Protein AF-A0A812RW21-F1 (afdb_monomer)

Secondary structure (DSSP, 8-state):
-TTPPSS---TT----SSSS----GGG-------EEE--TT--HHHHSEEEEE-HHHHHHTT--TTT--SS-HHHHHHHHHHHHHHHHHHHTEEEEEPP-HHHHTT-PPTT--EEEETT-TTS-GGGGS-EES--HHHHHHHTT-SSHHHHHHHHHHHHHHHHHHHHHTTT--HHHHHHHHHH-SS-EEEEEEE-SSSEE-SSPEEEEEPPTTS---GGG-TTHHHHEEEEEEEETTEEEEEEEEPHHHHT-TT-EEEE-TTEETTEEEEEETTT--EEE---TTSPP---EEEEEEEEEEEEEPTTHHHHHH-SS--HHHHHHHHHHHTTSS------HHHIIIIIIHHHHHHHHHHHHHHHHHHHHTS-SSHHHHHHHHHHHHHHHHHHHHHTTTTTHHHHHHTTT--HHHHHHHHHHHHHHHHHHHHHHHHHHHH-TTGGGSTHHHHHHHHHHHHHHHHHHHHHHHTT-TT-HHHHHHHHHHHHHHHHHHHHHHHHHHHHHHTS-HHHHHHHHHHHHHHHHHHHHHHHHHHHHHHHHHHHSTT-TT--SHHHHHHHHHHHHHHHHHHHSSPPPP-TTPPP--------HHHHHHHHHHHHHHHHHHHHHHHHHHHHHHHHHHTS---HHHHHHHHHHHHHTHHHHHHHHHHHTTSS-HHHHHHHHHHHHHHHHHHTTS--HHHHHHHHHHHHHHHHHHHHHHHHHHHHSPPPTTSTTSHHHHHHHHHHHIIIIIITTHHHHHHHHHHHHHHHHHHHHHHHHHHHHHHHHHHHHHHHHHHHHHHHHHHHHHHHTTSSS-S-------

Radius of gyration: 35.88 Å; Cα contacts (8 Å, |Δi|>4): 1369; chains: 1; bounding box: 107×51×122 Å

Foldseek 3Di:
DLPDAFEADPPVPPDDPFDDFDDDVVQDDDDDFDADADDQVDDCQQWQKHKDFLPVLLVVLVHDLVPQDQPDQSNQLSVLRSVQVVVCVVPLFHKFFFDDLCLVLPHDDGSGWNKDFLLDPSHHCVLFFWWFQAAQVSQCVNVVHPDSLNSLLVQLVLRCVRRVVVCVVVPHDSVQLSVLCVVPVVHKKKKKFFSHAWWDAWFWKKKFTQAPVSPDQCSPDPCVVSFWHKYWGDRPSGIGIMITTDVVQSVDPRTHMYTHGGHHGRIIMMGHRHGITIHGDGDPPDDRDTTIMTMTMIGGHPGRDPCVVVVVVPPDDDDPVVVVVVVVVVVPDDPPCLPVVCLCVQAQVVLQVVLVVVLVVVVCCLVPPQDLPQLSSLLVLLLQLLLLLLLLLQLCQLCLQVLQVQQVHALLLSLLLSLLLLLLLLLLLVVVVVCCVVPVCVLLVLLVLLLVLLVQLLVLLLVLLVLSVVSPGNDPVSSVSSSVSSSSNSSSSNSSNNSSLLSLLQDDPPCSLVSLVSSLVSNLNSNLVSLLQQLVLQVSLVVDPSRPPPNSVNNSSSNSNSNSVSSSSVSPDDRDGSPPPDGDFDDFDDDPLLVLLLVLLLVLLQLLLLLQLLLLNLQSCCCCPVVVHRSSVSSNLSSLLSCLLVVVVVVVVVVVPDPPLPVLLLVLLVQLLVLLVQLQDSDPVSVSVSSSRNNNSSSVSNSSSLVSSQVSAGGPPDCRHNSNSSSSSSSSSSNNRNSCSSSCSSVLCVVPNSNSSSVSSSVSSVVSSVSSVVSVVSVVVVVVVVVVVVVVVVVVVPPPPPDDDDDDD

pLDDT: mean 87.7, std 13.39, range [33.0, 98.62]

Nearest PDB structures (foldseek):
  6euq-assembly1_A  TM=7.641E-01  e=1.491E-08  Escherichia coli K-12
  4zow-assembly1_A  TM=7.795E-01  e=3.043E-08  Escherichia coli K-12
  6oop-assembly1_A  TM=7.723E-01  e=2.798E-08  Escherichia coli
  6vrz-assembly1_A  TM=7.425E-01  e=1.691E-08  Escherichia coli
  8jtc-assembly1_A  TM=7.243E-01  e=2.381E-07  Homo sapiens

Mean predicted aligned error: 13.46 Å

Sequence (809 aa):
KPDVPFGDLDESIRQGQRQGFAVNPDSLTQVELNLHPINSSFTLRSDGVELVNLAEFLKENDVYPETASVASHETRMAVGKAMLSFLEQRFAREIIHLADTSRVSGGAIYAEATVRHTGSSTLRNAHHVFHMDKLWDGVARLTETSTKEGGVRATVHAHWPFSQQDFEDRGYSFDDYVRMVDAQDPGVLNLWVSLTPGMLNQHPIAFLLNGANGQNAISSAPDLNDMVSTMHVQIKNYNDTITVLRSSVASAETALWGMAPNMTFGQALLFYNDRTPHSAVWLTQEPDTERISAEIRVLVTDRPLQDAKILAETADSDCAVRAVSLLQKTAAAPRTQMRPECLMVDVVIPAVVVTLLGTIVLHLIFRCVVDSAPVTYMLALGVYANFQDNLLFTVVLVRSHVLALQFQASPLASGCLVGAHKMGTAVGMVLVFLALKFYPECWRRPRRGLVAGALLQIVFSCAFALLAFFEVEGRLWVLWVLVTSRLLLGMGGGLQVSLAWNLAARLPSEHRALHNLRLFVAGCLGLGAGPLVSSLATATAKIVPCSSDLDGSEGMLALLALIPWMQLCLLLPPLPSLEQMPDCRTAGGKSGARAAVVCLCLAMLVLRNLSLASLEVGTAELFQSKYDIQPGLAGLLCAIIVFTALPVQLLYERLQVGKQSRVSLQSMLWASLAAGCFLIFENFATFYIASMLFFPMMALSSGIVMARMQDYVMPDGSLLDRNTTTLLGLVMADFLGRGFGPISARYGIALGEQQGFAMTQITYAAVSVVLFMVSEAASYRAIQGKTESETDTSESSGDDSSSVASKGG

Solvent-accessible surface area (backbone atoms only — not comparable to full-atom values): 41290 Å² total; per-residue (Å²): 57,88,79,56,70,71,39,76,74,64,88,83,72,67,86,59,98,51,58,75,65,85,65,65,70,90,47,56,71,93,78,88,78,75,76,38,75,59,49,85,85,43,34,48,87,62,29,36,36,23,72,46,77,40,46,64,44,24,46,77,43,76,45,44,60,92,60,61,41,67,86,39,64,69,46,25,33,27,48,20,44,22,53,50,52,51,51,25,65,74,67,52,19,42,66,43,71,46,71,49,75,55,37,60,73,71,76,45,57,90,49,42,26,56,44,39,64,79,47,46,87,66,53,38,75,45,58,56,43,45,25,18,59,36,37,43,69,40,42,4,56,71,69,74,33,97,39,51,65,48,12,39,43,53,52,46,61,57,47,34,88,72,32,45,65,69,35,48,79,68,74,43,53,75,65,51,50,36,50,43,52,67,65,53,75,78,8,44,32,36,43,39,32,33,43,27,71,55,62,42,73,42,51,44,56,36,29,55,37,32,40,99,80,60,76,47,41,62,78,70,40,95,58,36,75,82,34,43,29,34,30,65,36,83,48,81,97,40,70,46,57,38,25,36,56,23,56,67,48,76,70,35,93,78,58,42,32,28,27,59,75,54,42,35,53,27,29,26,45,35,32,36,33,54,54,27,36,34,24,39,42,84,48,94,88,49,69,94,46,87,32,37,31,35,38,46,41,33,36,44,51,93,50,63,35,76,59,61,63,52,64,70,66,60,83,65,92,67,76,74,69,42,59,62,49,46,61,57,47,71,73,63,58,88,61,82,71,73,51,68,64,48,50,44,64,59,26,42,47,53,36,49,51,53,41,49,52,50,34,51,55,50,52,47,42,56,70,74,69,43,54,86,51,45,66,58,39,50,48,53,52,21,26,49,42,30,16,49,42,28,20,67,45,28,34,51,51,57,51,29,54,61,61,22,47,61,40,78,42,54,64,47,54,20,12,45,42,48,7,24,17,30,34,12,19,19,52,16,29,51,51,48,48,53,46,40,72,79,36,74,64,49,76,42,55,46,62,62,46,39,51,53,12,30,53,38,23,33,56,22,26,40,51,32,28,52,58,67,66,64,63,67,69,74,40,60,69,55,56,54,52,40,27,49,22,28,20,48,22,15,21,13,36,10,30,31,31,41,53,27,53,55,50,51,69,53,47,65,76,94,52,32,67,61,50,52,44,50,37,49,50,26,29,45,52,10,43,15,45,7,18,34,50,28,13,48,25,25,53,53,27,66,71,39,93,81,25,95,81,53,82,13,61,64,26,33,32,41,35,55,30,44,55,40,51,42,56,43,62,69,61,67,57,87,74,68,72,43,79,82,62,75,84,72,81,63,93,47,73,86,53,73,40,26,54,51,27,31,53,36,31,41,52,41,43,20,44,37,31,20,40,51,36,13,47,56,41,36,50,34,45,43,30,39,77,75,63,70,32,55,60,43,57,24,12,41,54,49,16,54,27,42,50,41,31,55,64,54,46,56,51,47,62,65,64,54,79,50,99,56,67,67,62,52,48,53,50,29,39,53,50,20,28,54,23,20,60,41,31,52,48,95,41,71,69,50,32,51,54,18,45,35,52,21,45,27,30,50,50,59,44,45,56,52,40,52,51,55,27,64,74,37,36,34,25,71,90,42,86,49,6,58,68,51,40,53,49,50,40,50,31,41,20,24,32,62,0,32,15,41,7,19,30,51,19,36,49,21,31,74,73,42,41,61,46,28,33,18,53,52,43,28,50,39,28,48,53,40,45,51,41,48,57,53,28,52,58,30,47,52,54,41,52,52,59,50,55,53,55,55,52,60,59,55,66,74,69,69,78,83,88,79,84,89,82,88,82,90,135

Structure (mmCIF, N/CA/C/O backbone):
data_AF-A0A812RW21-F1
#
_entry.id   AF-A0A812RW21-F1
#
loop_
_atom_site.group_PDB
_atom_site.id
_atom_site.type_symbol
_atom_site.label_atom_id
_atom_site.label_alt_id
_atom_site.label_comp_id
_atom_site.label_asym_id
_atom_site.label_entity_id
_atom_site.label_seq_id
_atom_site.pdbx_PDB_ins_code
_atom_site.Cartn_x
_atom_site.Cartn_y
_atom_site.Cartn_z
_atom_site.occupancy
_atom_site.B_iso_or_equiv
_atom_site.auth_seq_id
_atom_site.auth_comp_id
_atom_site.auth_asym_id
_atom_site.auth_atom_id
_atom_site.pdbx_PDB_model_num
ATOM 1 N N . LYS A 1 1 ? -10.581 4.439 51.714 1.00 79.38 1 LYS A N 1
ATOM 2 C CA . LYS A 1 1 ? -10.890 5.112 53.000 1.00 79.38 1 LYS A CA 1
ATOM 3 C C . LYS A 1 1 ? -12.172 5.945 52.856 1.00 79.38 1 LYS A C 1
ATOM 5 O O . LYS A 1 1 ? -12.542 6.219 51.716 1.00 79.38 1 LYS A O 1
ATOM 10 N N . PRO A 1 2 ? -12.886 6.299 53.941 1.00 71.25 2 PRO A N 1
ATOM 11 C CA . PRO A 1 2 ? -14.135 7.076 53.861 1.00 71.25 2 PRO A CA 1
ATOM 12 C C . PRO A 1 2 ? -13.949 8.518 53.355 1.00 71.25 2 PRO A C 1
ATOM 14 O O . PRO A 1 2 ? -14.885 9.107 52.831 1.00 71.25 2 PRO A O 1
ATOM 17 N N . ASP A 1 3 ? -12.743 9.066 53.473 1.00 73.69 3 ASP A N 1
ATOM 18 C CA . ASP A 1 3 ? -12.359 10.437 53.125 1.00 73.69 3 ASP A CA 1
ATOM 19 C C . ASP A 1 3 ? -11.741 10.577 51.724 1.00 73.69 3 ASP A C 1
ATOM 21 O O . ASP A 1 3 ? -11.253 11.650 51.375 1.00 73.69 3 ASP A O 1
ATOM 25 N N . VAL A 1 4 ? -11.753 9.518 50.902 1.00 73.25 4 VAL A N 1
ATOM 26 C CA . VAL A 1 4 ? -11.235 9.606 49.528 1.00 73.25 4 VAL A CA 1
ATOM 27 C C . VAL A 1 4 ? -12.119 10.572 48.734 1.00 73.25 4 VAL A C 1
ATOM 29 O O . VAL A 1 4 ? -13.327 10.316 48.614 1.00 73.25 4 VAL A O 1
ATOM 32 N N . PRO A 1 5 ? -11.549 11.677 48.214 1.00 71.25 5 PRO A N 1
ATOM 33 C CA . PRO A 1 5 ? -12.325 12.701 47.540 1.00 71.25 5 PRO A CA 1
ATOM 34 C C . PRO A 1 5 ? -12.911 12.168 46.236 1.00 71.25 5 PRO A C 1
ATOM 36 O O . PRO A 1 5 ? -12.437 11.188 45.656 1.00 71.25 5 PRO A O 1
ATOM 39 N N . PHE A 1 6 ? -13.972 12.836 45.806 1.00 74.31 6 PHE A N 1
ATOM 40 C CA . PHE A 1 6 ? -14.525 12.733 44.467 1.00 74.31 6 PHE A CA 1
ATOM 41 C C . PHE A 1 6 ? -13.745 13.676 43.542 1.00 74.31 6 PHE A C 1
ATOM 43 O O . PHE A 1 6 ? -13.435 14.789 43.967 1.00 74.31 6 PHE A O 1
ATOM 50 N N . GLY A 1 7 ? -13.445 13.261 42.309 1.00 78.19 7 GLY A N 1
ATOM 51 C CA . GLY A 1 7 ? -12.684 14.082 41.358 1.00 78.19 7 GLY A CA 1
ATOM 52 C C . GLY A 1 7 ? -11.293 13.549 41.017 1.00 78.19 7 GLY A C 1
ATOM 53 O O . GLY A 1 7 ? -10.967 12.392 41.293 1.00 78.19 7 GLY A O 1
ATOM 54 N N . ASP A 1 8 ? -10.491 14.401 40.376 1.00 70.50 8 ASP A N 1
ATOM 55 C CA . ASP A 1 8 ? -9.112 14.091 40.001 1.00 70.50 8 ASP A CA 1
ATOM 56 C C . ASP A 1 8 ? -8.260 13.814 41.242 1.00 70.50 8 ASP A C 1
ATOM 58 O O . ASP A 1 8 ? -8.170 14.627 42.166 1.00 70.50 8 ASP A O 1
ATOM 62 N N . LEU A 1 9 ? -7.603 12.654 41.255 1.00 64.06 9 LEU A N 1
ATOM 63 C CA . LEU A 1 9 ? -6.481 12.450 42.157 1.00 64.06 9 LEU A CA 1
ATOM 64 C C . LEU A 1 9 ? -5.344 13.352 41.667 1.00 64.06 9 LEU A C 1
ATOM 66 O O . LEU A 1 9 ? -5.002 13.315 40.488 1.00 64.06 9 LEU A O 1
ATOM 70 N N . ASP A 1 10 ? -4.806 14.157 42.582 1.00 61.09 10 ASP A N 1
ATOM 71 C CA . ASP A 1 10 ? -3.747 15.149 42.370 1.00 61.09 10 ASP A CA 1
ATOM 72 C C . ASP A 1 10 ? -2.716 14.712 41.303 1.00 61.09 10 ASP A C 1
ATOM 74 O O . ASP A 1 10 ? -2.275 13.556 41.312 1.00 61.09 10 ASP A O 1
ATOM 78 N N . GLU A 1 11 ? -2.278 15.630 40.423 1.00 57.22 11 GLU A N 1
ATOM 79 C CA . GLU A 1 11 ? -1.395 15.369 39.254 1.00 57.22 11 GLU A CA 1
ATOM 80 C C . GLU A 1 11 ? -0.092 14.608 39.598 1.00 57.22 11 GLU A C 1
ATOM 82 O O . GLU A 1 11 ? 0.626 14.101 38.730 1.00 57.22 11 GLU A O 1
ATOM 87 N N . SER A 1 12 ? 0.230 14.512 40.888 1.00 47.62 12 SER A N 1
ATOM 88 C CA . SER A 1 12 ? 1.346 13.753 41.443 1.00 47.62 12 SER A CA 1
ATOM 89 C C . SER A 1 12 ? 1.302 12.238 41.181 1.00 47.62 12 SER A C 1
ATOM 91 O O . SER A 1 12 ? 2.352 11.591 41.280 1.00 47.62 12 SER A O 1
ATOM 93 N N . ILE A 1 13 ? 0.166 11.651 40.776 1.00 56.94 13 ILE A N 1
ATOM 94 C CA . ILE A 1 13 ? 0.097 10.232 40.381 1.00 56.94 13 ILE A CA 1
ATOM 95 C C . ILE A 1 13 ? 0.628 10.055 38.949 1.00 56.94 13 ILE A C 1
ATOM 97 O O . ILE A 1 13 ? -0.093 9.748 37.999 1.00 56.94 13 ILE A O 1
ATOM 101 N N . ARG A 1 14 ? 1.944 10.222 38.782 1.00 56.84 14 ARG A N 1
ATOM 102 C CA . ARG A 1 14 ? 2.634 9.896 37.527 1.00 56.84 14 ARG A CA 1
ATOM 103 C C . ARG A 1 14 ? 2.396 8.424 37.189 1.00 56.84 14 ARG A C 1
ATOM 105 O O . ARG A 1 14 ? 2.703 7.540 37.991 1.00 56.84 14 ARG A O 1
ATOM 112 N N . GLN A 1 15 ? 1.891 8.152 35.986 1.00 57.00 15 GLN A N 1
ATOM 113 C CA . GLN A 1 15 ? 1.764 6.793 35.462 1.00 57.00 15 GLN A CA 1
ATOM 114 C C . GLN A 1 15 ? 3.145 6.115 35.419 1.00 57.00 15 GLN A C 1
ATOM 116 O O . GLN A 1 15 ? 3.946 6.350 34.518 1.00 57.00 15 GLN A O 1
ATOM 121 N N . GLY A 1 16 ? 3.444 5.269 36.407 1.00 60.47 16 GLY A N 1
ATOM 122 C CA . GLY A 1 16 ? 4.603 4.379 36.354 1.00 60.47 16 GLY A CA 1
ATOM 123 C C . GLY A 1 16 ? 4.442 3.298 35.275 1.00 60.47 16 GLY A C 1
ATOM 124 O O . GLY A 1 16 ? 3.357 3.098 34.737 1.00 60.47 16 GLY A O 1
ATOM 125 N N . GLN A 1 17 ? 5.502 2.529 35.007 1.00 57.56 17 GLN A N 1
ATOM 126 C CA . GLN A 1 17 ? 5.494 1.452 33.996 1.00 57.56 17 GLN A CA 1
ATOM 127 C C . GLN A 1 17 ? 4.544 0.273 34.294 1.00 57.56 17 GLN A C 1
ATOM 129 O O . GLN A 1 17 ? 4.382 -0.612 33.459 1.00 57.56 17 GLN A O 1
ATOM 134 N N . ARG A 1 18 ? 3.919 0.220 35.477 1.00 59.03 18 ARG A N 1
ATOM 135 C CA . ARG A 1 18 ? 2.959 -0.842 35.819 1.00 59.03 18 ARG A CA 1
ATOM 136 C C . ARG A 1 18 ? 1.630 -0.623 35.090 1.00 59.03 18 ARG A C 1
ATOM 138 O O . ARG A 1 18 ? 1.224 0.520 34.922 1.00 59.03 18 ARG A O 1
ATOM 145 N N . GLN A 1 19 ? 0.924 -1.689 34.731 1.00 55.53 19 GLN A N 1
ATOM 146 C CA . GLN A 1 19 ? -0.376 -1.628 34.043 1.00 55.53 19 GLN A CA 1
ATOM 147 C C . GLN A 1 19 ? -1.542 -1.365 35.025 1.00 55.53 19 GLN A C 1
ATOM 149 O O . GLN A 1 19 ? -1.457 -1.760 36.189 1.00 55.53 19 GLN A O 1
ATOM 154 N N . GLY A 1 20 ? -2.618 -0.709 34.566 1.00 62.34 20 GLY A N 1
ATOM 155 C CA . GLY A 1 20 ? -3.833 -0.381 35.341 1.00 62.34 20 GLY A CA 1
ATOM 156 C C . GLY A 1 20 ? -3.922 1.082 35.808 1.00 62.34 20 GLY A C 1
ATOM 157 O O . GLY A 1 20 ? -2.953 1.834 35.702 1.00 62.34 20 GLY A O 1
ATOM 158 N N . PHE A 1 21 ? -5.072 1.498 36.352 1.00 69.38 21 PHE A N 1
ATOM 159 C CA . PHE A 1 21 ? -5.203 2.807 37.009 1.00 69.38 21 PHE A CA 1
ATOM 160 C C . PHE A 1 21 ? -4.369 2.837 38.300 1.00 69.38 21 PHE A C 1
ATOM 162 O O . PHE A 1 21 ? -4.020 1.794 38.853 1.00 69.38 21 PHE A O 1
ATOM 169 N N . ALA A 1 22 ? -3.929 4.012 38.746 1.00 67.38 22 ALA A N 1
ATOM 170 C CA . ALA A 1 22 ? -3.227 4.146 40.021 1.00 67.38 22 ALA A CA 1
ATOM 171 C C . ALA A 1 22 ? -4.140 4.834 41.029 1.00 67.38 22 ALA A C 1
ATOM 173 O O . ALA A 1 22 ? -4.667 5.906 40.761 1.00 67.38 22 ALA A O 1
ATOM 174 N N . VAL A 1 23 ? -4.277 4.212 42.195 1.00 72.25 23 VAL A N 1
ATOM 175 C CA . VAL A 1 23 ? -4.852 4.839 43.384 1.00 72.25 23 VAL A CA 1
ATOM 176 C C . VAL A 1 23 ? -3.705 5.082 44.349 1.00 72.25 23 VAL A C 1
ATOM 178 O O . VAL A 1 23 ? -2.816 4.232 44.464 1.00 72.25 23 VAL A O 1
ATOM 181 N N . ASN A 1 24 ? -3.713 6.222 45.038 1.00 75.44 24 ASN A N 1
ATOM 182 C CA . ASN A 1 24 ? -2.763 6.474 46.113 1.00 75.44 24 ASN A CA 1
ATOM 183 C C . ASN A 1 24 ? -2.876 5.337 47.158 1.00 75.44 24 ASN A C 1
ATOM 185 O O . ASN A 1 24 ? -3.966 5.142 47.703 1.00 75.44 24 ASN A O 1
ATOM 189 N N . PRO A 1 25 ? -1.802 4.575 47.449 1.00 77.12 25 PRO A N 1
ATOM 190 C CA . PRO A 1 25 ? -1.835 3.510 48.451 1.00 77.12 25 PRO A CA 1
ATOM 191 C C . PRO A 1 25 ? -2.328 3.986 49.821 1.00 77.12 25 PRO A C 1
ATOM 193 O O . PRO A 1 25 ? -3.032 3.245 50.504 1.00 77.12 25 PRO A O 1
ATOM 196 N N . ASP A 1 26 ? -2.051 5.241 50.184 1.00 81.56 26 ASP A N 1
ATOM 197 C CA . ASP A 1 26 ? -2.508 5.838 51.440 1.00 81.56 26 ASP A CA 1
ATOM 198 C C . ASP A 1 26 ? -4.025 6.058 51.471 1.00 81.56 26 ASP A C 1
ATOM 200 O O . ASP A 1 26 ? -4.600 6.223 52.542 1.00 81.56 26 ASP A O 1
ATOM 204 N N . SER A 1 27 ? -4.701 6.033 50.324 1.00 80.38 27 SER A N 1
ATOM 205 C CA . SER A 1 27 ? -6.162 6.099 50.212 1.00 80.38 27 SER A CA 1
ATOM 206 C C . SER A 1 27 ? -6.827 4.721 50.319 1.00 80.38 27 SER A C 1
ATOM 208 O O . SER A 1 27 ? -8.053 4.631 50.469 1.00 80.38 27 SER A O 1
ATOM 210 N N . LEU A 1 28 ? -6.043 3.641 50.273 1.00 84.69 28 LEU A N 1
ATOM 211 C CA . LEU A 1 28 ? -6.534 2.269 50.331 1.00 84.69 28 LEU A CA 1
ATOM 212 C C . LEU A 1 28 ? -6.640 1.767 51.775 1.00 84.69 28 LEU A C 1
ATOM 214 O O . LEU A 1 28 ? -6.028 2.280 52.714 1.00 84.69 28 LEU A O 1
ATOM 218 N N . THR A 1 29 ? -7.491 0.770 51.973 1.00 89.38 29 THR A N 1
ATOM 219 C CA . THR A 1 29 ? -7.638 0.060 53.245 1.00 89.38 29 THR A CA 1
ATOM 220 C C . THR A 1 29 ? -7.862 -1.397 52.911 1.00 89.38 29 THR A C 1
ATOM 222 O O . THR A 1 29 ? -8.744 -1.710 52.115 1.00 89.38 29 THR A O 1
ATOM 225 N N . GLN A 1 30 ? -7.039 -2.270 53.480 1.00 90.00 30 GLN A N 1
ATOM 226 C CA . GLN A 1 30 ? -7.224 -3.703 53.337 1.00 90.00 30 GLN A CA 1
ATOM 227 C C . GLN A 1 30 ? -8.431 -4.132 54.172 1.00 90.00 30 GLN A C 1
ATOM 229 O O . GLN A 1 30 ? -8.576 -3.700 55.315 1.00 90.00 30 GLN A O 1
ATOM 234 N N . VAL A 1 31 ? -9.291 -4.962 53.589 1.00 90.88 31 VAL A N 1
ATOM 235 C CA . VAL A 1 31 ? -10.484 -5.492 54.250 1.00 90.88 31 VAL A CA 1
ATOM 236 C C . VAL A 1 31 ? -10.531 -6.997 54.028 1.00 90.88 31 VAL A C 1
ATOM 238 O O . VAL A 1 31 ? -10.210 -7.474 52.939 1.00 90.88 31 VAL A O 1
ATOM 241 N N . GLU A 1 32 ? -10.902 -7.736 55.067 1.00 92.50 32 GLU A N 1
ATOM 242 C CA . GLU A 1 32 ? -11.182 -9.166 54.985 1.00 92.50 32 GLU A CA 1
ATOM 243 C C . GLU A 1 32 ? -12.662 -9.368 54.652 1.00 92.50 32 GLU A C 1
ATOM 245 O O . GLU A 1 32 ? -13.528 -8.720 55.241 1.00 92.50 32 GLU A O 1
ATOM 250 N N . LEU A 1 33 ? -12.947 -10.229 53.675 1.00 91.75 33 LEU A N 1
ATOM 251 C CA . LEU A 1 33 ? -14.293 -10.439 53.151 1.00 91.75 33 LEU A CA 1
ATOM 252 C C . LEU A 1 33 ? -14.743 -11.877 53.379 1.00 91.75 33 LEU A C 1
ATOM 254 O O . LEU A 1 33 ? -13.988 -12.817 53.137 1.00 91.75 33 LEU A O 1
ATOM 258 N N . ASN A 1 34 ? -16.012 -12.038 53.747 1.00 91.50 34 ASN A N 1
ATOM 259 C CA . ASN A 1 34 ? -16.677 -13.335 53.724 1.00 91.50 34 ASN A CA 1
ATOM 260 C C . ASN A 1 34 ? -17.204 -13.592 52.310 1.00 91.50 34 ASN A C 1
ATOM 262 O O . ASN A 1 34 ? -18.146 -12.935 51.869 1.00 91.50 34 ASN A O 1
ATOM 266 N N . LEU A 1 35 ? -16.565 -14.519 51.595 1.00 92.56 35 LEU A N 1
ATOM 267 C CA . LEU A 1 35 ? -16.900 -14.837 50.208 1.00 92.56 35 LEU A CA 1
ATOM 268 C C . LEU A 1 35 ? -17.893 -16.002 50.136 1.00 92.56 35 LEU A C 1
ATOM 270 O O . LEU A 1 35 ? -17.717 -17.040 50.774 1.00 92.56 35 LEU A O 1
ATOM 274 N N . HIS A 1 36 ? -18.918 -15.838 49.308 1.00 93.69 36 HIS A N 1
ATOM 275 C CA . HIS A 1 36 ? -19.963 -16.814 49.040 1.00 93.69 36 HIS A CA 1
ATOM 276 C C . HIS A 1 36 ? -19.806 -17.372 47.619 1.00 93.69 36 HIS A C 1
ATOM 278 O O . HIS A 1 36 ? -19.606 -16.599 46.681 1.00 93.69 36 HIS A O 1
ATOM 284 N N . PRO A 1 37 ? -19.911 -18.693 47.406 1.00 94.31 37 PRO A N 1
ATOM 285 C CA . PRO A 1 37 ? -19.854 -19.256 46.063 1.00 94.31 37 PRO A CA 1
ATOM 286 C C . PRO A 1 37 ? -20.999 -18.754 45.170 1.00 94.31 37 PRO A C 1
ATOM 288 O O . PRO A 1 37 ? -22.171 -18.900 45.518 1.00 94.31 37 PRO A O 1
ATOM 291 N N . ILE A 1 38 ? -20.661 -18.223 43.994 1.00 94.44 38 ILE A N 1
ATOM 292 C CA . ILE A 1 38 ? -21.595 -17.976 42.893 1.00 94.44 38 ILE A CA 1
ATOM 293 C C . ILE A 1 38 ? -21.999 -19.342 42.349 1.00 94.44 38 ILE A C 1
ATOM 295 O O . ILE A 1 38 ? -21.163 -20.102 41.858 1.00 94.44 38 ILE A O 1
ATOM 299 N N . ASN A 1 39 ? -23.280 -19.671 42.478 1.00 89.56 39 ASN A N 1
ATOM 300 C CA . ASN A 1 39 ? -23.820 -20.934 41.995 1.00 89.56 39 ASN A CA 1
ATOM 301 C C . ASN A 1 39 ? -24.447 -20.760 40.600 1.00 89.56 39 ASN A C 1
ATOM 303 O O . ASN A 1 39 ? -24.678 -19.647 40.135 1.00 89.56 39 ASN A O 1
ATOM 307 N N . SER A 1 40 ? -24.757 -21.870 39.932 1.00 90.50 40 SER A N 1
ATOM 308 C CA . SER A 1 40 ? -25.341 -21.866 38.583 1.00 90.50 40 SER A CA 1
ATOM 309 C C . SER A 1 40 ? -26.774 -21.325 38.501 1.00 90.50 40 SER A C 1
ATOM 311 O O . SER A 1 40 ? -27.296 -21.186 37.400 1.00 90.50 40 SER A O 1
ATOM 313 N N . SER A 1 41 ? -27.430 -21.051 39.635 1.00 92.31 41 SER A N 1
ATOM 314 C CA . SER A 1 41 ? -28.751 -20.412 39.653 1.00 92.31 41 SER A CA 1
ATOM 315 C C . SER A 1 41 ? -28.679 -18.887 39.615 1.00 92.31 41 SER A C 1
ATOM 317 O O . SER A 1 41 ? -29.706 -18.252 39.388 1.00 92.31 41 SER A O 1
ATOM 319 N N . PHE A 1 42 ? -27.491 -18.306 39.814 1.00 93.56 42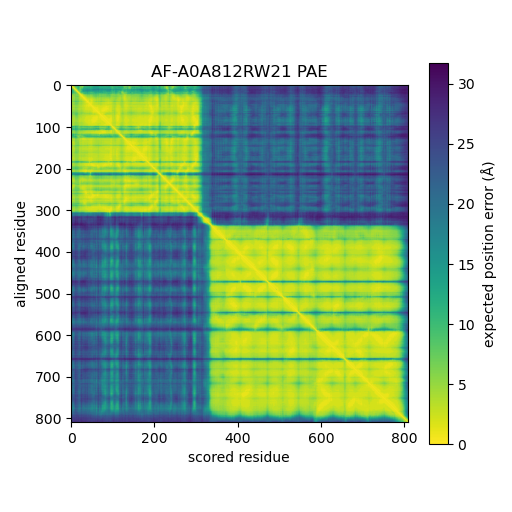 PHE A N 1
ATOM 320 C CA . PHE A 1 42 ? -27.312 -16.862 39.743 1.00 93.56 42 PHE A CA 1
ATOM 321 C C . PHE A 1 42 ? -27.401 -16.413 38.293 1.00 93.56 42 PHE A C 1
ATOM 323 O O . PHE A 1 42 ? -26.798 -17.017 37.403 1.00 93.56 42 PHE A O 1
ATOM 330 N N . THR A 1 43 ? -28.156 -15.348 38.059 1.00 93.88 43 THR A N 1
ATOM 331 C CA . THR A 1 43 ? -28.331 -14.791 36.720 1.00 93.88 43 THR A CA 1
ATOM 332 C C . THR A 1 43 ? -27.859 -13.357 36.683 1.00 93.88 43 THR A C 1
ATOM 334 O O . THR A 1 43 ? -27.949 -12.630 37.676 1.00 93.88 43 THR A O 1
ATOM 337 N N . LEU A 1 44 ? -27.451 -12.914 35.492 1.00 92.94 44 LEU A N 1
ATOM 338 C CA . LEU A 1 44 ? -27.060 -11.531 35.267 1.00 92.94 44 LEU A CA 1
ATOM 339 C C . LEU A 1 44 ? -28.144 -10.568 35.782 1.00 92.94 44 LEU A C 1
ATOM 341 O O . LEU A 1 44 ? -27.837 -9.604 36.474 1.00 92.94 44 LEU A O 1
ATOM 345 N N . ARG A 1 45 ? -29.424 -10.878 35.533 1.00 89.62 45 ARG A N 1
ATOM 346 C CA . ARG A 1 45 ? -30.562 -10.020 35.888 1.00 89.62 45 ARG A CA 1
ATOM 347 C C . ARG A 1 45 ? -30.851 -9.955 37.391 1.00 89.62 45 ARG A C 1
ATOM 349 O O . ARG A 1 45 ? -31.174 -8.877 37.880 1.00 89.62 45 ARG A O 1
ATOM 356 N N . SER A 1 46 ? -30.819 -11.083 38.100 1.00 88.38 46 SER A N 1
ATOM 357 C CA . SER A 1 46 ? -31.157 -11.129 39.533 1.00 88.38 46 SER A CA 1
ATOM 358 C C . SER A 1 46 ? -29.982 -10.726 40.416 1.00 88.38 46 SER A C 1
ATOM 360 O O . SER A 1 46 ? -30.151 -9.936 41.343 1.00 88.38 46 SER A O 1
ATOM 362 N N . ASP A 1 47 ? -28.787 -11.213 40.096 1.00 91.19 47 ASP A N 1
ATOM 363 C CA . ASP A 1 47 ? -27.636 -11.184 41.002 1.00 91.19 47 ASP A CA 1
ATOM 364 C C . ASP A 1 47 ? -26.551 -10.201 40.544 1.00 91.19 47 ASP A C 1
ATOM 366 O O . ASP A 1 47 ? -25.632 -9.898 41.301 1.00 91.19 47 ASP A O 1
ATOM 370 N N . GLY A 1 48 ? -26.661 -9.682 39.315 1.00 90.38 48 GLY A N 1
ATOM 371 C CA . GLY A 1 48 ? -25.675 -8.789 38.701 1.00 90.38 48 GLY A CA 1
ATOM 372 C C . GLY A 1 48 ? -24.468 -9.514 38.099 1.00 90.38 48 GLY A C 1
ATOM 373 O O . GLY A 1 48 ? -23.607 -8.860 37.505 1.00 90.38 48 GLY A O 1
ATOM 374 N N . VAL A 1 49 ? -24.406 -10.843 38.232 1.00 95.00 49 VAL A N 1
ATOM 375 C CA . VAL A 1 49 ? -23.340 -11.707 37.716 1.00 95.00 49 VAL A CA 1
ATOM 376 C C . VAL A 1 49 ? -23.888 -13.094 37.363 1.00 95.00 49 VAL A C 1
ATOM 378 O O . VAL A 1 49 ? -24.760 -13.624 38.047 1.00 95.00 49 VAL A O 1
ATOM 381 N N . GLU A 1 50 ? -23.366 -13.693 36.296 1.00 96.06 50 GLU A N 1
ATOM 382 C CA . GLU A 1 50 ? -23.706 -15.037 35.817 1.00 96.06 50 GLU A CA 1
ATOM 383 C C . GLU A 1 50 ? -22.417 -15.823 35.551 1.00 96.06 50 GLU A C 1
ATOM 385 O O . GLU A 1 50 ? -21.489 -15.311 34.918 1.00 96.06 50 GLU A O 1
ATOM 390 N N . LEU A 1 51 ? -22.353 -17.071 36.024 1.00 97.25 51 LEU A N 1
ATOM 391 C CA . LEU A 1 51 ? -21.273 -17.995 35.679 1.00 97.25 51 LEU A CA 1
ATOM 392 C C . LEU A 1 51 ? -21.655 -18.757 34.406 1.00 97.25 51 LEU A C 1
ATOM 394 O O . LEU A 1 51 ? -22.609 -19.534 34.401 1.00 97.25 51 LEU A O 1
ATOM 398 N N . VAL A 1 52 ? -20.886 -18.560 33.341 1.00 97.88 52 VAL A N 1
ATOM 399 C CA . VAL A 1 52 ? -21.107 -19.160 32.019 1.00 97.88 52 VAL A CA 1
ATOM 400 C C . VAL A 1 52 ? -19.899 -19.997 31.583 1.00 97.88 52 VAL A C 1
ATOM 402 O O . VAL A 1 52 ? -18.849 -19.982 32.228 1.00 97.88 52 VAL A O 1
ATOM 405 N N . ASN A 1 53 ? -20.038 -20.760 30.496 1.00 97.69 53 ASN A N 1
ATOM 406 C CA . ASN A 1 53 ? -18.970 -21.607 29.964 1.00 97.69 53 ASN A CA 1
ATOM 407 C C . ASN A 1 53 ? -18.810 -21.406 28.450 1.00 97.69 53 ASN A C 1
ATOM 409 O O . ASN A 1 53 ? -19.753 -21.619 27.695 1.00 97.69 53 ASN A O 1
ATOM 413 N N . LEU A 1 54 ? -17.606 -21.011 28.032 1.00 98.06 54 LEU A N 1
ATOM 414 C CA . LEU A 1 54 ? -17.214 -20.736 26.650 1.00 98.06 54 LEU A CA 1
ATOM 415 C C . LEU A 1 54 ? -16.234 -21.775 26.089 1.00 98.06 54 LEU A C 1
ATOM 417 O O . LEU A 1 54 ? -15.667 -21.558 25.022 1.00 98.06 54 LEU A O 1
ATOM 421 N N . ALA A 1 55 ? -15.999 -22.892 26.782 1.00 97.94 55 ALA A N 1
ATOM 422 C CA . ALA A 1 55 ? -15.001 -23.877 26.367 1.00 97.94 55 ALA A CA 1
ATOM 423 C C . ALA A 1 55 ? -15.213 -24.385 24.927 1.00 97.94 55 ALA A C 1
ATOM 425 O O . ALA A 1 55 ? -14.239 -24.582 24.204 1.00 97.94 55 ALA A O 1
ATOM 426 N N . GLU A 1 56 ? -16.466 -24.554 24.490 1.00 97.81 56 GLU A N 1
ATOM 427 C CA . GLU A 1 56 ? -16.780 -24.962 23.114 1.00 97.81 56 GLU A CA 1
ATOM 428 C C . GLU A 1 56 ? -16.438 -23.865 22.096 1.00 97.81 56 GLU A C 1
ATOM 430 O O . GLU A 1 56 ? -15.708 -24.139 21.150 1.00 97.81 56 GLU A O 1
ATOM 435 N N . PHE A 1 57 ? -16.833 -22.612 22.340 1.00 97.88 57 PHE A N 1
ATOM 436 C CA . PHE A 1 57 ? -16.500 -21.475 21.468 1.00 97.88 57 PHE A CA 1
ATOM 437 C C . PHE A 1 57 ? -14.992 -21.230 21.374 1.00 97.88 57 PHE A C 1
ATOM 439 O O . PHE A 1 57 ? -14.472 -20.913 20.306 1.00 97.88 57 PHE A O 1
ATOM 446 N N . LEU A 1 58 ? -14.272 -21.376 22.491 1.00 97.94 58 LEU A N 1
ATOM 447 C CA . LEU A 1 58 ? -12.813 -21.276 22.517 1.00 97.94 58 LEU A CA 1
ATOM 448 C C . LEU A 1 58 ? -12.183 -22.369 21.653 1.00 97.94 58 LEU A C 1
ATOM 450 O O . LEU A 1 58 ? -11.324 -22.074 20.826 1.00 97.94 58 LEU A O 1
ATOM 454 N N . LYS A 1 59 ? -12.664 -23.608 21.786 1.00 97.62 59 LYS A N 1
ATOM 455 C CA . LYS A 1 59 ? -12.206 -24.744 20.985 1.00 97.62 59 LYS A CA 1
ATOM 456 C C . LYS A 1 59 ? -12.498 -24.563 19.493 1.00 97.62 59 LYS A C 1
ATOM 458 O O . LYS A 1 59 ? -11.646 -24.890 18.676 1.00 97.62 59 LYS A O 1
ATOM 463 N N . GLU A 1 60 ? -13.666 -24.036 19.133 1.00 96.88 60 GLU A N 1
ATOM 464 C CA . GLU A 1 60 ? -14.036 -23.718 17.742 1.00 96.88 60 GLU A CA 1
ATOM 465 C C . GLU A 1 60 ? -13.145 -22.637 17.114 1.00 96.88 60 GLU A C 1
ATOM 467 O O . GLU A 1 60 ? -13.034 -22.569 15.893 1.00 96.88 60 GLU A O 1
ATOM 472 N N . ASN A 1 61 ? -12.487 -21.823 17.942 1.00 96.19 61 ASN A N 1
ATOM 473 C CA . ASN A 1 61 ? -11.517 -20.810 17.530 1.00 96.19 61 ASN A CA 1
ATOM 474 C C . ASN A 1 61 ? -10.062 -21.245 17.809 1.00 96.19 61 ASN A C 1
ATOM 476 O O . ASN A 1 61 ? -9.183 -20.399 17.939 1.00 96.19 61 ASN A O 1
ATOM 480 N N . ASP A 1 62 ? -9.800 -22.552 17.927 1.00 97.31 62 ASP A N 1
ATOM 481 C CA . ASP A 1 62 ? -8.465 -23.136 18.136 1.00 97.31 62 ASP A CA 1
ATOM 482 C C . ASP A 1 62 ? -7.731 -22.664 19.411 1.00 97.31 62 ASP A C 1
ATOM 484 O O . ASP A 1 62 ? -6.497 -22.690 19.506 1.00 97.31 62 ASP A O 1
ATOM 488 N N . VAL A 1 63 ? -8.485 -22.273 20.442 1.00 97.00 63 VAL A N 1
ATOM 489 C CA . VAL A 1 63 ? -7.944 -21.901 21.753 1.00 97.00 63 VAL A CA 1
ATOM 490 C C . VAL A 1 63 ? -8.109 -23.057 22.740 1.00 97.00 63 VAL A C 1
ATOM 492 O O . VAL A 1 63 ? -9.217 -23.422 23.133 1.00 97.00 63 VAL A O 1
ATOM 495 N N . TYR A 1 64 ? -6.978 -23.595 23.190 1.00 97.25 64 TYR A N 1
ATOM 496 C CA . TYR A 1 64 ? -6.868 -24.705 24.135 1.00 97.25 64 TYR A CA 1
ATOM 497 C C . TYR A 1 64 ? -6.084 -24.260 25.382 1.00 97.25 64 TYR A C 1
ATOM 499 O O . TYR A 1 64 ? -5.329 -23.283 25.301 1.00 97.25 64 TYR A O 1
ATOM 507 N N . PRO A 1 65 ? -6.202 -24.962 26.527 1.00 96.38 65 PRO A N 1
ATOM 508 C CA . PRO A 1 65 ? -5.431 -24.645 27.734 1.00 96.38 65 PRO A CA 1
ATOM 509 C C . PRO A 1 65 ? -3.927 -24.507 27.470 1.00 96.38 65 PRO A C 1
ATOM 511 O O . PRO A 1 65 ? -3.284 -23.582 27.953 1.00 96.38 65 PRO A O 1
ATOM 514 N N . GLU A 1 66 ? -3.371 -25.400 26.658 1.00 95.38 66 GLU A N 1
ATOM 515 C CA . GLU A 1 66 ? -1.958 -25.443 26.292 1.00 95.38 66 GLU A CA 1
ATOM 516 C C . GLU A 1 66 ? -1.535 -24.404 25.241 1.00 95.38 66 GLU A C 1
ATOM 518 O O . GLU A 1 66 ? -0.340 -24.135 25.109 1.00 95.38 66 GLU A O 1
ATOM 523 N N . THR A 1 67 ? -2.476 -23.812 24.496 1.00 93.31 67 THR A N 1
ATOM 524 C CA . THR A 1 67 ? -2.177 -22.818 23.445 1.00 93.31 67 THR A CA 1
ATOM 525 C C . THR A 1 67 ? -2.474 -21.380 23.868 1.00 93.31 67 THR A C 1
ATOM 527 O O . THR A 1 67 ? -2.052 -20.441 23.188 1.00 93.31 67 THR A O 1
ATOM 530 N N . ALA A 1 68 ? -3.164 -21.176 24.994 1.00 93.75 68 ALA A N 1
ATOM 531 C CA . ALA A 1 68 ? -3.510 -19.855 25.498 1.00 93.75 68 ALA A CA 1
ATOM 532 C C . ALA A 1 68 ? -2.258 -19.056 25.918 1.00 93.75 68 ALA A C 1
ATOM 534 O O . ALA A 1 68 ? -1.647 -19.309 26.955 1.00 93.75 68 ALA A O 1
ATOM 535 N N . SER A 1 69 ? -1.883 -18.054 25.118 1.00 93.00 69 SER A N 1
ATOM 536 C CA . SER A 1 69 ? -0.726 -17.188 25.351 1.00 93.00 69 SER A CA 1
ATOM 537 C C . SER A 1 69 ? -1.110 -15.711 25.370 1.00 93.00 69 SER A C 1
ATOM 539 O O . SER A 1 69 ? -1.712 -15.197 24.429 1.00 93.00 69 SER A O 1
ATOM 541 N N . VAL A 1 70 ? -0.677 -15.006 26.418 1.00 89.31 70 VAL A N 1
ATOM 542 C CA . VAL A 1 70 ? -0.836 -13.548 26.574 1.00 89.31 70 VAL A CA 1
ATOM 543 C C . VAL A 1 70 ? -0.106 -12.779 25.463 1.00 89.31 70 VAL A C 1
ATOM 545 O O . VAL A 1 70 ? -0.591 -11.757 24.974 1.00 89.31 70 VAL A O 1
ATOM 548 N N . ALA A 1 71 ? 1.058 -13.274 25.034 1.00 90.81 71 ALA A N 1
ATOM 549 C CA . ALA A 1 71 ? 1.905 -12.599 24.052 1.00 90.81 71 ALA A CA 1
ATOM 550 C C . ALA A 1 71 ? 1.393 -12.748 22.608 1.00 90.81 71 ALA A C 1
ATOM 552 O O . ALA A 1 71 ? 1.653 -11.884 21.768 1.00 90.81 71 ALA A O 1
ATOM 553 N N . SER A 1 72 ? 0.644 -13.813 22.318 1.00 93.94 72 SER A N 1
ATOM 554 C CA . SER A 1 72 ? 0.190 -14.151 20.967 1.00 93.94 72 SER A CA 1
ATOM 555 C C . SER A 1 72 ? -1.011 -13.307 20.540 1.00 93.94 72 SER A C 1
ATOM 557 O O . SER A 1 72 ? -2.116 -13.504 21.037 1.00 93.94 72 SER A O 1
ATOM 559 N N . HIS A 1 73 ? -0.815 -12.395 19.584 1.00 91.94 73 HIS A N 1
ATOM 560 C CA . HIS A 1 73 ? -1.910 -11.604 19.005 1.00 91.94 73 HIS A CA 1
ATOM 561 C C . HIS A 1 73 ? -3.006 -12.485 18.387 1.00 91.94 73 HIS A C 1
ATOM 563 O O . HIS A 1 73 ? -4.187 -12.245 18.616 1.00 91.94 73 HIS A O 1
ATOM 569 N N . GLU A 1 74 ? -2.623 -13.554 17.685 1.00 92.62 74 GLU A N 1
ATOM 570 C CA . GLU A 1 74 ? -3.566 -14.514 17.101 1.00 92.62 74 GLU A CA 1
ATOM 571 C C . GLU A 1 74 ? -4.451 -15.160 18.173 1.00 92.62 74 GLU A C 1
ATOM 573 O O . GLU A 1 74 ? -5.669 -15.219 18.018 1.00 92.62 74 GLU A O 1
ATOM 578 N N . THR A 1 75 ? -3.865 -15.545 19.310 1.00 94.50 75 THR A N 1
ATOM 579 C CA . THR A 1 75 ? -4.627 -16.088 20.438 1.00 94.50 75 THR A CA 1
ATOM 580 C C . THR A 1 75 ? -5.574 -15.045 21.029 1.00 94.50 75 THR A C 1
ATOM 582 O O . THR A 1 75 ? -6.724 -15.367 21.311 1.00 94.50 75 THR A O 1
ATOM 585 N N . ARG A 1 76 ? -5.138 -13.788 21.196 1.00 94.69 76 ARG A N 1
ATOM 586 C CA . ARG A 1 76 ? -6.004 -12.712 21.718 1.00 94.69 76 ARG A CA 1
ATOM 587 C C . ARG A 1 76 ? -7.199 -12.435 20.803 1.00 94.69 76 ARG A C 1
ATOM 589 O O . ARG A 1 76 ? -8.311 -12.242 21.294 1.00 94.69 76 ARG A O 1
ATOM 596 N N . MET A 1 77 ? -6.982 -12.482 19.489 1.00 95.19 77 MET A N 1
ATOM 597 C CA . MET A 1 77 ? -8.034 -12.369 18.476 1.00 95.19 77 MET A CA 1
ATOM 598 C C . MET A 1 77 ? -8.994 -13.558 18.499 1.00 95.19 77 MET A C 1
ATOM 600 O O . MET A 1 77 ? -10.207 -13.372 18.457 1.00 95.19 77 MET A O 1
ATOM 604 N N . ALA A 1 78 ? -8.471 -14.780 18.577 1.00 95.75 78 ALA A N 1
ATOM 605 C CA . ALA A 1 78 ? -9.279 -15.993 18.640 1.00 95.75 78 ALA A CA 1
ATOM 606 C C . ALA A 1 78 ? -10.163 -16.030 19.898 1.00 95.75 78 ALA A C 1
ATOM 608 O O . ALA A 1 78 ? -11.358 -16.311 19.815 1.00 95.75 78 ALA A O 1
ATOM 609 N N . VAL A 1 79 ? -9.602 -15.656 21.053 1.00 96.75 79 VAL A N 1
ATOM 610 C CA . VAL A 1 79 ? -10.347 -15.531 22.313 1.00 96.75 79 VAL A CA 1
ATOM 611 C C . VAL A 1 79 ? -11.446 -14.477 22.195 1.00 96.75 79 VAL A C 1
ATOM 613 O O . VAL A 1 79 ? -12.591 -14.758 22.538 1.00 96.75 79 VAL A O 1
ATOM 616 N N . GLY A 1 80 ? -11.136 -13.281 21.686 1.00 96.50 80 GLY A N 1
ATOM 617 C CA . GLY A 1 80 ? -12.140 -12.224 21.559 1.00 96.50 80 GLY A CA 1
ATOM 618 C C . GLY A 1 80 ? -13.260 -12.576 20.575 1.00 96.50 80 GLY A C 1
ATOM 619 O O . GLY A 1 80 ? -14.428 -12.343 20.884 1.00 96.50 80 GLY A O 1
ATOM 620 N N . LYS A 1 81 ? -12.955 -13.250 19.459 1.00 96.12 81 LYS A N 1
ATOM 621 C CA . LYS A 1 81 ? -13.973 -13.807 18.547 1.00 96.12 81 LYS A CA 1
ATOM 622 C C . LYS A 1 81 ? -14.869 -14.843 19.222 1.00 96.12 81 LYS A C 1
ATOM 624 O O . LYS A 1 81 ? -16.089 -14.768 19.073 1.00 96.12 81 LYS A O 1
ATOM 629 N N . ALA A 1 82 ? -14.292 -15.772 19.986 1.00 97.62 82 ALA A N 1
ATOM 630 C CA . ALA A 1 82 ? -15.055 -16.765 20.742 1.00 97.62 82 ALA A CA 1
ATOM 631 C C . ALA A 1 82 ? -15.999 -16.101 21.759 1.00 97.62 82 ALA A C 1
ATOM 633 O O . ALA A 1 82 ? -17.164 -16.478 21.873 1.00 97.62 82 ALA A O 1
ATOM 634 N N . MET A 1 83 ? -15.514 -15.072 22.460 1.00 98.06 83 MET A N 1
ATOM 635 C CA . MET A 1 83 ? -16.298 -14.299 23.424 1.00 98.06 83 MET A CA 1
ATOM 636 C C . MET A 1 83 ? -17.455 -13.541 22.764 1.00 98.06 83 MET A C 1
ATOM 638 O O . MET A 1 83 ? -18.577 -13.606 23.261 1.00 98.06 83 MET A O 1
ATOM 642 N N . LEU A 1 84 ? -17.209 -12.860 21.639 1.00 96.94 84 LEU A N 1
ATOM 643 C CA . LEU A 1 84 ? -18.256 -12.159 20.890 1.00 96.94 84 LEU A CA 1
ATOM 644 C C . LEU A 1 84 ? -19.311 -13.130 20.349 1.00 96.94 84 LEU A C 1
ATOM 646 O O . LEU A 1 84 ? -20.497 -12.900 20.564 1.00 96.94 84 LEU A O 1
ATOM 650 N N . SER A 1 85 ? -18.886 -14.249 19.755 1.00 96.56 85 SER A N 1
ATOM 651 C CA . SER A 1 85 ? -19.792 -15.273 19.209 1.00 96.56 85 SER A CA 1
ATOM 652 C C . SER A 1 85 ? -20.704 -15.860 20.292 1.00 96.56 85 SER A C 1
ATOM 654 O O . SER A 1 85 ? -21.913 -15.993 20.100 1.00 96.56 85 SER A O 1
ATOM 656 N N . PHE A 1 86 ? -20.141 -16.154 21.471 1.00 97.75 86 PHE A N 1
ATOM 657 C CA . PHE A 1 86 ? -20.917 -16.601 22.628 1.00 97.75 86 PHE A CA 1
ATOM 658 C C . PHE A 1 86 ? -21.976 -15.570 23.037 1.00 97.75 86 PHE A C 1
ATOM 660 O O . PHE A 1 86 ? -23.130 -15.929 23.274 1.00 97.75 86 PHE A O 1
ATOM 667 N N . LEU A 1 87 ? -21.603 -14.289 23.116 1.00 97.56 87 LEU A N 1
ATOM 668 C CA . LEU A 1 87 ? -22.511 -13.216 23.523 1.00 97.56 87 LEU A CA 1
ATOM 669 C C . LEU A 1 87 ? -23.625 -12.993 22.490 1.00 97.56 87 LEU A C 1
ATOM 671 O O . LEU A 1 87 ? -24.789 -12.860 22.871 1.00 97.56 87 LEU A O 1
ATOM 675 N N . GLU A 1 88 ? -23.301 -13.020 21.197 1.00 96.25 88 GLU A N 1
ATOM 676 C CA . GLU A 1 88 ? -24.276 -12.910 20.106 1.00 96.25 88 GLU A CA 1
ATOM 677 C C . GLU A 1 88 ? -25.307 -14.037 20.177 1.00 96.25 88 GLU A C 1
ATOM 679 O O . GLU A 1 88 ? -26.513 -13.782 20.134 1.00 96.25 88 GLU A O 1
ATOM 684 N N . GLN A 1 89 ? -24.854 -15.278 20.385 1.00 96.06 89 GLN A N 1
ATOM 685 C CA . GLN A 1 89 ? -25.746 -16.421 20.564 1.00 96.06 89 GLN A CA 1
ATOM 686 C C . GLN A 1 89 ? -26.580 -16.309 21.847 1.00 96.06 89 GLN A C 1
ATOM 688 O O . GLN A 1 89 ? -27.780 -16.584 21.833 1.00 96.06 89 GLN A O 1
ATOM 693 N N . ARG A 1 90 ? -25.969 -15.892 22.963 1.00 95.81 90 ARG A N 1
ATOM 694 C CA . ARG A 1 90 ? -26.625 -15.795 24.277 1.00 95.81 90 ARG A CA 1
ATOM 695 C C . ARG A 1 90 ? -27.741 -14.754 24.310 1.00 95.81 90 ARG A C 1
ATOM 697 O O . ARG A 1 90 ? -28.733 -14.960 25.017 1.00 95.81 90 ARG A O 1
ATOM 704 N N . PHE A 1 91 ? -27.563 -13.639 23.603 1.00 96.12 91 PHE A N 1
ATOM 705 C CA . PHE A 1 91 ? -28.519 -12.531 23.581 1.00 96.12 91 PHE A CA 1
ATOM 706 C C . PHE A 1 91 ? -29.393 -12.497 22.326 1.00 96.12 91 PHE A C 1
ATOM 708 O O . PHE A 1 91 ? -30.398 -11.789 22.333 1.00 96.12 91 PHE A O 1
ATOM 715 N N . ALA A 1 92 ? -29.052 -13.264 21.284 1.00 95.88 92 ALA A N 1
ATOM 716 C CA . ALA A 1 92 ? -29.699 -13.230 19.970 1.00 95.88 92 ALA A CA 1
ATOM 717 C C . ALA A 1 92 ? -29.748 -11.810 19.366 1.00 95.88 92 ALA A C 1
ATOM 719 O O . ALA A 1 92 ? -30.722 -11.410 18.720 1.00 95.88 92 ALA A O 1
ATOM 720 N N . ARG A 1 93 ? -28.695 -11.029 19.610 1.00 95.88 93 ARG A N 1
ATOM 721 C CA . ARG A 1 93 ? -28.554 -9.624 19.216 1.00 95.88 93 ARG A CA 1
ATOM 722 C C . ARG A 1 93 ? -27.143 -9.367 18.717 1.00 95.88 93 ARG A C 1
ATOM 724 O O . ARG A 1 93 ? -26.232 -10.116 19.059 1.00 95.88 93 ARG A O 1
ATOM 731 N N . GLU A 1 94 ? -26.971 -8.307 17.936 1.00 95.88 94 GLU A N 1
ATOM 732 C CA . GLU A 1 94 ? -25.631 -7.866 17.545 1.00 95.88 94 GLU A CA 1
ATOM 733 C C . GLU A 1 94 ? -24.865 -7.372 18.784 1.00 95.88 94 GLU A C 1
ATOM 735 O O . GLU A 1 94 ? -25.433 -6.698 19.657 1.00 95.88 94 GLU A O 1
ATOM 740 N N . ILE A 1 95 ? -23.573 -7.695 18.847 1.00 97.00 95 ILE A N 1
ATOM 741 C CA . ILE A 1 95 ? -22.672 -7.306 19.932 1.00 97.00 95 ILE A CA 1
ATOM 742 C C . ILE A 1 95 ? -21.589 -6.385 19.372 1.00 97.00 95 ILE A C 1
ATOM 744 O O . ILE A 1 95 ? -20.960 -6.676 18.355 1.00 97.00 95 ILE A O 1
ATOM 748 N N . ILE A 1 96 ? -21.337 -5.267 20.050 1.00 96.06 96 ILE A N 1
ATOM 749 C CA . ILE A 1 96 ? -20.256 -4.349 19.684 1.00 96.06 96 ILE A CA 1
ATOM 750 C C . ILE A 1 96 ? -19.164 -4.420 20.749 1.00 96.06 96 ILE A C 1
ATOM 752 O O . ILE A 1 96 ? -19.414 -4.118 21.914 1.00 96.06 96 ILE A O 1
ATOM 756 N N . HIS A 1 97 ? -17.946 -4.801 20.349 1.00 95.38 97 HIS A N 1
ATOM 757 C CA . HIS A 1 97 ? -16.756 -4.681 21.191 1.00 95.38 97 HIS A CA 1
ATOM 758 C C . HIS A 1 97 ? -16.466 -3.197 21.447 1.00 95.38 97 HIS A C 1
ATOM 760 O O . HIS A 1 97 ? -16.205 -2.442 20.512 1.00 95.38 97 HIS A O 1
ATOM 766 N N . LEU A 1 98 ? -16.516 -2.783 22.711 1.00 93.38 98 LEU A N 1
ATOM 767 C CA . LEU A 1 98 ? -16.158 -1.432 23.121 1.00 93.38 98 LEU A CA 1
ATOM 768 C C . LEU A 1 98 ? -14.649 -1.337 23.313 1.00 93.38 98 LEU A C 1
ATOM 770 O O . LEU A 1 98 ? -14.043 -2.242 23.879 1.00 93.38 98 LEU A O 1
ATOM 774 N N . ALA A 1 99 ? -14.050 -0.227 22.878 1.00 80.81 99 ALA A N 1
ATOM 775 C CA . ALA A 1 99 ? -12.628 0.011 23.083 1.00 80.81 99 ALA A CA 1
ATOM 776 C C . ALA A 1 99 ? -12.253 -0.123 24.568 1.00 80.81 99 ALA A C 1
ATOM 778 O O . ALA A 1 99 ? -12.797 0.567 25.431 1.00 80.81 99 ALA A O 1
ATOM 779 N N . ASP A 1 100 ? -11.308 -1.011 24.858 1.00 77.62 100 ASP A N 1
ATOM 780 C CA . ASP A 1 100 ? -10.717 -1.144 26.179 1.00 77.62 100 ASP A CA 1
ATOM 781 C C . ASP A 1 100 ? -9.387 -0.374 26.268 1.00 77.62 100 ASP A C 1
ATOM 783 O O . ASP A 1 100 ? -8.903 0.252 25.317 1.00 77.62 100 ASP A O 1
ATOM 787 N N . THR A 1 101 ? -8.758 -0.428 27.441 1.00 70.94 101 THR A N 1
ATOM 788 C CA . THR A 1 101 ? -7.456 0.217 27.666 1.00 70.94 101 THR A CA 1
ATOM 789 C C . THR A 1 101 ? -6.351 -0.284 26.723 1.00 70.94 101 THR A C 1
ATOM 791 O O . THR A 1 101 ? -5.392 0.449 26.462 1.00 70.94 101 THR A O 1
ATOM 794 N N . SER A 1 102 ? -6.469 -1.503 26.183 1.00 70.88 102 SER A N 1
ATOM 795 C CA . SER A 1 102 ? -5.483 -2.098 25.274 1.00 70.88 102 SER A CA 1
ATOM 796 C C . SER A 1 102 ? -5.589 -1.529 23.855 1.00 70.88 102 SER A C 1
ATOM 798 O O . SER A 1 102 ? -4.567 -1.268 23.212 1.00 70.88 102 SER A O 1
ATOM 800 N N . ARG A 1 103 ? -6.809 -1.215 23.401 1.00 79.00 103 ARG A N 1
ATOM 801 C CA . ARG A 1 103 ? -7.046 -0.525 22.125 1.00 79.00 103 ARG A CA 1
ATOM 802 C C . ARG A 1 103 ? -6.536 0.909 22.164 1.00 79.00 103 ARG A C 1
ATOM 804 O O . ARG A 1 103 ? -5.821 1.350 21.270 1.00 79.00 103 ARG A O 1
ATOM 811 N N . VAL A 1 104 ? -6.817 1.611 23.258 1.00 74.12 104 VAL A N 1
ATOM 812 C CA . VAL A 1 104 ? -6.373 2.995 23.473 1.00 74.12 104 VAL A CA 1
ATOM 813 C C . VAL A 1 104 ? -4.848 3.115 23.572 1.00 74.12 104 VAL A C 1
ATOM 815 O O . VAL A 1 104 ? -4.259 4.072 23.073 1.00 74.12 104 VAL A O 1
ATOM 818 N N . SER A 1 105 ? -4.179 2.145 24.202 1.00 66.88 105 SER A N 1
ATOM 819 C CA . SER A 1 105 ? -2.715 2.149 24.338 1.00 66.88 105 SER A CA 1
ATOM 820 C C . SER A 1 105 ? -1.960 1.747 23.059 1.00 66.88 105 SER A C 1
ATOM 822 O O . SER A 1 105 ? -0.727 1.738 23.069 1.00 66.88 105 SER A O 1
ATOM 824 N N . GLY A 1 106 ? -2.679 1.532 21.948 1.00 56.66 106 GLY A N 1
ATOM 825 C CA . GLY A 1 106 ? -2.138 1.543 20.586 1.00 56.66 106 GLY A CA 1
ATOM 826 C C . GLY A 1 106 ? -1.775 0.179 20.002 1.00 56.66 106 GLY A C 1
ATOM 827 O O . GLY A 1 106 ? -1.007 0.137 19.046 1.00 56.66 106 GLY A O 1
ATOM 828 N N . GLY A 1 107 ? -2.276 -0.921 20.573 1.00 64.88 107 GLY A N 1
ATOM 829 C CA . GLY A 1 107 ? -1.951 -2.272 20.098 1.00 64.88 107 GLY A CA 1
ATOM 830 C C . GLY A 1 107 ? -3.143 -3.123 19.672 1.00 64.88 107 GLY A C 1
ATOM 831 O O . GLY A 1 107 ? -2.976 -3.950 18.780 1.00 64.88 107 GLY A O 1
ATOM 832 N N . ALA A 1 108 ? -4.311 -2.949 20.300 1.00 80.25 108 ALA A N 1
ATOM 833 C CA . ALA A 1 108 ? -5.423 -3.872 20.091 1.00 80.25 108 ALA A CA 1
ATOM 834 C C . ALA A 1 108 ? -6.395 -3.428 18.989 1.00 80.25 108 ALA A C 1
ATOM 836 O O . ALA A 1 108 ? -6.737 -2.248 18.898 1.00 80.25 108 ALA A O 1
ATOM 837 N N . ILE A 1 109 ? -6.867 -4.377 18.178 1.00 88.19 109 ILE A N 1
ATOM 838 C CA . ILE A 1 109 ? -7.874 -4.148 17.123 1.00 88.19 109 ILE A CA 1
ATOM 839 C C . ILE A 1 109 ? -9.281 -4.604 17.558 1.00 88.19 109 ILE A C 1
ATOM 841 O O . ILE A 1 109 ? -9.467 -5.179 18.632 1.00 88.19 109 ILE A O 1
ATOM 845 N N . TYR A 1 110 ? -10.308 -4.336 16.740 1.00 90.81 110 TYR A N 1
ATOM 846 C CA . TYR A 1 110 ? -11.663 -4.844 16.995 1.00 90.81 110 TYR A CA 1
ATOM 847 C C . TYR A 1 110 ? -11.653 -6.374 17.158 1.00 90.81 110 TYR A C 1
ATOM 849 O O . TYR A 1 110 ? -10.911 -7.076 16.477 1.00 90.81 110 TYR A O 1
ATOM 857 N N . ALA A 1 111 ? -12.500 -6.885 18.054 1.00 91.88 111 ALA A N 1
ATOM 858 C CA . ALA A 1 111 ? -12.522 -8.283 18.496 1.00 91.88 111 ALA A CA 1
ATOM 859 C C . ALA A 1 111 ? -11.230 -8.843 19.139 1.00 91.88 111 ALA A C 1
ATOM 861 O O . ALA A 1 111 ? -11.175 -10.044 19.390 1.00 91.88 111 ALA A O 1
ATOM 862 N N . GLU A 1 112 ? -10.214 -8.034 19.452 1.00 93.88 112 GLU A N 1
ATOM 863 C CA . GLU A 1 112 ? -9.072 -8.494 20.252 1.00 93.88 112 GLU A CA 1
ATOM 864 C C . GLU A 1 112 ? -9.400 -8.424 21.747 1.00 93.88 112 GLU A C 1
ATOM 866 O O . GLU A 1 112 ? -9.677 -7.348 22.266 1.00 93.88 112 GLU A O 1
ATOM 871 N N . ALA A 1 113 ? -9.364 -9.552 22.461 1.00 93.75 113 ALA A N 1
ATOM 872 C CA . ALA A 1 113 ? -9.577 -9.542 23.908 1.00 93.75 113 ALA A CA 1
ATOM 873 C C . ALA A 1 113 ? -8.330 -9.047 24.663 1.00 93.75 113 ALA A C 1
ATOM 875 O O . ALA A 1 113 ? -7.195 -9.383 24.302 1.00 93.75 113 ALA A O 1
ATOM 876 N N . THR A 1 114 ? -8.522 -8.350 25.788 1.00 92.38 114 THR A N 1
ATOM 877 C CA . THR A 1 114 ? -7.420 -8.063 26.717 1.00 92.38 114 THR A CA 1
ATOM 878 C C . THR A 1 114 ? -7.051 -9.340 27.463 1.00 92.38 114 THR A C 1
ATOM 880 O O . THR A 1 114 ? -7.678 -9.695 28.460 1.00 92.38 114 THR A O 1
ATOM 883 N N . VAL A 1 115 ? -6.005 -10.024 26.997 1.00 91.75 115 VAL A N 1
ATOM 884 C CA . VAL A 1 115 ? -5.448 -11.220 27.644 1.00 91.75 115 VAL A CA 1
ATOM 885 C C . VAL A 1 115 ? -4.254 -10.826 28.509 1.00 91.75 115 VAL A C 1
ATOM 887 O O . VAL A 1 115 ? -3.376 -10.099 28.047 1.00 91.75 115 VAL A O 1
ATOM 890 N N . ARG A 1 116 ? -4.202 -11.270 29.772 1.00 90.06 116 ARG A N 1
ATOM 891 C CA . ARG A 1 116 ? -3.143 -10.868 30.719 1.00 90.06 116 ARG A CA 1
ATOM 892 C C . ARG A 1 116 ? -2.883 -11.885 31.831 1.00 90.06 116 ARG A C 1
ATOM 894 O O . ARG A 1 116 ? -3.751 -12.681 32.189 1.00 90.06 116 ARG A O 1
ATOM 901 N N . HIS A 1 117 ? -1.692 -11.785 32.428 1.00 89.25 117 HIS A N 1
ATOM 902 C CA . HIS A 1 117 ? -1.330 -12.496 33.656 1.00 89.25 117 HIS A CA 1
ATOM 903 C C . HIS A 1 117 ? -1.920 -11.775 34.876 1.00 89.25 117 HIS A C 1
ATOM 905 O O . HIS A 1 117 ? -1.279 -10.921 35.484 1.00 89.25 117 HIS A O 1
ATOM 911 N N . THR A 1 118 ? -3.161 -12.098 35.230 1.00 78.94 118 THR A N 1
ATOM 912 C CA . THR A 1 118 ? -3.922 -11.466 36.327 1.00 78.94 118 THR A CA 1
ATOM 913 C C . THR A 1 118 ? -3.423 -11.781 37.749 1.00 78.94 118 THR A C 1
ATOM 915 O O . THR A 1 118 ? -3.908 -11.168 38.692 1.00 78.94 118 THR A O 1
ATOM 918 N N . GLY A 1 119 ? -2.480 -12.715 37.915 1.00 74.19 119 GLY A N 1
ATOM 919 C CA . GLY A 1 119 ? -1.844 -13.045 39.205 1.00 74.19 119 GLY A CA 1
ATOM 920 C C . GLY A 1 119 ? -0.402 -12.538 39.350 1.00 74.19 119 GLY A C 1
ATOM 921 O O . GLY A 1 119 ? 0.302 -12.931 40.271 1.00 74.19 119 GLY A O 1
ATOM 922 N N . SER A 1 120 ? 0.086 -11.714 38.416 1.00 73.19 120 SER A N 1
ATOM 923 C CA . SER A 1 120 ? 1.481 -11.259 38.432 1.00 73.19 120 SER A CA 1
ATOM 924 C C . SER A 1 120 ? 1.724 -10.159 39.471 1.00 73.19 120 SER A C 1
ATOM 926 O O . SER A 1 120 ? 0.974 -9.185 39.551 1.00 73.19 120 SER A O 1
ATOM 928 N N . SER A 1 121 ? 2.861 -10.225 40.170 1.00 68.88 121 SER A N 1
ATOM 929 C CA . SER A 1 121 ? 3.357 -9.160 41.060 1.00 68.88 121 SER A CA 1
ATOM 930 C C . SER A 1 121 ? 3.644 -7.830 40.341 1.00 68.88 121 SER A C 1
ATOM 932 O O . SER A 1 121 ? 3.841 -6.792 40.978 1.00 68.88 121 SER A O 1
ATOM 934 N N . THR A 1 122 ? 3.659 -7.834 39.004 1.00 66.44 122 THR A N 1
ATOM 935 C CA . THR A 1 122 ? 3.807 -6.632 38.172 1.00 66.44 122 THR A CA 1
ATOM 936 C C . THR A 1 122 ? 2.532 -5.792 38.083 1.00 66.44 122 THR A C 1
ATOM 938 O O . THR A 1 122 ? 2.597 -4.636 37.652 1.00 66.44 122 THR A O 1
ATOM 941 N N . LEU A 1 123 ? 1.377 -6.338 38.475 1.00 67.69 123 LEU A N 1
ATOM 942 C CA . LEU A 1 123 ? 0.113 -5.608 38.484 1.00 67.69 123 LEU A CA 1
ATOM 943 C C . LEU A 1 123 ? 0.103 -4.538 39.581 1.00 67.69 123 LEU A C 1
ATOM 945 O O . LEU A 1 123 ? 0.721 -4.666 40.639 1.00 67.69 123 LEU A O 1
ATOM 949 N N . ARG A 1 124 ? -0.589 -3.422 39.325 1.00 64.88 124 ARG A N 1
ATOM 950 C CA . ARG A 1 124 ? -0.817 -2.398 40.355 1.00 64.88 124 ARG A CA 1
ATOM 951 C C . ARG A 1 124 ? -1.773 -2.941 41.415 1.00 64.88 124 ARG A C 1
ATOM 953 O O . ARG A 1 124 ? -2.762 -3.575 41.054 1.00 64.88 124 ARG A O 1
ATOM 960 N N . ASN A 1 125 ? -1.562 -2.552 42.676 1.00 70.88 125 ASN A N 1
ATOM 961 C CA . ASN A 1 125 ? -2.493 -2.802 43.790 1.00 70.88 125 ASN A CA 1
ATOM 962 C C . ASN A 1 125 ? -3.935 -2.362 43.474 1.00 70.88 125 ASN A C 1
ATOM 964 O O . ASN A 1 125 ? -4.874 -2.884 44.058 1.00 70.88 125 ASN A O 1
ATOM 968 N N . ALA A 1 126 ? -4.114 -1.440 42.522 1.00 70.00 126 ALA A N 1
ATOM 969 C CA . ALA A 1 126 ? -5.413 -1.017 42.008 1.00 70.00 126 ALA A CA 1
ATOM 970 C C . ALA A 1 126 ? -6.286 -2.162 41.454 1.00 70.00 126 ALA A C 1
ATOM 972 O O . ALA A 1 126 ? -7.503 -2.052 41.499 1.00 70.00 126 ALA A O 1
ATOM 973 N N . HIS A 1 127 ? -5.704 -3.282 41.001 1.00 77.75 127 HIS A N 1
ATOM 974 C CA . HIS A 1 127 ? -6.473 -4.470 40.583 1.00 77.75 127 HIS A CA 1
ATOM 975 C C . HIS A 1 127 ? -7.217 -5.151 41.742 1.00 77.75 127 HIS A C 1
ATOM 977 O O . HIS A 1 127 ? -8.111 -5.964 41.508 1.00 77.75 127 HIS A O 1
ATOM 983 N N . HIS A 1 128 ? -6.834 -4.819 42.975 1.00 84.12 128 HIS A N 1
ATOM 984 C CA . HIS A 1 128 ? -7.421 -5.321 44.212 1.00 84.12 128 HIS A CA 1
ATOM 985 C C . HIS A 1 128 ? -8.283 -4.271 44.923 1.00 84.12 128 HIS A C 1
ATOM 987 O O . HIS A 1 128 ? -8.548 -4.369 46.121 1.00 84.12 128 HIS A O 1
ATOM 993 N N . VAL A 1 129 ? -8.691 -3.233 44.191 1.00 89.94 129 VAL A N 1
ATOM 994 C CA . VAL A 1 129 ? -9.617 -2.211 44.669 1.00 89.94 129 VAL A CA 1
ATOM 995 C C . VAL A 1 129 ? -10.988 -2.521 44.097 1.00 89.94 129 VAL A C 1
ATOM 997 O O . VAL A 1 129 ? -11.146 -2.583 42.882 1.00 89.94 129 VAL A O 1
ATOM 1000 N N . PHE A 1 130 ? -11.989 -2.670 44.963 1.00 92.94 130 PHE A N 1
ATOM 1001 C CA . PHE A 1 130 ? -13.374 -2.812 44.526 1.00 92.94 130 PHE A CA 1
ATOM 1002 C C . PHE A 1 130 ? -13.845 -1.576 43.782 1.00 92.94 130 PHE A C 1
ATOM 1004 O O . PHE A 1 130 ? -13.793 -0.462 44.310 1.00 92.94 130 PHE A O 1
ATOM 1011 N N . HIS A 1 131 ? -14.304 -1.794 42.555 1.00 93.56 131 HIS A N 1
ATOM 1012 C CA . HIS A 1 131 ? -14.757 -0.736 41.673 1.00 93.56 131 HIS A CA 1
ATOM 1013 C C . HIS A 1 131 ? -15.928 -1.179 40.800 1.00 93.56 131 HIS A C 1
ATOM 1015 O O . HIS A 1 131 ? -16.185 -2.366 40.614 1.00 93.56 131 HIS A O 1
ATOM 1021 N N . MET A 1 132 ? -16.633 -0.190 40.267 1.00 93.56 132 MET A N 1
ATOM 1022 C CA . MET A 1 132 ? -17.463 -0.308 39.078 1.00 93.56 132 MET A CA 1
ATOM 1023 C C . MET A 1 132 ? -16.730 0.411 37.951 1.00 93.56 132 MET A C 1
ATOM 1025 O O . MET A 1 132 ? -16.184 1.501 38.155 1.00 93.56 132 MET A O 1
ATOM 1029 N N . ASP A 1 133 ? -16.717 -0.199 36.770 1.00 92.62 133 ASP A N 1
ATOM 1030 C CA . ASP A 1 133 ? -16.086 0.403 35.597 1.00 92.62 133 ASP A CA 1
ATOM 1031 C C . ASP A 1 133 ? -16.767 1.716 35.233 1.00 92.62 133 ASP A C 1
ATOM 1033 O O . ASP A 1 133 ? -16.106 2.649 34.782 1.00 92.62 133 ASP A O 1
ATOM 1037 N N . LYS A 1 134 ? -18.087 1.787 35.418 1.00 92.62 134 LYS A N 1
ATOM 1038 C CA . LYS A 1 134 ? -18.878 2.984 35.175 1.00 92.62 134 LYS A CA 1
ATOM 1039 C C . LYS A 1 134 ? -19.920 3.157 36.275 1.00 92.62 134 LYS A C 1
ATOM 1041 O O . LYS A 1 134 ? -20.453 2.194 36.801 1.00 92.62 134 LYS A O 1
ATOM 1046 N N . LEU A 1 135 ? -20.224 4.397 36.629 1.00 94.00 135 LEU A N 1
ATOM 1047 C CA . LEU A 1 135 ? -21.406 4.730 37.418 1.00 94.00 135 LEU A CA 1
ATOM 1048 C C . LEU A 1 135 ? -21.925 6.058 36.902 1.00 94.00 135 LEU A C 1
ATOM 1050 O O . LEU A 1 135 ? -21.328 7.097 37.172 1.00 94.00 135 LEU A O 1
ATOM 1054 N N . TRP A 1 136 ? -23.022 6.035 36.155 1.00 93.88 136 TRP A N 1
ATOM 1055 C CA . TRP A 1 136 ? -23.467 7.197 35.385 1.00 93.88 136 TRP A CA 1
ATOM 1056 C C . TRP A 1 136 ? -23.748 8.430 36.249 1.00 93.88 136 TRP A C 1
ATOM 1058 O O . TRP A 1 136 ? -23.355 9.522 35.860 1.00 93.88 136 TRP A O 1
ATOM 1068 N N . ASP A 1 137 ? -24.294 8.270 37.457 1.00 92.62 137 ASP A N 1
ATOM 1069 C CA . ASP A 1 137 ? -24.496 9.384 38.402 1.00 92.62 137 ASP A CA 1
ATOM 1070 C C . ASP A 1 137 ? -23.176 9.946 38.951 1.00 92.62 137 ASP A C 1
ATOM 1072 O O . ASP A 1 137 ? -23.067 11.119 39.319 1.00 92.62 137 ASP A O 1
ATOM 1076 N N . GLY A 1 138 ? -22.155 9.095 39.046 1.00 93.06 138 GLY A N 1
ATOM 1077 C CA . GLY A 1 138 ? -20.787 9.501 39.335 1.00 93.06 138 GLY A CA 1
ATOM 1078 C C . GLY A 1 138 ? -20.185 10.264 38.159 1.00 93.06 138 GLY A C 1
ATOM 1079 O O . GLY A 1 138 ? -19.728 11.386 38.320 1.00 93.06 138 GLY A O 1
ATOM 1080 N N . VAL A 1 139 ? -20.248 9.713 36.950 1.00 94.19 139 VAL A N 1
ATOM 1081 C CA . VAL A 1 139 ? -19.733 10.385 35.748 1.00 94.19 139 VAL A CA 1
ATOM 1082 C C . VAL A 1 139 ? -20.427 11.726 35.528 1.00 94.19 139 VAL A C 1
ATOM 1084 O O . VAL A 1 139 ? -19.758 12.712 35.234 1.00 94.19 139 VAL A O 1
ATOM 1087 N N . ALA A 1 140 ? -21.744 11.790 35.727 1.00 94.62 140 ALA A N 1
ATOM 1088 C CA . ALA A 1 140 ? -22.518 13.008 35.551 1.00 94.62 140 ALA A CA 1
ATOM 1089 C C . ALA A 1 140 ? -22.001 14.129 36.460 1.00 94.62 140 ALA A C 1
ATOM 1091 O O . ALA A 1 140 ? -21.631 15.195 35.980 1.00 94.62 140 ALA A O 1
ATOM 1092 N N . ARG A 1 141 ? -21.832 13.845 37.756 1.00 92.81 141 ARG A N 1
ATOM 1093 C CA . ARG A 1 141 ? -21.247 14.798 38.711 1.00 92.81 141 ARG A CA 1
ATOM 1094 C C . ARG A 1 141 ? -19.810 15.182 38.376 1.00 92.81 141 ARG A C 1
ATOM 1096 O O . ARG A 1 141 ? -19.467 16.351 38.500 1.00 92.81 141 ARG A O 1
ATOM 1103 N N . LEU A 1 142 ? -18.986 14.218 37.966 1.00 92.38 142 LEU A N 1
ATOM 1104 C CA . LEU A 1 142 ? -17.582 14.453 37.613 1.00 92.38 142 LEU A CA 1
ATOM 1105 C C . LEU A 1 142 ? -17.441 15.353 36.380 1.00 92.38 142 LEU A C 1
ATOM 1107 O O . LEU A 1 142 ? -16.514 16.145 36.294 1.00 92.38 142 LEU A O 1
ATOM 1111 N N . THR A 1 143 ? -18.387 15.250 35.452 1.00 92.69 143 THR A N 1
ATOM 1112 C CA . THR A 1 143 ? -18.435 16.025 34.203 1.00 92.69 143 THR A CA 1
ATOM 1113 C C . THR A 1 143 ? -19.320 17.265 34.307 1.00 92.69 143 THR A C 1
ATOM 1115 O O . THR A 1 143 ? -19.627 17.883 33.291 1.00 92.69 143 THR A O 1
ATOM 1118 N N . GLU A 1 144 ? -19.751 17.619 35.523 1.00 94.56 144 GLU A N 1
ATOM 1119 C CA . GLU A 1 144 ? -20.637 18.756 35.807 1.00 94.56 144 GLU A CA 1
ATOM 1120 C C . GLU A 1 144 ? -21.969 18.721 35.030 1.00 94.56 144 GLU A C 1
ATOM 1122 O O . GLU A 1 144 ? -22.612 19.746 34.799 1.00 94.56 144 GLU A O 1
ATOM 1127 N N . THR A 1 145 ? -22.430 17.527 34.652 1.00 93.75 145 THR A N 1
ATOM 1128 C CA . THR A 1 145 ? -23.754 17.318 34.066 1.00 93.75 145 THR A CA 1
ATOM 1129 C C . THR A 1 145 ? -24.767 16.959 35.154 1.00 93.75 145 THR A C 1
ATOM 1131 O O . THR A 1 145 ? -24.480 16.249 36.117 1.00 93.75 145 THR A O 1
ATOM 1134 N N . SER A 1 146 ? -25.987 17.483 35.032 1.00 92.44 146 SER A N 1
ATOM 1135 C CA . SER A 1 146 ? -27.046 17.293 36.034 1.00 92.44 146 SER A CA 1
ATOM 1136 C C . SER A 1 146 ? -27.894 16.039 35.808 1.00 92.44 146 SER A C 1
ATOM 1138 O O . SER A 1 146 ? -28.806 15.773 36.591 1.00 92.44 146 SER A O 1
ATOM 1140 N N . THR A 1 147 ? -27.633 15.278 34.741 1.00 95.56 147 THR A N 1
ATOM 1141 C CA . THR A 1 147 ? -28.459 14.140 34.327 1.00 95.56 147 THR A CA 1
ATOM 1142 C C . THR A 1 147 ? -27.619 12.895 34.070 1.00 95.56 147 THR A C 1
ATOM 1144 O O . THR A 1 147 ? -26.486 12.970 33.596 1.00 95.56 147 THR A O 1
ATOM 1147 N N . LYS A 1 148 ? -28.218 11.727 34.325 1.00 93.94 148 LYS A N 1
ATOM 1148 C CA . LYS A 1 148 ? -27.644 10.417 33.992 1.00 93.94 148 LYS A CA 1
ATOM 1149 C C . LYS A 1 148 ? -27.267 10.316 32.508 1.00 93.94 148 LYS A C 1
ATOM 1151 O O . LYS A 1 148 ? -26.157 9.898 32.194 1.00 93.94 148 LYS A O 1
ATOM 1156 N N . GLU A 1 149 ? -28.155 10.759 31.613 1.00 95.62 149 GLU A N 1
ATOM 1157 C CA . GLU A 1 149 ? -27.893 10.806 30.166 1.00 95.62 149 GLU A CA 1
ATOM 1158 C C . GLU A 1 149 ? -26.670 11.680 29.843 1.00 95.62 149 GLU A C 1
ATOM 1160 O O . GLU A 1 149 ? -25.866 11.320 28.989 1.00 95.62 149 GLU A O 1
ATOM 1165 N N . GLY A 1 150 ? -26.482 12.799 30.555 1.00 96.62 150 GLY A N 1
ATOM 1166 C CA . GLY A 1 150 ? -25.292 13.643 30.433 1.00 96.62 150 GLY A CA 1
ATOM 1167 C C . GLY A 1 150 ? -24.007 12.883 30.767 1.00 96.62 150 GLY A C 1
ATOM 1168 O O . GLY A 1 150 ? -23.048 12.938 29.996 1.00 96.62 150 GLY A O 1
ATOM 1169 N N . GLY A 1 151 ? -24.023 12.095 31.846 1.00 95.44 151 GLY A N 1
ATOM 1170 C CA . GLY A 1 151 ? -22.928 11.190 32.202 1.00 95.44 151 GLY A CA 1
ATOM 1171 C C . GLY A 1 151 ? -22.664 10.126 31.131 1.00 95.44 151 GLY A C 1
ATOM 1172 O O . GLY A 1 151 ? -21.517 9.932 30.727 1.00 95.44 151 GLY A O 1
ATOM 1173 N N . VAL A 1 152 ? -23.717 9.486 30.607 1.00 96.38 152 VAL A N 1
ATOM 1174 C CA . VAL A 1 152 ? -23.613 8.508 29.507 1.00 96.38 152 VAL A CA 1
ATOM 1175 C C . VAL A 1 152 ? -23.007 9.149 28.260 1.00 96.38 152 VAL A C 1
ATOM 1177 O O . VAL A 1 152 ? -22.049 8.622 27.695 1.00 96.38 152 VAL A O 1
ATOM 1180 N N . ARG A 1 153 ? -23.520 10.308 27.840 1.00 97.19 153 ARG A N 1
ATOM 1181 C CA . ARG A 1 153 ? -23.045 11.033 26.658 1.00 97.19 153 ARG A CA 1
ATOM 1182 C C . ARG A 1 153 ? -21.585 11.452 26.806 1.00 97.19 153 ARG A C 1
ATOM 1184 O O . ARG A 1 153 ? -20.842 11.351 25.835 1.00 97.19 153 ARG A O 1
ATOM 1191 N N . ALA A 1 154 ? -21.158 11.861 28.001 1.00 95.31 154 ALA A N 1
ATOM 1192 C CA . ALA A 1 154 ? -19.759 12.176 28.275 1.00 95.31 154 ALA A CA 1
ATOM 1193 C C . ALA A 1 154 ? -18.848 10.944 28.124 1.00 95.31 154 ALA A C 1
ATOM 1195 O O . ALA A 1 154 ? -17.803 11.032 27.478 1.00 95.31 154 ALA A O 1
ATOM 1196 N N . THR A 1 155 ? -19.258 9.780 28.641 1.00 94.25 155 THR A N 1
ATOM 1197 C CA . THR A 1 155 ? -18.525 8.519 28.431 1.00 94.25 155 THR A CA 1
ATOM 1198 C C . THR A 1 155 ? -18.481 8.128 26.956 1.00 94.25 155 THR A C 1
ATOM 1200 O O . THR A 1 155 ? -17.410 7.835 26.427 1.00 94.25 155 THR A O 1
ATOM 1203 N N . VAL A 1 156 ? -19.620 8.168 26.262 1.00 95.38 156 VAL A N 1
ATOM 1204 C CA . VAL A 1 156 ? -19.692 7.832 24.834 1.00 95.38 156 VAL A CA 1
ATOM 1205 C C . VAL A 1 156 ? -18.821 8.775 24.009 1.00 95.38 156 VAL A C 1
ATOM 1207 O O . VAL A 1 156 ? -18.084 8.309 23.149 1.00 95.38 156 VAL A O 1
ATOM 1210 N N . HIS A 1 157 ? -18.808 10.073 24.314 1.00 94.94 157 HIS A N 1
ATOM 1211 C CA . HIS A 1 157 ? -17.922 11.045 23.673 1.00 94.94 157 HIS A CA 1
ATOM 1212 C C . HIS A 1 157 ? -16.437 10.705 23.858 1.00 94.94 157 HIS A C 1
ATOM 1214 O O . HIS A 1 157 ? -15.663 10.819 22.911 1.00 94.94 157 HIS A O 1
ATOM 1220 N N . ALA A 1 158 ? -16.032 10.248 25.045 1.00 91.88 158 ALA A N 1
ATOM 1221 C CA . ALA A 1 158 ? -14.660 9.804 25.283 1.00 91.88 158 ALA A CA 1
ATOM 1222 C C . ALA A 1 158 ? -14.311 8.520 24.505 1.00 91.88 158 ALA A C 1
ATOM 1224 O O . ALA A 1 158 ? -13.192 8.385 24.013 1.00 91.88 158 ALA A O 1
ATOM 1225 N N . HIS A 1 159 ? -15.260 7.588 24.367 1.00 92.56 159 HIS A N 1
ATOM 1226 C CA . HIS A 1 159 ? -15.063 6.312 23.668 1.00 92.56 159 HIS A CA 1
ATOM 1227 C C . HIS A 1 159 ? -15.172 6.430 22.138 1.00 92.56 159 HIS A C 1
ATOM 1229 O O . HIS A 1 159 ? -14.596 5.610 21.417 1.00 92.56 159 HIS A O 1
ATOM 1235 N N . TRP A 1 160 ? -15.934 7.409 21.638 1.00 94.31 160 TRP A N 1
ATOM 1236 C CA . TRP A 1 160 ? -16.328 7.508 20.232 1.00 94.31 160 TRP A CA 1
ATOM 1237 C C . TRP A 1 160 ? -15.142 7.495 19.267 1.00 94.31 160 TRP A C 1
ATOM 1239 O O . TRP A 1 160 ? -15.161 6.653 18.378 1.00 94.31 160 TRP A O 1
ATOM 1249 N N . PRO A 1 161 ? -14.061 8.277 19.458 1.00 92.88 161 PRO A N 1
ATOM 1250 C CA . PRO A 1 161 ? -12.930 8.272 18.526 1.00 92.88 161 PRO A CA 1
ATOM 1251 C C . PRO A 1 161 ? -12.283 6.893 18.322 1.00 92.88 161 PRO A C 1
ATOM 1253 O O . PRO A 1 161 ? -11.657 6.652 17.296 1.00 92.88 161 PRO A O 1
ATOM 1256 N N . PHE A 1 162 ? -12.433 5.983 19.289 1.00 90.62 162 PHE A N 1
ATOM 1257 C CA . PHE A 1 162 ? -11.859 4.637 19.241 1.00 90.62 162 PHE A CA 1
ATOM 1258 C C . PHE A 1 162 ? -12.834 3.575 18.734 1.00 90.62 162 PHE A C 1
ATOM 1260 O O . PHE A 1 162 ? -12.394 2.489 18.370 1.00 90.62 162 PHE A O 1
ATOM 1267 N N . SER A 1 163 ? -14.137 3.862 18.747 1.00 92.31 163 SER A N 1
ATOM 1268 C CA . SER A 1 163 ? -15.195 2.903 18.391 1.00 92.31 163 SER A CA 1
ATOM 1269 C C . SER A 1 163 ? -16.028 3.353 17.185 1.00 92.31 163 SER A C 1
ATOM 1271 O O . SER A 1 163 ? -16.815 2.564 16.680 1.00 92.31 163 SER A O 1
ATOM 1273 N N . GLN A 1 164 ? -15.860 4.593 16.711 1.00 94.56 164 GLN A N 1
ATOM 1274 C CA . GLN A 1 164 ? -16.669 5.219 15.661 1.00 94.56 164 GLN A CA 1
ATOM 1275 C C . GLN A 1 164 ? -16.779 4.326 14.430 1.00 94.56 164 GLN A C 1
ATOM 1277 O O . GLN A 1 164 ? -17.890 4.007 14.025 1.00 94.56 164 GLN A O 1
ATOM 1282 N N . GLN A 1 165 ? -15.643 3.859 13.906 1.00 91.75 165 GLN A N 1
ATOM 1283 C CA . GLN A 1 165 ? -15.622 2.998 12.727 1.00 91.75 165 GLN A CA 1
ATOM 1284 C C . GLN A 1 165 ? -16.460 1.728 12.933 1.00 91.75 165 GLN A C 1
ATOM 1286 O O . GLN A 1 165 ? -17.260 1.380 12.076 1.00 91.75 165 GLN A O 1
ATOM 1291 N N . ASP A 1 166 ? -16.354 1.069 14.093 1.00 92.88 166 ASP A N 1
ATOM 1292 C CA . ASP A 1 166 ? -17.077 -0.185 14.340 1.00 92.88 166 ASP A CA 1
ATOM 1293 C C . ASP A 1 166 ? -18.594 0.020 14.419 1.00 92.88 166 ASP A C 1
ATOM 1295 O O . ASP A 1 166 ? -19.359 -0.868 14.029 1.00 92.88 166 ASP A O 1
ATOM 1299 N N . PHE A 1 167 ? -19.021 1.173 14.944 1.00 95.56 167 PHE A N 1
ATOM 1300 C CA . PHE A 1 167 ? -20.423 1.581 14.990 1.00 95.56 167 PHE A CA 1
ATOM 1301 C C . PHE A 1 167 ? -20.924 1.969 13.595 1.00 95.56 167 PHE A C 1
ATOM 1303 O O . PHE A 1 167 ? -21.972 1.479 13.174 1.00 95.56 167 PHE A O 1
ATOM 1310 N N . GLU A 1 168 ? -20.169 2.788 12.862 1.00 93.81 168 GLU A N 1
ATOM 1311 C CA . GLU A 1 168 ? -20.516 3.260 11.518 1.00 93.81 168 GLU A CA 1
ATOM 1312 C C . GLU A 1 168 ? -20.581 2.111 10.504 1.00 93.81 168 GLU A C 1
ATOM 1314 O O . GLU A 1 168 ? -21.553 2.031 9.753 1.00 93.81 168 GLU A O 1
ATOM 1319 N N . ASP A 1 169 ? -19.649 1.155 10.560 1.00 89.75 169 ASP A N 1
ATOM 1320 C CA . ASP A 1 169 ? -19.648 -0.064 9.732 1.00 89.75 169 ASP A CA 1
ATOM 1321 C C . ASP A 1 169 ? -20.907 -0.915 9.937 1.00 89.75 169 ASP A C 1
ATOM 1323 O O . ASP A 1 169 ? -21.330 -1.667 9.059 1.00 89.75 169 ASP A O 1
ATOM 1327 N N . ARG A 1 170 ? -21.529 -0.796 11.113 1.00 93.00 170 ARG A N 1
ATOM 1328 C CA . ARG A 1 170 ? -22.782 -1.472 11.471 1.00 93.00 170 ARG A CA 1
ATOM 1329 C C . ARG A 1 170 ? -23.994 -0.554 11.327 1.00 93.00 170 ARG A C 1
ATOM 1331 O O . ARG A 1 170 ? -25.110 -0.940 11.667 1.00 93.00 170 ARG A O 1
ATOM 1338 N N . GLY A 1 171 ? -23.814 0.662 10.819 1.00 95.44 171 GLY A N 1
ATOM 1339 C CA . GLY A 1 171 ? -24.877 1.639 10.614 1.00 95.44 171 GLY A CA 1
ATOM 1340 C C . GLY A 1 171 ? -25.487 2.169 11.911 1.00 95.44 171 GLY A C 1
ATOM 1341 O O . GLY A 1 171 ? -26.689 2.437 11.939 1.00 95.44 171 GLY A O 1
ATOM 1342 N N . TYR A 1 172 ? -24.711 2.262 12.991 1.00 96.44 172 TYR A N 1
ATOM 1343 C CA . TYR A 1 172 ? -25.107 2.939 14.225 1.00 96.44 172 TYR A CA 1
ATOM 1344 C C . TYR A 1 172 ? -24.502 4.338 14.285 1.00 96.44 172 TYR A C 1
ATOM 1346 O O . TYR A 1 172 ? -23.331 4.545 13.977 1.00 96.44 172 TYR A O 1
ATOM 1354 N N . SER A 1 173 ? -25.306 5.300 14.726 1.00 97.31 173 SER A N 1
ATOM 1355 C CA . SER A 1 173 ? -24.855 6.665 14.982 1.00 97.31 173 SER A CA 1
ATOM 1356 C C . SER A 1 173 ? -24.310 6.837 16.405 1.00 97.31 173 SER A C 1
ATOM 1358 O O . SER A 1 173 ? -24.483 5.984 17.280 1.00 97.31 173 SER A O 1
ATOM 1360 N N . PHE A 1 174 ? -23.703 7.996 16.666 1.00 97.06 174 PHE A N 1
ATOM 1361 C CA . PHE A 1 174 ? -23.332 8.415 18.019 1.00 97.06 174 PHE A CA 1
ATOM 1362 C C . PHE A 1 174 ? -24.533 8.395 18.981 1.00 97.06 174 PHE A C 1
ATOM 1364 O O . PHE A 1 174 ? -24.431 7.894 20.100 1.00 97.06 174 PHE A O 1
ATOM 1371 N N . ASP A 1 175 ? -25.689 8.907 18.547 1.00 97.75 175 ASP A N 1
ATOM 1372 C CA . ASP A 1 175 ? -26.890 8.955 19.387 1.00 97.75 175 ASP A CA 1
ATOM 1373 C C . ASP A 1 175 ? -27.491 7.561 19.617 1.00 97.75 175 ASP A C 1
ATOM 1375 O O . ASP A 1 175 ? -28.041 7.308 20.690 1.00 97.75 175 ASP A O 1
ATOM 1379 N N . ASP A 1 176 ? -27.328 6.624 18.675 1.00 96.94 176 ASP A N 1
ATOM 1380 C CA . ASP A 1 176 ? -27.672 5.218 18.914 1.00 96.94 176 ASP A CA 1
ATOM 1381 C C . ASP A 1 176 ? -26.824 4.626 20.037 1.00 96.94 176 ASP A C 1
ATOM 1383 O O . ASP A 1 176 ? -27.358 3.942 20.910 1.00 96.94 176 ASP A O 1
ATOM 1387 N N . TYR A 1 177 ? -25.522 4.922 20.060 1.00 97.00 177 TYR A N 1
ATOM 1388 C CA . TYR A 1 177 ? -24.644 4.475 21.136 1.00 97.00 177 TYR A CA 1
ATOM 1389 C C . TYR A 1 177 ? -25.086 5.051 22.491 1.00 97.00 177 TYR A C 1
ATOM 1391 O O . TYR A 1 177 ? -25.289 4.289 23.439 1.00 97.00 177 TYR A O 1
ATOM 1399 N N . VAL A 1 178 ? -25.332 6.364 22.579 1.00 97.06 178 VAL A N 1
ATOM 1400 C CA . VAL A 1 178 ? -25.846 7.007 23.806 1.00 97.06 178 VAL A CA 1
ATOM 1401 C C . VAL A 1 178 ? -27.141 6.344 24.276 1.00 97.06 178 VAL A C 1
ATOM 1403 O O . VAL A 1 178 ? -27.243 5.941 25.435 1.00 97.06 178 VAL A O 1
ATOM 1406 N N . ARG A 1 179 ? -28.107 6.169 23.369 1.00 96.69 179 ARG A N 1
ATOM 1407 C CA . ARG A 1 179 ? -29.405 5.550 23.658 1.00 96.69 179 ARG A CA 1
ATOM 1408 C C . ARG A 1 179 ? -29.265 4.119 24.177 1.00 96.69 179 ARG A C 1
ATOM 1410 O O . ARG A 1 179 ? -29.920 3.764 25.153 1.00 96.69 179 ARG A O 1
ATOM 1417 N N . MET A 1 180 ? -28.435 3.294 23.538 1.00 96.25 180 MET A N 1
ATOM 1418 C CA . MET A 1 180 ? -28.247 1.890 23.924 1.00 96.25 180 MET A CA 1
ATOM 1419 C C . MET A 1 180 ? -27.562 1.749 25.290 1.00 96.25 180 MET A C 1
ATOM 1421 O O . MET A 1 180 ? -27.933 0.873 26.073 1.00 96.25 180 MET A O 1
ATOM 1425 N N . VAL A 1 181 ? -26.602 2.624 25.608 1.00 95.56 181 VAL A N 1
ATOM 1426 C CA . VAL A 1 181 ? -25.951 2.639 26.928 1.00 95.56 181 VAL A CA 1
ATOM 1427 C C . VAL A 1 181 ? -26.924 3.101 28.015 1.00 95.56 181 VAL A C 1
ATOM 1429 O O . VAL A 1 181 ? -26.985 2.475 29.073 1.00 95.56 181 VAL A O 1
ATOM 1432 N N . ASP A 1 182 ? -27.717 4.145 27.760 1.00 94.75 182 ASP A N 1
ATOM 1433 C CA . ASP A 1 182 ? -28.679 4.670 28.739 1.00 94.75 182 ASP A CA 1
ATOM 1434 C C . ASP A 1 182 ? -29.839 3.697 29.022 1.00 94.75 182 ASP A C 1
ATOM 1436 O O . ASP A 1 182 ? -30.269 3.563 30.173 1.00 94.75 182 ASP A O 1
ATOM 1440 N N . ALA A 1 183 ? -30.288 2.957 27.997 1.00 90.75 183 ALA A N 1
ATOM 1441 C CA . ALA A 1 183 ? -31.362 1.969 28.102 1.00 90.75 183 ALA A CA 1
ATOM 1442 C C . ALA A 1 183 ? -31.047 0.822 29.076 1.00 90.75 183 ALA A C 1
ATOM 1444 O O . ALA A 1 183 ? -31.969 0.265 29.671 1.00 90.75 183 ALA A O 1
ATOM 1445 N N . GLN A 1 184 ? -29.761 0.493 29.274 1.00 81.50 184 GLN A N 1
ATOM 1446 C CA . GLN A 1 184 ? -29.296 -0.393 30.347 1.00 81.50 184 GLN A CA 1
ATOM 1447 C C . GLN A 1 184 ? -29.855 -1.838 30.349 1.00 81.50 184 GLN A C 1
ATOM 1449 O O . GLN A 1 184 ? -29.725 -2.528 31.363 1.00 81.50 184 GLN A O 1
ATOM 1454 N N . ASP A 1 185 ? -30.441 -2.324 29.246 1.00 86.25 185 ASP A N 1
ATOM 1455 C CA . ASP A 1 185 ? -31.007 -3.683 29.165 1.00 86.25 185 ASP A CA 1
ATOM 1456 C C . ASP A 1 185 ? -30.652 -4.437 27.856 1.00 86.25 185 ASP A C 1
ATOM 1458 O O . ASP A 1 185 ? -31.299 -4.248 26.817 1.00 86.25 185 ASP A O 1
ATOM 1462 N N . PRO A 1 186 ? -29.622 -5.309 27.868 1.00 84.31 186 PRO A N 1
ATOM 1463 C CA . PRO A 1 186 ? -28.685 -5.549 28.971 1.00 84.31 186 PRO A CA 1
ATOM 1464 C C . PRO A 1 186 ? -27.548 -4.504 29.020 1.00 84.31 186 PRO A C 1
ATOM 1466 O O . PRO A 1 186 ? -26.726 -4.536 29.927 1.00 84.31 186 PRO A O 1
ATOM 1469 N N . GLY A 1 187 ? -27.505 -3.549 28.084 1.00 91.38 187 GLY A N 1
ATOM 1470 C CA . GLY A 1 187 ? -26.577 -2.417 28.119 1.00 91.38 187 GLY A CA 1
ATOM 1471 C C . GLY A 1 187 ? -25.110 -2.825 27.951 1.00 91.38 187 GLY A C 1
ATOM 1472 O O . GLY A 1 187 ? -24.765 -3.576 27.035 1.00 91.38 187 GLY A O 1
ATOM 1473 N N . VAL A 1 188 ? -24.246 -2.285 28.817 1.00 95.69 188 VAL A N 1
ATOM 1474 C CA . VAL A 1 188 ? -22.793 -2.496 28.774 1.00 95.69 188 VAL A CA 1
ATOM 1475 C C . VAL A 1 188 ? -22.387 -3.620 29.723 1.00 95.69 188 VAL A C 1
ATOM 1477 O O . VAL A 1 188 ? -22.605 -3.535 30.936 1.00 95.69 188 VAL A O 1
ATOM 1480 N N . LEU A 1 189 ? -21.750 -4.646 29.168 1.00 96.81 189 LEU A N 1
ATOM 1481 C CA . LEU A 1 189 ? -21.347 -5.852 29.884 1.00 96.81 189 LEU A CA 1
ATOM 1482 C C . LEU A 1 189 ? -19.834 -6.048 29.822 1.00 96.81 189 LEU A C 1
ATOM 1484 O O . LEU A 1 189 ? -19.189 -5.682 28.837 1.00 96.81 189 LEU A O 1
ATOM 1488 N N . ASN A 1 190 ? -19.303 -6.718 30.837 1.00 96.75 190 ASN A N 1
ATOM 1489 C CA . ASN A 1 190 ? -17.996 -7.351 30.793 1.00 96.75 190 ASN A CA 1
ATOM 1490 C C . ASN A 1 190 ? -18.178 -8.858 30.797 1.00 96.75 190 ASN A C 1
ATOM 1492 O O . ASN A 1 190 ? -18.959 -9.417 31.573 1.00 96.75 190 ASN A O 1
ATOM 1496 N N . LEU A 1 191 ? -17.390 -9.512 29.955 1.00 97.56 191 LEU A N 1
ATOM 1497 C CA . LEU A 1 191 ? -17.187 -10.944 30.020 1.00 97.56 191 LEU A CA 1
ATOM 1498 C C . LEU A 1 191 ? -15.730 -11.190 30.392 1.00 97.56 191 LEU A C 1
ATOM 1500 O O . LEU A 1 191 ? -14.818 -10.763 29.686 1.00 97.56 191 LEU A O 1
ATOM 1504 N N . TRP A 1 192 ? -15.517 -11.872 31.512 1.00 96.94 192 TRP A N 1
ATOM 1505 C CA . TRP A 1 192 ? -14.192 -12.220 32.002 1.00 96.94 192 TRP A CA 1
ATOM 1506 C C . TRP A 1 192 ? -14.034 -13.740 32.012 1.00 96.94 192 TRP A C 1
ATOM 1508 O O . TRP A 1 192 ? -14.771 -14.419 32.721 1.00 96.94 192 TRP A O 1
ATOM 1518 N N . VAL A 1 193 ? -13.091 -14.284 31.242 1.00 97.31 193 VAL A N 1
ATOM 1519 C CA . VAL A 1 193 ? -12.897 -15.732 31.062 1.00 97.31 193 VAL A CA 1
ATOM 1520 C C . VAL A 1 193 ? -11.577 -16.211 31.663 1.00 97.31 193 VAL A C 1
ATOM 1522 O O . VAL A 1 193 ? -10.524 -15.585 31.498 1.00 97.31 193 VAL A O 1
ATOM 1525 N N . SER A 1 194 ? -11.629 -17.352 32.353 1.00 96.94 194 SER A N 1
ATOM 1526 C CA . SER A 1 194 ? -10.444 -18.060 32.831 1.00 96.94 194 SER A CA 1
ATOM 1527 C C . SER A 1 194 ? -9.771 -18.785 31.668 1.00 96.94 194 SER A C 1
ATOM 1529 O O . SER A 1 194 ? -10.372 -19.650 31.031 1.00 96.94 194 SER A O 1
ATOM 1531 N N . LEU A 1 195 ? -8.510 -18.442 31.402 1.00 96.44 195 LEU A N 1
ATOM 1532 C CA . LEU A 1 195 ? -7.649 -19.135 30.437 1.00 96.44 195 LEU A CA 1
ATOM 1533 C C . LEU A 1 195 ? -6.502 -19.880 31.132 1.00 96.44 195 LEU A C 1
ATOM 1535 O O . LEU A 1 195 ? -5.629 -20.434 30.470 1.00 96.44 195 LEU A O 1
ATOM 1539 N N . THR A 1 196 ? -6.485 -19.880 32.465 1.00 93.88 196 THR A N 1
ATOM 1540 C CA . THR A 1 196 ? -5.494 -20.600 33.259 1.00 93.88 196 THR A CA 1
ATOM 1541 C C . THR A 1 196 ? -5.623 -22.104 33.002 1.00 93.88 196 THR A C 1
ATOM 1543 O O . THR A 1 196 ? -6.724 -22.648 33.129 1.00 93.88 196 THR A O 1
ATOM 1546 N N . PRO A 1 197 ? -4.522 -22.807 32.691 1.00 88.94 197 PRO A N 1
ATOM 1547 C CA . PRO A 1 197 ? -4.524 -24.262 32.665 1.00 88.94 197 PRO A CA 1
ATOM 1548 C C . PRO A 1 197 ? -4.866 -24.831 34.051 1.00 88.94 197 PRO A C 1
ATOM 1550 O O . PRO A 1 197 ? -4.159 -24.578 35.024 1.00 88.94 197 PRO A O 1
ATOM 1553 N N . GLY A 1 198 ? -5.940 -25.616 34.148 1.00 89.88 198 GLY A N 1
ATOM 1554 C CA . GLY A 1 198 ? -6.406 -26.199 35.411 1.00 89.88 198 GLY A CA 1
ATOM 1555 C C . GLY A 1 198 ? -7.497 -25.376 36.104 1.00 89.88 198 GLY A C 1
ATOM 1556 O O . GLY A 1 198 ? -8.348 -24.790 35.437 1.00 89.88 198 GLY A O 1
ATOM 1557 N N . MET A 1 199 ? -7.516 -25.406 37.442 1.00 90.31 199 MET A N 1
ATOM 1558 C CA . MET A 1 199 ? -8.490 -24.681 38.269 1.00 90.31 199 MET A CA 1
ATOM 1559 C C . MET A 1 199 ? -7.889 -23.389 38.810 1.00 90.31 199 MET A C 1
ATOM 1561 O O . MET A 1 199 ? -6.741 -23.352 39.254 1.00 90.31 199 MET A O 1
ATOM 1565 N N . LEU A 1 200 ? -8.699 -22.337 38.811 1.00 86.56 200 LEU A N 1
ATOM 1566 C CA . LEU A 1 200 ? -8.369 -21.072 39.434 1.00 86.56 200 LEU A CA 1
ATOM 1567 C C . LEU A 1 200 ? -8.604 -21.117 40.948 1.00 86.56 200 LEU A C 1
ATOM 1569 O O . LEU A 1 200 ? -9.747 -21.007 41.396 1.00 86.56 200 LEU A O 1
ATOM 1573 N N . ASN A 1 201 ? -7.519 -21.195 41.716 1.00 85.62 201 ASN A N 1
ATOM 1574 C CA . ASN A 1 201 ? -7.595 -21.187 43.178 1.00 85.62 201 ASN A CA 1
ATOM 1575 C C . ASN A 1 201 ? -7.234 -19.819 43.773 1.00 85.62 201 ASN A C 1
ATOM 1577 O O . ASN A 1 201 ? -7.903 -19.378 44.695 1.00 85.62 201 ASN A O 1
ATOM 1581 N N . GLN A 1 202 ? -6.237 -19.109 43.233 1.00 88.94 202 GLN A N 1
ATOM 1582 C CA . GLN A 1 202 ? -5.804 -17.811 43.761 1.00 88.94 202 GLN A CA 1
ATOM 1583 C C . GLN A 1 202 ? -6.272 -16.635 42.895 1.00 88.94 202 GLN A C 1
ATOM 1585 O O . GLN A 1 202 ? -6.481 -16.751 41.685 1.00 88.94 202 GLN A O 1
ATOM 1590 N N . HIS A 1 203 ? -6.408 -15.470 43.528 1.00 88.25 203 HIS A N 1
ATOM 1591 C CA . HIS A 1 203 ? -6.848 -14.228 42.895 1.00 88.25 203 HIS A CA 1
ATOM 1592 C C . HIS A 1 203 ? -8.226 -14.312 42.206 1.00 88.25 203 HIS A C 1
ATOM 1594 O O . HIS A 1 203 ? -8.339 -13.802 41.087 1.00 88.25 203 HIS A O 1
ATOM 1600 N N . PRO A 1 204 ? -9.282 -14.932 42.776 1.00 91.19 204 PRO A N 1
ATOM 1601 C CA . PRO A 1 204 ? -10.599 -14.907 42.143 1.00 91.19 204 PRO A CA 1
ATOM 1602 C C . PRO A 1 204 ? -11.142 -13.483 42.024 1.00 91.19 204 PRO A C 1
ATOM 1604 O O . PRO A 1 204 ? -10.728 -12.576 42.750 1.00 91.19 204 PRO A O 1
ATOM 1607 N N . ILE A 1 205 ? -12.071 -13.288 41.087 1.00 93.69 205 ILE A N 1
ATOM 1608 C CA . ILE A 1 205 ? -12.863 -12.060 41.048 1.00 93.69 205 ILE A CA 1
ATOM 1609 C C . ILE A 1 205 ? -14.021 -12.223 42.025 1.00 93.69 205 ILE A C 1
ATOM 1611 O O . ILE A 1 205 ? -14.818 -13.156 41.904 1.00 93.69 205 ILE A O 1
ATOM 1615 N N . ALA A 1 206 ? -14.081 -11.317 42.994 1.00 94.88 206 ALA A N 1
ATOM 1616 C CA . ALA A 1 206 ? -15.202 -11.181 43.899 1.00 94.88 206 ALA A CA 1
ATOM 1617 C C . ALA A 1 206 ? -16.127 -10.058 43.424 1.00 94.88 206 ALA A C 1
ATOM 1619 O O . ALA A 1 206 ? -15.664 -9.054 42.879 1.00 94.88 206 ALA A O 1
ATOM 1620 N N . PHE A 1 207 ? -17.420 -10.223 43.679 1.00 95.62 207 PHE A N 1
ATOM 1621 C CA . PHE A 1 207 ? -18.489 -9.314 43.285 1.00 95.62 207 PHE A CA 1
ATOM 1622 C C . PHE A 1 207 ? -19.323 -8.932 44.497 1.00 95.62 207 PHE A C 1
ATOM 1624 O O . PHE A 1 207 ? -19.585 -9.782 45.346 1.00 95.62 207 PHE A O 1
ATOM 1631 N N . LEU A 1 208 ? -19.788 -7.688 44.566 1.00 94.06 208 LEU A N 1
ATOM 1632 C CA . LEU A 1 208 ? -20.883 -7.352 45.472 1.00 94.06 208 LEU A CA 1
ATOM 1633 C C . LEU A 1 208 ? -22.190 -7.821 44.826 1.00 94.06 208 LEU A C 1
ATOM 1635 O O . LEU A 1 208 ? -22.597 -7.281 43.800 1.00 94.06 208 LEU A O 1
ATOM 1639 N N . LEU A 1 209 ? -22.811 -8.842 45.407 1.00 90.56 209 LEU A N 1
ATOM 1640 C CA . LEU A 1 209 ? -24.050 -9.431 44.912 1.00 90.56 209 LEU A CA 1
ATOM 1641 C C . LEU A 1 209 ? -25.250 -8.582 45.320 1.00 90.56 209 LEU A C 1
ATOM 1643 O O . LEU A 1 209 ? -25.287 -8.008 46.412 1.00 90.56 209 LEU A O 1
ATOM 1647 N N . ASN A 1 210 ? -26.280 -8.581 44.479 1.00 82.50 210 ASN A N 1
ATOM 1648 C CA . ASN A 1 210 ? -27.580 -8.070 44.892 1.00 82.50 210 ASN A CA 1
ATOM 1649 C C . ASN A 1 210 ? -28.153 -8.976 45.997 1.00 82.50 210 ASN A C 1
ATOM 1651 O O . ASN A 1 210 ? -28.100 -10.201 45.902 1.00 82.50 210 ASN A O 1
ATOM 1655 N N . GLY A 1 211 ? -28.712 -8.389 47.060 1.00 67.06 211 GLY A N 1
ATOM 1656 C CA . GLY A 1 211 ? -29.355 -9.173 48.122 1.00 67.06 211 GLY A CA 1
ATOM 1657 C C . GLY A 1 211 ? -30.511 -10.033 47.584 1.00 67.06 211 GLY A C 1
ATOM 1658 O O . GLY A 1 211 ? -31.162 -9.649 46.616 1.00 67.06 211 GLY A O 1
ATOM 1659 N N . ALA A 1 212 ? -30.818 -11.153 48.252 1.00 54.25 212 ALA A N 1
ATOM 1660 C CA . ALA A 1 212 ? -31.783 -12.183 47.815 1.00 54.25 212 ALA A CA 1
ATOM 1661 C C . ALA A 1 212 ? -33.206 -11.686 47.455 1.00 54.25 212 ALA A C 1
ATOM 1663 O O . ALA A 1 212 ? -33.970 -12.405 46.816 1.00 54.25 212 ALA A O 1
ATOM 1664 N N . ASN A 1 213 ? -33.563 -10.456 47.834 1.00 57.31 213 ASN A N 1
ATOM 1665 C CA . ASN A 1 213 ? -34.844 -9.822 47.509 1.00 57.31 213 ASN A CA 1
ATOM 1666 C C . ASN A 1 213 ? -34.769 -8.912 46.262 1.00 57.31 213 ASN A C 1
ATOM 1668 O O . ASN A 1 213 ? -35.714 -8.173 45.994 1.00 57.31 213 ASN A O 1
ATOM 1672 N N . GLY A 1 214 ? -33.634 -8.879 45.553 1.00 53.84 214 GLY A N 1
ATOM 1673 C CA . GLY A 1 214 ? -33.369 -7.984 44.418 1.00 53.84 214 GLY A CA 1
ATOM 1674 C C . GLY A 1 214 ? -33.333 -6.493 44.776 1.00 53.84 214 GLY A C 1
ATOM 1675 O O . GLY A 1 214 ? -33.292 -5.651 43.886 1.00 53.84 214 GLY A O 1
ATOM 1676 N N . GLN A 1 215 ? -33.393 -6.148 46.067 1.00 48.94 215 GLN A N 1
ATOM 1677 C CA . GLN A 1 215 ? -33.789 -4.806 46.494 1.00 48.94 215 GLN A CA 1
ATOM 1678 C C . GLN A 1 215 ? -32.671 -3.792 46.700 1.00 48.94 215 GLN A C 1
ATOM 1680 O O . GLN A 1 215 ? -33.009 -2.644 46.930 1.00 48.94 215 GLN A O 1
ATOM 1685 N N . ASN A 1 216 ? -31.388 -4.129 46.576 1.00 55.00 216 ASN A N 1
ATOM 1686 C CA . ASN A 1 216 ? -30.335 -3.115 46.685 1.00 55.00 216 ASN A CA 1
ATOM 1687 C C . ASN A 1 216 ? -29.142 -3.474 45.798 1.00 55.00 216 ASN A C 1
ATOM 1689 O O . ASN A 1 216 ? -28.125 -3.957 46.293 1.00 55.00 216 ASN A O 1
ATOM 1693 N N . ALA A 1 217 ? -29.248 -3.211 44.493 1.00 65.12 217 ALA A N 1
ATOM 1694 C CA . ALA A 1 217 ? -28.030 -2.925 43.744 1.00 65.12 217 ALA A CA 1
ATOM 1695 C C . ALA A 1 217 ? -27.396 -1.694 44.401 1.00 65.12 217 ALA A C 1
ATOM 1697 O O . ALA A 1 217 ? -28.107 -0.736 44.713 1.00 65.12 217 ALA A O 1
ATOM 1698 N N . ILE A 1 218 ? -26.083 -1.695 44.643 1.00 78.25 218 ILE A N 1
ATOM 1699 C CA . ILE A 1 218 ? -25.417 -0.526 45.244 1.00 78.25 218 ILE A CA 1
ATOM 1700 C C . ILE A 1 218 ? -25.741 0.748 44.451 1.00 78.25 218 ILE A C 1
ATOM 1702 O O . ILE A 1 218 ? -25.965 1.802 45.032 1.00 78.25 218 ILE A O 1
ATOM 1706 N N . SER A 1 219 ? -25.890 0.612 43.129 1.00 72.69 219 SER A N 1
ATOM 1707 C CA . SER A 1 219 ? -26.269 1.668 42.191 1.00 72.69 219 SER A CA 1
ATOM 1708 C C . SER A 1 219 ? -27.643 2.295 42.458 1.00 72.69 219 SER A C 1
ATOM 1710 O O . SER A 1 219 ? -27.930 3.351 41.913 1.00 72.69 219 SER A O 1
ATOM 1712 N N . SER A 1 220 ? -28.505 1.654 43.250 1.00 74.94 220 SER A N 1
ATOM 1713 C CA . SER A 1 220 ? -29.819 2.171 43.654 1.00 74.94 220 SER A CA 1
ATOM 1714 C C . SER A 1 220 ? -29.907 2.515 45.143 1.00 74.94 220 SER A C 1
ATOM 1716 O O . SER A 1 220 ? -30.988 2.862 45.617 1.00 74.94 220 SER A O 1
ATOM 1718 N N . ALA A 1 221 ? -28.807 2.402 45.893 1.00 82.62 221 ALA A N 1
ATOM 1719 C CA . ALA A 1 221 ? -28.795 2.749 47.307 1.00 82.62 221 ALA A CA 1
ATOM 1720 C C . ALA A 1 221 ? -29.028 4.267 47.481 1.00 82.62 221 ALA A C 1
ATOM 1722 O O . ALA A 1 221 ? -28.386 5.066 46.794 1.00 82.62 221 ALA A O 1
ATOM 1723 N N . PRO A 1 222 ? -29.928 4.702 48.384 1.00 82.56 222 PRO A N 1
ATOM 1724 C CA . PRO A 1 222 ? -30.216 6.125 48.592 1.00 82.56 222 PRO A CA 1
ATOM 1725 C C . PRO A 1 222 ? -28.990 6.913 49.089 1.00 82.56 222 PRO A C 1
ATOM 1727 O O . PRO A 1 222 ? -28.888 8.116 48.864 1.00 82.56 222 PRO A O 1
ATOM 1730 N N . ASP A 1 223 ? -28.052 6.222 49.728 1.00 86.19 223 ASP A N 1
ATOM 1731 C CA . ASP A 1 223 ? -26.775 6.698 50.251 1.00 86.19 223 ASP A CA 1
ATOM 1732 C C . ASP A 1 223 ? -25.580 6.291 49.369 1.00 86.19 223 ASP A C 1
ATOM 1734 O O . ASP A 1 223 ? -24.434 6.368 49.805 1.00 86.19 223 ASP A O 1
ATOM 1738 N N . LEU A 1 224 ? -25.806 5.916 48.099 1.00 85.19 224 LEU A N 1
ATOM 1739 C CA . LEU A 1 224 ? -24.752 5.521 47.150 1.00 85.19 224 LEU A CA 1
ATOM 1740 C C . LEU A 1 224 ? -23.571 6.506 47.135 1.00 85.19 224 LEU A C 1
ATOM 1742 O O . LEU A 1 224 ? -22.411 6.107 47.066 1.00 85.19 224 LEU A O 1
ATOM 1746 N N . ASN A 1 225 ? -23.853 7.801 47.253 1.00 83.88 225 ASN A N 1
ATOM 1747 C CA . ASN A 1 225 ? -22.842 8.860 47.253 1.00 83.88 225 ASN A CA 1
ATOM 1748 C C . ASN A 1 225 ? -21.889 8.804 48.450 1.00 83.88 225 ASN A C 1
ATOM 1750 O O . ASN A 1 225 ? -20.742 9.233 48.337 1.00 83.88 225 ASN A O 1
ATOM 1754 N N . ASP A 1 226 ? -22.346 8.253 49.569 1.00 87.94 226 ASP A N 1
ATOM 1755 C CA . ASP A 1 226 ? -21.532 8.044 50.760 1.00 87.94 226 ASP A CA 1
ATOM 1756 C C . ASP A 1 226 ? -20.736 6.735 50.681 1.00 87.94 226 ASP A C 1
ATOM 1758 O O . ASP A 1 226 ? -19.765 6.556 51.424 1.00 87.94 226 ASP A O 1
ATOM 1762 N N . MET A 1 227 ? -21.099 5.856 49.741 1.00 90.94 227 MET A N 1
ATOM 1763 C CA . MET A 1 227 ? -20.535 4.523 49.533 1.00 90.94 227 MET A CA 1
ATOM 1764 C C . MET A 1 227 ? -19.450 4.469 48.453 1.00 90.94 227 MET A C 1
ATOM 1766 O O . MET A 1 227 ? -18.615 3.564 48.485 1.00 90.94 227 MET A O 1
ATOM 1770 N N . VAL A 1 228 ? -19.421 5.410 47.507 1.00 93.00 228 VAL A N 1
ATOM 1771 C CA . VAL A 1 228 ? -18.496 5.363 46.362 1.00 93.00 228 VAL A CA 1
ATOM 1772 C C . VAL A 1 228 ? -17.788 6.689 46.106 1.00 93.00 228 VAL A C 1
ATOM 1774 O O . VAL A 1 228 ? -18.223 7.749 46.546 1.00 93.00 228 VAL A O 1
ATOM 1777 N N . SER A 1 229 ? -16.692 6.638 45.352 1.00 92.25 229 SER A N 1
ATOM 1778 C CA . SER A 1 229 ? -16.060 7.820 44.766 1.00 92.25 229 SER A CA 1
ATOM 1779 C C . SER A 1 229 ? -15.790 7.589 43.283 1.00 92.25 229 SER A C 1
ATOM 1781 O O . SER A 1 229 ? -15.245 6.551 42.918 1.00 92.25 229 SER A O 1
ATOM 1783 N N . THR A 1 230 ? -16.185 8.535 42.427 1.00 92.25 230 THR A N 1
ATOM 1784 C CA . THR A 1 230 ? -15.897 8.483 40.985 1.00 92.25 230 THR A CA 1
ATOM 1785 C C . THR A 1 230 ? -14.772 9.450 40.656 1.00 92.25 230 THR A C 1
ATOM 1787 O O . THR A 1 230 ? -14.756 10.580 41.144 1.00 92.25 230 THR A O 1
ATOM 1790 N N . MET A 1 231 ? -13.825 8.984 39.853 1.00 90.62 231 MET A N 1
ATOM 1791 C CA . MET A 1 231 ? -12.606 9.709 39.505 1.00 90.62 231 MET A CA 1
ATOM 1792 C C . MET A 1 231 ? -12.245 9.484 38.042 1.00 90.62 231 MET A C 1
ATOM 1794 O O . MET A 1 231 ? -12.643 8.478 37.445 1.00 90.62 231 MET A O 1
ATOM 1798 N N . HIS A 1 232 ? -11.467 10.406 37.481 1.00 87.94 232 HIS A N 1
ATOM 1799 C CA . HIS A 1 232 ? -10.888 10.227 36.160 1.00 87.94 232 HIS A CA 1
ATOM 1800 C C . HIS A 1 232 ? -9.776 9.181 36.181 1.00 87.94 232 HIS A C 1
ATOM 1802 O O . HIS A 1 232 ? -8.977 9.086 37.115 1.00 87.94 232 HIS A O 1
ATOM 1808 N N . VAL A 1 233 ? -9.705 8.416 35.099 1.00 84.12 233 VAL A N 1
ATOM 1809 C CA . VAL A 1 233 ? -8.576 7.554 34.786 1.00 84.12 233 VAL A CA 1
ATOM 1810 C C . VAL A 1 233 ? -7.954 8.094 33.518 1.00 84.12 233 VAL A C 1
ATOM 1812 O O . VAL A 1 233 ? -8.431 7.851 32.410 1.00 84.12 233 VAL A O 1
ATOM 1815 N N . GLN A 1 234 ? -6.856 8.820 33.684 1.00 77.81 234 GLN A N 1
ATOM 1816 C CA . GLN A 1 234 ? -6.052 9.212 32.544 1.00 77.81 234 GLN A CA 1
ATOM 1817 C C . GLN A 1 234 ? -5.363 7.970 31.992 1.00 77.81 234 GLN A C 1
ATOM 1819 O O . GLN A 1 234 ? -4.672 7.251 32.715 1.00 77.81 234 GLN A O 1
ATOM 1824 N N . ILE A 1 235 ? -5.549 7.737 30.703 1.00 76.88 235 ILE A N 1
ATOM 1825 C CA . ILE A 1 235 ? -4.807 6.815 29.852 1.00 76.88 235 ILE A CA 1
ATOM 1826 C C . ILE A 1 235 ? -4.229 7.687 28.729 1.00 76.88 235 ILE A C 1
ATOM 1828 O O . ILE A 1 235 ? -4.734 8.772 28.442 1.00 76.88 235 ILE A O 1
ATOM 1832 N N . LYS A 1 236 ? -3.108 7.290 28.123 1.00 73.50 236 LYS A N 1
ATOM 1833 C CA . LYS A 1 236 ? -2.473 8.102 27.075 1.00 73.50 236 LYS A CA 1
ATOM 1834 C C . LYS A 1 236 ? -3.501 8.439 25.978 1.00 73.50 236 LYS A C 1
ATOM 1836 O O . LYS A 1 236 ? -3.988 7.533 25.315 1.00 73.50 236 LYS A O 1
ATOM 1841 N N . ASN A 1 237 ? -3.794 9.731 25.800 1.00 77.06 237 ASN A N 1
ATOM 1842 C CA . ASN A 1 237 ? -4.772 10.275 24.844 1.00 77.06 237 ASN A CA 1
ATOM 1843 C C . ASN A 1 237 ? -6.244 9.880 25.082 1.00 77.06 237 ASN A C 1
ATOM 1845 O O . ASN A 1 237 ? -7.059 9.999 24.172 1.00 77.06 237 ASN A O 1
ATOM 1849 N N . TYR A 1 238 ? -6.599 9.425 26.283 1.00 81.50 238 TYR A N 1
ATOM 1850 C CA . TYR A 1 238 ? -7.950 8.975 26.607 1.00 81.50 238 TYR A CA 1
ATOM 1851 C C . TYR A 1 238 ? -8.254 9.224 28.079 1.00 81.50 238 TYR A C 1
ATOM 1853 O O . TYR A 1 238 ? -7.521 8.780 28.961 1.00 81.50 238 TYR A O 1
ATOM 1861 N N . ASN A 1 239 ? -9.330 9.956 28.342 1.00 84.12 239 ASN A N 1
ATOM 1862 C CA . ASN A 1 239 ? -9.784 10.210 29.698 1.00 84.12 239 ASN A CA 1
ATOM 1863 C C . ASN A 1 239 ? -11.006 9.337 29.972 1.00 84.12 239 ASN A C 1
ATOM 1865 O O . ASN A 1 239 ? -12.070 9.577 29.406 1.00 84.12 239 ASN A O 1
ATOM 1869 N N . ASP A 1 240 ? -10.832 8.323 30.812 1.00 90.00 240 ASP A N 1
ATOM 1870 C CA . ASP A 1 240 ? -11.924 7.472 31.265 1.00 90.00 240 ASP A CA 1
ATOM 1871 C C . ASP A 1 240 ? -12.349 7.852 32.689 1.00 90.00 240 ASP A C 1
ATOM 1873 O O . ASP A 1 240 ? -11.838 8.791 33.301 1.00 90.00 240 ASP A O 1
ATOM 1877 N N . THR A 1 241 ? -13.294 7.106 33.237 1.00 91.88 241 THR A N 1
ATOM 1878 C CA . THR A 1 241 ? -13.757 7.207 34.614 1.00 91.88 241 THR A CA 1
ATOM 1879 C C . THR A 1 241 ? -13.792 5.831 35.254 1.00 91.88 241 THR A C 1
ATOM 1881 O O . THR A 1 241 ? -13.978 4.820 34.572 1.00 91.88 241 THR A O 1
ATOM 1884 N N . ILE A 1 242 ? -13.619 5.807 36.570 1.00 92.06 242 ILE A N 1
ATOM 1885 C CA . ILE A 1 242 ? -13.795 4.620 37.400 1.00 92.06 242 ILE A CA 1
ATOM 1886 C C . ILE A 1 242 ? -14.455 5.013 38.714 1.00 92.06 242 ILE A C 1
ATOM 1888 O O . ILE A 1 242 ? -14.212 6.103 39.242 1.00 92.06 242 ILE A O 1
ATOM 1892 N N . THR A 1 243 ? -15.269 4.119 39.262 1.00 93.06 243 THR A N 1
ATOM 1893 C CA . THR A 1 243 ? -15.951 4.345 40.533 1.00 93.06 243 THR A CA 1
ATOM 1894 C C . THR A 1 243 ? -15.461 3.350 41.567 1.00 93.06 243 THR A C 1
ATOM 1896 O O . THR A 1 243 ? -15.770 2.169 41.484 1.00 93.06 243 THR A O 1
ATOM 1899 N N . VAL A 1 244 ? -14.710 3.814 42.561 1.00 92.56 244 VAL A N 1
ATOM 1900 C CA . VAL A 1 244 ? -14.176 2.974 43.641 1.00 92.56 244 VAL A CA 1
ATOM 1901 C C . VAL A 1 244 ? -15.137 2.914 44.823 1.00 92.56 244 VAL A C 1
ATOM 1903 O O . VAL A 1 244 ? -15.795 3.901 45.162 1.00 92.56 244 VAL A O 1
ATOM 1906 N N . LEU A 1 245 ? -15.192 1.761 45.482 1.00 92.56 245 LEU A N 1
ATOM 1907 C CA . LEU A 1 245 ? -16.000 1.561 46.680 1.00 92.56 245 LEU A CA 1
ATOM 1908 C C . LEU A 1 245 ? -15.243 2.034 47.924 1.00 92.56 245 LEU A C 1
ATOM 1910 O O . LEU A 1 245 ? -14.044 1.798 48.093 1.00 92.56 245 LEU A O 1
ATOM 1914 N N . ARG A 1 246 ? -15.963 2.685 48.837 1.00 91.50 246 ARG A N 1
ATOM 1915 C CA . ARG A 1 246 ? -15.452 3.038 50.162 1.00 91.50 246 ARG A CA 1
ATOM 1916 C C . ARG A 1 246 ? -15.488 1.813 51.070 1.00 91.50 246 ARG A C 1
ATOM 1918 O O . ARG A 1 246 ? -16.341 0.940 50.954 1.00 91.50 246 ARG A O 1
ATOM 1925 N N . SER A 1 247 ? -14.564 1.767 52.025 1.00 89.75 247 SER A N 1
ATOM 1926 C CA . SER A 1 247 ? -14.411 0.627 52.940 1.00 89.75 247 SER A CA 1
ATOM 1927 C C . SER A 1 247 ? -15.640 0.379 53.823 1.00 89.75 247 SER A C 1
ATOM 1929 O O . SER A 1 247 ? -15.834 -0.746 54.266 1.00 89.75 247 SER A O 1
ATOM 1931 N N . SER A 1 248 ? -16.481 1.396 54.045 1.00 87.88 248 SER A N 1
ATOM 1932 C CA . SER A 1 248 ? -17.757 1.269 54.764 1.00 87.88 248 SER A CA 1
ATOM 1933 C C . SER A 1 248 ? -18.711 0.266 54.111 1.00 87.88 248 SER A C 1
ATOM 1935 O O . SER A 1 248 ? -19.456 -0.405 54.821 1.00 87.88 248 SER A O 1
ATOM 1937 N N . VAL A 1 249 ? -18.649 0.118 52.782 1.00 89.19 249 VAL A N 1
ATOM 1938 C CA . VAL A 1 249 ? -19.468 -0.841 52.027 1.00 89.19 249 VAL A CA 1
ATOM 1939 C C . VAL A 1 249 ? -19.105 -2.274 52.390 1.00 89.19 249 VAL A C 1
ATOM 1941 O O . VAL A 1 249 ? -19.983 -3.103 52.591 1.00 89.19 249 VAL A O 1
ATOM 1944 N N . ALA A 1 250 ? -17.810 -2.565 52.518 1.00 84.81 250 ALA A N 1
ATOM 1945 C CA . ALA A 1 250 ? -17.339 -3.906 52.840 1.00 84.81 250 ALA A CA 1
ATOM 1946 C C . ALA A 1 250 ? -17.751 -4.359 54.250 1.00 84.81 250 ALA A C 1
ATOM 1948 O O . ALA A 1 250 ? -17.940 -5.550 54.471 1.00 84.81 250 ALA A O 1
ATOM 1949 N N . SER A 1 251 ? -17.920 -3.415 55.181 1.00 81.56 251 SER A N 1
ATOM 1950 C CA . SER A 1 251 ? -18.377 -3.673 56.551 1.00 81.56 251 SER A CA 1
ATOM 1951 C C . SER A 1 251 ? -19.898 -3.637 56.734 1.00 81.56 251 SER A C 1
ATOM 1953 O O . SER A 1 251 ? -20.367 -3.835 57.853 1.00 81.56 251 SER A O 1
ATOM 1955 N N . ALA A 1 252 ? -20.674 -3.329 55.692 1.00 84.44 252 ALA A N 1
ATOM 1956 C CA . ALA A 1 252 ? -22.125 -3.272 55.814 1.00 84.44 252 ALA A CA 1
ATOM 1957 C C . ALA A 1 252 ? -22.693 -4.682 56.044 1.00 84.44 252 ALA A C 1
ATOM 1959 O O . ALA A 1 252 ? -22.374 -5.604 55.297 1.00 84.44 252 ALA A O 1
ATOM 1960 N N . GLU A 1 253 ? -23.578 -4.849 57.033 1.00 80.75 253 GLU A N 1
ATOM 1961 C CA . GLU A 1 253 ? -24.228 -6.144 57.324 1.00 80.75 253 GLU A CA 1
ATOM 1962 C C . GLU A 1 253 ? -25.022 -6.697 56.128 1.00 80.75 253 GLU A C 1
ATOM 1964 O O . GLU A 1 253 ? -25.276 -7.895 56.034 1.00 80.75 253 GLU A O 1
ATOM 1969 N N . THR A 1 254 ? -25.411 -5.821 55.202 1.00 81.56 254 THR A N 1
ATOM 1970 C CA . THR A 1 254 ? -26.150 -6.150 53.982 1.00 81.56 254 THR A CA 1
ATOM 1971 C C . THR A 1 254 ? -25.257 -6.537 52.802 1.00 81.56 254 THR A C 1
ATOM 1973 O O . THR A 1 254 ? -25.783 -6.973 51.778 1.00 81.56 254 THR A O 1
ATOM 1976 N N . ALA A 1 255 ? -23.934 -6.374 52.905 1.00 87.31 255 ALA A N 1
ATOM 1977 C CA . ALA A 1 255 ? -23.018 -6.662 51.811 1.00 87.31 255 ALA A CA 1
ATOM 1978 C C . ALA A 1 255 ? -22.778 -8.170 51.683 1.00 87.31 255 ALA A C 1
ATOM 1980 O O . ALA A 1 255 ? -22.187 -8.802 52.559 1.00 87.31 255 ALA A O 1
ATOM 1981 N N . LEU A 1 256 ? -23.208 -8.741 50.558 1.00 91.31 256 LEU A N 1
ATOM 1982 C CA . LEU A 1 256 ? -22.966 -10.136 50.216 1.00 91.31 256 LEU A CA 1
ATOM 1983 C C . LEU A 1 256 ? -21.909 -10.209 49.113 1.00 91.31 256 LEU A C 1
ATOM 1985 O O . LEU A 1 256 ? -22.143 -9.749 47.998 1.00 91.31 256 LEU A O 1
ATOM 1989 N N . TRP A 1 257 ? -20.750 -10.794 49.409 1.00 93.81 257 TRP A N 1
ATOM 1990 C CA . TRP A 1 257 ? -19.649 -10.887 48.450 1.00 93.81 257 TRP A CA 1
ATOM 1991 C C . TRP A 1 257 ? -19.621 -12.261 47.789 1.00 93.81 257 TRP A C 1
ATOM 1993 O O . TRP A 1 257 ? -19.420 -13.268 48.458 1.00 93.81 257 TRP A O 1
ATOM 2003 N N . GLY A 1 258 ? -19.830 -12.311 46.478 1.00 94.56 258 GLY A N 1
ATOM 2004 C CA . GLY A 1 258 ? -19.834 -13.532 45.680 1.00 94.56 258 GLY A CA 1
ATOM 2005 C C . GLY A 1 258 ? -18.501 -13.788 44.991 1.00 94.56 258 GLY A C 1
ATOM 2006 O O . GLY A 1 258 ? -17.869 -12.847 44.528 1.00 94.56 258 GLY A O 1
ATOM 2007 N N . MET A 1 259 ? -18.092 -15.045 44.847 1.00 95.56 259 MET A N 1
ATOM 2008 C CA . MET A 1 259 ? -16.999 -15.447 43.953 1.00 95.56 259 MET A CA 1
ATOM 2009 C C . MET A 1 259 ? -17.297 -16.799 43.304 1.00 95.56 259 MET A C 1
ATOM 2011 O O . MET A 1 259 ? -17.976 -17.625 43.904 1.00 95.56 259 MET A O 1
ATOM 2015 N N . ALA A 1 260 ? -16.753 -17.077 42.123 1.00 94.19 260 ALA A N 1
ATOM 2016 C CA . ALA A 1 260 ? -16.782 -18.425 41.553 1.00 94.19 260 ALA A CA 1
ATOM 2017 C C . ALA A 1 260 ? -15.489 -19.175 41.932 1.00 94.19 260 ALA A C 1
ATOM 2019 O O . ALA A 1 260 ? -14.432 -18.871 41.372 1.00 94.19 260 ALA A O 1
ATOM 2020 N N . PRO A 1 261 ? -15.523 -20.118 42.896 1.00 88.25 261 PRO A N 1
ATOM 2021 C CA . PRO A 1 261 ? -14.340 -20.896 43.247 1.00 88.25 261 PRO A CA 1
ATOM 2022 C C . PRO A 1 261 ? -13.958 -21.861 42.119 1.00 88.25 261 PRO A C 1
ATOM 2024 O O . PRO A 1 261 ? -14.830 -22.390 41.431 1.00 88.25 261 PRO A O 1
ATOM 2027 N N . ASN A 1 262 ? -12.660 -22.153 41.993 1.00 92.25 262 ASN A N 1
ATOM 2028 C CA . ASN A 1 262 ? -12.125 -23.229 41.153 1.00 92.25 262 ASN A CA 1
ATOM 2029 C C . ASN A 1 262 ? -12.511 -23.127 39.669 1.00 92.25 262 ASN A C 1
ATOM 2031 O O . ASN A 1 262 ? -12.761 -24.148 39.026 1.00 92.25 262 ASN A O 1
ATOM 2035 N N . MET A 1 263 ? -12.564 -21.909 39.116 1.00 94.81 263 MET A N 1
ATOM 2036 C CA . MET A 1 263 ? -12.928 -21.728 37.710 1.00 94.81 263 MET A CA 1
ATOM 2037 C C . MET A 1 263 ? -11.966 -22.476 36.787 1.00 94.81 263 MET A C 1
ATOM 2039 O O . MET A 1 263 ? -10.759 -22.228 36.806 1.00 94.81 263 MET A O 1
ATOM 2043 N N . THR A 1 264 ? -12.502 -23.375 35.969 1.00 96.38 264 THR A N 1
ATOM 2044 C CA . THR A 1 264 ? -11.743 -24.112 34.961 1.00 96.38 264 THR A CA 1
ATOM 2045 C C . THR A 1 264 ? -11.570 -23.292 33.685 1.00 96.38 264 THR A C 1
ATOM 2047 O O . THR A 1 264 ? -12.232 -22.270 33.478 1.00 96.38 264 THR A O 1
ATOM 2050 N N . PHE A 1 265 ? -10.672 -23.744 32.809 1.00 97.12 265 PHE A N 1
ATOM 2051 C CA . PHE A 1 265 ? -10.486 -23.164 31.481 1.00 97.12 265 PHE A CA 1
ATOM 2052 C C . PHE A 1 265 ? -11.819 -23.027 30.724 1.00 97.12 265 PHE A C 1
ATOM 2054 O O . PHE A 1 265 ? -12.572 -23.993 30.586 1.00 97.12 265 PHE A O 1
ATOM 2061 N N . GLY A 1 266 ? -12.097 -21.824 30.223 1.00 97.62 266 GLY A N 1
ATOM 2062 C CA . GLY A 1 266 ? -13.308 -21.493 29.474 1.00 97.62 266 GLY A CA 1
ATOM 2063 C C . GLY A 1 266 ? -14.515 -21.108 30.328 1.00 97.62 266 GLY A C 1
ATOM 2064 O O . GLY A 1 266 ? -15.463 -20.542 29.786 1.00 97.62 266 GLY A O 1
ATOM 2065 N N . GLN A 1 267 ? -14.495 -21.320 31.648 1.00 97.69 267 GLN A N 1
ATOM 2066 C CA . GLN A 1 267 ? -15.506 -20.711 32.511 1.00 97.69 267 GLN A CA 1
ATOM 2067 C C . GLN A 1 267 ? -15.313 -19.198 32.551 1.00 97.69 267 GLN A C 1
ATOM 2069 O O . GLN A 1 267 ? -14.185 -18.700 32.627 1.00 97.69 267 GLN A O 1
ATOM 2074 N N . ALA A 1 268 ? -16.420 -18.466 32.515 1.00 97.50 268 ALA A N 1
ATOM 2075 C CA . ALA A 1 268 ? -16.407 -17.016 32.498 1.00 97.50 268 ALA A CA 1
ATOM 2076 C C . ALA A 1 268 ? -17.477 -16.419 33.407 1.00 97.50 268 ALA A C 1
ATOM 2078 O O . ALA A 1 268 ? -18.517 -17.020 33.663 1.00 97.50 268 ALA A O 1
ATOM 2079 N N . LEU A 1 269 ? -17.197 -15.215 33.882 1.00 97.75 269 LEU A N 1
ATOM 2080 C CA . LEU A 1 269 ? -18.097 -14.387 34.664 1.00 97.75 269 LEU A CA 1
ATOM 2081 C C . LEU A 1 269 ? -18.628 -13.287 33.748 1.00 97.75 269 LEU A C 1
ATOM 2083 O O . LEU A 1 269 ? -17.849 -12.501 33.207 1.00 97.75 269 LEU A O 1
ATOM 2087 N N . LEU A 1 270 ? -19.944 -13.259 33.567 1.00 97.69 270 LEU A N 1
ATOM 2088 C CA . LEU A 1 270 ? -20.663 -12.236 32.816 1.00 97.69 270 LEU A CA 1
ATOM 2089 C C . LEU A 1 270 ? -21.341 -11.288 33.805 1.00 97.69 270 LEU A C 1
ATOM 2091 O O . LEU A 1 270 ? -22.113 -11.744 34.644 1.00 97.69 270 LEU A O 1
ATOM 2095 N N . PHE A 1 271 ? -21.061 -9.991 33.726 1.00 96.69 271 PHE A N 1
ATOM 2096 C CA . PHE A 1 271 ? -21.580 -8.999 34.674 1.00 96.69 271 PHE A CA 1
ATOM 2097 C C . PHE A 1 271 ? -21.735 -7.615 34.035 1.00 96.69 271 PHE A C 1
ATOM 2099 O O . PHE A 1 271 ? -21.213 -7.350 32.951 1.00 96.69 271 PHE A O 1
ATOM 2106 N N . TYR A 1 272 ? -22.472 -6.727 34.704 1.00 95.06 272 TYR A N 1
ATOM 2107 C CA . TYR A 1 272 ? -22.688 -5.356 34.245 1.00 95.06 272 TYR A CA 1
ATOM 2108 C C . TYR A 1 272 ? -21.528 -4.432 34.618 1.00 95.06 272 TYR A C 1
ATOM 2110 O O . TYR A 1 272 ? -21.064 -4.428 35.761 1.00 95.06 272 TYR A O 1
ATOM 2118 N N . ASN A 1 273 ? -21.146 -3.550 33.695 1.00 93.06 273 ASN A N 1
ATOM 2119 C CA . ASN A 1 273 ? -20.074 -2.577 33.945 1.00 93.06 273 ASN A CA 1
ATOM 2120 C C . ASN A 1 273 ? -20.503 -1.428 34.847 1.00 93.06 273 ASN A C 1
ATOM 2122 O O . ASN A 1 273 ? -19.659 -0.803 35.492 1.00 93.06 273 ASN A O 1
ATOM 2126 N N . ASP A 1 274 ? -21.803 -1.142 34.874 1.00 91.56 274 ASP A N 1
ATOM 2127 C CA . ASP A 1 274 ? -22.339 0.078 35.464 1.00 91.56 274 ASP A CA 1
ATOM 2128 C C . ASP A 1 274 ? -22.930 -0.083 36.874 1.00 91.56 274 ASP A C 1
ATOM 2130 O O . ASP A 1 274 ? -23.306 0.903 37.509 1.00 91.56 274 ASP A O 1
ATOM 2134 N N . ARG A 1 275 ? -23.058 -1.326 37.356 1.00 89.88 275 ARG A N 1
ATOM 2135 C CA . ARG A 1 275 ? -23.758 -1.623 38.618 1.00 89.88 275 ARG A CA 1
ATOM 2136 C C . ARG A 1 275 ? -23.252 -2.831 39.394 1.00 89.88 275 ARG A C 1
ATOM 2138 O O . ARG A 1 275 ? -23.786 -3.084 40.470 1.00 89.88 275 ARG A O 1
ATOM 2145 N N . THR A 1 276 ? -22.269 -3.574 38.881 1.00 93.06 276 THR A N 1
ATOM 2146 C CA . THR A 1 276 ? -21.717 -4.746 39.575 1.00 93.06 276 THR A CA 1
ATOM 2147 C C . THR A 1 276 ? -20.308 -4.431 40.083 1.00 93.06 276 THR A C 1
ATOM 2149 O O . THR A 1 276 ? -19.338 -4.554 39.326 1.00 93.06 276 THR A O 1
ATOM 2152 N N . PRO A 1 277 ? -20.150 -4.017 41.356 1.00 94.75 277 PRO A N 1
ATOM 2153 C CA . PRO A 1 277 ? -18.834 -3.841 41.946 1.00 94.75 277 PRO A CA 1
ATOM 2154 C C . PRO A 1 277 ? -18.039 -5.131 41.930 1.00 94.75 277 PRO A C 1
ATOM 2156 O O . PRO A 1 277 ? -18.546 -6.174 42.346 1.00 94.75 277 PRO A O 1
ATOM 2159 N N . HIS A 1 278 ? -16.784 -5.047 41.510 1.00 95.19 278 HIS A N 1
ATOM 2160 C CA . HIS A 1 278 ? -15.915 -6.205 41.408 1.00 95.19 278 HIS A CA 1
ATOM 2161 C C . HIS A 1 278 ? -14.452 -5.858 41.691 1.00 95.19 278 HIS A C 1
ATOM 2163 O O . HIS A 1 278 ? -14.039 -4.697 41.649 1.00 95.19 278 HIS A O 1
ATOM 2169 N N . SER A 1 279 ? -13.673 -6.880 42.041 1.00 93.56 279 SER A N 1
ATOM 2170 C CA . SER A 1 279 ? -12.221 -6.797 42.227 1.00 93.56 279 SER A CA 1
ATOM 2171 C C . SER A 1 279 ? -11.598 -8.184 42.223 1.00 93.56 279 SER A C 1
ATOM 2173 O O . SER A 1 279 ? -12.241 -9.152 42.624 1.00 93.56 279 SER A O 1
ATOM 2175 N N . ALA A 1 280 ? -10.314 -8.284 41.870 1.00 91.56 280 ALA A N 1
ATOM 2176 C CA . ALA A 1 280 ? -9.532 -9.455 42.250 1.00 91.56 280 ALA A CA 1
ATOM 2177 C C . ALA A 1 280 ? -9.275 -9.439 43.770 1.00 91.56 280 ALA A C 1
ATOM 2179 O O . ALA A 1 280 ? -8.977 -8.384 44.335 1.00 91.56 280 ALA A O 1
ATOM 2180 N N . VAL A 1 281 ? -9.342 -10.592 44.437 1.00 91.38 281 VAL A N 1
ATOM 2181 C CA . VAL A 1 281 ? -9.099 -10.724 45.889 1.00 91.38 281 VAL A CA 1
ATOM 2182 C C . VAL A 1 281 ? -8.065 -11.800 46.187 1.00 91.38 281 VAL A C 1
ATOM 2184 O O . VAL A 1 281 ? -7.981 -12.782 45.465 1.00 91.38 281 VAL A O 1
ATOM 2187 N N . TRP A 1 282 ? -7.278 -11.644 47.247 1.00 90.31 282 TRP A N 1
ATOM 2188 C CA . TRP A 1 282 ? -6.365 -12.698 47.702 1.00 90.31 282 TRP A CA 1
ATOM 2189 C C . TRP A 1 282 ? -7.106 -13.712 48.572 1.00 90.31 282 TRP A C 1
ATOM 2191 O O . TRP A 1 282 ? -7.809 -13.315 49.501 1.00 90.31 282 TRP A O 1
ATOM 2201 N N . LEU A 1 283 ? -6.908 -15.007 48.316 1.00 90.06 283 LEU A N 1
ATOM 2202 C CA . LEU A 1 283 ? -7.301 -16.052 49.254 1.00 90.06 283 LEU A CA 1
ATOM 2203 C C . LEU A 1 283 ? -6.129 -16.308 50.199 1.00 90.06 283 LEU A C 1
ATOM 2205 O O . LEU A 1 283 ? -5.039 -16.687 49.781 1.00 90.06 283 LEU A O 1
ATOM 2209 N N . THR A 1 284 ? -6.350 -16.082 51.491 1.00 87.88 284 THR A N 1
ATOM 2210 C CA . THR A 1 284 ? -5.301 -16.122 52.525 1.00 87.88 284 THR A CA 1
ATOM 2211 C C . THR A 1 284 ? -4.668 -17.501 52.721 1.00 87.88 284 THR A C 1
ATOM 2213 O O . THR A 1 284 ? -3.576 -17.588 53.276 1.00 87.88 284 THR A O 1
ATOM 2216 N N . GLN A 1 285 ? -5.338 -18.569 52.283 1.00 88.00 285 GLN A N 1
ATOM 2217 C CA . GLN A 1 285 ? -4.900 -19.958 52.463 1.00 88.00 285 GLN A CA 1
ATOM 2218 C C . GLN A 1 285 ? -4.308 -20.588 51.195 1.00 88.00 285 GLN A C 1
ATOM 2220 O O . GLN A 1 285 ? -3.752 -21.681 51.275 1.00 88.00 285 GLN A O 1
ATOM 2225 N N . GLU A 1 286 ? -4.400 -19.916 50.046 1.00 88.38 286 GLU A N 1
ATOM 2226 C CA . GLU A 1 286 ? -3.914 -20.439 48.769 1.00 88.38 286 GLU A CA 1
ATOM 2227 C C . GLU A 1 286 ? -2.568 -19.797 48.403 1.00 88.38 286 GLU A C 1
ATOM 2229 O O . GLU A 1 286 ? -2.374 -18.597 48.625 1.00 88.38 286 GLU A O 1
ATOM 2234 N N . PRO A 1 287 ? -1.613 -20.562 47.845 1.00 86.81 287 PRO A N 1
ATOM 2235 C CA . PRO A 1 287 ? -0.361 -19.996 47.370 1.00 86.81 287 PRO A CA 1
ATOM 2236 C C . PRO A 1 287 ? -0.592 -19.094 46.152 1.00 86.81 287 PRO A C 1
ATOM 2238 O O . PRO A 1 287 ? -1.468 -19.349 45.319 1.00 86.81 287 PRO A O 1
ATOM 2241 N N . ASP A 1 288 ? 0.259 -18.076 46.008 1.00 84.62 288 ASP A N 1
ATOM 2242 C CA . ASP A 1 288 ? 0.292 -17.261 44.796 1.00 84.62 288 ASP A CA 1
ATOM 2243 C C . ASP A 1 288 ? 0.597 -18.135 43.578 1.00 84.62 288 ASP A C 1
ATOM 2245 O O . ASP A 1 288 ? 1.640 -18.786 43.487 1.00 84.62 288 ASP A O 1
ATOM 2249 N N . THR A 1 289 ? -0.358 -18.172 42.652 1.00 85.19 289 THR A N 1
ATOM 2250 C CA . THR A 1 289 ? -0.290 -18.956 41.421 1.00 85.19 289 THR A CA 1
ATOM 2251 C C . THR A 1 289 ? -0.512 -18.051 40.225 1.00 85.19 289 THR A C 1
ATOM 2253 O O . THR A 1 289 ? -1.274 -17.080 40.260 1.00 85.19 289 THR A O 1
ATOM 2256 N N . GLU A 1 290 ? 0.198 -18.358 39.145 1.00 84.12 290 GLU A N 1
ATOM 2257 C CA . GLU A 1 290 ? 0.044 -17.632 37.899 1.00 84.12 290 GLU A CA 1
ATOM 2258 C C . GLU A 1 290 ? -1.346 -17.882 37.305 1.00 84.12 290 GLU A C 1
ATOM 2260 O O . GLU A 1 290 ? -1.848 -19.005 37.281 1.00 84.12 290 GLU A O 1
ATOM 2265 N N . ARG A 1 291 ? -1.968 -16.811 36.813 1.00 89.38 291 ARG A N 1
ATOM 2266 C CA . ARG A 1 291 ? -3.329 -16.825 36.279 1.00 89.38 291 ARG A CA 1
ATOM 2267 C C . ARG A 1 291 ? -3.356 -16.124 34.941 1.00 89.38 291 ARG A C 1
ATOM 2269 O O . ARG A 1 291 ? -3.026 -14.939 34.887 1.00 89.38 291 ARG A O 1
ATOM 2276 N N . ILE A 1 292 ? -3.855 -16.804 33.919 1.00 93.06 292 ILE A N 1
ATOM 2277 C CA . ILE A 1 292 ? -4.114 -16.208 32.614 1.00 93.06 292 ILE A CA 1
ATOM 2278 C C . ILE A 1 292 ? -5.611 -15.978 32.496 1.00 93.06 292 ILE A C 1
ATOM 2280 O O . ILE A 1 292 ? -6.428 -16.848 32.800 1.00 93.06 292 ILE A O 1
ATOM 2284 N N . SER A 1 293 ? -5.987 -14.787 32.061 1.00 94.44 293 SER A N 1
ATOM 2285 C CA . SER A 1 293 ? -7.378 -14.503 31.763 1.00 94.44 293 SER A CA 1
ATOM 2286 C C . SER A 1 293 ? -7.546 -13.517 30.648 1.00 94.44 293 SER A C 1
ATOM 2288 O O . SER A 1 293 ? -6.603 -12.798 30.309 1.00 94.44 293 SER A O 1
ATOM 2290 N N . ALA A 1 294 ? -8.754 -13.505 30.103 1.00 94.88 294 ALA A N 1
ATOM 2291 C CA . ALA A 1 294 ? -9.156 -12.537 29.113 1.00 94.88 294 ALA A CA 1
ATOM 2292 C C . ALA A 1 294 ? -10.404 -11.781 29.557 1.00 94.88 294 ALA A C 1
ATOM 2294 O O . ALA A 1 294 ? -11.273 -12.327 30.236 1.00 94.88 294 ALA A O 1
ATOM 2295 N N . GLU A 1 295 ? -10.473 -10.520 29.165 1.00 94.81 295 GLU A N 1
ATOM 2296 C CA . GLU A 1 295 ? -11.612 -9.636 29.376 1.00 94.81 295 GLU A CA 1
ATOM 2297 C C . GLU A 1 295 ? -11.991 -9.011 28.035 1.00 94.81 295 GLU A C 1
ATOM 2299 O O . GLU A 1 295 ? -11.113 -8.647 27.247 1.00 94.81 295 GLU A O 1
ATOM 2304 N N . ILE A 1 296 ? -13.291 -8.870 27.794 1.00 95.38 296 ILE A N 1
ATOM 2305 C CA . ILE A 1 296 ? -13.821 -8.032 26.723 1.00 95.38 296 ILE A CA 1
ATOM 2306 C C . ILE A 1 296 ? -14.989 -7.215 27.266 1.00 95.38 296 ILE A C 1
ATOM 2308 O O . ILE A 1 296 ? -15.810 -7.723 28.040 1.00 95.38 296 ILE A O 1
ATOM 2312 N N . ARG A 1 297 ? -15.056 -5.951 26.847 1.00 95.69 297 ARG A N 1
ATOM 2313 C CA . ARG A 1 297 ? -16.151 -5.038 27.182 1.00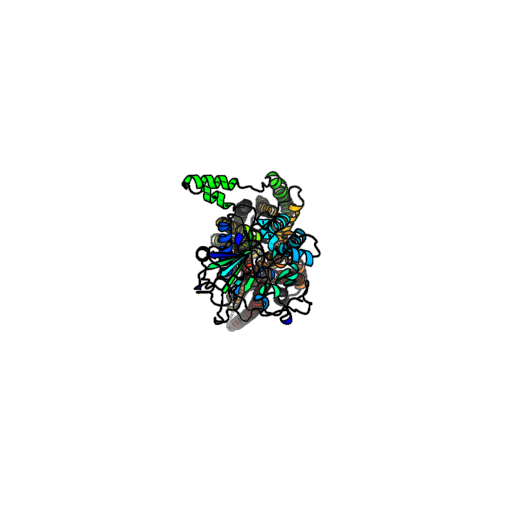 95.69 297 ARG A CA 1
ATOM 2314 C C . ARG A 1 297 ? -17.059 -4.915 25.980 1.00 95.69 297 ARG A C 1
ATOM 2316 O O . ARG A 1 297 ? -16.582 -4.651 24.881 1.00 95.69 297 ARG A O 1
ATOM 2323 N N . VAL A 1 298 ? -18.356 -5.090 26.159 1.00 96.75 298 VAL A N 1
ATOM 2324 C CA . VAL A 1 298 ? -19.286 -5.077 25.031 1.00 96.75 298 VAL A CA 1
ATOM 2325 C C . VAL A 1 298 ? -20.497 -4.208 25.294 1.00 96.75 298 VAL A C 1
ATOM 2327 O O . VAL A 1 298 ? -20.920 -4.021 26.433 1.00 96.75 298 VAL A O 1
ATOM 2330 N N . LEU A 1 299 ? -21.083 -3.724 24.208 1.00 97.25 299 LEU A N 1
ATOM 2331 C CA . LEU A 1 299 ? -22.434 -3.201 24.176 1.00 97.25 299 LEU A CA 1
ATOM 2332 C C . LEU A 1 299 ? -23.327 -4.216 23.471 1.00 97.25 299 LEU A C 1
ATOM 2334 O O . LEU A 1 299 ? -23.068 -4.590 22.325 1.00 97.25 299 LEU A O 1
ATOM 2338 N N . VAL A 1 300 ? -24.389 -4.639 24.149 1.00 97.31 300 VAL A N 1
ATOM 2339 C CA . VAL A 1 300 ? -25.451 -5.416 23.512 1.00 97.31 300 VAL A CA 1
ATOM 2340 C C . VAL A 1 300 ? -26.415 -4.443 22.855 1.00 97.31 300 VAL A C 1
ATOM 2342 O O . VAL A 1 300 ? -26.994 -3.588 23.526 1.00 97.31 300 VAL A O 1
ATOM 2345 N N . THR A 1 301 ? -26.572 -4.563 21.543 1.00 96.31 301 THR A N 1
ATOM 2346 C CA . THR A 1 301 ? -27.402 -3.633 20.773 1.00 96.31 301 THR A CA 1
ATOM 2347 C C . THR A 1 301 ? -28.893 -3.925 20.946 1.00 96.31 301 THR A C 1
ATOM 2349 O O . THR A 1 301 ? -29.293 -4.857 21.649 1.00 96.31 301 THR A O 1
ATOM 2352 N N . ASP A 1 302 ? -29.745 -3.122 20.313 1.00 94.12 302 ASP A N 1
ATOM 2353 C CA . ASP A 1 302 ? -31.174 -3.398 20.175 1.00 94.12 302 ASP A CA 1
ATOM 2354 C C . ASP A 1 302 ? -31.529 -4.144 18.877 1.00 94.12 302 ASP A C 1
ATOM 2356 O O . ASP A 1 302 ? -32.673 -4.585 18.725 1.00 94.12 302 ASP A O 1
ATOM 2360 N N . ARG A 1 303 ? -30.572 -4.333 17.954 1.00 93.69 303 ARG A N 1
ATOM 2361 C CA . ARG A 1 303 ? -30.815 -5.052 16.700 1.00 93.69 303 ARG A CA 1
ATOM 2362 C C . ARG A 1 303 ? -30.681 -6.564 16.890 1.00 93.69 303 ARG A C 1
ATOM 2364 O O . ARG A 1 303 ? -29.740 -7.036 17.533 1.00 93.69 303 ARG A O 1
ATOM 2371 N N . PRO A 1 304 ? -31.609 -7.353 16.320 1.00 93.31 304 PRO A N 1
ATOM 2372 C CA . PRO A 1 304 ? -31.475 -8.802 16.301 1.00 93.31 304 PRO A CA 1
ATOM 2373 C C . PRO A 1 304 ? -30.290 -9.210 15.420 1.00 93.31 304 PRO A C 1
ATOM 2375 O O . PRO A 1 304 ? -30.007 -8.556 14.417 1.00 93.31 304 PRO A O 1
ATOM 2378 N N . LEU A 1 305 ? -29.642 -10.324 15.761 1.00 91.31 305 LEU A N 1
ATOM 2379 C CA . LEU A 1 305 ? -28.562 -10.887 14.949 1.00 91.31 305 LEU A CA 1
ATOM 2380 C C . LEU A 1 305 ? -29.096 -11.231 13.542 1.00 91.31 305 LEU A C 1
ATOM 2382 O O . LEU A 1 305 ? -29.990 -12.072 13.411 1.00 91.31 305 LEU A O 1
ATOM 2386 N N . GLN A 1 306 ? -28.584 -10.574 12.492 1.00 77.88 306 GLN A N 1
ATOM 2387 C CA . GLN A 1 306 ? -29.128 -10.669 11.123 1.00 77.88 306 GLN A CA 1
ATOM 2388 C C . GLN A 1 306 ? -29.140 -12.107 10.571 1.00 77.88 306 GLN A C 1
ATOM 2390 O O . GLN A 1 306 ? -30.076 -12.492 9.862 1.00 77.88 306 GLN A O 1
ATOM 2395 N N . ASP A 1 307 ? -28.183 -12.939 10.984 1.00 56.03 307 ASP A N 1
ATOM 2396 C CA . ASP A 1 307 ? -28.071 -14.337 10.556 1.00 56.03 307 ASP A CA 1
ATOM 2397 C C . ASP A 1 307 ? -29.058 -15.291 11.240 1.00 56.03 307 ASP A C 1
ATOM 2399 O O . ASP A 1 307 ? -29.314 -16.379 10.721 1.00 56.03 307 ASP A O 1
ATOM 2403 N N . ALA A 1 308 ? -29.711 -14.896 12.339 1.00 50.72 308 ALA A N 1
ATOM 2404 C CA . ALA A 1 308 ? -30.728 -15.736 12.979 1.00 50.72 308 ALA A CA 1
ATOM 2405 C C . ALA A 1 308 ? -31.940 -15.977 12.057 1.00 50.72 308 ALA A C 1
ATOM 2407 O O . ALA A 1 308 ? -32.605 -17.010 12.147 1.00 50.72 308 ALA A O 1
ATOM 2408 N N . LYS A 1 309 ? -32.195 -15.061 11.113 1.00 44.72 309 LYS A N 1
ATOM 2409 C CA . LYS A 1 309 ? -33.234 -15.226 10.087 1.00 44.72 309 LYS A CA 1
ATOM 2410 C C . LYS A 1 309 ? -32.815 -16.210 8.989 1.00 44.72 309 LYS A C 1
ATOM 2412 O O . LYS A 1 309 ? -33.651 -16.950 8.486 1.00 44.72 309 LYS A O 1
ATOM 2417 N N . ILE A 1 310 ? -31.522 -16.265 8.664 1.00 46.84 310 ILE A N 1
ATOM 2418 C CA . ILE A 1 310 ? -30.969 -17.171 7.646 1.00 46.84 310 ILE A CA 1
ATOM 2419 C C . ILE A 1 310 ? -30.801 -18.585 8.221 1.00 46.84 310 ILE A C 1
ATOM 2421 O O . ILE A 1 310 ? -31.130 -19.564 7.554 1.00 46.84 310 ILE A O 1
ATOM 2425 N N . LEU A 1 311 ? -30.382 -18.724 9.481 1.00 43.59 311 LEU A N 1
ATOM 2426 C CA . LEU A 1 311 ? -30.262 -20.022 10.156 1.00 43.59 311 LEU A CA 1
ATOM 2427 C C . LEU A 1 311 ? -31.625 -20.670 10.461 1.00 43.59 311 LEU A C 1
ATOM 2429 O O . LEU A 1 311 ? -31.748 -21.890 10.381 1.00 43.59 311 LEU A O 1
ATOM 2433 N N . ALA A 1 312 ? -32.675 -19.880 10.706 1.00 46.19 312 ALA A N 1
ATOM 2434 C CA . ALA A 1 312 ? -34.039 -20.401 10.842 1.00 46.19 312 ALA A CA 1
ATOM 2435 C C . ALA A 1 312 ? -34.663 -20.843 9.499 1.00 46.19 312 ALA A C 1
ATOM 2437 O O . ALA A 1 312 ? -35.500 -21.743 9.478 1.00 46.19 312 ALA A O 1
ATOM 2438 N N . GLU A 1 313 ? -34.245 -20.256 8.371 1.00 46.25 313 GLU A N 1
ATOM 2439 C CA . GLU A 1 313 ? -34.752 -20.589 7.026 1.00 46.25 313 GLU A CA 1
ATOM 2440 C C . GLU A 1 313 ? -33.902 -21.644 6.281 1.00 46.25 313 GLU A C 1
ATOM 2442 O O . GLU A 1 313 ? -34.279 -22.109 5.203 1.00 46.25 313 GLU A O 1
ATOM 2447 N N . THR A 1 314 ? -32.759 -22.065 6.834 1.00 43.09 314 THR A N 1
ATOM 2448 C CA . THR A 1 314 ? -31.816 -23.000 6.181 1.00 43.09 314 THR A CA 1
ATOM 2449 C C . THR A 1 314 ? -32.011 -24.474 6.539 1.00 43.09 314 THR A C 1
ATOM 2451 O O . THR A 1 314 ? -31.292 -25.314 5.998 1.00 43.09 314 THR A O 1
ATOM 2454 N N . ALA A 1 315 ? -33.021 -24.818 7.344 1.00 45.66 315 ALA A N 1
ATOM 2455 C CA . ALA A 1 315 ? -33.326 -26.202 7.717 1.00 45.66 315 ALA A CA 1
ATOM 2456 C C . ALA A 1 315 ? -33.964 -27.059 6.600 1.00 45.66 315 ALA A C 1
ATOM 2458 O O . ALA A 1 315 ? -34.210 -28.239 6.836 1.00 45.66 315 ALA A O 1
ATOM 2459 N N . ASP A 1 316 ? -34.208 -26.516 5.399 1.00 43.28 316 ASP A N 1
ATOM 2460 C CA . ASP A 1 316 ? -34.812 -27.274 4.294 1.00 43.28 316 ASP A CA 1
ATOM 2461 C C . ASP A 1 316 ? -33.905 -27.359 3.053 1.00 43.28 316 ASP A C 1
ATOM 2463 O O . ASP A 1 316 ? -33.274 -26.382 2.616 1.00 43.28 316 ASP A O 1
ATOM 2467 N N . SER A 1 317 ? -33.796 -28.581 2.534 1.00 46.22 317 SER A N 1
ATOM 2468 C CA . SER A 1 317 ? -32.769 -29.055 1.610 1.00 46.22 317 SER A CA 1
ATOM 2469 C C . SER A 1 317 ? -33.137 -28.818 0.146 1.00 46.22 317 SER A C 1
ATOM 2471 O O . SER A 1 317 ? -34.081 -29.426 -0.340 1.00 46.22 317 SER A O 1
ATOM 2473 N N . ASP A 1 318 ? -32.340 -28.031 -0.587 1.00 50.25 318 ASP A N 1
ATOM 2474 C CA . ASP A 1 318 ? -32.044 -28.330 -1.998 1.00 50.25 318 ASP A CA 1
ATOM 2475 C C . ASP A 1 318 ? -30.894 -27.465 -2.548 1.00 50.25 318 ASP A C 1
ATOM 2477 O O . ASP A 1 318 ? -30.975 -26.239 -2.665 1.00 50.25 318 ASP A O 1
ATOM 2481 N N . CYS A 1 319 ? -29.773 -28.117 -2.870 1.00 43.06 319 CYS A N 1
ATOM 2482 C CA . CYS A 1 319 ? -28.481 -27.474 -3.139 1.00 43.06 319 CYS A CA 1
ATOM 2483 C C . CYS A 1 319 ? -28.311 -27.017 -4.606 1.00 43.06 319 CYS A C 1
ATOM 2485 O O . CYS A 1 319 ? -27.542 -26.101 -4.893 1.00 43.06 319 CYS A O 1
ATOM 2487 N N . ALA A 1 320 ? -29.065 -27.587 -5.552 1.00 39.88 320 ALA A N 1
ATOM 2488 C CA . ALA A 1 320 ? -28.838 -27.350 -6.983 1.00 39.88 320 ALA A CA 1
ATOM 2489 C C . ALA A 1 320 ? -29.591 -26.127 -7.544 1.00 39.88 320 ALA A C 1
ATOM 2491 O O . ALA A 1 320 ? -29.033 -25.361 -8.330 1.00 39.88 320 ALA A O 1
ATOM 2492 N N . VAL A 1 321 ? -30.827 -25.875 -7.097 1.00 50.09 321 VAL A N 1
ATOM 2493 C CA . VAL A 1 321 ? -31.595 -24.673 -7.489 1.00 50.09 321 VAL A CA 1
ATOM 2494 C C . VAL A 1 321 ? -31.037 -23.418 -6.797 1.00 50.09 321 VAL A C 1
ATOM 2496 O O . VAL A 1 321 ? -31.089 -22.312 -7.344 1.00 50.09 321 VAL A O 1
ATOM 2499 N N . ARG A 1 322 ? -30.393 -23.596 -5.633 1.00 48.91 322 ARG A N 1
ATOM 2500 C CA . ARG A 1 322 ? -29.741 -22.523 -4.875 1.00 48.91 322 ARG A CA 1
ATOM 2501 C C . ARG A 1 322 ? -28.542 -21.910 -5.582 1.00 48.91 322 ARG A C 1
ATOM 2503 O O . ARG A 1 322 ? -28.375 -20.719 -5.416 1.00 48.91 322 ARG A O 1
ATOM 2510 N N . ALA A 1 323 ? -27.757 -22.613 -6.400 1.00 44.75 323 ALA A N 1
ATOM 2511 C CA . ALA A 1 323 ? -26.613 -21.983 -7.080 1.00 44.75 323 ALA A CA 1
ATOM 2512 C C . ALA A 1 323 ? -27.052 -20.914 -8.105 1.00 44.75 323 ALA A C 1
ATOM 2514 O O . ALA A 1 323 ? -26.455 -1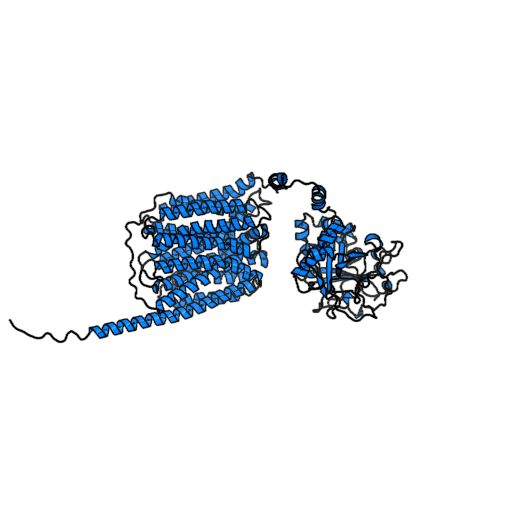9.841 -8.193 1.00 44.75 323 ALA A O 1
ATOM 2515 N N . VAL A 1 324 ? -28.149 -21.169 -8.824 1.00 44.75 324 VAL A N 1
ATOM 2516 C CA . VAL A 1 324 ? -28.723 -20.227 -9.802 1.00 44.75 324 VAL A CA 1
ATOM 2517 C C . VAL A 1 324 ? -29.535 -19.132 -9.101 1.00 44.75 324 VAL A C 1
ATOM 2519 O O . VAL A 1 324 ? -29.432 -17.960 -9.461 1.00 44.75 324 VAL A O 1
ATOM 2522 N N . SER A 1 325 ? -30.261 -19.478 -8.032 1.00 42.75 325 SER A N 1
ATOM 2523 C CA . SER A 1 325 ? -30.960 -18.503 -7.188 1.00 42.75 325 SER A CA 1
ATOM 2524 C C . SER A 1 325 ? -30.008 -17.620 -6.373 1.00 42.75 325 SER A C 1
ATOM 2526 O O . SER A 1 325 ? -30.339 -16.456 -6.171 1.00 42.75 325 SER A O 1
ATOM 2528 N N . LEU A 1 326 ? -28.843 -18.112 -5.929 1.00 44.03 326 LEU A N 1
ATOM 2529 C CA . LEU A 1 326 ? -27.819 -17.307 -5.256 1.00 44.03 326 LEU A CA 1
ATOM 2530 C C . LEU A 1 326 ? -27.219 -16.321 -6.242 1.00 44.03 326 LEU A C 1
ATOM 2532 O O . LEU A 1 326 ? -27.067 -15.166 -5.878 1.00 44.03 326 LEU A O 1
ATOM 2536 N N . LEU A 1 327 ? -26.929 -16.741 -7.479 1.00 43.47 327 LEU A N 1
ATOM 2537 C CA . LEU A 1 327 ? -26.440 -15.847 -8.535 1.00 43.47 327 LEU A CA 1
ATOM 2538 C C . LEU A 1 327 ? -27.466 -14.759 -8.897 1.00 43.47 327 LEU A C 1
ATOM 2540 O O . LEU A 1 327 ? -27.076 -13.635 -9.197 1.00 43.47 327 LEU A O 1
ATOM 2544 N N . GLN A 1 328 ? -28.768 -15.052 -8.812 1.00 44.59 328 GLN A N 1
ATOM 2545 C CA . GLN A 1 328 ? -29.829 -14.054 -9.008 1.00 44.59 328 GLN A CA 1
ATOM 2546 C C . GLN A 1 328 ? -30.114 -13.194 -7.762 1.00 44.59 328 GLN A C 1
ATOM 2548 O O . GLN A 1 328 ? -30.447 -12.023 -7.910 1.00 44.59 328 GLN A O 1
ATOM 2553 N N . LYS A 1 329 ? -29.961 -13.725 -6.539 1.00 41.03 329 LYS A N 1
ATOM 2554 C CA . LYS A 1 329 ? -30.185 -12.984 -5.280 1.00 41.03 329 LYS A CA 1
ATOM 2555 C C . LYS A 1 329 ? -28.979 -12.149 -4.839 1.00 41.03 329 LYS A C 1
ATOM 2557 O O . LYS A 1 329 ? -29.185 -11.078 -4.284 1.00 41.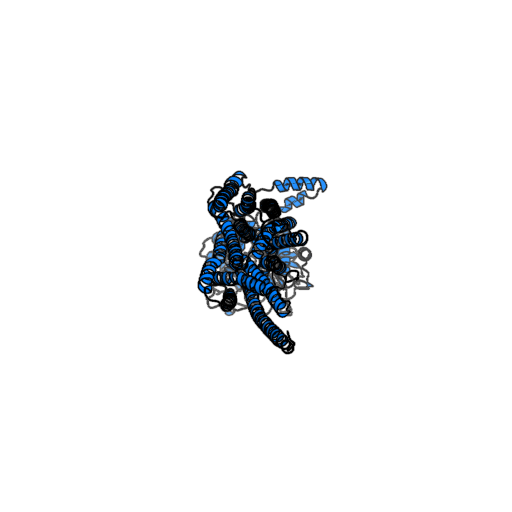03 329 LYS A O 1
ATOM 2562 N N . THR A 1 330 ? -27.742 -12.554 -5.147 1.00 44.06 330 THR A N 1
ATOM 2563 C CA . THR A 1 330 ? -26.555 -11.687 -4.957 1.00 44.06 330 THR A CA 1
ATOM 2564 C C . THR A 1 330 ? -26.546 -10.498 -5.916 1.00 44.06 330 THR A C 1
ATOM 2566 O O . THR A 1 330 ? -25.932 -9.485 -5.614 1.00 44.06 330 THR A O 1
ATOM 2569 N N . ALA A 1 331 ? -27.312 -10.546 -7.010 1.00 41.00 331 ALA A N 1
ATOM 2570 C CA . ALA A 1 331 ? -27.582 -9.366 -7.831 1.00 41.00 331 ALA A CA 1
ATOM 2571 C C . ALA A 1 331 ? -28.618 -8.396 -7.210 1.00 41.00 331 ALA A C 1
ATOM 2573 O O . ALA A 1 331 ? -28.847 -7.328 -7.778 1.00 41.00 331 ALA A O 1
ATOM 2574 N N . ALA A 1 332 ? -29.250 -8.756 -6.082 1.00 33.16 332 ALA A N 1
ATOM 2575 C CA . ALA A 1 332 ? -30.400 -8.055 -5.501 1.00 33.16 332 ALA A CA 1
ATOM 2576 C C . ALA A 1 332 ? -30.231 -7.610 -4.030 1.00 33.16 332 ALA A C 1
ATOM 2578 O O . ALA A 1 332 ? -31.172 -7.046 -3.473 1.00 33.16 332 ALA A O 1
ATOM 2579 N N . ALA A 1 333 ? -29.068 -7.820 -3.399 1.00 33.00 333 ALA A N 1
ATOM 2580 C CA . ALA A 1 333 ? -28.737 -7.140 -2.138 1.00 33.00 333 ALA A CA 1
ATOM 2581 C C . ALA A 1 333 ? -28.716 -5.613 -2.369 1.00 33.00 333 ALA A C 1
ATOM 2583 O O . ALA A 1 333 ? -28.465 -5.202 -3.509 1.00 33.00 333 ALA A O 1
ATOM 2584 N N . PRO A 1 334 ? -29.026 -4.772 -1.360 1.00 40.88 334 PRO A N 1
ATOM 2585 C CA . PRO A 1 334 ? -29.225 -3.343 -1.552 1.00 40.88 334 PRO A CA 1
ATOM 2586 C C . PRO A 1 334 ? -27.893 -2.682 -1.901 1.00 40.88 334 PRO A C 1
ATOM 2588 O O . PRO A 1 334 ? -27.187 -2.155 -1.052 1.00 40.88 334 PRO A O 1
ATOM 2591 N N . ARG A 1 335 ? -27.582 -2.701 -3.201 1.00 47.09 335 ARG A N 1
ATOM 2592 C CA . ARG A 1 335 ? -26.747 -1.715 -3.864 1.00 47.09 335 ARG A CA 1
ATOM 2593 C C . ARG A 1 335 ? -27.170 -0.367 -3.298 1.00 47.09 335 ARG A C 1
ATOM 2595 O O . ARG A 1 335 ? -28.332 0.016 -3.462 1.00 47.09 335 ARG A O 1
ATOM 2602 N N . THR A 1 336 ? -26.236 0.390 -2.744 1.00 46.34 336 THR A N 1
ATOM 2603 C CA . THR A 1 336 ? -26.224 1.821 -3.031 1.00 46.34 336 THR A CA 1
ATOM 2604 C C . THR A 1 336 ? -26.271 1.898 -4.557 1.00 46.34 336 THR A C 1
ATOM 2606 O O . THR A 1 336 ? -25.304 1.600 -5.250 1.00 46.34 336 THR A O 1
ATOM 2609 N N . GLN A 1 337 ? -27.478 2.044 -5.117 1.00 52.94 337 GLN A N 1
ATOM 2610 C CA . GLN A 1 337 ? -27.695 2.038 -6.557 1.00 52.94 337 GLN A CA 1
ATOM 2611 C C . GLN A 1 337 ? -27.020 3.294 -7.089 1.00 52.94 337 GLN A C 1
ATOM 2613 O O . GLN A 1 337 ? -27.666 4.328 -7.252 1.00 52.94 337 GLN A O 1
ATOM 2618 N N . MET A 1 338 ? -25.719 3.201 -7.365 1.00 59.38 338 MET A N 1
ATOM 2619 C CA . MET A 1 338 ? -25.049 4.149 -8.227 1.00 59.38 338 MET A CA 1
ATOM 2620 C C . MET A 1 338 ? -25.866 4.170 -9.504 1.00 59.38 338 MET A C 1
ATOM 2622 O O . MET A 1 338 ? -25.981 3.167 -10.218 1.00 59.38 338 MET A O 1
ATOM 2626 N N . ARG A 1 339 ? -26.537 5.297 -9.739 1.00 76.31 339 ARG A N 1
ATOM 2627 C CA . ARG A 1 339 ? -27.363 5.441 -10.925 1.00 76.31 339 ARG A CA 1
ATOM 2628 C C . ARG A 1 339 ? -26.408 5.335 -12.112 1.00 76.31 339 ARG A C 1
ATOM 2630 O O . ARG A 1 339 ? -25.460 6.119 -12.173 1.00 76.31 339 ARG A O 1
ATOM 2637 N N . PRO A 1 340 ? -26.627 4.404 -13.057 1.00 78.94 340 PRO A N 1
ATOM 2638 C CA . PRO A 1 340 ? -25.744 4.243 -14.214 1.00 78.94 340 PRO A CA 1
ATOM 2639 C C . PRO A 1 340 ? -25.598 5.546 -15.018 1.00 78.94 340 PRO A C 1
ATOM 2641 O O . PRO A 1 340 ? -24.589 5.761 -15.681 1.00 78.94 340 PRO A O 1
ATOM 2644 N N . GLU A 1 341 ? -26.582 6.439 -14.905 1.00 82.75 341 GLU A N 1
ATOM 2645 C CA . GLU A 1 341 ? -26.555 7.805 -15.423 1.00 82.75 341 GLU A CA 1
ATOM 2646 C C . GLU A 1 341 ? -25.407 8.641 -14.833 1.00 82.75 341 GLU A C 1
ATOM 2648 O O . GLU A 1 341 ? -24.637 9.212 -15.601 1.00 82.75 341 GLU A O 1
ATOM 2653 N N . CYS A 1 342 ? -25.235 8.663 -13.505 1.00 81.38 342 CYS A N 1
ATOM 2654 C CA . CYS A 1 342 ? -24.156 9.411 -12.850 1.00 81.38 342 CYS A CA 1
ATOM 2655 C C . CYS A 1 342 ? -22.782 8.828 -13.226 1.00 81.38 342 CYS A C 1
ATOM 2657 O O . CYS A 1 342 ? -21.876 9.563 -13.600 1.00 81.38 342 CYS A O 1
ATOM 2659 N N . LEU A 1 343 ? -22.637 7.496 -13.259 1.00 83.00 343 LEU A N 1
ATOM 2660 C CA . LEU A 1 343 ? -21.390 6.861 -13.706 1.00 83.00 343 LEU A CA 1
ATOM 2661 C C . LEU A 1 343 ? -21.005 7.289 -15.132 1.00 83.00 343 LEU A C 1
ATOM 2663 O O . LEU A 1 343 ? -19.856 7.634 -15.413 1.00 83.00 343 LEU A O 1
ATOM 2667 N N . MET A 1 344 ? -21.963 7.264 -16.057 1.00 85.56 344 MET A N 1
ATOM 2668 C CA . MET A 1 344 ? -21.698 7.643 -17.442 1.00 85.56 344 MET A CA 1
ATOM 2669 C C . MET A 1 344 ? -21.336 9.125 -17.571 1.00 85.56 344 MET A C 1
ATOM 2671 O O . MET A 1 344 ? -20.364 9.450 -18.255 1.00 85.56 344 MET A O 1
ATOM 2675 N N . VAL A 1 345 ? -22.103 10.009 -16.928 1.00 84.31 345 VAL A N 1
ATOM 2676 C CA . VAL A 1 345 ? -21.947 11.468 -17.045 1.00 84.31 345 VAL A CA 1
ATOM 2677 C C . VAL A 1 345 ? -20.703 11.972 -16.322 1.00 84.31 345 VAL A C 1
ATOM 2679 O O . VAL A 1 345 ? -19.991 12.812 -16.869 1.00 84.31 345 VAL A O 1
ATOM 2682 N N . ASP A 1 346 ? -20.399 11.430 -15.148 1.00 80.56 346 ASP A N 1
ATOM 2683 C CA . ASP A 1 346 ? -19.413 12.025 -14.244 1.00 80.56 346 ASP A CA 1
ATOM 2684 C C . ASP A 1 346 ? -18.038 11.377 -14.368 1.00 80.56 346 ASP A C 1
ATOM 2686 O O . ASP A 1 346 ? -17.019 11.992 -14.051 1.00 80.56 346 ASP A O 1
ATOM 2690 N N . VAL A 1 347 ? -18.000 10.129 -14.838 1.00 84.00 347 VAL A N 1
ATOM 2691 C CA . VAL A 1 347 ? -16.783 9.319 -14.854 1.00 84.00 347 VAL A CA 1
ATOM 2692 C C . VAL A 1 347 ? -16.367 9.000 -16.284 1.00 84.00 347 VAL A C 1
ATOM 2694 O O . VAL A 1 347 ? -15.268 9.354 -16.718 1.00 84.00 347 VAL A O 1
ATOM 2697 N N . VAL A 1 348 ? -17.252 8.356 -17.049 1.00 87.62 348 VAL A N 1
ATOM 2698 C CA . VAL A 1 348 ? -16.904 7.844 -18.381 1.00 87.62 348 VAL A CA 1
ATOM 2699 C C . VAL A 1 348 ? -16.770 8.977 -19.396 1.00 87.62 348 VAL A C 1
ATOM 2701 O O . VAL A 1 348 ? -15.768 9.035 -20.108 1.00 87.62 348 VAL A O 1
ATOM 2704 N N . ILE A 1 349 ? -17.737 9.898 -19.464 1.00 86.94 349 ILE A N 1
ATOM 2705 C CA . ILE A 1 349 ? -17.710 11.005 -20.432 1.00 86.94 349 ILE A CA 1
ATOM 2706 C C . ILE A 1 349 ? -16.461 11.888 -20.256 1.00 86.94 349 ILE A C 1
ATOM 2708 O O . ILE A 1 349 ? -15.762 12.092 -21.253 1.00 86.94 349 ILE A O 1
ATOM 2712 N N . PRO A 1 350 ? -16.099 12.372 -19.049 1.00 86.06 350 PRO A N 1
ATOM 2713 C CA . PRO A 1 350 ? -14.887 13.166 -18.864 1.00 86.06 350 PRO A CA 1
ATOM 2714 C C . PRO A 1 350 ? -13.623 12.405 -19.262 1.00 86.06 350 PRO A C 1
ATOM 2716 O O . PRO A 1 350 ? -12.770 12.960 -19.956 1.00 86.06 350 PRO A O 1
ATOM 2719 N N . ALA A 1 351 ? -13.525 11.119 -18.909 1.00 87.88 351 ALA A N 1
ATOM 2720 C CA . ALA A 1 351 ? -12.392 10.287 -19.295 1.00 87.88 351 ALA A CA 1
ATOM 2721 C C . ALA A 1 351 ? -12.288 10.128 -20.825 1.00 87.88 351 ALA A C 1
ATOM 2723 O O . ALA A 1 351 ? -11.195 10.246 -21.388 1.00 87.88 351 ALA A O 1
ATOM 2724 N N . VAL A 1 352 ? -13.415 9.938 -21.522 1.00 90.25 352 VAL A N 1
ATOM 2725 C CA . VAL A 1 352 ? -13.478 9.890 -22.993 1.00 90.25 352 VAL A CA 1
ATOM 2726 C C . VAL A 1 352 ? -13.063 11.227 -23.600 1.00 90.25 352 VAL A C 1
ATOM 2728 O O . VAL A 1 352 ? -12.223 11.245 -24.497 1.00 90.25 352 VAL A O 1
ATOM 2731 N N . VAL A 1 353 ? -13.587 12.350 -23.102 1.00 88.94 353 VAL A N 1
ATOM 2732 C CA . VAL A 1 353 ? -13.249 13.693 -23.600 1.00 88.94 353 VAL A CA 1
ATOM 2733 C C . VAL A 1 353 ? -11.757 13.982 -23.429 1.00 88.94 353 VAL A C 1
ATOM 2735 O O . VAL A 1 353 ? -11.107 14.393 -24.389 1.00 88.94 353 VAL A O 1
ATOM 2738 N N . VAL A 1 354 ? -11.188 13.712 -22.250 1.00 88.50 354 VAL A N 1
ATOM 2739 C CA . VAL A 1 354 ? -9.750 13.888 -21.981 1.00 88.50 354 VAL A CA 1
ATOM 2740 C C . VAL A 1 354 ? -8.909 13.019 -22.916 1.00 88.50 354 VAL A C 1
ATOM 2742 O O . VAL A 1 354 ? -7.944 13.504 -23.506 1.00 88.50 354 VAL A O 1
ATOM 2745 N N . THR A 1 355 ? -9.301 11.760 -23.116 1.00 88.94 355 THR A N 1
ATOM 2746 C CA . THR A 1 355 ? -8.591 10.829 -24.007 1.00 88.94 355 THR A CA 1
ATOM 2747 C C . THR A 1 355 ? -8.670 11.276 -25.469 1.00 88.94 355 THR A C 1
ATOM 2749 O O . THR A 1 355 ? -7.669 11.233 -26.188 1.00 88.94 355 THR A O 1
ATOM 2752 N N . LEU A 1 356 ? -9.830 11.755 -25.925 1.00 91.75 356 LEU A N 1
ATOM 2753 C CA . LEU A 1 356 ? -10.019 12.275 -27.281 1.00 91.75 356 LEU A CA 1
ATOM 2754 C C . LEU A 1 356 ? -9.193 13.541 -27.518 1.00 91.75 356 LEU A C 1
ATOM 2756 O O . LEU A 1 356 ? -8.463 13.613 -28.506 1.00 91.75 356 LEU A O 1
ATOM 2760 N N . LEU A 1 357 ? -9.250 14.513 -26.603 1.00 90.56 357 LEU A N 1
ATOM 2761 C CA . LEU A 1 357 ? -8.442 15.732 -26.681 1.00 90.56 357 LEU A CA 1
ATOM 2762 C C . LEU A 1 357 ? -6.947 15.404 -26.672 1.00 90.56 357 LEU A C 1
ATOM 2764 O O . LEU A 1 357 ? -6.205 15.901 -27.519 1.00 90.56 357 LEU A O 1
ATOM 2768 N N . GLY A 1 358 ? -6.518 14.508 -25.781 1.00 88.88 358 GLY A N 1
ATOM 2769 C CA . GLY A 1 358 ? -5.150 14.004 -25.746 1.00 88.88 358 GLY A CA 1
ATOM 2770 C C . GLY A 1 358 ? -4.742 13.358 -27.071 1.00 88.88 358 GLY A C 1
ATOM 2771 O O . GLY A 1 358 ? -3.661 13.640 -27.580 1.00 88.88 358 GLY A O 1
ATOM 2772 N N . THR A 1 359 ? -5.618 12.546 -27.670 1.00 90.94 359 THR A N 1
ATOM 2773 C CA . THR A 1 359 ? -5.379 11.900 -28.972 1.00 90.94 359 THR A CA 1
ATOM 2774 C C . THR A 1 359 ? -5.219 12.932 -30.086 1.00 90.94 359 THR A C 1
ATOM 2776 O O . THR A 1 359 ? -4.308 12.812 -30.903 1.00 90.94 359 THR A O 1
ATOM 2779 N N . ILE A 1 360 ? -6.066 13.965 -30.112 1.00 91.75 360 ILE A N 1
ATOM 2780 C CA . ILE A 1 360 ? -6.000 15.046 -31.104 1.00 91.75 360 ILE A CA 1
ATOM 2781 C C . ILE A 1 360 ? -4.687 15.818 -30.963 1.00 91.75 360 ILE A C 1
ATOM 2783 O O . ILE A 1 360 ? -3.974 15.995 -31.950 1.00 91.75 360 ILE A O 1
ATOM 2787 N N . VAL A 1 361 ? -4.336 16.241 -29.746 1.00 91.00 361 VAL A N 1
ATOM 2788 C CA . VAL A 1 361 ? -3.083 16.961 -29.473 1.00 91.00 361 VAL A CA 1
ATOM 2789 C C . VAL A 1 361 ? -1.883 16.115 -29.884 1.00 91.00 361 VAL A C 1
ATOM 2791 O O . VAL A 1 361 ? -0.986 16.600 -30.570 1.00 91.00 361 VAL A O 1
ATOM 2794 N N . LEU A 1 362 ? -1.886 14.834 -29.528 1.00 88.44 362 LEU A N 1
ATOM 2795 C CA . LEU A 1 362 ? -0.811 13.919 -29.871 1.00 88.44 362 LEU A CA 1
ATOM 2796 C C . LEU A 1 362 ? -0.697 13.719 -31.388 1.00 88.44 362 LEU A C 1
ATOM 2798 O O . LEU A 1 362 ? 0.402 13.784 -31.933 1.00 88.44 362 LEU A O 1
ATOM 2802 N N . HIS A 1 363 ? -1.820 13.562 -32.090 1.00 89.19 363 HIS A N 1
ATOM 2803 C CA . HIS A 1 363 ? -1.841 13.494 -33.548 1.00 89.19 363 HIS A CA 1
ATOM 2804 C C . HIS A 1 363 ? -1.269 14.770 -34.188 1.00 89.19 363 HIS A C 1
ATOM 2806 O O . HIS A 1 363 ? -0.465 14.683 -35.116 1.00 89.19 363 HIS A O 1
ATOM 2812 N N . LEU A 1 364 ? -1.624 15.951 -33.670 1.00 88.75 364 LEU A N 1
ATOM 2813 C CA . LEU A 1 364 ? -1.080 17.231 -34.134 1.00 88.75 364 LEU A CA 1
ATOM 2814 C C . LEU A 1 364 ? 0.428 17.342 -33.877 1.00 88.75 364 LEU A C 1
ATOM 2816 O O . LEU A 1 364 ? 1.154 17.787 -34.761 1.00 88.75 364 LEU A O 1
ATOM 2820 N N . ILE A 1 365 ? 0.925 16.889 -32.724 1.00 88.81 365 ILE A N 1
ATOM 2821 C CA . ILE A 1 365 ? 2.366 16.855 -32.426 1.00 88.81 365 ILE A CA 1
ATOM 2822 C C . ILE A 1 365 ? 3.096 15.949 -33.424 1.00 88.81 365 ILE A C 1
ATOM 2824 O O . ILE A 1 365 ? 4.075 16.375 -34.036 1.00 88.81 365 ILE A O 1
ATOM 2828 N N . PHE A 1 366 ? 2.608 14.727 -33.643 1.00 89.44 366 PHE A N 1
ATOM 2829 C CA . PHE A 1 366 ? 3.229 13.789 -34.584 1.00 89.44 366 PHE A CA 1
ATOM 2830 C C . PHE A 1 366 ? 3.170 14.264 -36.039 1.00 89.44 366 PHE A C 1
ATOM 2832 O O . PHE A 1 366 ? 4.038 13.906 -36.828 1.00 89.44 366 PHE A O 1
ATOM 2839 N N . ARG A 1 367 ? 2.164 15.065 -36.401 1.00 88.31 367 ARG A N 1
ATOM 2840 C CA . ARG A 1 367 ? 2.007 15.601 -37.756 1.00 88.31 367 ARG A CA 1
ATOM 2841 C C . ARG A 1 367 ? 2.807 16.882 -37.999 1.00 88.31 367 ARG A C 1
ATOM 2843 O O . ARG A 1 367 ? 3.300 17.070 -39.106 1.00 88.31 367 ARG A O 1
ATOM 2850 N N . CYS A 1 368 ? 2.880 17.771 -37.011 1.00 90.06 368 CYS A N 1
ATOM 2851 C CA . CYS A 1 368 ? 3.401 19.130 -37.187 1.00 90.06 368 CYS A CA 1
ATOM 2852 C C . CYS A 1 368 ? 4.786 19.349 -36.568 1.00 90.06 368 CYS A C 1
ATOM 2854 O O . CYS A 1 368 ? 5.495 20.253 -36.999 1.00 90.06 368 CYS A O 1
ATOM 2856 N N . VAL A 1 369 ? 5.155 18.578 -35.541 1.00 88.62 369 VAL A N 1
ATOM 2857 C CA . VAL A 1 369 ? 6.382 18.798 -34.752 1.00 88.62 369 VAL A CA 1
ATOM 2858 C C . VAL A 1 369 ? 7.397 17.683 -34.969 1.00 88.62 369 VAL A C 1
ATOM 2860 O O . VAL A 1 369 ? 8.595 17.945 -35.055 1.00 88.62 369 VAL A O 1
ATOM 2863 N N . VAL A 1 370 ? 6.937 16.434 -35.039 1.00 87.88 370 VAL A N 1
ATOM 2864 C CA . VAL A 1 370 ? 7.827 15.289 -35.241 1.00 87.88 370 VAL A CA 1
ATOM 2865 C C . VAL A 1 370 ? 8.278 15.250 -36.697 1.00 87.88 370 VAL A C 1
ATOM 2867 O O . VAL A 1 370 ? 7.461 15.221 -37.614 1.00 87.88 370 VAL A O 1
ATOM 2870 N N . ASP A 1 371 ? 9.593 15.230 -36.898 1.00 87.12 371 ASP A N 1
ATOM 2871 C CA . ASP A 1 371 ? 10.194 15.075 -38.218 1.00 87.12 371 ASP A CA 1
ATOM 2872 C C . ASP A 1 371 ? 9.704 13.781 -38.892 1.00 87.12 371 ASP A C 1
ATOM 2874 O O . ASP A 1 371 ? 9.710 12.700 -38.298 1.00 87.12 371 ASP A O 1
ATOM 2878 N N . SER A 1 372 ? 9.297 13.913 -40.155 1.00 88.19 372 SER A N 1
ATOM 2879 C CA . SER A 1 372 ? 8.861 12.815 -41.021 1.00 88.19 372 SER A CA 1
ATOM 2880 C C . SER A 1 372 ? 9.959 11.790 -41.328 1.00 88.19 372 SER A C 1
ATOM 2882 O O . SER A 1 372 ? 9.652 10.703 -41.825 1.00 88.19 372 SER A O 1
ATOM 2884 N N . ALA A 1 373 ? 11.226 12.103 -41.028 1.00 91.19 373 ALA A N 1
ATOM 2885 C CA . ALA A 1 373 ? 12.328 11.160 -41.144 1.00 91.19 373 ALA A CA 1
ATOM 2886 C C . ALA A 1 373 ? 12.009 9.846 -40.391 1.00 91.19 373 ALA A C 1
ATOM 2888 O O . ALA A 1 373 ? 11.707 9.885 -39.191 1.00 91.19 373 ALA A O 1
ATOM 2889 N N . PRO A 1 374 ? 12.120 8.667 -41.045 1.00 90.31 374 PRO A N 1
ATOM 2890 C CA . PRO A 1 374 ? 11.679 7.387 -40.484 1.00 90.31 374 PRO A CA 1
ATOM 2891 C C . PRO A 1 374 ? 12.206 7.091 -39.078 1.00 90.31 374 PRO A C 1
ATOM 2893 O O . PRO A 1 374 ? 11.470 6.638 -38.204 1.00 90.31 374 PRO A O 1
ATOM 2896 N N . VAL A 1 375 ? 13.485 7.384 -38.849 1.00 88.81 375 VAL A N 1
ATOM 2897 C CA . VAL A 1 375 ? 14.164 7.162 -37.570 1.00 88.81 375 VAL A CA 1
ATOM 2898 C C . VAL A 1 375 ? 13.603 8.056 -36.473 1.00 88.81 375 VAL A C 1
ATOM 2900 O O . VAL A 1 375 ? 13.241 7.562 -35.405 1.00 88.81 375 VAL A O 1
ATOM 2903 N N . THR A 1 376 ? 13.525 9.362 -36.732 1.00 89.88 376 THR A N 1
ATOM 2904 C CA . THR A 1 376 ? 13.054 10.351 -35.757 1.00 89.88 376 THR A CA 1
ATOM 2905 C C . THR A 1 376 ? 11.607 10.075 -35.372 1.00 89.88 376 THR A C 1
ATOM 2907 O O . THR A 1 376 ? 11.280 10.063 -34.184 1.00 89.88 376 THR A O 1
ATOM 2910 N N . TYR A 1 377 ? 10.769 9.756 -36.361 1.00 91.56 377 TYR A N 1
ATOM 2911 C CA . TYR A 1 377 ? 9.376 9.389 -36.149 1.00 91.56 377 TYR A CA 1
ATOM 2912 C C . TYR A 1 377 ? 9.236 8.151 -35.255 1.00 91.56 377 TYR A C 1
ATOM 2914 O O . TYR A 1 377 ? 8.507 8.160 -34.262 1.00 91.56 377 TYR A O 1
ATOM 2922 N N . MET A 1 378 ? 9.975 7.084 -35.566 1.00 91.38 378 MET A N 1
ATOM 2923 C CA . MET A 1 378 ? 9.911 5.835 -34.808 1.00 91.38 378 MET A CA 1
ATOM 2924 C C . MET A 1 378 ? 10.482 5.966 -33.390 1.00 91.38 378 MET A C 1
ATOM 2926 O O . MET A 1 378 ? 9.961 5.352 -32.458 1.00 91.38 378 MET A O 1
ATOM 2930 N N . LEU A 1 379 ? 11.511 6.793 -33.194 1.00 90.19 379 LEU A N 1
ATOM 2931 C CA . LEU A 1 379 ? 12.008 7.132 -31.862 1.00 90.19 379 LEU A CA 1
ATOM 2932 C C . LEU A 1 379 ? 10.978 7.920 -31.052 1.00 90.19 379 LEU A C 1
ATOM 2934 O O . LEU A 1 379 ? 10.773 7.605 -29.884 1.00 90.19 379 LEU A O 1
ATOM 2938 N N . ALA A 1 380 ? 10.319 8.917 -31.651 1.00 92.06 380 ALA A N 1
ATOM 2939 C CA . ALA A 1 380 ? 9.264 9.682 -30.986 1.00 92.06 380 ALA A CA 1
ATOM 2940 C C . ALA A 1 380 ? 8.095 8.775 -30.571 1.00 92.06 380 ALA A C 1
ATOM 2942 O O . ALA A 1 380 ? 7.596 8.868 -29.449 1.00 92.06 380 ALA A O 1
ATOM 2943 N N . LEU A 1 381 ? 7.717 7.832 -31.438 1.00 93.31 381 LEU A N 1
ATOM 2944 C CA . LEU A 1 381 ? 6.726 6.806 -31.125 1.00 93.31 381 LEU A CA 1
ATOM 2945 C C . LEU A 1 381 ? 7.173 5.914 -29.960 1.00 93.31 381 LEU A C 1
ATOM 2947 O O . LEU A 1 381 ? 6.373 5.583 -29.090 1.00 93.31 381 LEU A O 1
ATOM 2951 N N . GLY A 1 382 ? 8.457 5.565 -29.909 1.00 92.44 382 GLY A N 1
ATOM 2952 C CA . GLY A 1 382 ? 9.045 4.809 -28.811 1.00 92.44 382 GLY A CA 1
ATOM 2953 C C . GLY A 1 382 ? 9.085 5.554 -27.476 1.00 92.44 382 GLY A C 1
ATOM 2954 O O . GLY A 1 382 ? 8.780 4.978 -26.434 1.00 92.44 382 GLY A O 1
ATOM 2955 N N . VAL A 1 383 ? 9.405 6.849 -27.511 1.00 93.06 383 VAL A N 1
ATOM 2956 C CA . VAL A 1 383 ? 9.323 7.776 -26.370 1.00 93.06 383 VAL A CA 1
ATOM 2957 C C . VAL A 1 383 ? 7.896 7.815 -25.832 1.00 93.06 383 VAL A C 1
ATOM 2959 O O . VAL A 1 383 ? 7.696 7.641 -24.632 1.00 93.06 383 VAL A O 1
ATOM 2962 N N . TYR A 1 384 ? 6.903 7.954 -26.712 1.00 95.38 384 TYR A N 1
ATOM 2963 C CA . TYR A 1 384 ? 5.499 7.933 -26.315 1.00 95.38 384 TYR A CA 1
ATOM 2964 C C . TYR A 1 384 ? 5.062 6.575 -25.741 1.00 95.38 384 TYR A C 1
ATOM 2966 O O . TYR A 1 384 ? 4.430 6.538 -24.688 1.00 95.38 384 TYR A O 1
ATOM 2974 N N . ALA A 1 385 ? 5.446 5.458 -26.368 1.00 95.69 385 ALA A N 1
ATOM 2975 C CA . ALA A 1 385 ? 5.140 4.119 -25.859 1.00 95.69 385 ALA A CA 1
ATOM 2976 C C . ALA A 1 385 ? 5.727 3.894 -24.455 1.00 95.69 385 ALA A C 1
ATOM 2978 O O . ALA A 1 385 ? 5.054 3.354 -23.581 1.00 95.69 385 ALA A O 1
ATOM 2979 N N . ASN A 1 386 ? 6.960 4.356 -24.214 1.00 95.38 386 ASN A N 1
ATOM 2980 C CA . ASN A 1 386 ? 7.575 4.275 -22.892 1.00 95.38 386 ASN A CA 1
ATOM 2981 C C . ASN A 1 386 ? 6.864 5.176 -21.872 1.00 95.38 386 ASN A C 1
ATOM 2983 O O . ASN A 1 386 ? 6.636 4.750 -20.743 1.00 95.38 386 ASN A O 1
ATOM 2987 N N . PHE A 1 387 ? 6.476 6.395 -22.253 1.00 96.81 387 PHE A N 1
ATOM 2988 C CA . PHE A 1 387 ? 5.651 7.259 -21.405 1.00 96.81 387 PHE A CA 1
ATOM 2989 C C . PHE A 1 387 ? 4.338 6.569 -21.015 1.00 96.81 387 PHE A C 1
ATOM 2991 O O . PHE A 1 387 ? 4.032 6.459 -19.829 1.00 96.81 387 PHE A O 1
ATOM 2998 N N . GLN A 1 388 ? 3.599 6.046 -21.994 1.00 96.88 388 GLN A N 1
ATOM 2999 C CA . GLN A 1 388 ? 2.305 5.415 -21.757 1.00 96.88 388 GLN A CA 1
ATOM 3000 C C . GLN A 1 388 ? 2.420 4.150 -20.901 1.00 96.88 388 GLN A C 1
ATOM 3002 O O . GLN A 1 388 ? 1.623 3.965 -19.988 1.00 96.88 388 GLN A O 1
ATOM 3007 N N . ASP A 1 389 ? 3.401 3.280 -21.154 1.00 97.69 389 ASP A N 1
ATOM 3008 C CA . ASP A 1 389 ? 3.591 2.074 -20.341 1.00 97.69 389 ASP A CA 1
ATOM 3009 C C . ASP A 1 389 ? 3.864 2.417 -18.867 1.00 97.69 389 ASP A C 1
ATOM 3011 O O . ASP A 1 389 ? 3.307 1.789 -17.967 1.00 97.69 389 ASP A O 1
ATOM 3015 N N . ASN A 1 390 ? 4.673 3.449 -18.603 1.00 97.75 390 ASN A N 1
ATOM 3016 C CA . ASN A 1 390 ? 4.939 3.900 -17.236 1.00 97.75 390 ASN A CA 1
ATOM 3017 C C . ASN A 1 390 ? 3.730 4.605 -16.601 1.00 97.75 390 ASN A C 1
ATOM 3019 O O . ASN A 1 390 ? 3.489 4.403 -15.416 1.00 97.75 390 ASN A O 1
ATOM 3023 N N . LEU A 1 391 ? 2.935 5.339 -17.384 1.00 97.56 391 LEU A N 1
ATOM 3024 C CA . LEU A 1 391 ? 1.657 5.914 -16.953 1.00 97.56 391 LEU A CA 1
ATOM 3025 C C . LEU A 1 391 ? 0.662 4.822 -16.525 1.00 97.56 391 LEU A C 1
ATOM 3027 O O . LEU A 1 391 ? 0.096 4.884 -15.436 1.00 97.56 391 LEU A O 1
ATOM 3031 N N . LEU A 1 392 ? 0.472 3.792 -17.356 1.00 97.69 392 LEU A N 1
ATOM 3032 C CA . LEU A 1 392 ? -0.418 2.662 -17.060 1.00 97.69 392 LEU A CA 1
ATOM 3033 C C . LEU A 1 392 ? 0.077 1.839 -15.866 1.00 97.69 392 LEU A C 1
ATOM 3035 O O . LEU A 1 392 ? -0.728 1.292 -15.109 1.00 97.69 392 LEU A O 1
ATOM 3039 N N . PHE A 1 393 ? 1.393 1.749 -15.676 1.00 97.94 393 PHE A N 1
ATOM 3040 C CA . PHE A 1 393 ? 1.979 1.129 -14.497 1.00 97.94 393 PHE A CA 1
ATOM 3041 C C . PHE A 1 393 ? 1.589 1.883 -13.216 1.00 97.94 393 PHE A C 1
ATOM 3043 O O . PHE A 1 393 ? 1.043 1.253 -12.309 1.00 97.94 393 PHE A O 1
ATOM 3050 N N . THR A 1 394 ? 1.795 3.203 -13.153 1.00 97.62 394 THR A N 1
ATOM 3051 C CA . THR A 1 394 ? 1.644 3.976 -11.907 1.00 97.62 394 THR A CA 1
ATOM 3052 C C . THR A 1 394 ? 0.251 4.544 -11.655 1.00 97.62 394 THR A C 1
ATOM 3054 O O . THR A 1 394 ? -0.031 4.934 -10.527 1.00 97.62 394 THR A O 1
ATOM 3057 N N . VAL A 1 395 ? -0.660 4.563 -12.633 1.00 96.75 395 VAL A N 1
ATOM 3058 C CA . VAL A 1 395 ? -2.016 5.116 -12.426 1.00 96.75 395 VAL A CA 1
ATOM 3059 C C . VAL A 1 395 ? -2.799 4.396 -11.318 1.00 96.75 395 VAL A C 1
ATOM 3061 O O . VAL A 1 395 ? -3.556 5.033 -10.602 1.00 96.75 395 VAL A O 1
ATOM 3064 N N . VAL A 1 396 ? -2.562 3.095 -11.108 1.00 96.31 396 VAL A N 1
ATOM 3065 C CA . VAL A 1 396 ? -3.238 2.285 -10.069 1.00 96.31 396 VAL A CA 1
ATOM 3066 C C . VAL A 1 396 ? -2.593 2.456 -8.684 1.00 96.31 396 VAL A C 1
ATOM 3068 O O . VAL A 1 396 ? -3.131 2.007 -7.677 1.00 96.31 396 VAL A O 1
ATOM 3071 N N . LEU A 1 397 ? -1.425 3.096 -8.605 1.00 95.44 397 LEU A N 1
ATOM 3072 C CA . LEU A 1 397 ? -0.556 3.063 -7.431 1.00 95.44 397 LEU A CA 1
ATOM 3073 C C . LEU A 1 397 ? -1.235 3.591 -6.165 1.00 95.44 397 LEU A C 1
ATOM 3075 O O . LEU A 1 397 ? -1.164 2.940 -5.125 1.00 95.44 397 LEU A O 1
ATOM 3079 N N . VAL A 1 398 ? -1.911 4.736 -6.269 1.00 95.25 398 VAL A N 1
ATOM 3080 C CA . VAL A 1 398 ? -2.525 5.439 -5.133 1.00 95.25 398 VAL A CA 1
ATOM 3081 C C . VAL A 1 398 ? -3.645 4.608 -4.502 1.00 95.25 398 VAL A C 1
ATOM 3083 O O . VAL A 1 398 ? -3.785 4.591 -3.283 1.00 95.25 398 VAL A O 1
ATOM 3086 N N . ARG A 1 399 ? -4.417 3.889 -5.325 1.00 94.19 399 ARG A N 1
ATOM 3087 C CA . ARG A 1 399 ? -5.615 3.141 -4.909 1.00 94.19 399 ARG A CA 1
ATOM 3088 C C . ARG A 1 399 ? -5.403 1.637 -4.786 1.00 94.19 399 ARG A C 1
ATOM 3090 O O . ARG A 1 399 ? -6.316 0.941 -4.360 1.00 94.19 399 ARG A O 1
ATOM 3097 N N . SER A 1 400 ? -4.224 1.118 -5.124 1.00 94.81 400 SER A N 1
ATOM 3098 C CA . SER A 1 400 ? -3.971 -0.328 -5.131 1.00 94.81 400 SER A CA 1
ATOM 3099 C C . SER A 1 400 ? -4.173 -0.984 -3.765 1.00 94.81 400 SER A C 1
ATOM 3101 O O . SER A 1 400 ? -4.602 -2.133 -3.709 1.00 94.81 400 SER A O 1
ATOM 3103 N N . HIS A 1 401 ? -3.890 -0.260 -2.677 1.00 93.69 401 HIS A N 1
ATOM 3104 C CA . HIS A 1 401 ? -4.096 -0.752 -1.317 1.00 93.69 401 HIS A CA 1
ATOM 3105 C C . HIS A 1 401 ? -5.580 -0.915 -0.993 1.00 93.69 401 HIS A C 1
ATOM 3107 O O . HIS A 1 401 ? -6.003 -2.009 -0.637 1.00 93.69 401 HIS A O 1
ATOM 3113 N N . VAL A 1 402 ? -6.366 0.144 -1.210 1.00 91.06 402 VAL A N 1
ATOM 3114 C CA . VAL A 1 402 ? -7.825 0.134 -1.029 1.00 91.06 402 VAL A CA 1
ATOM 3115 C C . VAL A 1 402 ? -8.455 -0.960 -1.888 1.00 91.06 402 VAL A C 1
ATOM 3117 O O . VAL A 1 402 ? -9.219 -1.773 -1.383 1.00 91.06 402 VAL A O 1
ATOM 3120 N N . LEU A 1 403 ? -8.041 -1.061 -3.154 1.00 90.75 403 LEU A N 1
ATOM 3121 C CA . LEU A 1 403 ? -8.520 -2.096 -4.067 1.00 90.75 403 LEU A CA 1
ATOM 3122 C C . LEU A 1 403 ? -8.198 -3.511 -3.563 1.00 90.75 403 LEU A C 1
ATOM 3124 O O . LEU A 1 403 ? -8.999 -4.412 -3.746 1.00 90.75 403 LEU A O 1
ATOM 3128 N N . ALA A 1 404 ? -7.049 -3.741 -2.920 1.00 92.12 404 ALA A N 1
ATOM 3129 C CA . ALA A 1 404 ? -6.739 -5.045 -2.329 1.00 92.12 404 ALA A CA 1
ATOM 3130 C C . ALA A 1 404 ? -7.562 -5.330 -1.061 1.00 92.12 404 ALA A C 1
ATOM 3132 O O . ALA A 1 404 ? -8.003 -6.464 -0.870 1.00 92.12 404 ALA A O 1
ATOM 3133 N N . LEU A 1 405 ? -7.798 -4.312 -0.226 1.00 88.88 405 LEU A N 1
ATOM 3134 C CA . LEU A 1 405 ? -8.625 -4.427 0.979 1.00 88.88 405 LEU A CA 1
ATOM 3135 C C . LEU A 1 405 ? -10.081 -4.780 0.648 1.00 88.88 405 LEU A C 1
ATOM 3137 O O . LEU A 1 405 ? -10.663 -5.605 1.347 1.00 88.88 405 LEU A O 1
ATOM 3141 N N . GLN A 1 406 ? -10.628 -4.269 -0.461 1.00 87.00 406 GLN A N 1
ATOM 3142 C CA . GLN A 1 406 ? -11.957 -4.656 -0.967 1.00 87.00 406 GLN A CA 1
ATOM 3143 C C . GLN A 1 406 ? -12.092 -6.173 -1.210 1.00 87.00 406 GLN A C 1
ATOM 3145 O O . GLN A 1 406 ? -13.179 -6.738 -1.107 1.00 87.00 406 GLN A O 1
ATOM 3150 N N . PHE A 1 407 ? -10.983 -6.868 -1.484 1.00 86.81 407 PHE A N 1
ATOM 3151 C CA . PHE A 1 407 ? -10.948 -8.327 -1.644 1.00 86.81 407 PHE A CA 1
ATOM 3152 C C . PHE A 1 407 ? -10.439 -9.065 -0.398 1.00 86.81 407 PHE A C 1
ATOM 3154 O O . PHE A 1 407 ? -10.047 -10.228 -0.509 1.00 86.81 407 PHE A O 1
ATOM 3161 N N . GLN A 1 408 ? -10.413 -8.406 0.768 1.00 89.06 408 GLN A N 1
ATOM 3162 C CA . GLN A 1 408 ? -9.874 -8.937 2.029 1.00 89.06 408 GLN A CA 1
ATOM 3163 C C . GLN A 1 408 ? -8.432 -9.458 1.889 1.00 89.06 408 GLN A C 1
ATOM 3165 O O . GLN A 1 408 ? -8.021 -10.413 2.548 1.00 89.06 408 GLN A O 1
ATOM 3170 N N . ALA A 1 409 ? -7.655 -8.862 0.982 1.00 91.00 409 ALA A N 1
ATOM 3171 C CA . ALA A 1 409 ? -6.306 -9.310 0.684 1.00 91.00 409 ALA A CA 1
ATOM 3172 C C . ALA A 1 409 ? -5.258 -8.529 1.481 1.00 91.00 409 ALA A C 1
ATOM 3174 O O . ALA A 1 409 ? -5.445 -7.372 1.855 1.00 91.00 409 ALA A O 1
ATOM 3175 N N . SER A 1 410 ? -4.112 -9.169 1.712 1.00 91.94 410 SER A N 1
ATOM 3176 C CA . SER A 1 410 ? -3.013 -8.560 2.458 1.00 91.94 410 SER A CA 1
ATOM 3177 C C . SER A 1 410 ? -2.380 -7.378 1.702 1.00 91.94 410 SER A C 1
ATOM 3179 O O . SER A 1 410 ? -2.429 -7.324 0.466 1.00 91.94 410 SER A O 1
ATOM 3181 N N . PRO A 1 411 ? -1.678 -6.462 2.401 1.00 91.50 411 PRO A N 1
ATOM 3182 C CA . PRO A 1 411 ? -0.934 -5.377 1.758 1.00 91.50 411 PRO A CA 1
ATOM 3183 C C . PRO A 1 411 ? 0.052 -5.880 0.693 1.00 91.50 411 PRO A C 1
ATOM 3185 O O . PRO A 1 411 ? 0.204 -5.258 -0.359 1.00 91.50 411 PRO A O 1
ATOM 3188 N N . LEU A 1 412 ? 0.671 -7.047 0.901 1.00 95.69 412 LEU A N 1
ATOM 3189 C CA . LEU A 1 412 ? 1.559 -7.677 -0.082 1.00 95.69 412 LEU A CA 1
ATOM 3190 C C . LEU A 1 412 ? 0.856 -7.954 -1.415 1.00 95.69 412 LEU A C 1
ATOM 3192 O O . LEU A 1 412 ? 1.450 -7.748 -2.474 1.00 95.69 412 LEU A O 1
ATOM 3196 N N . ALA A 1 413 ? -0.416 -8.357 -1.379 1.00 96.12 413 ALA A N 1
ATOM 3197 C CA . ALA A 1 413 ? -1.192 -8.612 -2.583 1.00 96.12 413 ALA A CA 1
ATOM 3198 C C . ALA A 1 413 ? -1.416 -7.333 -3.410 1.00 96.12 413 ALA A C 1
ATOM 3200 O O . ALA A 1 413 ? -1.338 -7.380 -4.638 1.00 96.12 413 ALA A O 1
ATOM 3201 N N . SER A 1 414 ? -1.584 -6.173 -2.758 1.00 96.25 414 SER A N 1
ATOM 3202 C CA . SER A 1 414 ? -1.611 -4.873 -3.453 1.00 96.25 414 SER A CA 1
ATOM 3203 C C . SER A 1 414 ? -0.279 -4.555 -4.147 1.00 96.25 414 SER A C 1
ATOM 3205 O O . SER A 1 414 ? -0.259 -4.040 -5.266 1.00 96.25 414 SER A O 1
ATOM 3207 N N . GLY A 1 415 ? 0.847 -4.942 -3.534 1.00 97.50 415 GLY A N 1
ATOM 3208 C CA . GLY A 1 415 ? 2.172 -4.860 -4.149 1.00 97.50 415 GLY A CA 1
ATOM 3209 C C . GLY A 1 415 ? 2.270 -5.732 -5.402 1.00 97.50 415 GLY A C 1
ATOM 3210 O O . GLY A 1 415 ? 2.695 -5.252 -6.454 1.00 97.50 415 GLY A O 1
ATOM 3211 N N . CYS A 1 416 ? 1.802 -6.982 -5.328 1.00 97.94 416 CYS A N 1
ATOM 3212 C CA . CYS A 1 416 ? 1.734 -7.884 -6.481 1.00 97.94 416 CYS A CA 1
ATOM 3213 C C . CYS A 1 416 ? 0.868 -7.306 -7.610 1.00 97.94 416 CYS A C 1
ATOM 3215 O O . CYS A 1 416 ? 1.261 -7.369 -8.773 1.00 97.94 416 CYS A O 1
ATOM 3217 N N . LEU A 1 417 ? -0.273 -6.696 -7.281 1.00 97.06 417 LEU A N 1
ATOM 3218 C CA . LEU A 1 417 ? -1.180 -6.070 -8.246 1.00 97.06 417 LEU A CA 1
ATOM 3219 C C . LEU A 1 417 ? -0.513 -4.938 -9.045 1.00 97.06 417 LEU A C 1
ATOM 3221 O O . LEU A 1 417 ? -0.671 -4.851 -10.267 1.00 97.06 417 LEU A O 1
ATOM 3225 N N . VAL A 1 418 ? 0.255 -4.078 -8.368 1.00 97.94 418 VAL A N 1
ATOM 3226 C CA . VAL A 1 418 ? 1.007 -2.992 -9.016 1.00 97.94 418 VAL A CA 1
ATOM 3227 C C . VAL A 1 418 ? 2.172 -3.557 -9.834 1.00 97.94 418 VAL A C 1
ATOM 3229 O O . VAL A 1 418 ? 2.311 -3.232 -11.016 1.00 97.94 418 VAL A O 1
ATOM 3232 N N . GLY A 1 419 ? 2.974 -4.437 -9.227 1.00 98.06 419 GLY A N 1
ATOM 3233 C CA . GLY A 1 419 ? 4.187 -5.009 -9.814 1.00 98.06 419 GLY A CA 1
ATOM 3234 C C . GLY A 1 419 ? 3.946 -5.923 -11.018 1.00 98.06 419 GLY A C 1
ATOM 3235 O O . GLY A 1 419 ? 4.756 -5.941 -11.949 1.00 98.06 419 GLY A O 1
ATOM 3236 N N . ALA A 1 420 ? 2.808 -6.622 -11.057 1.00 98.44 420 ALA A N 1
ATOM 3237 C CA . ALA A 1 420 ? 2.451 -7.546 -12.133 1.00 98.44 420 ALA A CA 1
ATOM 3238 C C . ALA A 1 420 ? 2.499 -6.899 -13.522 1.00 98.44 420 ALA A C 1
ATOM 3240 O O . ALA A 1 420 ? 2.918 -7.551 -14.476 1.00 98.44 420 ALA A O 1
ATOM 3241 N N . HIS A 1 421 ? 2.162 -5.608 -13.637 1.00 98.62 421 HIS A N 1
ATOM 3242 C CA . HIS A 1 421 ? 2.295 -4.872 -14.899 1.00 98.62 421 HIS A CA 1
ATOM 3243 C C . HIS A 1 421 ? 3.734 -4.892 -15.415 1.00 98.62 421 HIS A C 1
ATOM 3245 O O . HIS A 1 421 ? 3.965 -5.262 -16.558 1.00 98.62 421 HIS A O 1
ATOM 3251 N N . LYS A 1 422 ? 4.730 -4.570 -14.584 1.00 98.25 422 LYS A N 1
ATOM 3252 C CA . LYS A 1 422 ? 6.133 -4.528 -15.029 1.00 98.25 422 LYS A CA 1
ATOM 3253 C C . LYS A 1 422 ? 6.737 -5.911 -15.243 1.00 98.25 422 LYS A C 1
ATOM 3255 O O . LYS A 1 422 ? 7.520 -6.093 -16.174 1.00 98.25 422 LYS A O 1
ATOM 3260 N N . MET A 1 423 ? 6.294 -6.912 -14.482 1.00 98.50 423 MET A N 1
ATOM 3261 C CA . MET A 1 423 ? 6.599 -8.312 -14.800 1.00 98.50 423 MET A CA 1
ATOM 3262 C C . MET A 1 423 ? 6.059 -8.689 -16.186 1.00 98.50 423 MET A C 1
ATOM 3264 O O . MET A 1 423 ? 6.774 -9.283 -16.991 1.00 98.50 423 MET A O 1
ATOM 3268 N N . GLY A 1 424 ? 4.833 -8.265 -16.497 1.00 98.50 424 GLY A N 1
ATOM 3269 C CA . GLY A 1 424 ? 4.239 -8.351 -17.824 1.00 98.50 424 GLY A CA 1
ATOM 3270 C C . GLY A 1 424 ? 5.084 -7.674 -18.896 1.00 98.50 424 GLY A C 1
ATOM 3271 O O . GLY A 1 424 ? 5.415 -8.301 -19.902 1.00 98.50 424 GLY A O 1
ATOM 3272 N N . THR A 1 425 ? 5.496 -6.423 -18.671 1.00 98.44 425 THR A N 1
ATOM 3273 C CA . THR A 1 425 ? 6.368 -5.672 -19.587 1.00 98.44 425 THR A CA 1
ATOM 3274 C C . THR A 1 425 ? 7.627 -6.474 -19.910 1.00 98.44 425 THR A C 1
ATOM 3276 O O . THR A 1 425 ? 7.946 -6.664 -21.084 1.00 98.44 425 THR A O 1
ATOM 3279 N N . ALA A 1 426 ? 8.284 -7.054 -18.905 1.00 98.06 426 ALA A N 1
ATOM 3280 C CA . ALA A 1 426 ? 9.446 -7.910 -19.116 1.00 98.06 426 ALA A CA 1
ATOM 3281 C C . ALA A 1 426 ? 9.134 -9.156 -19.973 1.00 98.06 426 ALA A C 1
ATOM 3283 O O . ALA A 1 426 ? 9.904 -9.468 -20.883 1.00 98.06 426 ALA A O 1
ATOM 3284 N N . VAL A 1 427 ? 7.992 -9.825 -19.760 1.00 98.19 427 VAL A N 1
ATOM 3285 C CA . VAL A 1 427 ? 7.538 -10.947 -20.610 1.00 98.19 427 VAL A CA 1
ATOM 3286 C C . VAL A 1 427 ? 7.380 -10.501 -22.066 1.00 98.19 427 VAL A C 1
ATOM 3288 O O . VAL A 1 427 ? 7.909 -11.147 -22.971 1.00 98.19 427 VAL A O 1
ATOM 3291 N N . GLY A 1 428 ? 6.728 -9.361 -22.307 1.00 97.88 428 GLY A N 1
ATOM 3292 C CA . GLY A 1 428 ? 6.592 -8.791 -23.650 1.00 97.88 428 GLY A CA 1
ATOM 3293 C C . GLY A 1 428 ? 7.945 -8.494 -24.306 1.00 97.88 428 GLY A C 1
ATOM 3294 O O . GLY A 1 428 ? 8.146 -8.798 -25.483 1.00 97.88 428 GLY A O 1
ATOM 3295 N N . MET A 1 429 ? 8.915 -7.978 -23.544 1.00 96.62 429 MET A N 1
ATOM 3296 C CA . MET A 1 429 ? 10.268 -7.743 -24.057 1.00 96.62 429 MET A CA 1
ATOM 3297 C C . MET A 1 429 ? 10.981 -9.043 -24.444 1.00 96.62 429 MET A C 1
ATOM 3299 O O . MET A 1 429 ? 11.623 -9.089 -25.496 1.00 96.62 429 MET A O 1
ATOM 3303 N N . VAL A 1 430 ? 10.841 -10.105 -23.642 1.00 96.50 430 VAL A N 1
ATOM 3304 C CA . VAL A 1 430 ? 11.387 -11.438 -23.953 1.00 96.50 430 VAL A CA 1
ATOM 3305 C C . VAL A 1 430 ? 10.776 -11.990 -25.241 1.00 96.50 430 VAL A C 1
ATOM 3307 O O . VAL A 1 430 ? 11.504 -12.523 -26.077 1.00 96.50 430 VAL A O 1
ATOM 3310 N N . LEU A 1 431 ? 9.470 -11.815 -25.463 1.00 96.44 431 LEU A N 1
ATOM 3311 C CA . LEU A 1 431 ? 8.825 -12.236 -26.711 1.00 96.44 431 LEU A CA 1
ATOM 3312 C C . LEU A 1 431 ? 9.398 -11.501 -27.930 1.00 96.44 431 LEU A C 1
ATOM 3314 O O . LEU A 1 431 ? 9.705 -12.141 -28.935 1.00 96.44 431 LEU A O 1
ATOM 3318 N N . VAL A 1 432 ? 9.607 -10.182 -27.837 1.00 94.56 432 VAL A N 1
ATOM 3319 C CA . VAL A 1 432 ? 10.257 -9.405 -28.910 1.00 94.56 432 VAL A CA 1
ATOM 3320 C C . VAL A 1 432 ? 11.687 -9.877 -29.141 1.00 94.56 432 VAL A C 1
ATOM 3322 O O . VAL A 1 432 ? 12.114 -9.993 -30.284 1.00 94.56 432 VAL A O 1
ATOM 3325 N N . PHE A 1 433 ? 12.430 -10.196 -28.087 1.00 93.12 433 PHE A N 1
ATOM 3326 C CA . PHE A 1 433 ? 13.781 -10.727 -28.225 1.00 93.12 433 PHE A CA 1
ATOM 3327 C C . PHE A 1 433 ? 13.830 -12.070 -28.930 1.00 93.12 433 PHE A C 1
ATOM 3329 O O . PHE A 1 433 ? 14.626 -12.245 -29.850 1.00 93.12 433 PHE A O 1
ATOM 3336 N N . LEU A 1 434 ? 12.970 -13.006 -28.533 1.00 94.56 434 LEU A N 1
ATOM 3337 C CA . LEU A 1 434 ? 12.855 -14.291 -29.210 1.00 94.56 434 LEU A CA 1
ATOM 3338 C C . LEU A 1 434 ? 12.460 -14.074 -30.675 1.00 94.56 434 LEU A C 1
ATOM 3340 O O . LEU A 1 434 ? 13.090 -14.643 -31.564 1.00 94.56 434 LEU A O 1
ATOM 3344 N N . ALA A 1 435 ? 11.505 -13.180 -30.947 1.00 94.19 435 ALA A N 1
ATOM 3345 C CA . ALA A 1 435 ? 11.124 -12.819 -32.309 1.00 94.19 435 ALA A CA 1
ATOM 3346 C C . ALA A 1 435 ? 12.296 -12.229 -33.109 1.00 94.19 435 ALA A C 1
ATOM 3348 O O . ALA A 1 435 ? 12.488 -12.620 -34.252 1.00 94.19 435 ALA A O 1
ATOM 3349 N N . LEU A 1 436 ? 13.121 -11.356 -32.524 1.00 90.69 436 LEU A N 1
ATOM 3350 C CA . LEU A 1 436 ? 14.314 -10.798 -33.172 1.00 90.69 436 LEU A CA 1
ATOM 3351 C C . LEU A 1 436 ? 15.419 -11.834 -33.372 1.00 90.69 436 LEU A C 1
ATOM 3353 O O . LEU A 1 436 ? 16.169 -11.745 -34.340 1.00 90.69 436 LEU A O 1
ATOM 3357 N N . LYS A 1 437 ? 15.520 -12.821 -32.481 1.00 90.62 437 LYS A N 1
ATOM 3358 C CA . LYS A 1 437 ? 16.483 -13.916 -32.593 1.00 90.62 437 LYS A CA 1
ATOM 3359 C C . LYS A 1 437 ? 16.123 -14.867 -33.734 1.00 90.62 437 LYS A C 1
ATOM 3361 O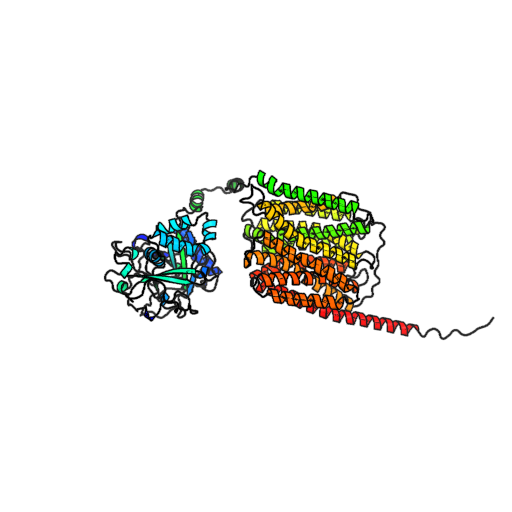 O . LYS A 1 437 ? 17.006 -15.266 -34.485 1.00 90.62 437 LYS A O 1
ATOM 3366 N N . PHE A 1 438 ? 14.844 -15.220 -33.868 1.00 94.75 438 PHE A N 1
ATOM 3367 C CA . PHE A 1 438 ? 14.366 -16.116 -34.929 1.00 94.75 438 PHE A CA 1
ATOM 3368 C C . PHE A 1 438 ? 14.103 -15.392 -36.254 1.00 94.75 438 PHE A C 1
ATOM 3370 O O . PHE A 1 438 ? 14.286 -15.971 -37.320 1.00 94.75 438 PHE A O 1
ATOM 3377 N N . TYR A 1 439 ? 13.716 -14.119 -36.194 1.00 94.62 439 TYR A N 1
ATOM 3378 C CA . TYR A 1 439 ? 13.407 -13.272 -37.343 1.00 94.62 439 TYR A CA 1
ATOM 3379 C C . TYR A 1 439 ? 14.113 -11.915 -37.199 1.00 94.62 439 TYR A C 1
ATOM 3381 O O . TYR A 1 439 ? 13.475 -10.914 -36.855 1.00 94.62 439 TYR A O 1
ATOM 3389 N N . PRO A 1 440 ? 15.423 -11.840 -37.505 1.00 90.25 440 PRO A N 1
ATOM 3390 C CA . PRO A 1 440 ? 16.220 -10.620 -37.358 1.00 90.25 440 PRO A CA 1
ATOM 3391 C C . PRO A 1 440 ? 15.711 -9.419 -38.151 1.00 90.25 440 PRO A C 1
ATOM 3393 O O . PRO A 1 440 ? 16.120 -8.304 -37.868 1.00 90.25 440 PRO A O 1
ATOM 3396 N N . GLU A 1 441 ? 14.816 -9.624 -39.115 1.00 91.25 441 GLU A N 1
ATOM 3397 C CA . GLU A 1 441 ? 14.205 -8.581 -39.943 1.00 91.25 441 GLU A CA 1
ATOM 3398 C C . GLU A 1 441 ? 12.949 -7.950 -39.317 1.00 91.25 441 GLU A C 1
ATOM 3400 O O . GLU A 1 441 ? 12.458 -6.925 -39.791 1.00 91.25 441 GLU A O 1
ATOM 3405 N N . CYS A 1 442 ? 12.397 -8.525 -38.241 1.00 91.62 442 CYS A N 1
ATOM 3406 C CA . CYS A 1 442 ? 11.108 -8.071 -37.711 1.00 91.62 442 CYS A CA 1
ATOM 3407 C C . CYS A 1 442 ? 11.142 -6.644 -37.134 1.00 91.62 442 CYS A C 1
ATOM 3409 O O . CYS A 1 442 ? 10.134 -5.940 -37.221 1.00 91.62 442 CYS A O 1
ATOM 3411 N N . TRP A 1 443 ? 12.292 -6.160 -36.640 1.00 90.19 443 TRP A N 1
ATOM 3412 C CA . TRP A 1 443 ? 12.433 -4.765 -36.189 1.00 90.19 443 TRP A CA 1
ATOM 3413 C C . TRP A 1 443 ? 12.282 -3.751 -37.329 1.00 90.19 443 TRP A C 1
ATOM 3415 O O . TRP A 1 443 ? 11.905 -2.613 -37.059 1.00 90.19 443 TRP A O 1
ATOM 3425 N N . ARG A 1 444 ? 12.531 -4.141 -38.592 1.00 91.38 444 ARG A N 1
ATOM 3426 C CA . ARG A 1 444 ? 12.334 -3.259 -39.757 1.00 91.38 444 ARG A CA 1
ATOM 3427 C C . ARG A 1 444 ? 10.850 -3.059 -40.084 1.00 91.38 444 ARG A C 1
ATOM 3429 O O . ARG A 1 444 ? 10.489 -2.119 -40.788 1.00 91.38 444 ARG A O 1
ATOM 3436 N N . ARG A 1 445 ? 9.974 -3.913 -39.536 1.00 92.75 445 ARG A N 1
ATOM 3437 C CA . ARG A 1 445 ? 8.510 -3.872 -39.696 1.00 92.75 445 ARG A CA 1
ATOM 3438 C C . ARG A 1 445 ? 7.803 -3.819 -38.331 1.00 92.75 445 ARG A C 1
ATOM 3440 O O . ARG A 1 445 ? 6.969 -4.679 -38.030 1.00 92.75 445 ARG A O 1
ATOM 3447 N N . PRO A 1 446 ? 8.076 -2.788 -37.508 1.00 92.31 446 PRO A N 1
ATOM 3448 C CA . PRO A 1 446 ? 7.668 -2.748 -36.102 1.00 92.31 446 PRO A CA 1
ATOM 3449 C C . PRO A 1 446 ? 6.148 -2.637 -35.917 1.00 92.31 446 PRO A C 1
ATOM 3451 O O . PRO A 1 446 ? 5.625 -3.014 -34.870 1.00 92.31 446 PRO A O 1
ATOM 3454 N N . ARG A 1 447 ? 5.418 -2.175 -36.945 1.00 93.38 447 ARG A N 1
ATOM 3455 C CA . ARG A 1 447 ? 3.969 -1.923 -36.897 1.00 93.38 447 ARG A CA 1
ATOM 3456 C C . ARG A 1 447 ? 3.170 -3.095 -36.334 1.00 93.38 447 ARG A C 1
ATOM 3458 O O . ARG A 1 447 ? 2.290 -2.879 -35.512 1.00 93.38 447 ARG A O 1
ATOM 3465 N N . ARG A 1 448 ? 3.467 -4.328 -36.760 1.00 93.94 448 ARG A N 1
ATOM 3466 C CA . ARG A 1 448 ? 2.706 -5.513 -36.324 1.00 93.94 448 ARG A CA 1
ATOM 3467 C C . ARG A 1 448 ? 2.843 -5.746 -34.821 1.00 93.94 448 ARG A C 1
ATOM 3469 O O . ARG A 1 448 ? 1.834 -5.952 -34.159 1.00 93.94 448 ARG A O 1
ATOM 3476 N N . GLY A 1 449 ? 4.065 -5.663 -34.294 1.00 93.81 449 GLY A N 1
ATOM 3477 C CA . GLY A 1 449 ? 4.318 -5.801 -32.859 1.00 93.81 449 GLY A CA 1
ATOM 3478 C C . GLY A 1 449 ? 3.699 -4.661 -32.051 1.00 93.81 449 GLY A C 1
ATOM 3479 O O . GLY A 1 449 ? 3.075 -4.912 -31.025 1.00 93.81 449 GLY A O 1
ATOM 3480 N N . LEU A 1 450 ? 3.787 -3.426 -32.557 1.00 95.06 450 LEU A N 1
ATOM 3481 C CA . LEU A 1 450 ? 3.197 -2.249 -31.912 1.00 95.06 450 LEU A CA 1
ATOM 3482 C C . LEU A 1 450 ? 1.665 -2.329 -31.828 1.00 95.06 450 LEU A C 1
ATOM 3484 O O . LEU A 1 450 ? 1.100 -2.107 -30.759 1.00 95.06 450 LEU A O 1
ATOM 3488 N N . VAL A 1 451 ? 0.996 -2.682 -32.933 1.00 96.38 451 VAL A N 1
ATOM 3489 C CA . VAL A 1 451 ? -0.468 -2.835 -32.982 1.00 96.38 451 VAL A CA 1
ATOM 3490 C C . VAL A 1 451 ? -0.921 -4.004 -32.112 1.00 96.38 451 VAL A C 1
ATOM 3492 O O . VAL A 1 451 ? -1.866 -3.847 -31.346 1.00 96.38 451 VAL A O 1
ATOM 3495 N N . ALA A 1 452 ? -0.235 -5.150 -32.174 1.00 96.75 452 ALA A N 1
ATOM 3496 C CA . ALA A 1 452 ? -0.544 -6.291 -31.313 1.00 96.75 452 ALA A CA 1
ATOM 3497 C C . ALA A 1 452 ? -0.422 -5.923 -29.826 1.00 96.75 452 ALA A C 1
ATOM 3499 O O . ALA A 1 452 ? -1.321 -6.229 -29.047 1.00 96.75 452 ALA A O 1
ATOM 3500 N N . GLY A 1 453 ? 0.641 -5.205 -29.447 1.00 97.12 453 GLY A N 1
ATOM 3501 C CA . GLY A 1 453 ? 0.809 -4.696 -28.089 1.00 97.12 453 GLY A CA 1
ATOM 3502 C C . GLY A 1 453 ? -0.303 -3.733 -27.671 1.00 97.12 453 GLY A C 1
ATOM 3503 O O . GLY A 1 453 ? -0.828 -3.867 -26.572 1.00 97.12 453 GLY A O 1
ATOM 3504 N N . ALA A 1 454 ? -0.722 -2.819 -28.555 1.00 97.19 454 ALA A N 1
ATOM 3505 C CA . ALA A 1 454 ? -1.779 -1.848 -28.250 1.00 97.19 454 ALA A CA 1
ATOM 3506 C C . ALA A 1 454 ? -3.144 -2.524 -28.066 1.00 97.19 454 ALA A C 1
ATOM 3508 O O . ALA A 1 454 ? -3.854 -2.231 -27.109 1.00 97.19 454 ALA A O 1
ATOM 3509 N N . LEU A 1 455 ? -3.490 -3.477 -28.938 1.00 97.75 455 LEU A N 1
ATOM 3510 C CA . LEU A 1 455 ? -4.720 -4.262 -28.808 1.00 97.75 455 LEU A CA 1
ATOM 3511 C C . LEU A 1 455 ? -4.729 -5.078 -27.513 1.00 97.75 455 LEU A C 1
ATOM 3513 O O . LEU A 1 455 ? -5.742 -5.118 -26.821 1.00 97.75 455 LEU A O 1
ATOM 3517 N N . LEU A 1 456 ? -3.593 -5.685 -27.161 1.00 97.94 456 LEU A N 1
ATOM 3518 C CA . LEU A 1 456 ? -3.448 -6.426 -25.915 1.00 97.94 456 LEU A CA 1
ATOM 3519 C C . LEU A 1 456 ? -3.655 -5.515 -24.696 1.00 97.94 456 LEU A C 1
ATOM 3521 O O . LEU A 1 456 ? -4.392 -5.877 -23.781 1.00 97.94 456 LEU A O 1
ATOM 3525 N N . GLN A 1 457 ? -3.069 -4.313 -24.713 1.00 97.94 457 GLN A N 1
ATOM 3526 C CA . GLN A 1 457 ? -3.279 -3.327 -23.657 1.00 97.94 457 GLN A CA 1
ATOM 3527 C C . GLN A 1 457 ? -4.750 -2.916 -23.543 1.00 97.94 457 GLN A C 1
ATOM 3529 O O . GLN A 1 457 ? -5.270 -2.917 -22.438 1.00 97.94 457 GLN A O 1
ATOM 3534 N N . ILE A 1 458 ? -5.428 -2.623 -24.658 1.00 97.75 458 ILE A N 1
ATOM 3535 C CA . ILE A 1 458 ? -6.853 -2.249 -24.667 1.00 97.75 458 ILE A CA 1
ATOM 3536 C C . ILE A 1 458 ? -7.717 -3.354 -24.050 1.00 97.75 458 ILE A C 1
ATOM 3538 O O . ILE A 1 458 ? -8.510 -3.091 -23.151 1.00 97.75 458 ILE A O 1
ATOM 3542 N N . VAL A 1 459 ? -7.566 -4.600 -24.512 1.00 97.69 459 VAL A N 1
ATOM 3543 C CA . VAL A 1 459 ? -8.403 -5.711 -24.033 1.00 97.69 459 VAL A CA 1
ATOM 3544 C C . VAL A 1 459 ? -8.228 -5.912 -22.530 1.00 97.69 459 VAL A C 1
ATOM 3546 O O . VAL A 1 459 ? -9.216 -6.010 -21.802 1.00 97.69 459 VAL A O 1
ATOM 3549 N N . PHE A 1 460 ? -6.985 -5.943 -22.048 1.00 98.00 460 PHE A N 1
ATOM 3550 C CA . PHE A 1 460 ? -6.712 -6.254 -20.648 1.00 98.00 460 PHE A CA 1
ATOM 3551 C C . PHE A 1 460 ? -6.837 -5.053 -19.702 1.00 98.00 460 PHE A C 1
ATOM 3553 O O . PHE A 1 460 ? -7.133 -5.264 -18.527 1.00 98.00 460 PHE A O 1
ATOM 3560 N N . SER A 1 461 ? -6.714 -3.808 -20.180 1.00 97.25 461 SER A N 1
ATOM 3561 C CA . SER A 1 461 ? -7.079 -2.626 -19.386 1.00 97.25 461 SER A CA 1
ATOM 3562 C C . SER A 1 461 ? -8.593 -2.517 -19.216 1.00 97.25 461 SER A C 1
ATOM 3564 O O . SER A 1 461 ? -9.050 -2.260 -18.105 1.00 97.25 461 SER A O 1
ATOM 3566 N N . CYS A 1 462 ? -9.376 -2.785 -20.268 1.00 96.19 462 CYS A N 1
ATOM 3567 C CA . CYS A 1 462 ? -10.832 -2.858 -20.176 1.00 96.19 462 CYS A CA 1
ATOM 3568 C C . CYS A 1 462 ? -11.273 -3.993 -19.245 1.00 96.19 462 CYS A C 1
ATOM 3570 O O . CYS A 1 462 ? -12.109 -3.764 -18.377 1.00 96.19 462 CYS A O 1
ATOM 3572 N N . ALA A 1 463 ? -10.692 -5.192 -19.371 1.00 95.50 463 ALA A N 1
ATOM 3573 C CA . ALA A 1 463 ? -11.000 -6.310 -18.478 1.00 95.50 463 ALA A CA 1
ATOM 3574 C C . ALA A 1 463 ? -10.680 -5.979 -17.011 1.00 95.50 463 ALA A C 1
ATOM 3576 O O . ALA A 1 463 ? -11.513 -6.211 -16.138 1.00 95.50 463 ALA A O 1
ATOM 3577 N N . PHE A 1 464 ? -9.511 -5.384 -16.745 1.00 95.62 464 PHE A N 1
ATOM 3578 C CA . PHE A 1 464 ? -9.138 -4.931 -15.405 1.00 95.62 464 PHE A CA 1
ATOM 3579 C C . PHE A 1 464 ? -10.125 -3.894 -14.860 1.00 95.62 464 PHE A C 1
ATOM 3581 O O . PHE A 1 464 ? -10.614 -4.051 -13.747 1.00 95.62 464 PHE A O 1
ATOM 3588 N N . ALA A 1 465 ? -10.435 -2.856 -15.644 1.00 94.31 465 ALA A N 1
ATOM 3589 C CA . ALA A 1 465 ? -11.334 -1.786 -15.229 1.00 94.31 465 ALA A CA 1
ATOM 3590 C C . ALA A 1 465 ? -12.745 -2.308 -14.938 1.00 94.31 465 ALA A C 1
ATOM 3592 O O . ALA A 1 465 ? -13.302 -1.976 -13.901 1.00 94.31 465 ALA A O 1
ATOM 3593 N N . LEU A 1 466 ? -13.292 -3.170 -15.801 1.00 91.62 466 LEU A N 1
ATOM 3594 C CA . LEU A 1 466 ? -14.612 -3.773 -15.602 1.00 91.62 466 LEU A CA 1
ATOM 3595 C C . LEU A 1 466 ? -14.651 -4.636 -14.336 1.00 91.62 466 LEU A C 1
ATOM 3597 O O . LEU A 1 466 ? -15.580 -4.518 -13.546 1.00 91.62 466 LEU A O 1
ATOM 3601 N N . LEU A 1 467 ? -13.645 -5.486 -14.116 1.00 91.38 467 LEU A N 1
ATOM 3602 C CA . LEU A 1 467 ? -13.606 -6.365 -12.944 1.00 91.38 467 LEU A CA 1
ATOM 3603 C C . LEU A 1 467 ? -13.400 -5.602 -11.634 1.00 91.38 467 LEU A C 1
ATOM 3605 O O . LEU A 1 467 ? -13.997 -5.972 -10.630 1.00 91.38 467 LEU A O 1
ATOM 3609 N N . ALA A 1 468 ? -12.574 -4.554 -11.648 1.00 89.56 468 ALA A N 1
ATOM 3610 C CA . ALA A 1 468 ? -12.392 -3.680 -10.495 1.00 89.56 468 ALA A CA 1
ATOM 3611 C C . ALA A 1 468 ? -13.649 -2.839 -10.221 1.00 89.56 468 ALA A C 1
ATOM 3613 O O . ALA A 1 468 ? -13.929 -2.534 -9.073 1.00 89.56 468 ALA A O 1
ATOM 3614 N N . PHE A 1 469 ? -14.416 -2.499 -11.263 1.00 86.31 469 PHE A N 1
ATOM 3615 C CA . PHE A 1 469 ? -15.643 -1.715 -11.144 1.00 86.31 469 PHE A CA 1
ATOM 3616 C C . PHE A 1 469 ? -16.835 -2.523 -10.617 1.00 86.31 469 PHE A C 1
ATOM 3618 O O . PHE A 1 469 ? -17.638 -2.013 -9.849 1.00 86.31 469 PHE A O 1
ATOM 3625 N N . PHE A 1 470 ? -16.986 -3.785 -11.026 1.00 81.81 470 PHE A N 1
ATOM 3626 C CA . PHE A 1 470 ? -18.143 -4.605 -10.643 1.00 81.81 470 PHE A CA 1
ATOM 3627 C C . PHE A 1 470 ? -18.044 -5.240 -9.244 1.00 81.81 470 PHE A C 1
ATOM 3629 O O . PHE A 1 470 ? -18.796 -6.179 -8.991 1.00 81.81 470 PHE A O 1
ATOM 3636 N N . GLU A 1 471 ? -17.138 -4.749 -8.385 1.00 66.38 471 GLU A N 1
ATOM 3637 C CA . GLU A 1 471 ? -16.977 -5.082 -6.955 1.00 66.38 471 GLU A CA 1
ATOM 3638 C C . GLU A 1 471 ? -17.540 -6.455 -6.574 1.00 66.38 471 GLU A C 1
ATOM 3640 O O . GLU A 1 471 ? -18.565 -6.602 -5.911 1.00 66.38 471 GLU A O 1
ATOM 3645 N N . VAL A 1 472 ? -16.880 -7.509 -7.057 1.00 66.50 472 VAL A N 1
ATOM 3646 C CA . VAL A 1 472 ? -17.262 -8.881 -6.716 1.00 66.50 472 VAL A CA 1
ATOM 3647 C C . VAL A 1 472 ? -16.703 -9.181 -5.323 1.00 66.50 472 VAL A C 1
ATOM 3649 O O . VAL A 1 472 ? -15.670 -9.843 -5.184 1.00 66.50 472 VAL A O 1
ATOM 3652 N N . GLU A 1 473 ? -17.361 -8.624 -4.307 1.00 68.50 473 GLU A N 1
ATOM 3653 C CA . GLU A 1 473 ? -16.940 -8.678 -2.907 1.00 68.50 473 GLU A CA 1
ATOM 3654 C C . GLU A 1 473 ? -16.631 -10.110 -2.446 1.00 68.50 473 GLU A C 1
ATOM 3656 O O . GLU A 1 473 ? -17.297 -11.088 -2.811 1.00 68.50 473 GLU A O 1
ATOM 3661 N N . GLY A 1 474 ? -15.569 -10.234 -1.645 1.00 67.25 474 GLY A N 1
ATOM 3662 C CA . GLY A 1 474 ? -15.207 -11.464 -0.935 1.00 67.25 474 GLY A CA 1
ATOM 3663 C C . GLY A 1 474 ? -14.632 -12.599 -1.791 1.00 67.25 474 GLY A C 1
ATOM 3664 O O . GLY A 1 474 ? -14.361 -13.681 -1.270 1.00 67.25 474 GLY A O 1
ATOM 3665 N N . ARG A 1 475 ? -14.419 -12.409 -3.102 1.00 83.19 475 ARG A N 1
ATOM 3666 C CA . ARG A 1 475 ? -13.916 -13.478 -3.984 1.00 83.19 475 ARG A CA 1
ATOM 3667 C C . ARG A 1 475 ? -12.438 -13.315 -4.334 1.00 83.19 475 ARG A C 1
ATOM 3669 O O . ARG A 1 475 ? -12.087 -12.691 -5.331 1.00 83.19 475 ARG A O 1
ATOM 3676 N N . LEU A 1 476 ? -11.567 -14.001 -3.591 1.00 86.44 476 LEU A N 1
ATOM 3677 C CA . LEU A 1 476 ? -10.106 -13.971 -3.786 1.00 86.44 476 LEU A CA 1
ATOM 3678 C C . LEU A 1 476 ? -9.645 -14.318 -5.220 1.00 86.44 476 LEU A C 1
ATOM 3680 O O . LEU A 1 476 ? -8.620 -13.823 -5.684 1.00 86.44 476 LEU A O 1
ATOM 3684 N N . TRP A 1 477 ? -10.388 -15.146 -5.965 1.00 91.12 477 TRP A N 1
ATOM 3685 C CA . TRP A 1 477 ? -10.038 -15.467 -7.357 1.00 91.12 477 TRP A CA 1
ATOM 3686 C C . TRP A 1 477 ? -10.119 -14.250 -8.291 1.00 91.12 477 TRP A C 1
ATOM 3688 O O . TRP A 1 477 ? -9.372 -14.189 -9.265 1.00 91.12 477 TRP A O 1
ATOM 3698 N N . VAL A 1 478 ? -10.973 -13.265 -7.991 1.00 91.81 478 VAL A N 1
ATOM 3699 C CA . VAL A 1 478 ? -11.129 -12.042 -8.795 1.00 91.81 478 VAL A CA 1
ATOM 3700 C C . VAL A 1 478 ? -9.856 -11.211 -8.734 1.00 91.81 478 VAL A C 1
ATOM 3702 O O . VAL A 1 478 ? -9.373 -10.757 -9.769 1.00 91.81 478 VAL A O 1
ATOM 3705 N N . LEU A 1 479 ? -9.238 -11.115 -7.554 1.00 92.50 479 LEU A N 1
ATOM 3706 C CA . LEU A 1 479 ? -7.936 -10.478 -7.384 1.00 92.50 479 LEU A CA 1
ATOM 3707 C C . LEU A 1 479 ? -6.865 -11.126 -8.275 1.00 92.50 479 LEU A C 1
ATOM 3709 O O . LEU A 1 479 ? -6.099 -10.418 -8.925 1.00 92.50 479 LEU A O 1
ATOM 3713 N N . TRP A 1 480 ? -6.836 -12.456 -8.386 1.00 93.38 480 TRP A N 1
ATOM 3714 C CA . TRP A 1 480 ? -5.902 -13.137 -9.291 1.00 93.38 480 TRP A CA 1
ATOM 3715 C C . TRP A 1 480 ? -6.178 -12.841 -10.765 1.00 93.38 480 TRP A C 1
ATOM 3717 O O . TRP A 1 480 ? -5.235 -12.710 -11.551 1.00 93.38 480 TRP A O 1
ATOM 3727 N N . VAL A 1 481 ? -7.444 -12.673 -11.152 1.00 95.12 481 VAL A N 1
ATOM 3728 C CA . VAL A 1 481 ? -7.801 -12.228 -12.507 1.00 95.12 481 VAL A CA 1
ATOM 3729 C C . VAL A 1 481 ? -7.372 -10.776 -12.735 1.00 95.12 481 VAL A C 1
ATOM 3731 O O . VAL A 1 481 ? -6.858 -10.469 -13.811 1.00 95.12 481 VAL A O 1
ATOM 3734 N N . LEU A 1 482 ? -7.483 -9.894 -11.737 1.00 95.56 482 LEU A N 1
ATOM 3735 C CA . LEU A 1 482 ? -6.972 -8.520 -11.809 1.00 95.56 482 LEU A CA 1
ATOM 3736 C C . LEU A 1 482 ? -5.444 -8.496 -11.962 1.00 95.56 482 LEU A C 1
ATOM 3738 O O . LEU A 1 482 ? -4.928 -7.840 -12.867 1.00 95.56 482 LEU A O 1
ATOM 3742 N N . VAL A 1 483 ? -4.715 -9.265 -11.148 1.00 97.06 483 VAL A N 1
ATOM 3743 C CA . VAL A 1 483 ? -3.252 -9.429 -11.244 1.00 97.06 483 VAL A CA 1
ATOM 3744 C C . VAL A 1 483 ? -2.853 -9.967 -12.622 1.00 97.06 483 VAL A C 1
ATOM 3746 O O . VAL A 1 483 ? -1.954 -9.428 -13.268 1.00 97.06 483 VAL A O 1
ATOM 3749 N N . THR A 1 484 ? -3.556 -10.987 -13.118 1.00 97.50 484 THR A N 1
ATOM 3750 C CA . THR A 1 484 ? -3.307 -11.569 -14.447 1.00 97.50 484 THR A CA 1
ATOM 3751 C C . THR A 1 484 ? -3.594 -10.561 -15.559 1.00 97.50 484 THR A C 1
ATOM 3753 O O . THR A 1 484 ? -2.806 -10.430 -16.494 1.00 97.50 484 THR A O 1
ATOM 3756 N N . SER A 1 485 ? -4.675 -9.789 -15.439 1.00 97.81 485 SER A N 1
ATOM 3757 C CA . SER A 1 485 ? -5.013 -8.725 -16.390 1.00 97.81 485 SER A CA 1
ATOM 3758 C C . SER A 1 485 ? -3.929 -7.647 -16.412 1.00 97.81 485 SER A C 1
ATOM 3760 O O . SER A 1 485 ? -3.526 -7.218 -17.488 1.00 97.81 485 SER A O 1
ATOM 3762 N N . ARG A 1 486 ? -3.372 -7.267 -15.252 1.00 98.06 486 ARG A N 1
ATOM 3763 C CA . ARG A 1 486 ? -2.223 -6.348 -15.163 1.00 98.06 486 ARG A CA 1
ATOM 3764 C C . ARG A 1 486 ? -0.981 -6.917 -15.837 1.00 98.06 486 ARG A C 1
ATOM 3766 O O . ARG A 1 486 ? -0.317 -6.196 -16.575 1.00 98.06 486 ARG A O 1
ATOM 3773 N N . LEU A 1 487 ? -0.688 -8.199 -15.639 1.00 98.50 487 LEU A N 1
ATOM 3774 C CA . LEU A 1 487 ? 0.433 -8.869 -16.298 1.00 98.50 487 LEU A CA 1
ATOM 3775 C C . LEU A 1 487 ? 0.277 -8.879 -17.825 1.00 98.50 487 LEU A C 1
ATOM 3777 O O . LEU A 1 487 ? 1.221 -8.567 -18.547 1.00 98.50 487 LEU A O 1
ATOM 3781 N N . LEU A 1 488 ? -0.914 -9.180 -18.340 1.00 98.38 488 LEU A N 1
ATOM 3782 C CA . LEU A 1 488 ? -1.167 -9.214 -19.785 1.00 98.38 488 LEU A CA 1
ATOM 3783 C C . LEU A 1 488 ? -1.218 -7.807 -20.405 1.00 98.38 488 LEU A C 1
ATOM 3785 O O . LEU A 1 488 ? -0.692 -7.599 -21.500 1.00 98.38 488 LEU A O 1
ATOM 3789 N N . LEU A 1 489 ? -1.754 -6.824 -19.679 1.00 98.25 489 LEU A N 1
ATOM 3790 C CA . LEU A 1 489 ? -1.657 -5.399 -20.011 1.00 98.25 489 LEU A CA 1
ATOM 3791 C C . LEU A 1 489 ? -0.186 -4.969 -20.139 1.00 98.25 489 LEU A C 1
ATOM 3793 O O . LEU A 1 489 ? 0.219 -4.398 -21.153 1.00 98.25 489 LEU A O 1
ATOM 3797 N N . GLY A 1 490 ? 0.630 -5.314 -19.144 1.00 98.44 490 GLY A N 1
ATOM 3798 C CA . GLY A 1 490 ? 2.069 -5.088 -19.148 1.00 98.44 490 GLY A CA 1
ATOM 3799 C C . GLY A 1 490 ? 2.776 -5.755 -20.323 1.00 98.44 490 GLY A C 1
ATOM 3800 O O . GLY A 1 490 ? 3.584 -5.120 -20.996 1.00 98.44 490 GLY A O 1
ATOM 3801 N N . MET A 1 491 ? 2.425 -7.005 -20.643 1.00 98.50 491 MET A N 1
ATOM 3802 C CA . MET A 1 491 ? 2.965 -7.731 -21.800 1.00 98.50 491 MET A CA 1
ATOM 3803 C C . MET A 1 491 ? 2.775 -6.951 -23.102 1.00 98.50 491 MET A C 1
ATOM 3805 O O . MET A 1 491 ? 3.705 -6.876 -23.907 1.00 98.50 491 MET A O 1
ATOM 3809 N N . GLY A 1 492 ? 1.628 -6.292 -23.279 1.00 98.19 492 GLY A N 1
ATOM 3810 C CA . GLY A 1 492 ? 1.388 -5.411 -24.423 1.00 98.19 492 GLY A CA 1
ATOM 3811 C C . GLY A 1 492 ? 2.317 -4.198 -24.451 1.00 98.19 492 GLY A C 1
ATOM 3812 O O . GLY A 1 492 ? 2.874 -3.879 -25.503 1.00 98.19 492 GLY A O 1
ATOM 3813 N N . GLY A 1 493 ? 2.568 -3.586 -23.291 1.00 97.62 493 GLY A N 1
ATOM 3814 C CA . GLY A 1 493 ? 3.561 -2.517 -23.146 1.00 97.62 493 GLY A CA 1
ATOM 3815 C C . GLY A 1 493 ? 4.980 -2.986 -23.465 1.00 97.62 493 GLY A C 1
ATOM 3816 O O . GLY A 1 493 ? 5.702 -2.327 -24.209 1.00 97.62 493 GLY A O 1
ATOM 3817 N N . GLY A 1 494 ? 5.355 -4.182 -23.009 1.00 97.62 494 GLY A N 1
ATOM 3818 C CA . GLY A 1 494 ? 6.649 -4.803 -23.290 1.00 97.62 494 GLY A CA 1
ATOM 3819 C C . GLY A 1 494 ? 6.925 -5.008 -24.778 1.00 97.62 494 GLY A C 1
ATOM 3820 O O . GLY A 1 494 ? 8.028 -4.712 -25.247 1.00 97.62 494 GLY A O 1
ATOM 3821 N N . LEU A 1 495 ? 5.912 -5.452 -25.535 1.00 96.56 495 LEU A N 1
ATOM 3822 C CA . LEU A 1 495 ? 6.003 -5.596 -26.992 1.00 96.56 495 LEU A CA 1
ATOM 3823 C C . LEU A 1 495 ? 6.339 -4.264 -27.679 1.00 96.56 495 LEU A C 1
ATOM 3825 O O . LEU A 1 495 ? 7.105 -4.232 -28.642 1.00 96.56 495 LEU A O 1
ATOM 3829 N N . GLN A 1 496 ? 5.789 -3.157 -27.180 1.00 95.69 496 GLN A N 1
ATOM 3830 C CA . GLN A 1 496 ? 5.986 -1.837 -27.771 1.00 95.69 496 GLN A CA 1
ATOM 3831 C C . GLN A 1 496 ? 7.305 -1.193 -27.332 1.00 95.69 496 GLN A C 1
ATOM 3833 O O . GLN A 1 496 ? 8.092 -0.745 -28.168 1.00 95.69 496 GLN A O 1
ATOM 3838 N N . VAL A 1 497 ? 7.563 -1.173 -26.022 1.00 94.69 497 VAL A N 1
ATOM 3839 C CA . VAL A 1 497 ? 8.741 -0.541 -25.419 1.00 94.69 497 VAL A CA 1
ATOM 3840 C C . VAL A 1 497 ? 10.021 -1.231 -25.893 1.00 94.69 497 VAL A C 1
ATOM 3842 O O . VAL A 1 497 ? 10.975 -0.553 -26.272 1.00 94.69 497 VAL A O 1
ATOM 3845 N N . SER A 1 498 ? 10.040 -2.565 -25.979 1.00 93.25 498 SER A N 1
ATOM 3846 C CA . SER A 1 498 ? 11.214 -3.301 -26.466 1.00 93.25 498 SER A CA 1
ATOM 3847 C C . SER A 1 498 ? 11.590 -2.919 -27.900 1.00 93.25 498 SER A C 1
ATOM 3849 O O . SER A 1 498 ? 12.770 -2.732 -28.196 1.00 93.25 498 SER A O 1
ATOM 3851 N N . LEU A 1 499 ? 10.615 -2.737 -28.798 1.00 85.75 499 LEU A N 1
ATOM 3852 C CA . LEU A 1 499 ? 10.887 -2.325 -30.180 1.00 85.75 499 LEU A CA 1
ATOM 3853 C C . LEU A 1 499 ? 11.539 -0.935 -30.247 1.00 85.75 499 LEU A C 1
ATOM 3855 O O . LEU A 1 499 ? 12.470 -0.735 -31.026 1.00 85.75 499 LEU A O 1
ATOM 3859 N N . ALA A 1 500 ? 11.105 -0.003 -29.396 1.00 84.75 500 ALA A N 1
ATOM 3860 C CA . ALA A 1 500 ? 11.683 1.335 -29.296 1.00 84.75 500 ALA A CA 1
ATOM 3861 C C . ALA A 1 500 ? 13.143 1.320 -28.826 1.00 84.75 500 ALA A C 1
ATOM 3863 O O . ALA A 1 500 ? 14.008 1.947 -29.441 1.00 84.75 500 ALA A O 1
ATOM 3864 N N . TRP A 1 501 ? 13.429 0.573 -27.758 1.00 88.06 501 TRP A N 1
ATOM 3865 C CA . TRP A 1 501 ? 14.786 0.450 -27.224 1.00 88.06 501 TRP A CA 1
ATOM 3866 C C . TRP A 1 501 ? 15.722 -0.287 -28.181 1.00 88.06 501 TRP A C 1
ATOM 3868 O O . TRP A 1 501 ? 16.868 0.125 -28.358 1.00 88.06 501 TRP A O 1
ATOM 3878 N N . ASN A 1 502 ? 15.231 -1.329 -28.858 1.00 87.25 502 ASN A N 1
ATOM 3879 C CA . ASN A 1 502 ? 15.994 -2.022 -29.895 1.00 87.25 502 ASN A CA 1
ATOM 3880 C C . ASN A 1 502 ? 16.320 -1.100 -31.076 1.00 87.25 502 ASN A C 1
ATOM 3882 O O . ASN A 1 502 ? 17.430 -1.153 -31.605 1.00 87.25 502 ASN A O 1
ATOM 3886 N N . LEU A 1 503 ? 15.386 -0.230 -31.471 1.00 84.38 503 LEU A N 1
ATOM 3887 C CA . LEU A 1 503 ? 15.644 0.760 -32.510 1.00 84.38 503 LEU A CA 1
ATOM 3888 C C . LEU A 1 503 ? 16.716 1.760 -32.067 1.00 84.38 503 LEU A C 1
ATOM 3890 O O . LEU A 1 503 ? 17.681 1.967 -32.797 1.00 84.38 503 LEU A O 1
ATOM 3894 N N . ALA A 1 504 ? 16.592 2.323 -30.861 1.00 83.88 504 ALA A N 1
ATOM 3895 C CA . ALA A 1 504 ? 17.561 3.273 -30.317 1.00 83.88 504 ALA A CA 1
ATOM 3896 C C . ALA A 1 504 ? 18.976 2.674 -30.203 1.00 83.88 504 ALA A C 1
ATOM 3898 O O . ALA A 1 504 ? 19.964 3.345 -30.507 1.00 83.88 504 ALA A O 1
ATOM 3899 N N . ALA A 1 505 ? 19.086 1.394 -29.834 1.00 82.62 505 ALA A N 1
ATOM 3900 C CA . ALA A 1 505 ? 20.363 0.687 -29.751 1.00 82.62 505 ALA A CA 1
ATOM 3901 C C . ALA A 1 505 ? 21.061 0.534 -31.116 1.00 82.62 505 ALA A C 1
ATOM 3903 O O . ALA A 1 505 ? 22.295 0.551 -31.176 1.00 82.62 505 ALA A O 1
ATOM 3904 N N . ARG A 1 506 ? 20.286 0.429 -32.204 1.00 83.00 506 ARG A N 1
ATOM 3905 C CA . ARG A 1 506 ? 20.776 0.251 -33.582 1.00 83.00 506 ARG A CA 1
ATOM 3906 C C . ARG A 1 506 ? 21.142 1.556 -34.293 1.00 83.00 506 ARG A C 1
ATOM 3908 O O . ARG A 1 506 ? 21.668 1.499 -35.397 1.00 83.00 506 ARG A O 1
ATOM 3915 N N . LEU A 1 507 ? 20.902 2.716 -33.682 1.00 77.94 507 LEU A N 1
ATOM 3916 C CA . LEU A 1 507 ? 21.279 4.004 -34.265 1.00 77.94 507 LEU A CA 1
ATOM 3917 C C . LEU A 1 507 ? 22.787 4.291 -34.153 1.00 77.94 507 LEU A C 1
ATOM 3919 O O . LEU A 1 507 ? 23.453 3.747 -33.254 1.00 77.94 507 LEU A O 1
ATOM 3923 N N . PRO A 1 508 ? 23.328 5.168 -35.030 1.00 76.75 508 PRO A N 1
ATOM 3924 C CA . PRO A 1 508 ? 24.707 5.644 -34.951 1.00 76.75 508 PRO A CA 1
ATOM 3925 C C . PRO A 1 508 ? 25.076 6.151 -33.550 1.00 76.75 508 PRO A C 1
ATOM 3927 O O . PRO A 1 508 ? 24.249 6.706 -32.823 1.00 76.75 508 PRO A O 1
ATOM 3930 N N . SER A 1 509 ? 26.334 5.948 -33.153 1.00 67.69 509 SER A N 1
ATOM 3931 C CA . SER A 1 509 ? 26.800 6.164 -31.775 1.00 67.69 509 SER A CA 1
ATOM 3932 C C . SER A 1 509 ? 26.673 7.605 -31.281 1.00 67.69 509 SER A C 1
ATOM 3934 O O . SER A 1 509 ? 26.434 7.797 -30.091 1.00 67.69 509 SER A O 1
ATOM 3936 N N . GLU A 1 510 ? 26.795 8.597 -32.165 1.00 74.94 510 GLU A N 1
ATOM 3937 C CA . GLU A 1 510 ? 26.877 10.022 -31.799 1.00 74.94 510 GLU A CA 1
ATOM 3938 C C . GLU A 1 510 ? 25.613 10.561 -31.111 1.00 74.94 510 GLU A C 1
ATOM 3940 O O . GLU A 1 510 ? 25.694 11.486 -30.306 1.00 74.94 510 GLU A O 1
ATOM 3945 N N . HIS A 1 511 ? 24.447 9.950 -31.346 1.00 75.12 511 HIS A N 1
ATOM 3946 C CA . HIS A 1 511 ? 23.178 10.395 -30.754 1.00 75.12 511 HIS A CA 1
ATOM 3947 C C . HIS A 1 511 ? 22.564 9.398 -29.765 1.00 75.12 511 HIS A C 1
ATOM 3949 O O . HIS A 1 511 ? 21.552 9.695 -29.128 1.00 75.12 511 HIS A O 1
ATOM 3955 N N . ARG A 1 512 ? 23.169 8.217 -29.580 1.00 77.25 512 ARG A N 1
ATOM 3956 C CA . ARG A 1 512 ? 22.569 7.134 -28.782 1.00 77.25 512 ARG A CA 1
ATOM 3957 C C . ARG A 1 512 ? 22.351 7.514 -27.320 1.00 77.25 512 ARG A C 1
ATOM 3959 O O . ARG A 1 512 ? 21.274 7.267 -26.784 1.00 77.25 512 ARG A O 1
ATOM 3966 N N . ALA A 1 513 ? 23.348 8.129 -26.683 1.00 75.81 513 ALA A N 1
ATOM 3967 C CA . ALA A 1 513 ? 23.247 8.549 -25.284 1.00 75.81 513 ALA A CA 1
ATOM 3968 C C . ALA A 1 513 ? 22.077 9.525 -25.076 1.00 75.81 513 ALA A C 1
ATOM 3970 O O . ALA A 1 513 ? 21.284 9.357 -24.152 1.00 75.81 513 ALA A O 1
ATOM 3971 N N . LEU A 1 514 ? 21.915 10.480 -25.997 1.00 78.81 514 LEU A N 1
ATOM 3972 C CA . LEU A 1 514 ? 20.818 11.444 -25.980 1.00 78.81 514 LEU A CA 1
ATOM 3973 C C . LEU A 1 514 ? 19.452 10.770 -26.187 1.00 78.81 514 LEU A C 1
ATOM 3975 O O . LEU A 1 514 ? 18.485 11.119 -25.513 1.00 78.81 514 LEU A O 1
ATOM 3979 N N . HIS A 1 515 ? 19.348 9.790 -27.086 1.00 81.94 515 HIS A N 1
ATOM 3980 C CA . HIS A 1 515 ? 18.098 9.053 -27.296 1.00 81.94 515 HIS A CA 1
ATOM 3981 C C . HIS A 1 515 ? 17.709 8.193 -26.090 1.00 81.94 515 HIS A C 1
ATOM 3983 O O . HIS A 1 515 ? 16.549 8.225 -25.681 1.00 81.94 515 HIS A O 1
ATOM 3989 N N . ASN A 1 516 ? 18.667 7.492 -25.478 1.00 82.25 516 ASN A N 1
ATOM 3990 C CA . ASN A 1 516 ? 18.435 6.740 -24.242 1.00 82.25 516 ASN A CA 1
ATOM 3991 C C . ASN A 1 516 ? 17.973 7.665 -23.111 1.00 82.25 516 ASN A C 1
ATOM 3993 O O . ASN A 1 516 ? 17.061 7.320 -22.362 1.00 82.25 516 ASN A O 1
ATOM 3997 N N . LEU A 1 517 ? 18.565 8.859 -23.019 1.00 80.50 517 LEU A N 1
ATOM 3998 C CA . LEU A 1 517 ? 18.170 9.872 -22.049 1.00 80.50 517 LEU A CA 1
ATOM 3999 C C . LEU A 1 517 ? 16.735 10.362 -22.287 1.00 80.50 517 LEU A C 1
ATOM 4001 O O . LEU A 1 517 ? 15.948 10.410 -21.349 1.00 80.50 517 LEU A O 1
ATOM 4005 N N . ARG A 1 518 ? 16.347 10.645 -23.537 1.00 83.06 518 ARG A N 1
ATOM 4006 C CA . ARG A 1 518 ? 14.964 11.029 -23.888 1.00 83.06 518 ARG A CA 1
ATOM 4007 C C . ARG A 1 518 ? 13.951 9.926 -23.584 1.00 83.06 518 ARG A C 1
ATOM 4009 O O . ARG A 1 518 ? 12.885 10.215 -23.046 1.00 83.06 518 ARG A O 1
ATOM 4016 N N . LEU A 1 519 ? 14.279 8.672 -23.902 1.00 86.50 519 LEU A N 1
ATOM 4017 C CA . LEU A 1 519 ? 13.448 7.522 -23.540 1.00 86.50 519 LEU A CA 1
ATOM 4018 C C . LEU A 1 519 ? 13.283 7.443 -22.020 1.00 86.50 519 LEU A C 1
ATOM 4020 O O . LEU A 1 519 ? 12.167 7.269 -21.536 1.00 86.50 519 LEU A O 1
ATOM 4024 N N . PHE A 1 520 ? 14.365 7.638 -21.269 1.00 86.44 520 PHE A N 1
ATOM 4025 C CA . PHE A 1 520 ? 14.335 7.642 -19.812 1.00 86.44 520 PHE A CA 1
ATOM 4026 C C . PHE A 1 520 ? 13.463 8.770 -19.237 1.00 86.44 520 PHE A C 1
ATOM 4028 O O . PHE A 1 520 ? 12.593 8.490 -18.413 1.00 86.44 520 PHE A O 1
ATOM 4035 N N . VAL A 1 521 ? 13.617 10.009 -19.726 1.00 86.69 521 VAL A N 1
ATOM 4036 C CA . VAL A 1 521 ? 12.766 11.163 -19.363 1.00 86.69 521 VAL A CA 1
ATOM 4037 C C . VAL A 1 521 ? 11.300 10.835 -19.555 1.00 86.69 521 VAL A C 1
ATOM 4039 O O . VAL A 1 521 ? 10.495 11.071 -18.662 1.00 86.69 521 VAL A O 1
ATOM 4042 N N . ALA A 1 522 ? 10.950 10.282 -20.716 1.00 91.25 522 ALA A N 1
ATOM 4043 C CA . ALA A 1 522 ? 9.576 9.915 -21.016 1.00 91.25 522 ALA A CA 1
ATOM 4044 C C . ALA A 1 522 ? 9.042 8.870 -20.036 1.00 91.25 522 ALA A C 1
ATOM 4046 O O . ALA A 1 522 ? 7.897 8.962 -19.605 1.00 91.25 522 ALA A O 1
ATOM 4047 N N . GLY A 1 523 ? 9.896 7.932 -19.620 1.00 93.31 523 GLY A N 1
ATOM 4048 C CA . GLY A 1 523 ? 9.590 7.000 -18.544 1.00 93.31 523 GLY A CA 1
ATOM 4049 C C . GLY A 1 523 ? 9.262 7.720 -17.237 1.00 93.31 523 GLY A C 1
ATOM 4050 O O . GLY A 1 523 ? 8.188 7.495 -16.695 1.00 93.31 523 GLY A O 1
ATOM 4051 N N . CYS A 1 524 ? 10.128 8.624 -16.767 1.00 91.75 524 CYS A N 1
ATOM 4052 C CA . CYS A 1 524 ? 9.890 9.418 -15.553 1.00 91.75 524 CYS A CA 1
ATOM 4053 C C . CYS A 1 524 ? 8.624 10.281 -15.646 1.00 91.75 524 CYS A C 1
ATOM 4055 O O . CYS A 1 524 ? 7.861 10.361 -14.688 1.00 91.75 524 CYS A O 1
ATOM 4057 N N . LEU A 1 525 ? 8.370 10.891 -16.807 1.00 94.62 525 LEU A N 1
ATOM 4058 C CA . LEU A 1 525 ? 7.142 11.643 -17.054 1.00 94.62 525 LEU A CA 1
ATOM 4059 C C . LEU A 1 525 ? 5.908 10.750 -16.913 1.00 94.62 525 LEU A C 1
ATOM 4061 O O . LEU A 1 525 ? 4.938 11.165 -16.291 1.00 94.62 525 LEU A O 1
ATOM 4065 N N . GLY A 1 526 ? 5.956 9.527 -17.448 1.00 96.25 526 GLY A N 1
ATOM 4066 C CA . GLY A 1 526 ? 4.879 8.550 -17.301 1.00 96.25 526 GLY A CA 1
ATOM 4067 C C . GLY A 1 526 ? 4.677 8.137 -15.845 1.00 96.25 526 GLY A C 1
ATOM 4068 O O . GLY A 1 526 ? 3.550 8.157 -15.357 1.00 96.25 526 GLY A O 1
ATOM 4069 N N . LEU A 1 527 ? 5.774 7.850 -15.133 1.00 96.44 527 LEU A N 1
ATOM 4070 C CA . LEU A 1 527 ? 5.750 7.479 -13.716 1.00 96.44 527 LEU A CA 1
ATOM 4071 C C . LEU A 1 527 ? 5.045 8.549 -12.867 1.00 96.44 527 LEU A C 1
ATOM 4073 O O . LEU A 1 527 ? 4.163 8.202 -12.087 1.00 96.44 527 LEU A O 1
ATOM 4077 N N . GLY A 1 528 ? 5.365 9.833 -13.068 1.00 96.62 528 GLY A N 1
ATOM 4078 C CA . GLY A 1 528 ? 4.750 10.946 -12.332 1.00 96.62 528 GLY A CA 1
ATOM 4079 C C . GLY A 1 528 ? 3.339 11.293 -12.809 1.00 96.62 528 GLY A C 1
ATOM 4080 O O . GLY A 1 528 ? 2.492 11.696 -12.012 1.00 96.62 528 GLY A O 1
ATOM 4081 N N . ALA A 1 529 ? 3.051 11.093 -14.097 1.00 96.75 529 ALA A N 1
ATOM 4082 C CA . ALA A 1 529 ? 1.733 11.353 -14.659 1.00 96.75 529 ALA A CA 1
ATOM 4083 C C . ALA A 1 529 ? 0.663 10.386 -14.130 1.00 96.75 529 ALA A C 1
ATOM 4085 O O . ALA A 1 529 ? -0.473 10.810 -13.970 1.00 96.75 529 ALA A O 1
ATOM 4086 N N . GLY A 1 530 ? 0.989 9.128 -13.812 1.00 96.56 530 GLY A N 1
ATOM 4087 C CA . GLY A 1 530 ? 0.004 8.168 -13.286 1.00 96.56 530 GLY A CA 1
ATOM 4088 C C . GLY A 1 530 ? -0.668 8.622 -11.989 1.00 96.56 530 GLY A C 1
ATOM 4089 O O . GLY A 1 530 ? -1.890 8.790 -11.988 1.00 96.56 530 GLY A O 1
ATOM 4090 N N . PRO A 1 531 ? 0.087 8.887 -10.908 1.00 97.06 531 PRO A N 1
ATOM 4091 C CA . PRO A 1 531 ? -0.463 9.404 -9.661 1.00 97.06 531 PRO A CA 1
ATOM 4092 C C . PRO A 1 531 ? -1.176 10.745 -9.850 1.00 97.06 531 PRO A C 1
ATOM 4094 O O . PRO A 1 531 ? -2.256 10.929 -9.300 1.00 97.06 531 PRO A O 1
ATOM 4097 N N . LEU A 1 532 ? -0.645 11.641 -10.694 1.00 96.38 532 LEU A N 1
ATOM 4098 C CA . LEU A 1 532 ? -1.306 12.909 -11.015 1.00 96.38 532 LEU A CA 1
ATOM 4099 C C . LEU A 1 532 ? -2.676 12.686 -11.668 1.00 96.38 532 LEU A C 1
ATOM 4101 O O . LEU A 1 532 ? -3.656 13.305 -11.267 1.00 96.38 532 LEU A O 1
ATOM 4105 N N . VAL A 1 533 ? -2.757 11.799 -12.660 1.00 93.69 533 VAL A N 1
ATOM 4106 C CA . VAL A 1 533 ? -4.004 11.457 -13.353 1.00 93.69 533 VAL A CA 1
ATOM 4107 C C . VAL A 1 533 ? -4.993 10.802 -12.389 1.00 93.69 533 VAL A C 1
ATOM 4109 O O . VAL A 1 533 ? -6.164 11.171 -12.392 1.00 93.69 533 VAL A O 1
ATOM 4112 N N . SER A 1 534 ? -4.535 9.904 -11.512 1.00 93.06 534 SER A N 1
ATOM 4113 C CA . SER A 1 534 ? -5.372 9.311 -10.458 1.00 93.06 534 SER A CA 1
ATOM 4114 C C . SER A 1 534 ? -5.922 10.369 -9.492 1.00 93.06 534 SER A C 1
ATOM 4116 O O . SER A 1 534 ? -7.091 10.312 -9.102 1.00 93.06 534 SER A O 1
ATOM 4118 N N . SER A 1 535 ? -5.098 11.343 -9.104 1.00 93.38 535 SER A N 1
ATOM 4119 C CA . SER A 1 535 ? -5.491 12.454 -8.237 1.00 93.38 535 SER A CA 1
ATOM 4120 C C . SER A 1 535 ? -6.481 13.392 -8.903 1.00 93.38 535 SER A C 1
ATOM 4122 O O . SER A 1 535 ? -7.471 13.773 -8.283 1.00 93.38 535 SER A O 1
ATOM 4124 N N . LEU A 1 536 ? -6.241 13.736 -10.170 1.00 91.06 536 LEU A N 1
ATOM 4125 C CA . LEU A 1 536 ? -7.149 14.555 -10.961 1.00 91.06 536 LEU A CA 1
ATOM 4126 C C . LEU A 1 536 ? -8.490 13.853 -11.142 1.00 91.06 536 LEU A C 1
ATOM 4128 O O . LEU A 1 536 ? -9.505 14.497 -10.932 1.00 91.06 536 LEU A O 1
ATOM 4132 N N . ALA A 1 537 ? -8.502 12.547 -11.424 1.00 88.25 537 ALA A N 1
ATOM 4133 C CA . ALA A 1 537 ? -9.729 11.759 -11.512 1.00 88.25 537 ALA A CA 1
ATOM 4134 C C . ALA A 1 537 ? -10.536 11.795 -10.201 1.00 88.25 537 ALA A C 1
ATOM 4136 O O . ALA A 1 537 ? -11.753 11.978 -10.218 1.00 88.25 537 ALA A O 1
ATOM 4137 N N . THR A 1 538 ? -9.845 11.699 -9.060 1.00 86.44 538 THR A N 1
ATOM 4138 C CA . THR A 1 538 ? -10.471 11.823 -7.734 1.00 86.44 538 THR A CA 1
ATOM 4139 C C . THR A 1 538 ? -11.018 13.234 -7.500 1.00 86.44 538 THR A C 1
ATOM 4141 O O . THR A 1 538 ? -12.129 13.400 -7.005 1.00 86.44 538 THR A O 1
ATOM 4144 N N . ALA A 1 539 ? -10.261 14.270 -7.866 1.00 87.50 539 ALA A N 1
ATOM 4145 C CA . ALA A 1 539 ? -10.691 15.657 -7.715 1.00 87.50 539 ALA A CA 1
ATOM 4146 C C . ALA A 1 539 ? -11.874 15.997 -8.631 1.00 87.50 539 ALA A C 1
ATOM 4148 O O . ALA A 1 539 ? -12.799 16.675 -8.197 1.00 87.50 539 ALA A O 1
ATOM 4149 N N . THR A 1 540 ? -11.872 15.505 -9.874 1.00 84.38 540 THR A N 1
ATOM 4150 C CA . THR A 1 540 ? -12.981 15.706 -10.809 1.00 84.38 540 THR A CA 1
ATOM 4151 C C . THR A 1 540 ? -14.240 15.028 -10.312 1.00 84.38 540 THR A C 1
ATOM 4153 O O . THR A 1 540 ? -15.278 15.672 -10.347 1.00 84.38 540 THR A O 1
ATOM 4156 N N . ALA A 1 541 ? -14.150 13.803 -9.776 1.00 81.75 541 ALA A N 1
ATOM 4157 C CA . ALA A 1 541 ? -15.308 13.103 -9.222 1.00 81.75 541 ALA A CA 1
ATOM 4158 C C . ALA A 1 541 ? -16.014 13.948 -8.146 1.00 81.75 541 ALA A C 1
ATOM 4160 O O . ALA A 1 541 ? -17.221 14.130 -8.224 1.00 81.75 541 ALA A O 1
ATOM 4161 N N . LYS A 1 542 ? -15.255 14.584 -7.240 1.00 82.00 542 LYS A N 1
ATOM 4162 C CA . LYS A 1 542 ? -15.792 15.445 -6.166 1.00 82.00 542 LYS A CA 1
ATOM 4163 C C . LYS A 1 542 ? -16.472 16.737 -6.638 1.00 82.00 542 LYS A C 1
ATOM 4165 O O . LYS A 1 542 ? -17.195 17.358 -5.866 1.00 82.00 542 LYS A O 1
ATOM 4170 N N . ILE A 1 543 ? -16.200 17.201 -7.858 1.00 82.62 543 ILE A N 1
ATOM 4171 C CA . ILE A 1 543 ? -16.775 18.452 -8.385 1.00 82.62 543 ILE A CA 1
ATOM 4172 C C . ILE A 1 543 ? -18.162 18.205 -8.996 1.00 82.62 543 ILE A C 1
ATOM 4174 O O . ILE A 1 543 ? -18.946 19.144 -9.147 1.00 82.62 543 ILE A O 1
ATOM 4178 N N . VAL A 1 544 ? -18.490 16.960 -9.355 1.00 79.31 544 VAL A N 1
ATOM 4179 C CA . VAL A 1 544 ? -19.717 16.669 -10.101 1.00 79.31 544 VAL A CA 1
ATOM 4180 C C . VAL A 1 544 ? -20.914 16.482 -9.148 1.00 79.31 544 VAL A C 1
ATOM 4182 O O . VAL A 1 544 ? -20.764 15.840 -8.115 1.00 79.31 544 VAL A O 1
ATOM 4185 N N . PRO A 1 545 ? -22.119 17.021 -9.426 1.00 72.50 545 PRO A N 1
ATOM 4186 C CA . PRO A 1 545 ? -23.229 17.074 -8.455 1.00 72.50 545 PRO A CA 1
ATOM 4187 C C . PRO A 1 545 ? -23.817 15.724 -8.013 1.00 72.50 545 PRO A C 1
ATOM 4189 O O . PRO A 1 545 ? -24.531 15.664 -7.019 1.00 72.50 545 PRO A O 1
ATOM 4192 N N . CYS A 1 546 ? -23.545 14.652 -8.750 1.00 69.94 546 CYS A N 1
ATOM 4193 C CA . CYS A 1 546 ? -24.022 13.293 -8.477 1.00 69.94 546 CYS A CA 1
ATOM 4194 C C . CYS A 1 546 ? -23.131 12.541 -7.447 1.00 69.94 546 CYS A C 1
ATOM 4196 O O . CYS A 1 546 ? -23.342 11.352 -7.224 1.00 69.94 546 CYS A O 1
ATOM 4198 N N . SER A 1 547 ? -22.122 13.199 -6.850 1.00 58.34 547 SER A N 1
ATOM 4199 C CA . SER A 1 547 ? -20.902 12.564 -6.312 1.00 58.34 547 SER A CA 1
ATOM 4200 C C . SER A 1 547 ? -20.785 12.368 -4.798 1.00 58.34 547 SER A C 1
ATOM 4202 O O . SER A 1 547 ? -19.670 12.124 -4.336 1.00 58.34 547 SER A O 1
ATOM 4204 N N . SER A 1 548 ? -21.859 12.434 -4.002 1.00 64.25 548 SER A N 1
ATOM 4205 C CA . SER A 1 548 ? -21.696 12.220 -2.548 1.00 64.25 548 SER A CA 1
ATOM 4206 C C . SER A 1 548 ? -21.037 10.875 -2.208 1.00 64.25 548 SER A C 1
ATOM 4208 O O . SER A 1 548 ? -20.368 10.787 -1.184 1.00 64.25 548 SER A O 1
ATOM 4210 N N . ASP A 1 549 ? -21.153 9.886 -3.105 1.00 71.06 549 ASP A N 1
ATOM 4211 C CA . ASP A 1 549 ? -20.740 8.501 -2.861 1.00 71.06 549 ASP A CA 1
ATOM 4212 C C . ASP A 1 549 ? -19.625 8.013 -3.817 1.00 71.06 549 ASP A C 1
ATOM 4214 O O . ASP A 1 549 ? -19.265 6.841 -3.789 1.00 71.06 549 ASP A O 1
ATOM 4218 N N . LEU A 1 550 ? -19.093 8.869 -4.706 1.00 76.69 550 LEU A N 1
ATOM 4219 C CA . LEU A 1 550 ? -18.020 8.480 -5.635 1.00 76.69 550 LEU A CA 1
ATOM 4220 C C . LEU A 1 550 ? -16.649 8.717 -5.000 1.00 76.69 550 LEU A C 1
ATOM 4222 O O . LEU A 1 550 ? -16.200 9.858 -4.853 1.00 76.69 550 LEU A O 1
ATOM 4226 N N . ASP A 1 551 ? -15.926 7.635 -4.729 1.00 76.75 551 ASP A N 1
ATOM 4227 C CA . ASP A 1 551 ? -14.578 7.710 -4.171 1.00 76.75 551 ASP A CA 1
ATOM 4228 C C . ASP A 1 551 ? -13.538 8.182 -5.195 1.00 76.75 551 ASP A C 1
ATOM 4230 O O . ASP A 1 551 ? -12.434 8.577 -4.814 1.00 76.75 551 ASP A O 1
ATOM 4234 N N . GLY A 1 552 ? -13.858 8.176 -6.493 1.00 79.88 552 GLY A N 1
ATOM 4235 C CA . GLY A 1 552 ? -12.987 8.634 -7.577 1.00 79.88 552 GLY A CA 1
ATOM 4236 C C . GLY A 1 552 ? -12.045 7.557 -8.122 1.00 79.88 552 GLY A C 1
ATOM 4237 O O . GLY A 1 552 ? -11.269 7.820 -9.049 1.00 79.88 552 GLY A O 1
ATOM 4238 N N . SER A 1 553 ? -12.112 6.338 -7.582 1.00 85.06 553 SER A N 1
ATOM 4239 C CA . SER A 1 553 ? -11.456 5.144 -8.128 1.00 85.06 553 SER A CA 1
ATOM 4240 C C . SER A 1 553 ? -12.012 4.804 -9.516 1.00 85.06 553 SER A C 1
ATOM 4242 O O . SER A 1 553 ? -11.267 4.407 -10.409 1.00 85.06 553 SER A O 1
ATOM 4244 N N . GLU A 1 554 ? -13.294 5.066 -9.744 1.00 85.44 554 GLU A N 1
ATOM 4245 C CA . GLU A 1 554 ? -14.019 4.827 -10.986 1.00 85.44 554 GLU A CA 1
ATOM 4246 C C . GLU A 1 554 ? -13.425 5.655 -12.132 1.00 85.44 554 GLU A C 1
ATOM 4248 O O . GLU A 1 554 ? -13.207 5.143 -13.231 1.00 85.44 554 GLU A O 1
ATOM 4253 N N . GLY A 1 555 ? -13.083 6.922 -11.866 1.00 82.88 555 GLY A N 1
ATOM 4254 C CA . GLY A 1 555 ? -12.454 7.815 -12.849 1.00 82.88 555 GLY A CA 1
ATOM 4255 C C . GLY A 1 555 ? -11.067 7.341 -13.250 1.00 82.88 555 GLY A C 1
ATOM 4256 O O . GLY A 1 555 ? -10.720 7.329 -14.433 1.00 82.88 555 GLY A O 1
ATOM 4257 N N . MET A 1 556 ? -10.291 6.878 -12.271 1.00 90.75 556 MET A N 1
ATOM 4258 C CA . MET A 1 556 ? -8.994 6.254 -12.513 1.00 90.75 556 MET A CA 1
ATOM 4259 C C . MET A 1 556 ? -9.142 4.988 -13.376 1.00 90.75 556 MET A C 1
ATOM 4261 O O . MET A 1 556 ? -8.390 4.821 -14.338 1.00 90.75 556 MET A O 1
ATOM 4265 N N . LEU A 1 557 ? -10.114 4.117 -13.078 1.00 90.75 557 LEU A N 1
ATOM 4266 C CA . LEU A 1 557 ? -10.377 2.892 -13.846 1.00 90.75 557 LEU A CA 1
ATOM 4267 C C . LEU A 1 557 ? -10.832 3.193 -15.283 1.00 90.75 557 LEU A C 1
ATOM 4269 O O . LEU A 1 557 ? -10.350 2.557 -16.223 1.00 90.75 557 LEU A O 1
ATOM 4273 N N . ALA A 1 558 ? -11.698 4.191 -15.476 1.00 88.88 558 ALA A N 1
ATOM 4274 C CA . ALA A 1 558 ? -12.130 4.628 -16.801 1.00 88.88 558 ALA A CA 1
ATOM 4275 C C . ALA A 1 558 ? -10.949 5.153 -17.635 1.00 88.88 558 ALA A C 1
ATOM 4277 O O . ALA A 1 558 ? -10.770 4.753 -18.787 1.00 88.88 558 ALA A O 1
ATOM 4278 N N . LEU A 1 559 ? -10.092 5.992 -17.047 1.00 89.88 559 LEU A N 1
ATOM 4279 C CA . LEU A 1 559 ? -8.891 6.494 -17.720 1.00 89.88 559 LEU A CA 1
ATOM 4280 C C . LEU A 1 559 ? -7.909 5.366 -18.052 1.00 89.88 559 LEU A C 1
ATOM 4282 O O . LEU A 1 559 ? -7.385 5.325 -19.164 1.00 89.88 559 LEU A O 1
ATOM 4286 N N . LEU A 1 560 ? -7.704 4.411 -17.143 1.00 92.69 560 LEU A N 1
ATOM 4287 C CA . LEU A 1 560 ? -6.875 3.228 -17.390 1.00 92.69 560 LEU A CA 1
ATOM 4288 C C . LEU A 1 560 ? -7.370 2.423 -18.607 1.00 92.69 560 LEU A C 1
ATOM 4290 O O . LEU A 1 560 ? -6.555 1.972 -19.415 1.00 92.69 560 LEU A O 1
ATOM 4294 N N . ALA A 1 561 ? -8.687 2.265 -18.765 1.00 94.75 561 ALA A N 1
ATOM 4295 C CA . ALA A 1 561 ? -9.280 1.581 -19.914 1.00 94.75 561 ALA A CA 1
ATOM 4296 C C . ALA A 1 561 ? -9.096 2.358 -21.233 1.00 94.75 561 ALA A C 1
ATOM 4298 O O . ALA A 1 561 ? -8.936 1.750 -22.293 1.00 94.75 561 ALA A O 1
ATOM 4299 N N . LEU A 1 562 ? -9.096 3.693 -21.176 1.00 95.44 562 LEU A N 1
ATOM 4300 C CA . LEU A 1 562 ? -9.126 4.563 -22.355 1.00 95.44 562 LEU A CA 1
ATOM 4301 C C . LEU A 1 562 ? -7.742 4.997 -22.860 1.00 95.44 562 LEU A C 1
ATOM 4303 O O . LEU A 1 562 ? -7.554 5.116 -24.069 1.00 95.44 562 LEU A O 1
ATOM 4307 N N . ILE A 1 563 ? -6.751 5.171 -21.984 1.00 95.25 563 ILE A N 1
ATOM 4308 C CA . ILE A 1 563 ? -5.394 5.616 -22.357 1.00 95.25 563 ILE A CA 1
ATOM 4309 C C . ILE A 1 563 ? -4.775 4.790 -23.510 1.00 95.25 563 ILE A C 1
ATOM 4311 O O . ILE A 1 563 ? -4.270 5.404 -24.453 1.00 95.25 563 ILE A O 1
ATOM 4315 N N . PRO A 1 564 ? -4.837 3.438 -23.531 1.00 96.94 564 PRO A N 1
ATOM 4316 C CA . PRO A 1 564 ? -4.235 2.646 -24.612 1.00 96.94 564 PRO A CA 1
ATOM 4317 C C . PRO A 1 564 ? -4.798 2.924 -26.016 1.00 96.94 564 PRO A C 1
ATOM 4319 O O . PRO A 1 564 ? -4.124 2.681 -27.022 1.00 96.94 564 PRO A O 1
ATOM 4322 N N . TRP A 1 565 ? -6.014 3.470 -26.110 1.00 96.56 565 TRP A N 1
ATOM 4323 C CA . TRP A 1 565 ? -6.626 3.835 -27.389 1.00 96.56 565 TRP A CA 1
ATOM 4324 C C . TRP A 1 565 ? -5.895 4.983 -28.081 1.00 96.56 565 TRP A C 1
ATOM 4326 O O . TRP A 1 565 ? -5.816 5.003 -29.310 1.00 96.56 565 TRP A O 1
ATOM 4336 N N . MET A 1 566 ? -5.298 5.899 -27.310 1.00 94.62 566 MET A N 1
ATOM 4337 C CA . MET A 1 566 ? -4.512 7.012 -27.848 1.00 94.62 566 MET A CA 1
ATOM 4338 C C . MET A 1 566 ? -3.354 6.500 -28.715 1.00 94.62 566 MET A C 1
ATOM 4340 O O . MET A 1 566 ? -3.115 7.002 -29.816 1.00 94.62 566 MET A O 1
ATOM 4344 N N . GLN A 1 567 ? -2.672 5.444 -28.263 1.00 94.38 567 GLN A N 1
ATOM 4345 C CA . GLN A 1 567 ? -1.596 4.820 -29.023 1.00 94.38 567 GLN A CA 1
ATOM 4346 C C . GLN A 1 567 ? -2.091 4.079 -30.253 1.00 94.38 567 GLN A C 1
ATOM 4348 O O . GLN A 1 567 ? -1.462 4.183 -31.304 1.00 94.38 567 GLN A O 1
ATOM 4353 N N . LEU A 1 568 ? -3.209 3.354 -30.158 1.00 96.06 568 LEU A N 1
ATOM 4354 C CA . LEU A 1 568 ? -3.778 2.686 -31.326 1.00 96.06 568 LEU A CA 1
ATOM 4355 C C . LEU A 1 568 ? -4.058 3.702 -32.441 1.00 96.06 568 LEU A C 1
ATOM 4357 O O . LEU A 1 568 ? -3.664 3.461 -33.580 1.00 96.06 568 LEU A O 1
ATOM 4361 N N . CYS A 1 569 ? -4.625 4.865 -32.106 1.00 95.06 569 CYS A N 1
ATOM 4362 C CA . CYS A 1 569 ? -4.877 5.955 -33.052 1.00 95.06 569 CYS A CA 1
ATOM 4363 C C . CYS A 1 569 ? -3.604 6.450 -33.759 1.00 95.06 569 CYS A C 1
ATOM 4365 O O . CYS A 1 569 ? -3.638 6.703 -34.964 1.00 95.06 569 CYS A O 1
ATOM 4367 N N . LEU A 1 570 ? -2.468 6.534 -33.056 1.00 93.88 570 LEU A N 1
ATOM 4368 C CA . LEU A 1 570 ? -1.177 6.869 -33.672 1.00 93.88 570 LEU A CA 1
ATOM 4369 C C . LEU A 1 570 ? -0.618 5.770 -34.585 1.00 93.88 570 LEU A C 1
ATOM 4371 O O . LEU A 1 570 ? 0.183 6.060 -35.470 1.00 93.88 570 LEU A O 1
ATOM 4375 N N . LEU A 1 571 ? -1.014 4.515 -34.373 1.00 94.31 571 LEU A N 1
ATOM 4376 C CA . LEU A 1 571 ? -0.542 3.355 -35.136 1.00 94.31 571 LEU A CA 1
ATOM 4377 C C . LEU A 1 571 ? -1.421 3.025 -36.359 1.00 94.31 571 LEU A C 1
ATOM 4379 O O . LEU A 1 571 ? -1.051 2.167 -37.174 1.00 94.31 571 LEU A O 1
ATOM 4383 N N . LEU A 1 572 ? -2.583 3.679 -36.493 1.00 92.81 572 LEU A N 1
ATOM 4384 C CA . LEU A 1 572 ? -3.476 3.518 -37.644 1.00 92.81 572 LEU A CA 1
ATOM 4385 C C . LEU A 1 572 ? -2.849 4.027 -38.955 1.00 92.81 572 LEU A C 1
ATOM 4387 O O . LEU A 1 572 ? -2.922 3.285 -39.943 1.00 92.81 572 LEU A O 1
ATOM 4391 N N . PRO A 1 573 ? -2.200 5.211 -39.007 1.00 93.00 573 PRO A N 1
ATOM 4392 C CA . PRO A 1 573 ? -1.461 5.638 -40.190 1.00 93.00 573 PRO A CA 1
ATOM 4393 C C . PRO A 1 573 ? -0.330 4.662 -40.565 1.00 93.00 573 PRO A C 1
ATOM 4395 O O . PRO A 1 573 ? 0.208 3.954 -39.706 1.00 93.00 573 PRO A O 1
ATOM 4398 N N . PRO A 1 574 ? 0.057 4.593 -41.851 1.00 92.62 574 PRO A N 1
ATOM 4399 C CA . PRO A 1 574 ? 1.220 3.817 -42.258 1.00 92.62 574 PRO A CA 1
ATOM 4400 C C . PRO A 1 574 ? 2.486 4.385 -41.603 1.00 92.62 574 PRO A C 1
ATOM 4402 O O . PRO A 1 574 ? 2.807 5.560 -41.765 1.00 92.62 574 PRO A O 1
ATOM 4405 N N . LEU A 1 575 ? 3.205 3.533 -40.867 1.00 92.50 575 LEU A N 1
ATOM 4406 C CA . LEU A 1 575 ? 4.502 3.887 -40.295 1.00 92.50 575 LEU A CA 1
ATOM 4407 C C . LEU A 1 575 ? 5.568 3.935 -41.400 1.00 92.50 575 LEU A C 1
ATOM 4409 O O . LEU A 1 575 ? 5.524 3.102 -42.314 1.00 92.50 575 LEU A O 1
ATOM 4413 N N . PRO A 1 576 ? 6.537 4.860 -41.316 1.00 92.06 576 PRO A N 1
ATOM 4414 C CA . PRO A 1 576 ? 7.630 4.924 -42.275 1.00 92.06 576 PRO A CA 1
ATOM 4415 C C . PRO A 1 576 ? 8.460 3.629 -42.256 1.00 92.06 576 PRO A C 1
ATOM 4417 O O . PRO A 1 576 ? 8.685 3.029 -41.203 1.00 92.06 576 PRO A O 1
ATOM 4420 N N . SER A 1 577 ? 8.899 3.179 -43.436 1.00 89.69 577 SER A N 1
ATOM 4421 C CA . SER A 1 577 ? 9.676 1.941 -43.572 1.00 89.69 577 SER A CA 1
ATOM 4422 C C . SER A 1 577 ? 11.099 2.119 -43.042 1.00 89.69 577 SER A C 1
ATOM 4424 O O . SER A 1 577 ? 11.766 3.106 -43.350 1.00 89.69 577 SER A O 1
ATOM 4426 N N . LEU A 1 578 ? 11.576 1.132 -42.280 1.00 92.38 578 LEU A N 1
ATOM 4427 C CA . LEU A 1 578 ? 12.962 1.043 -41.809 1.00 92.38 578 LEU A CA 1
ATOM 4428 C C . LEU A 1 578 ? 13.802 0.068 -42.653 1.00 92.38 578 LEU A C 1
ATOM 4430 O O . LEU A 1 578 ? 14.930 -0.244 -42.283 1.00 92.38 578 LEU A O 1
ATOM 4434 N N . GLU A 1 579 ? 13.273 -0.421 -43.781 1.00 93.12 579 GLU A N 1
ATOM 4435 C CA . GLU A 1 579 ? 13.944 -1.422 -44.629 1.00 93.12 579 GLU A CA 1
ATOM 4436 C C . GLU A 1 579 ? 15.292 -0.945 -45.191 1.00 93.12 579 GLU A C 1
ATOM 4438 O O . GLU A 1 579 ? 16.160 -1.762 -45.474 1.00 93.12 579 GLU A O 1
ATOM 4443 N N . GLN A 1 580 ? 15.492 0.370 -45.303 1.00 90.88 580 GLN A N 1
ATOM 4444 C CA . GLN A 1 580 ? 16.719 0.973 -45.833 1.00 90.88 580 GLN A CA 1
ATOM 4445 C C . GLN A 1 580 ? 17.798 1.229 -44.767 1.00 90.88 580 GLN A C 1
ATOM 4447 O O . GLN A 1 580 ? 18.874 1.721 -45.101 1.00 90.88 580 GLN A O 1
ATOM 4452 N N . MET A 1 581 ? 17.537 0.938 -43.486 1.00 86.94 581 MET A N 1
ATOM 4453 C CA . MET A 1 581 ? 18.517 1.200 -42.430 1.00 86.94 581 MET A CA 1
ATOM 4454 C C . MET A 1 581 ? 19.641 0.153 -42.425 1.00 86.94 581 MET A C 1
ATOM 4456 O O . MET A 1 581 ? 19.351 -1.039 -42.282 1.00 86.94 581 MET A O 1
ATOM 4460 N N . PRO A 1 582 ? 20.918 0.573 -42.533 1.00 86.69 582 PRO A N 1
ATOM 4461 C CA . PRO A 1 582 ? 22.050 -0.342 -42.488 1.00 86.69 582 PRO A CA 1
ATOM 4462 C C . PRO A 1 582 ? 22.214 -0.952 -41.092 1.00 86.69 582 PRO A C 1
ATOM 4464 O O . PRO A 1 582 ? 21.938 -0.311 -40.076 1.00 86.69 582 PRO A O 1
ATOM 4467 N N . ASP A 1 583 ? 22.714 -2.186 -41.032 1.00 82.19 583 ASP A N 1
ATOM 4468 C CA . ASP A 1 583 ? 23.024 -2.832 -39.758 1.00 82.19 583 ASP A CA 1
ATOM 4469 C C . ASP A 1 583 ? 24.309 -2.241 -39.157 1.00 82.19 583 ASP A C 1
ATOM 4471 O O . ASP A 1 583 ? 25.397 -2.346 -39.730 1.00 82.19 583 ASP A O 1
ATOM 4475 N N . CYS A 1 584 ? 24.205 -1.638 -37.971 1.00 77.44 584 CYS A N 1
ATOM 4476 C CA . CYS A 1 584 ? 25.374 -1.206 -37.211 1.00 77.44 584 CYS A CA 1
ATOM 4477 C C . CYS A 1 584 ? 26.081 -2.416 -36.585 1.00 77.44 584 CYS A C 1
ATOM 4479 O O . CYS A 1 584 ? 25.628 -2.939 -35.567 1.00 77.44 584 CYS A O 1
ATOM 4481 N N . ARG A 1 585 ? 27.213 -2.830 -37.164 1.00 75.88 585 ARG A N 1
ATOM 4482 C CA . ARG A 1 585 ? 28.117 -3.818 -36.553 1.00 75.88 585 ARG A CA 1
ATOM 4483 C C . ARG A 1 585 ? 29.005 -3.157 -35.507 1.00 75.88 585 ARG A C 1
ATOM 4485 O O . ARG A 1 585 ? 29.520 -2.061 -35.734 1.00 75.88 585 ARG A O 1
ATOM 4492 N N . THR A 1 586 ? 29.216 -3.823 -34.378 1.00 71.38 586 THR A N 1
ATOM 4493 C CA . THR A 1 586 ? 30.150 -3.365 -33.348 1.00 71.38 586 THR A CA 1
ATOM 4494 C C . THR A 1 586 ? 31.440 -4.181 -33.383 1.00 71.38 586 THR A C 1
ATOM 4496 O O . THR A 1 586 ? 31.441 -5.402 -33.251 1.00 71.38 586 THR A O 1
ATOM 4499 N N . ALA A 1 587 ? 32.573 -3.499 -33.569 1.00 59.69 587 ALA A N 1
ATOM 4500 C CA . ALA A 1 587 ? 33.892 -4.107 -33.437 1.00 59.69 587 ALA A CA 1
ATOM 4501 C C . ALA A 1 587 ? 34.268 -4.143 -31.946 1.00 59.69 587 ALA A C 1
ATOM 4503 O O . ALA A 1 587 ? 34.509 -3.100 -31.339 1.00 59.69 587 ALA A O 1
ATOM 4504 N N . GLY A 1 588 ? 34.274 -5.329 -31.334 1.00 68.44 588 GLY A N 1
ATOM 4505 C CA . GLY A 1 588 ? 34.615 -5.501 -29.919 1.00 68.44 588 GLY A CA 1
ATOM 4506 C C . GLY A 1 588 ? 35.631 -6.618 -29.688 1.00 68.44 588 GLY A C 1
ATOM 4507 O O . GLY A 1 588 ? 35.515 -7.693 -30.263 1.00 68.44 588 GLY A O 1
ATOM 4508 N N . GLY A 1 589 ? 36.607 -6.394 -28.804 1.00 77.75 589 GLY A N 1
ATOM 4509 C CA . GLY A 1 589 ? 37.484 -7.450 -28.277 1.00 77.75 589 GLY A CA 1
ATOM 4510 C C . GLY A 1 589 ? 36.844 -8.191 -27.094 1.00 77.75 589 GLY A C 1
ATOM 4511 O O . GLY A 1 589 ? 36.088 -7.594 -26.320 1.00 77.75 589 GLY A O 1
ATOM 4512 N N . LYS A 1 590 ? 37.139 -9.488 -26.932 1.00 82.31 590 LYS A N 1
ATOM 4513 C CA . LYS A 1 590 ? 36.682 -10.294 -25.784 1.00 82.31 590 LYS A CA 1
ATOM 4514 C C . LYS A 1 590 ? 37.653 -10.116 -24.610 1.00 82.31 590 LYS A C 1
ATOM 4516 O O . LYS A 1 590 ? 38.830 -10.406 -24.755 1.00 82.31 590 LYS A O 1
ATOM 4521 N N . SER A 1 591 ? 37.167 -9.676 -23.448 1.00 86.38 591 SER A N 1
ATOM 4522 C CA . SER A 1 591 ? 37.951 -9.643 -22.201 1.00 86.38 591 SER A CA 1
ATOM 4523 C C . SER A 1 591 ? 37.053 -9.933 -20.997 1.00 86.38 591 SER A C 1
ATOM 4525 O O . SER A 1 591 ? 35.941 -9.408 -20.911 1.00 86.38 591 SER A O 1
ATOM 4527 N N . GLY A 1 592 ? 37.527 -10.758 -20.056 1.00 91.25 592 GLY A N 1
ATOM 4528 C CA . GLY A 1 592 ? 36.773 -11.132 -18.852 1.00 91.25 592 GLY A CA 1
ATOM 4529 C C . GLY A 1 592 ? 36.442 -9.941 -17.943 1.00 91.25 592 GLY A C 1
ATOM 4530 O O . GLY A 1 592 ? 35.355 -9.882 -17.372 1.00 91.25 592 GLY A O 1
ATOM 4531 N N . ALA A 1 593 ? 37.323 -8.936 -17.879 1.00 92.81 593 ALA A N 1
ATOM 4532 C CA . ALA A 1 593 ? 37.088 -7.723 -17.093 1.00 92.81 593 ALA A CA 1
ATOM 4533 C C . ALA A 1 593 ? 35.911 -6.891 -17.639 1.00 92.81 593 ALA A C 1
ATOM 4535 O O . ALA A 1 593 ? 35.154 -6.310 -16.865 1.00 92.81 593 ALA A O 1
ATOM 4536 N N . ARG A 1 594 ? 35.699 -6.887 -18.965 1.00 94.19 594 ARG A N 1
ATOM 4537 C CA . ARG A 1 594 ? 34.559 -6.202 -19.599 1.00 94.19 594 ARG A CA 1
ATOM 4538 C C . ARG A 1 594 ? 33.231 -6.867 -19.232 1.00 94.19 594 ARG A C 1
ATOM 4540 O O . ARG A 1 594 ? 32.293 -6.180 -18.838 1.00 94.19 594 ARG A O 1
ATOM 4547 N N . ALA A 1 595 ? 33.185 -8.200 -19.278 1.00 95.12 595 ALA A N 1
ATOM 4548 C CA . ALA A 1 595 ? 32.013 -8.969 -18.862 1.00 95.12 595 ALA A CA 1
ATOM 4549 C C . ALA A 1 595 ? 31.652 -8.712 -17.387 1.00 95.12 595 ALA A C 1
ATOM 4551 O O . ALA A 1 595 ? 30.481 -8.515 -17.070 1.00 95.12 595 ALA A O 1
ATOM 4552 N N . ALA A 1 596 ? 32.651 -8.630 -16.500 1.00 96.69 596 ALA A N 1
ATOM 4553 C CA . ALA A 1 596 ? 32.428 -8.299 -15.093 1.00 96.69 596 ALA A CA 1
ATOM 4554 C C . ALA A 1 596 ? 31.785 -6.911 -14.911 1.00 96.69 596 ALA A C 1
ATOM 4556 O O . ALA A 1 596 ? 30.813 -6.786 -14.166 1.00 96.69 596 ALA A O 1
ATOM 4557 N N . VAL A 1 597 ? 32.271 -5.884 -15.624 1.00 96.38 597 VAL A N 1
ATOM 4558 C CA . VAL A 1 597 ? 31.673 -4.534 -15.592 1.00 96.38 597 VAL A CA 1
ATOM 4559 C C . VAL A 1 597 ? 30.210 -4.574 -16.033 1.00 96.38 597 VAL A C 1
ATOM 4561 O O . VAL A 1 597 ? 29.359 -4.006 -15.350 1.00 96.38 597 VAL A O 1
ATOM 4564 N N . VAL A 1 598 ? 29.906 -5.284 -17.124 1.00 96.25 598 VAL A N 1
ATOM 4565 C CA . VAL A 1 598 ? 28.535 -5.439 -17.632 1.00 96.25 598 VAL A CA 1
ATOM 4566 C C . VAL A 1 598 ? 27.621 -6.086 -16.587 1.00 96.25 598 VAL A C 1
ATOM 4568 O O . VAL A 1 598 ? 26.568 -5.530 -16.281 1.00 96.25 598 VAL A O 1
ATOM 4571 N N . CYS A 1 599 ? 28.030 -7.205 -15.982 1.00 97.50 599 CYS A N 1
ATOM 4572 C CA . CYS A 1 599 ? 27.237 -7.892 -14.958 1.00 97.50 599 CYS A CA 1
ATOM 4573 C C . CYS A 1 599 ? 26.981 -7.018 -13.718 1.00 97.50 599 CYS A C 1
ATOM 4575 O O . CYS A 1 599 ? 25.868 -7.000 -13.193 1.00 97.50 599 CYS A O 1
ATOM 4577 N N . LEU A 1 600 ? 27.982 -6.256 -13.268 1.00 97.38 600 LEU A N 1
ATOM 4578 C CA . LEU A 1 600 ? 27.832 -5.328 -12.143 1.00 97.38 600 LEU A CA 1
ATOM 4579 C C . LEU A 1 600 ? 26.878 -4.175 -12.483 1.00 97.38 600 LEU A C 1
ATOM 4581 O O . LEU A 1 600 ? 26.050 -3.795 -11.657 1.00 97.38 600 LEU A O 1
ATOM 4585 N N . CYS A 1 601 ? 26.943 -3.644 -13.708 1.00 96.88 601 CYS A N 1
ATOM 4586 C CA . CYS A 1 601 ? 25.997 -2.634 -14.178 1.00 96.88 601 CYS A CA 1
ATOM 4587 C C . CYS A 1 601 ? 24.563 -3.171 -14.280 1.00 96.88 601 CYS A C 1
ATOM 4589 O O . CYS A 1 601 ? 23.637 -2.458 -13.897 1.00 96.88 601 CYS A O 1
ATOM 4591 N N . LEU A 1 602 ? 24.373 -4.419 -14.721 1.00 97.00 602 LEU A N 1
ATOM 4592 C CA . LEU A 1 602 ? 23.064 -5.082 -14.715 1.00 97.00 602 LEU A CA 1
ATOM 4593 C C . LEU A 1 602 ? 22.505 -5.203 -13.291 1.00 97.00 602 LEU A C 1
ATOM 4595 O O . LEU A 1 602 ? 21.360 -4.826 -13.050 1.00 97.00 602 LEU A O 1
ATOM 4599 N N . ALA A 1 603 ? 23.320 -5.658 -12.334 1.00 97.81 603 ALA A N 1
ATOM 4600 C CA . ALA A 1 603 ? 22.912 -5.762 -10.933 1.00 97.81 603 ALA A CA 1
ATOM 4601 C C . ALA A 1 603 ? 22.521 -4.395 -10.341 1.00 97.81 603 ALA A C 1
ATOM 4603 O O . ALA A 1 603 ? 21.472 -4.271 -9.707 1.00 97.81 603 ALA A O 1
ATOM 4604 N N . MET A 1 604 ? 23.310 -3.346 -10.612 1.00 97.25 604 MET A N 1
ATOM 4605 C CA . MET A 1 604 ? 22.967 -1.975 -10.215 1.00 97.25 604 MET A CA 1
ATOM 4606 C C . MET A 1 604 ? 21.655 -1.503 -10.842 1.00 97.25 604 MET A C 1
ATOM 4608 O O . MET A 1 604 ? 20.858 -0.847 -10.177 1.00 97.25 604 MET A O 1
ATOM 4612 N N . LEU A 1 605 ? 21.419 -1.818 -12.117 1.00 96.31 605 LEU A N 1
ATOM 4613 C CA . LEU A 1 605 ? 20.197 -1.427 -12.811 1.00 96.31 605 LEU A CA 1
ATOM 4614 C C . LEU A 1 605 ? 18.959 -2.074 -12.170 1.00 96.31 605 LEU A C 1
ATOM 4616 O O . LEU A 1 605 ? 17.960 -1.384 -11.964 1.00 96.31 605 LEU A O 1
ATOM 4620 N N . VAL A 1 606 ? 19.031 -3.359 -11.809 1.00 97.69 606 VAL A N 1
ATOM 4621 C CA . VAL A 1 606 ? 17.954 -4.065 -11.092 1.00 97.69 606 VAL A CA 1
ATOM 4622 C C . VAL A 1 606 ? 17.676 -3.411 -9.749 1.00 97.69 606 VAL A C 1
ATOM 4624 O O . VAL A 1 606 ? 16.545 -3.011 -9.485 1.00 97.69 606 VAL A O 1
ATOM 4627 N N . LEU A 1 607 ? 18.711 -3.255 -8.926 1.00 97.62 607 LEU A N 1
ATOM 4628 C CA . LEU A 1 607 ? 18.585 -2.747 -7.563 1.00 97.62 607 LEU A CA 1
ATOM 4629 C C . LEU A 1 607 ? 18.004 -1.332 -7.516 1.00 97.62 607 LEU A C 1
ATOM 4631 O O . LEU A 1 607 ? 17.224 -0.984 -6.634 1.00 97.62 607 LEU A O 1
ATOM 4635 N N . ARG A 1 608 ? 18.353 -0.509 -8.500 1.00 95.94 608 ARG A N 1
ATOM 4636 C CA . ARG A 1 608 ? 17.877 0.869 -8.568 1.00 95.94 608 ARG A CA 1
ATOM 4637 C C . ARG A 1 608 ? 16.439 0.948 -9.048 1.00 95.94 608 ARG A C 1
ATOM 4639 O O . ARG A 1 608 ? 15.667 1.725 -8.502 1.00 95.94 608 ARG A O 1
ATOM 4646 N N . ASN A 1 609 ? 16.041 0.099 -9.991 1.00 97.38 609 ASN A N 1
ATOM 4647 C CA . ASN A 1 609 ? 14.634 -0.020 -10.369 1.00 97.38 609 ASN A CA 1
ATOM 4648 C C . ASN A 1 609 ? 13.774 -0.624 -9.250 1.00 97.38 609 ASN A C 1
ATOM 4650 O O . ASN A 1 609 ? 12.635 -0.196 -9.080 1.00 97.38 609 ASN A O 1
ATOM 4654 N N . LEU A 1 610 ? 14.331 -1.551 -8.463 1.00 98.06 610 LEU A N 1
ATOM 4655 C CA . LEU A 1 610 ? 13.709 -2.078 -7.247 1.00 98.06 610 LEU A CA 1
ATOM 4656 C C . LEU A 1 610 ? 13.447 -0.952 -6.245 1.00 98.06 610 LEU A C 1
ATOM 4658 O O . LEU A 1 610 ? 12.325 -0.783 -5.776 1.00 98.06 610 LEU A O 1
ATOM 4662 N N . SER A 1 611 ? 14.469 -0.138 -5.987 1.00 98.12 611 SER A N 1
ATOM 4663 C CA . SER A 1 611 ? 14.395 1.007 -5.085 1.00 98.12 611 SER A CA 1
ATOM 4664 C C . SER A 1 611 ? 13.401 2.071 -5.546 1.00 98.12 611 SER A C 1
ATOM 4666 O O . SER A 1 611 ? 12.575 2.485 -4.741 1.00 98.12 611 SER A O 1
ATOM 4668 N N . LEU A 1 612 ? 13.407 2.457 -6.828 1.00 97.31 612 LEU A N 1
ATOM 4669 C CA . LEU A 1 612 ? 12.473 3.450 -7.372 1.00 97.31 612 LEU A CA 1
ATOM 4670 C C . LEU A 1 612 ? 11.018 2.992 -7.270 1.00 97.31 612 LEU A C 1
ATOM 4672 O O . LEU A 1 612 ? 10.202 3.705 -6.700 1.00 97.31 612 LEU A O 1
ATOM 4676 N N . ALA A 1 613 ? 10.700 1.790 -7.757 1.00 98.12 613 ALA A N 1
ATOM 4677 C CA . ALA A 1 613 ? 9.328 1.289 -7.711 1.00 98.12 613 ALA A CA 1
ATOM 4678 C C . ALA A 1 613 ? 8.864 1.016 -6.270 1.00 98.12 613 ALA A C 1
ATOM 4680 O O . ALA A 1 613 ? 7.692 1.200 -5.943 1.00 98.12 613 ALA A O 1
ATOM 4681 N N . SER A 1 614 ? 9.789 0.616 -5.390 1.00 98.38 614 SER A N 1
ATOM 4682 C CA . SER A 1 614 ? 9.517 0.531 -3.957 1.00 98.38 614 SER A CA 1
ATOM 4683 C C . SER A 1 614 ? 9.237 1.914 -3.360 1.00 98.38 614 SER A C 1
ATOM 4685 O O . SER A 1 614 ? 8.271 2.062 -2.616 1.00 98.38 614 SER A O 1
ATOM 4687 N N . LEU A 1 615 ? 10.016 2.941 -3.725 1.00 98.12 615 LEU A N 1
ATOM 4688 C CA . LEU A 1 615 ? 9.830 4.304 -3.231 1.00 98.12 615 LEU A CA 1
ATOM 4689 C C . LEU A 1 615 ? 8.463 4.861 -3.641 1.00 98.12 615 LEU A C 1
ATOM 4691 O O . LEU A 1 615 ? 7.758 5.418 -2.807 1.00 98.12 615 LEU A O 1
ATOM 4695 N N . GLU A 1 616 ? 8.068 4.680 -4.900 1.00 97.50 616 GLU A N 1
ATOM 4696 C CA . GLU A 1 616 ? 6.779 5.148 -5.419 1.00 97.50 616 GLU A CA 1
ATOM 4697 C C . GLU A 1 616 ? 5.608 4.551 -4.629 1.00 97.50 616 GLU A C 1
ATOM 4699 O O . GLU A 1 616 ? 4.759 5.287 -4.130 1.00 97.50 616 GLU A O 1
ATOM 4704 N N . VAL A 1 617 ? 5.580 3.224 -4.464 1.00 98.19 617 VAL A N 1
ATOM 4705 C CA . VAL A 1 617 ? 4.483 2.535 -3.766 1.00 98.19 617 VAL A CA 1
ATOM 4706 C C . VAL A 1 617 ? 4.495 2.828 -2.271 1.00 98.19 617 VAL A C 1
ATOM 4708 O O . VAL A 1 617 ? 3.445 3.125 -1.705 1.00 98.19 617 VAL A O 1
ATOM 4711 N N . GLY A 1 618 ? 5.668 2.778 -1.640 1.00 98.12 618 GLY A N 1
ATOM 4712 C CA . GLY A 1 618 ? 5.783 2.987 -0.201 1.00 98.12 618 GLY A CA 1
ATOM 4713 C C . GLY A 1 618 ? 5.500 4.427 0.220 1.00 98.12 618 GLY A C 1
ATOM 4714 O O . GLY A 1 618 ? 4.884 4.640 1.258 1.00 98.12 618 GLY A O 1
ATOM 4715 N N . THR A 1 619 ? 5.867 5.427 -0.592 1.00 98.19 619 THR A N 1
ATOM 4716 C CA . THR A 1 619 ? 5.517 6.831 -0.302 1.00 98.19 619 THR A CA 1
ATOM 4717 C C . THR A 1 619 ? 4.016 7.073 -0.372 1.00 98.19 619 THR A C 1
ATOM 4719 O O . THR A 1 619 ? 3.466 7.681 0.542 1.00 98.19 619 THR A O 1
ATOM 4722 N N . ALA A 1 620 ? 3.335 6.549 -1.393 1.00 97.62 620 ALA A N 1
ATOM 4723 C CA . ALA A 1 620 ? 1.886 6.693 -1.505 1.00 97.62 620 ALA A CA 1
ATOM 4724 C C . ALA A 1 620 ? 1.121 5.976 -0.387 1.00 97.62 620 ALA A C 1
ATOM 4726 O O . ALA A 1 620 ? 0.086 6.475 0.053 1.00 97.62 620 ALA A O 1
ATOM 4727 N N . GLU A 1 621 ? 1.607 4.814 0.055 1.00 97.06 621 GLU A N 1
ATOM 4728 C CA . GLU A 1 621 ? 1.046 4.092 1.197 1.00 97.06 621 GLU A CA 1
ATOM 4729 C C . GLU A 1 621 ? 1.252 4.865 2.494 1.00 97.06 621 GLU A C 1
ATOM 4731 O O . GLU A 1 621 ? 0.272 5.159 3.164 1.00 97.06 621 GLU A O 1
ATOM 4736 N N . LEU A 1 622 ? 2.486 5.270 2.808 1.00 97.75 622 LEU A N 1
ATOM 4737 C CA . LEU A 1 622 ? 2.787 5.982 4.051 1.00 97.75 622 LEU A CA 1
ATOM 4738 C C . LEU A 1 622 ? 2.064 7.329 4.143 1.00 97.75 622 LEU A C 1
ATOM 4740 O O . LEU A 1 622 ? 1.633 7.703 5.230 1.00 97.75 622 LEU A O 1
ATOM 4744 N N . PHE A 1 623 ? 1.875 8.043 3.026 1.00 97.88 623 PHE A N 1
ATOM 4745 C CA . PHE A 1 623 ? 1.026 9.239 3.016 1.00 97.88 623 PHE A CA 1
ATOM 4746 C C . PHE A 1 623 ? -0.388 8.941 3.503 1.00 97.88 623 PHE A C 1
ATOM 4748 O O . PHE A 1 623 ? -0.913 9.710 4.298 1.00 97.88 623 PHE A O 1
ATOM 4755 N N . GLN A 1 624 ? -0.980 7.834 3.065 1.00 95.00 624 GLN A N 1
ATOM 4756 C CA . GLN A 1 624 ? -2.349 7.480 3.425 1.00 95.00 624 GLN A CA 1
ATOM 4757 C C . GLN A 1 624 ? -2.438 6.861 4.822 1.00 95.00 624 GLN A C 1
ATOM 4759 O O . GLN A 1 624 ? -3.282 7.275 5.600 1.00 95.00 624 GLN A O 1
ATOM 4764 N N . SER A 1 625 ? -1.577 5.893 5.145 1.00 94.00 625 SER A N 1
ATOM 4765 C CA . SER A 1 625 ? -1.710 5.074 6.354 1.00 94.00 625 SER A CA 1
ATOM 4766 C C . SER A 1 625 ? -1.034 5.657 7.593 1.00 94.00 625 SER A C 1
ATOM 4768 O O . SER A 1 625 ? -1.445 5.340 8.700 1.00 94.00 625 SER A O 1
ATOM 4770 N N . LYS A 1 626 ? 0.039 6.445 7.430 1.00 94.88 626 LYS A N 1
ATOM 4771 C CA . LYS A 1 626 ? 0.810 7.012 8.553 1.00 94.88 626 LYS A CA 1
ATOM 4772 C C . LYS A 1 626 ? 0.567 8.507 8.742 1.00 94.88 626 LYS A C 1
ATOM 4774 O O . LYS A 1 626 ? 0.702 9.011 9.851 1.00 94.88 626 LYS A O 1
ATOM 4779 N N . TYR A 1 627 ? 0.267 9.222 7.660 1.00 95.06 627 TYR A N 1
ATOM 4780 C CA . TYR A 1 627 ? 0.091 10.676 7.674 1.00 95.06 627 TYR A CA 1
ATOM 4781 C C . TYR A 1 627 ? -1.350 11.126 7.390 1.00 95.06 627 TYR A C 1
ATOM 4783 O O . TYR A 1 627 ? -1.573 12.327 7.245 1.00 95.06 627 TYR A O 1
ATOM 4791 N N . ASP A 1 628 ? -2.298 10.188 7.283 1.00 93.62 628 ASP A N 1
ATOM 4792 C CA . ASP A 1 628 ? -3.732 10.433 7.066 1.00 93.62 628 ASP A CA 1
ATOM 4793 C C . ASP A 1 628 ? -4.044 11.365 5.878 1.00 93.62 628 ASP A C 1
ATOM 4795 O O . ASP A 1 628 ? -5.014 12.129 5.859 1.00 93.62 628 ASP A O 1
ATOM 4799 N N . ILE A 1 629 ? -3.200 11.329 4.845 1.00 95.44 629 ILE A N 1
ATOM 4800 C CA . ILE A 1 629 ? -3.358 12.154 3.651 1.00 95.44 629 ILE A CA 1
ATOM 4801 C C . ILE A 1 629 ? -4.368 11.491 2.723 1.00 95.44 629 ILE A C 1
ATOM 4803 O O . ILE A 1 629 ? -4.184 10.358 2.278 1.00 95.44 629 ILE A O 1
ATOM 4807 N N . GLN A 1 630 ? -5.399 12.247 2.341 1.00 93.19 630 GLN A N 1
ATOM 4808 C CA . GLN A 1 630 ? -6.406 11.779 1.389 1.00 93.19 630 GLN A CA 1
ATOM 4809 C C . GLN A 1 630 ? -5.766 11.270 0.080 1.00 93.19 630 GLN A C 1
ATOM 4811 O O . GLN A 1 630 ? -4.851 11.923 -0.438 1.00 93.19 630 GLN A O 1
ATOM 4816 N N . PRO A 1 631 ? -6.298 10.199 -0.545 1.00 90.94 631 PRO A N 1
ATOM 4817 C CA . PRO A 1 631 ? -5.703 9.581 -1.736 1.00 90.94 631 PRO A CA 1
ATOM 4818 C C . PRO A 1 631 ? -5.426 10.572 -2.875 1.00 90.94 631 PRO A C 1
ATOM 4820 O O . PRO A 1 631 ? -4.361 10.556 -3.491 1.00 90.94 631 PRO A O 1
ATOM 4823 N N . GLY A 1 632 ? -6.359 11.500 -3.121 1.00 92.12 632 GLY A N 1
ATOM 4824 C CA . GLY A 1 632 ? -6.195 12.537 -4.140 1.00 92.12 632 GLY A CA 1
ATOM 4825 C C . GLY A 1 632 ? -4.987 13.448 -3.887 1.00 92.12 632 GLY A C 1
ATOM 4826 O O . GLY A 1 632 ? -4.252 13.759 -4.820 1.00 92.12 632 GLY A O 1
ATOM 4827 N N . LEU A 1 633 ? -4.719 13.835 -2.640 1.00 95.50 633 LEU A N 1
ATOM 4828 C CA . LEU A 1 633 ? -3.538 14.635 -2.309 1.00 95.50 633 LEU A CA 1
ATOM 4829 C C . LEU A 1 633 ? -2.264 13.778 -2.296 1.00 95.50 633 LEU A C 1
ATOM 4831 O O . LEU A 1 633 ? -1.234 14.223 -2.798 1.00 95.50 633 LEU A O 1
ATOM 4835 N N . ALA A 1 634 ? -2.339 12.534 -1.814 1.00 96.31 634 ALA A N 1
ATOM 4836 C CA . ALA A 1 634 ? -1.214 11.601 -1.816 1.00 96.31 634 ALA A CA 1
ATOM 4837 C C . ALA A 1 634 ? -0.665 11.378 -3.236 1.00 96.31 634 ALA A C 1
ATOM 4839 O O . ALA A 1 634 ? 0.541 11.491 -3.457 1.00 96.31 634 ALA A O 1
ATOM 4840 N N . GLY A 1 635 ? -1.539 11.158 -4.225 1.00 95.94 635 GLY A N 1
ATOM 4841 C CA . GLY A 1 635 ? -1.116 11.010 -5.621 1.00 95.94 635 GLY A CA 1
ATOM 4842 C C . GLY A 1 635 ? -0.473 12.270 -6.213 1.00 95.94 635 GLY A C 1
ATOM 4843 O O . GLY A 1 635 ? 0.504 12.164 -6.956 1.00 95.94 635 GLY A O 1
ATOM 4844 N N . LEU A 1 636 ? -0.931 13.467 -5.827 1.00 97.31 636 LEU A N 1
ATOM 4845 C CA . LEU A 1 636 ? -0.332 14.731 -6.258 1.00 97.31 636 LEU A CA 1
ATOM 4846 C C . LEU A 1 636 ? 1.077 14.894 -5.672 1.00 97.31 636 LEU A C 1
ATOM 4848 O O . LEU A 1 636 ? 2.007 15.250 -6.394 1.00 97.31 636 LEU A O 1
ATOM 4852 N N . LEU A 1 637 ? 1.248 14.596 -4.382 1.00 97.94 637 LEU A N 1
ATOM 4853 C CA . LEU A 1 637 ? 2.549 14.637 -3.712 1.00 97.94 637 LEU A CA 1
ATOM 4854 C C . LEU A 1 637 ? 3.528 13.622 -4.321 1.00 97.94 637 LEU A C 1
ATOM 4856 O O . LEU A 1 637 ? 4.676 13.971 -4.602 1.00 97.94 637 LEU A O 1
ATOM 4860 N N . CYS A 1 638 ? 3.075 12.398 -4.609 1.00 97.88 638 CYS A N 1
ATOM 4861 C CA . CYS A 1 638 ? 3.875 11.402 -5.326 1.00 97.88 638 CYS A CA 1
ATOM 4862 C C . CYS A 1 638 ? 4.282 11.890 -6.724 1.00 97.88 638 CYS A C 1
ATOM 4864 O O . CYS A 1 638 ? 5.442 11.749 -7.108 1.00 97.88 638 CYS A O 1
ATOM 4866 N N . ALA A 1 639 ? 3.367 12.512 -7.473 1.00 97.75 639 ALA A N 1
ATOM 4867 C CA . ALA A 1 639 ? 3.686 13.078 -8.780 1.00 97.75 639 ALA A CA 1
ATOM 4868 C C . ALA A 1 639 ? 4.766 14.166 -8.684 1.00 97.75 639 ALA A C 1
ATOM 4870 O O . ALA A 1 639 ? 5.707 14.165 -9.478 1.00 97.75 639 ALA A O 1
ATOM 4871 N N . ILE A 1 640 ? 4.680 15.056 -7.688 1.00 98.00 640 ILE A N 1
ATOM 4872 C CA . ILE A 1 640 ? 5.694 16.094 -7.452 1.00 98.00 640 ILE A CA 1
ATOM 4873 C C . ILE A 1 640 ? 7.060 15.464 -7.154 1.00 98.00 640 ILE A C 1
ATOM 4875 O O . ILE A 1 640 ? 8.046 15.892 -7.754 1.00 98.00 640 ILE A O 1
ATOM 4879 N N . ILE A 1 641 ? 7.120 14.433 -6.299 1.00 98.00 641 ILE A N 1
ATOM 4880 C CA . ILE A 1 641 ? 8.357 13.682 -6.012 1.00 98.00 641 ILE A CA 1
ATOM 4881 C C . ILE A 1 641 ? 8.975 13.135 -7.300 1.00 98.00 641 ILE A C 1
ATOM 4883 O O . ILE A 1 641 ? 10.170 13.301 -7.520 1.00 98.00 641 ILE A O 1
ATOM 4887 N N . VAL A 1 642 ? 8.180 12.514 -8.171 1.00 96.94 642 VAL A N 1
ATOM 4888 C CA . VAL A 1 642 ? 8.695 11.945 -9.423 1.00 96.94 642 VAL A CA 1
ATOM 4889 C C . VAL A 1 642 ? 9.158 13.041 -10.389 1.00 96.94 642 VAL A C 1
ATOM 4891 O O . VAL A 1 642 ? 10.215 12.925 -11.019 1.00 96.94 642 VAL A O 1
ATOM 4894 N N . PHE A 1 643 ? 8.410 14.143 -10.489 1.00 97.00 643 PHE A N 1
ATOM 4895 C CA . PHE A 1 643 ? 8.746 15.250 -11.383 1.00 97.00 643 PHE A CA 1
ATOM 4896 C C . PHE A 1 643 ? 9.989 16.039 -10.961 1.00 97.00 643 PHE A C 1
ATOM 4898 O O . PHE A 1 643 ? 10.552 16.733 -11.812 1.00 97.00 643 PHE A O 1
ATOM 4905 N N . THR A 1 644 ? 10.506 15.887 -9.732 1.00 96.44 644 THR A N 1
ATOM 4906 C CA . THR A 1 644 ? 11.814 16.464 -9.363 1.00 96.44 644 THR A CA 1
ATOM 4907 C C . THR A 1 644 ? 12.971 15.892 -10.189 1.00 96.44 644 THR A C 1
ATOM 4909 O O . THR A 1 644 ? 14.014 16.536 -10.308 1.00 96.44 644 THR A O 1
ATOM 4912 N N . ALA A 1 645 ? 12.790 14.739 -10.846 1.00 93.81 645 ALA A N 1
ATOM 4913 C CA . ALA A 1 645 ? 13.766 14.194 -11.789 1.00 93.81 645 ALA A CA 1
ATOM 4914 C C . ALA A 1 645 ? 14.048 15.129 -12.972 1.00 93.81 645 ALA A C 1
ATOM 4916 O O . ALA A 1 645 ? 15.188 15.191 -13.429 1.00 93.81 645 ALA A O 1
ATOM 4917 N N . LEU A 1 646 ? 13.058 15.898 -13.438 1.00 92.06 646 LEU A N 1
ATOM 4918 C CA . LEU A 1 646 ? 13.208 16.791 -14.591 1.00 92.06 646 LEU A CA 1
ATOM 4919 C C . LEU A 1 646 ? 14.192 17.948 -14.338 1.00 92.06 646 LEU A C 1
ATOM 4921 O O . LEU A 1 646 ? 15.149 18.076 -15.104 1.00 92.06 646 LEU A O 1
ATOM 4925 N N . PRO A 1 647 ? 14.029 18.792 -13.296 1.00 94.56 647 PRO A N 1
ATOM 4926 C CA . PRO A 1 647 ? 14.973 19.876 -13.043 1.00 94.56 647 PRO A CA 1
ATOM 4927 C C . PRO A 1 647 ? 16.373 19.355 -12.710 1.00 94.56 647 PRO A C 1
ATOM 4929 O O . PRO A 1 647 ? 17.355 19.933 -13.174 1.00 94.56 647 PRO A O 1
ATOM 4932 N N . VAL A 1 648 ? 16.486 18.245 -11.968 1.00 91.25 648 VAL A N 1
ATOM 4933 C CA . VAL A 1 648 ? 17.792 17.637 -11.669 1.00 91.25 648 VAL A CA 1
ATOM 4934 C C . VAL A 1 648 ? 18.460 17.141 -12.951 1.00 91.25 648 VAL A C 1
ATOM 4936 O O . VAL A 1 648 ? 19.666 17.317 -13.116 1.00 91.25 648 VAL A O 1
ATOM 4939 N N . GLN A 1 649 ? 17.696 16.589 -13.894 1.00 89.06 649 GLN A N 1
ATOM 4940 C CA . GLN A 1 649 ? 18.236 16.186 -15.184 1.00 89.06 649 GLN A CA 1
ATOM 4941 C C . GLN A 1 649 ? 18.732 17.374 -16.004 1.00 89.06 649 GLN A C 1
ATOM 4943 O O . GLN A 1 649 ? 19.845 17.330 -16.518 1.00 89.06 649 GLN A O 1
ATOM 4948 N N . LEU A 1 650 ? 17.932 18.435 -16.121 1.00 89.44 650 LEU A N 1
ATOM 4949 C CA . LEU A 1 650 ? 18.324 19.637 -16.862 1.00 89.44 650 LEU A CA 1
ATOM 4950 C C . LEU A 1 650 ? 19.587 20.267 -16.265 1.00 89.44 650 LEU A C 1
ATOM 4952 O O . LEU A 1 650 ? 20.467 20.727 -16.994 1.00 89.44 650 LEU A O 1
ATOM 4956 N N . LEU A 1 651 ? 19.695 20.263 -14.935 1.00 89.94 651 LEU A N 1
ATOM 4957 C CA . LEU A 1 651 ? 20.900 20.689 -14.237 1.00 89.94 651 LEU A CA 1
ATOM 4958 C C . LEU A 1 651 ? 22.084 19.775 -14.576 1.00 89.94 651 LEU A C 1
ATOM 4960 O O . LEU A 1 651 ? 23.150 20.271 -14.927 1.00 89.94 651 LEU A O 1
ATOM 4964 N N . TYR A 1 652 ? 21.895 18.455 -14.529 1.00 85.50 652 TYR A N 1
ATOM 4965 C CA . TYR A 1 652 ? 22.922 17.480 -14.889 1.00 85.50 652 TYR A CA 1
ATOM 4966 C C . TYR A 1 652 ? 23.420 17.668 -16.329 1.00 85.50 652 TYR A C 1
ATOM 4968 O O . TYR A 1 652 ? 24.627 17.751 -16.539 1.00 85.50 652 TYR A O 1
ATOM 4976 N N . GLU A 1 653 ? 22.522 17.806 -17.307 1.00 85.62 653 GLU A N 1
ATOM 4977 C CA . GLU A 1 653 ? 22.870 18.037 -18.716 1.00 85.62 653 GLU A CA 1
ATOM 4978 C C . GLU A 1 653 ? 23.700 19.316 -18.900 1.00 85.62 653 GLU A C 1
ATOM 4980 O O . GLU A 1 653 ? 24.685 19.314 -19.636 1.00 85.62 653 GLU A O 1
ATOM 4985 N N . ARG A 1 654 ? 23.352 20.397 -18.188 1.00 87.19 654 ARG A N 1
ATOM 4986 C CA . ARG A 1 654 ? 24.115 21.655 -18.222 1.00 87.19 654 ARG A CA 1
ATOM 4987 C C . ARG A 1 654 ? 25.488 21.541 -17.560 1.00 87.19 654 ARG A C 1
ATOM 4989 O O . ARG A 1 654 ? 26.433 22.173 -18.023 1.00 87.19 654 ARG A O 1
ATOM 4996 N N . LEU A 1 655 ? 25.609 20.759 -16.488 1.00 84.25 655 LEU A N 1
ATOM 4997 C CA . LEU A 1 655 ? 26.872 20.571 -15.765 1.00 84.25 655 LEU A CA 1
ATOM 4998 C C . LEU A 1 655 ? 27.821 19.585 -16.471 1.00 84.25 655 LEU A C 1
ATOM 5000 O O . LEU A 1 655 ? 29.037 19.716 -16.360 1.00 84.25 655 LEU A O 1
ATOM 5004 N N . GLN A 1 656 ? 27.288 18.623 -17.227 1.00 71.88 656 GLN A N 1
ATOM 5005 C CA . GLN A 1 656 ? 28.048 17.584 -17.943 1.00 71.88 656 GLN A CA 1
ATOM 5006 C C . GLN A 1 656 ? 28.682 18.047 -19.261 1.00 71.88 656 GLN A C 1
ATOM 5008 O O . GLN A 1 656 ? 29.208 17.233 -20.017 1.00 71.88 656 GLN A O 1
ATOM 5013 N N . VAL A 1 657 ? 28.712 19.354 -19.534 1.00 58.75 657 VAL A N 1
ATOM 5014 C CA . VAL A 1 657 ? 29.426 19.915 -20.695 1.00 58.75 657 VAL A CA 1
ATOM 5015 C C . VAL A 1 657 ? 30.953 19.653 -20.613 1.00 58.75 657 VAL A C 1
ATOM 5017 O O . VAL A 1 657 ? 31.655 19.761 -21.615 1.00 58.75 657 VAL A O 1
ATOM 5020 N N . GLY A 1 658 ? 31.481 19.204 -19.462 1.00 52.88 658 GLY A N 1
ATOM 5021 C CA . GLY A 1 658 ? 32.842 18.669 -19.304 1.00 52.88 658 GLY A CA 1
ATOM 5022 C C . GLY A 1 658 ? 32.865 17.167 -18.971 1.00 52.88 658 GLY A C 1
ATOM 5023 O O . GLY A 1 658 ? 32.009 16.692 -18.238 1.00 52.88 658 GLY A O 1
ATOM 5024 N N . LYS A 1 659 ? 33.877 16.434 -19.471 1.00 63.84 659 LYS A N 1
ATOM 5025 C CA . LYS A 1 659 ? 34.121 14.961 -19.443 1.00 63.84 659 LYS A CA 1
ATOM 5026 C C . LYS A 1 659 ? 34.037 14.203 -18.079 1.00 63.84 659 LYS A C 1
ATOM 5028 O O . LYS A 1 659 ? 34.621 13.130 -17.950 1.00 63.84 659 LYS A O 1
ATOM 5033 N N . GLN A 1 660 ? 33.353 14.689 -17.044 1.00 70.44 660 GLN A N 1
ATOM 5034 C CA . GLN A 1 660 ? 33.305 14.096 -15.694 1.00 70.44 660 GLN A CA 1
ATOM 5035 C C . GLN A 1 660 ? 32.019 13.286 -15.409 1.00 70.44 660 GLN A C 1
ATOM 5037 O O . GLN A 1 660 ? 31.343 13.484 -14.396 1.00 70.44 660 GLN A O 1
ATOM 5042 N N . SER A 1 661 ? 31.690 12.301 -16.250 1.00 75.75 661 SER A N 1
ATOM 5043 C CA . SER A 1 661 ? 30.550 11.393 -16.004 1.00 75.75 661 SER A CA 1
ATOM 5044 C C . SER A 1 661 ? 30.711 10.564 -14.716 1.00 75.75 661 SER A C 1
ATOM 5046 O O . SER A 1 661 ? 29.742 10.337 -13.990 1.00 75.75 661 SER A O 1
ATOM 5048 N N . ARG A 1 662 ? 31.952 10.177 -14.384 1.00 84.06 662 ARG A N 1
ATOM 5049 C CA . ARG A 1 662 ? 32.295 9.359 -13.207 1.00 84.06 662 ARG A CA 1
ATOM 5050 C C . ARG A 1 662 ? 31.987 10.045 -11.875 1.00 84.06 662 ARG A C 1
ATOM 5052 O O . ARG A 1 662 ? 31.328 9.450 -11.026 1.00 84.06 662 ARG A O 1
ATOM 5059 N N . VAL A 1 663 ? 32.455 11.284 -11.699 1.00 85.31 663 VAL A N 1
ATOM 5060 C CA . VAL A 1 663 ? 32.273 12.040 -10.445 1.00 85.31 663 VAL A CA 1
ATOM 5061 C C . VAL A 1 663 ? 30.787 12.239 -10.171 1.00 85.31 663 VAL A C 1
ATOM 5063 O O . VAL A 1 663 ? 30.329 12.043 -9.052 1.00 85.31 663 VAL A O 1
ATOM 5066 N N . SER A 1 664 ? 30.011 12.533 -11.214 1.00 86.12 664 SER A N 1
ATOM 5067 C CA . SER A 1 664 ? 28.585 12.784 -11.053 1.00 86.12 664 SER A CA 1
ATOM 5068 C C . SER A 1 664 ? 27.786 11.539 -10.662 1.00 86.12 664 SER A C 1
ATOM 5070 O O . SER A 1 664 ? 26.942 11.638 -9.774 1.00 86.12 664 SER A O 1
ATOM 5072 N N . LEU A 1 665 ? 28.076 10.364 -11.240 1.00 89.00 665 LEU A N 1
ATOM 5073 C CA . LEU A 1 665 ? 27.418 9.119 -10.825 1.00 89.00 665 LEU A CA 1
ATOM 5074 C C . LEU A 1 665 ? 27.719 8.789 -9.358 1.00 89.00 665 LEU A C 1
ATOM 5076 O O . LEU A 1 665 ? 26.806 8.465 -8.601 1.00 89.00 665 LEU A O 1
ATOM 5080 N N . GLN A 1 666 ? 28.981 8.928 -8.944 1.00 94.31 666 GLN A N 1
ATOM 5081 C CA . GLN A 1 666 ? 29.378 8.734 -7.552 1.00 94.31 666 GLN A CA 1
ATOM 5082 C C . GLN A 1 666 ? 28.612 9.683 -6.620 1.00 94.31 666 GLN A C 1
ATOM 5084 O O . GLN A 1 666 ? 28.028 9.231 -5.637 1.00 94.31 666 GLN A O 1
ATOM 5089 N N . SER A 1 667 ? 28.565 10.980 -6.941 1.00 93.50 667 SER A N 1
ATOM 5090 C CA . SER A 1 667 ? 27.833 11.973 -6.150 1.00 93.50 667 SER A CA 1
ATOM 5091 C C . SER A 1 667 ? 26.338 11.667 -6.055 1.00 93.50 667 SER A C 1
ATOM 5093 O O . SER A 1 667 ? 25.782 11.772 -4.967 1.00 93.50 667 SER A O 1
ATOM 5095 N N . MET A 1 668 ? 25.691 11.242 -7.147 1.00 94.19 668 MET A N 1
ATOM 5096 C CA . MET A 1 668 ? 24.272 10.861 -7.135 1.00 94.19 668 MET A CA 1
ATOM 5097 C C . MET A 1 668 ? 24.008 9.660 -6.221 1.00 94.19 668 MET A C 1
ATOM 5099 O O . MET A 1 668 ? 23.065 9.686 -5.435 1.00 94.19 668 MET A O 1
ATOM 5103 N N . LEU A 1 669 ? 24.850 8.622 -6.273 1.00 95.88 669 LEU A N 1
ATOM 5104 C CA . LEU A 1 669 ? 24.677 7.439 -5.426 1.00 95.88 669 LEU A CA 1
ATOM 5105 C C . LEU A 1 669 ? 24.881 7.770 -3.939 1.00 95.88 669 LEU A C 1
ATOM 5107 O O . LEU A 1 669 ? 24.063 7.378 -3.109 1.00 95.88 669 LEU A O 1
ATOM 5111 N N . TRP A 1 670 ? 25.898 8.562 -3.592 1.00 97.31 670 TRP A N 1
ATOM 5112 C CA . TRP A 1 670 ? 26.085 9.020 -2.209 1.00 97.31 670 TRP A CA 1
ATOM 5113 C C . TRP A 1 670 ? 24.954 9.933 -1.729 1.00 97.31 670 TRP A C 1
ATOM 5115 O O . TRP A 1 670 ? 24.491 9.782 -0.599 1.00 97.31 670 TRP A O 1
ATOM 5125 N N . ALA A 1 671 ? 24.462 10.833 -2.584 1.00 96.88 671 ALA A N 1
ATOM 5126 C CA . ALA A 1 671 ? 23.314 11.676 -2.269 1.00 96.88 671 ALA A CA 1
ATOM 5127 C C . ALA A 1 671 ? 22.043 10.843 -2.041 1.00 96.88 671 ALA A C 1
ATOM 5129 O O . ALA A 1 671 ? 21.298 11.123 -1.105 1.00 96.88 671 ALA A O 1
ATOM 5130 N N . SER A 1 672 ? 21.821 9.788 -2.835 1.00 97.56 672 SER A N 1
ATOM 5131 C CA . SER A 1 672 ? 20.702 8.865 -2.614 1.00 97.56 672 SER A CA 1
ATOM 5132 C C . SER A 1 672 ? 20.816 8.114 -1.289 1.00 97.56 672 SER A C 1
ATOM 5134 O O . SER A 1 672 ? 19.829 8.005 -0.571 1.00 97.56 672 SER A O 1
ATOM 5136 N N . LEU A 1 673 ? 22.017 7.668 -0.906 1.00 98.25 673 LEU A N 1
ATOM 5137 C CA . LEU A 1 673 ? 22.233 7.010 0.381 1.00 98.25 673 LEU A CA 1
ATOM 5138 C C . LEU A 1 673 ? 21.951 7.964 1.548 1.00 98.25 673 LEU A C 1
ATOM 5140 O O . LEU A 1 673 ? 21.232 7.600 2.474 1.00 98.25 673 LEU A O 1
ATOM 5144 N N . ALA A 1 674 ? 22.454 9.199 1.474 1.00 98.25 674 ALA A N 1
ATOM 5145 C CA . ALA A 1 674 ? 22.181 10.222 2.480 1.00 98.25 674 ALA A CA 1
ATOM 5146 C C . ALA A 1 674 ? 20.678 10.539 2.581 1.00 98.25 674 ALA A C 1
ATOM 5148 O O . ALA A 1 674 ? 20.132 10.574 3.682 1.00 98.25 674 ALA A O 1
ATOM 5149 N N . ALA A 1 675 ? 19.992 10.706 1.445 1.00 98.19 675 ALA A N 1
ATOM 5150 C CA . ALA A 1 675 ? 18.542 10.890 1.404 1.00 98.19 675 ALA A CA 1
ATOM 5151 C C . ALA A 1 675 ? 17.792 9.684 1.997 1.00 98.19 675 ALA A C 1
ATOM 5153 O O . ALA A 1 675 ? 16.821 9.870 2.723 1.00 98.19 675 ALA A O 1
ATOM 5154 N N . GLY A 1 676 ? 18.279 8.462 1.763 1.00 98.00 676 GLY A N 1
ATOM 5155 C CA . GLY A 1 676 ? 17.725 7.240 2.342 1.00 98.00 676 GLY A CA 1
ATOM 5156 C C . GLY A 1 676 ? 17.804 7.247 3.866 1.00 98.00 676 GLY A C 1
ATOM 5157 O O . GLY A 1 676 ? 16.821 6.934 4.529 1.00 98.00 676 GLY A O 1
ATOM 5158 N N . CYS A 1 677 ? 18.932 7.687 4.432 1.00 98.44 677 CYS A N 1
ATOM 5159 C CA . CYS A 1 677 ? 19.081 7.848 5.880 1.00 98.44 677 CYS A CA 1
ATOM 5160 C C . CYS A 1 677 ? 18.084 8.863 6.459 1.00 98.44 677 CYS A C 1
ATOM 5162 O O . CYS A 1 677 ? 17.566 8.654 7.553 1.00 98.44 677 CYS A O 1
ATOM 5164 N N . PHE A 1 678 ? 17.765 9.934 5.724 1.00 98.19 678 PHE A N 1
ATOM 5165 C CA . PHE A 1 678 ? 16.759 10.902 6.164 1.00 98.19 678 PHE A CA 1
ATOM 5166 C C . PHE A 1 678 ? 15.327 10.339 6.183 1.00 98.19 678 PHE A C 1
ATOM 5168 O O . PHE A 1 678 ? 14.498 10.862 6.923 1.00 98.19 678 PHE A O 1
ATOM 5175 N N . LEU A 1 679 ? 15.029 9.253 5.458 1.00 98.06 679 LEU A N 1
ATOM 5176 C CA . LEU A 1 679 ? 13.709 8.606 5.510 1.00 98.06 679 LEU A CA 1
ATOM 5177 C C . LEU A 1 679 ? 13.400 7.968 6.878 1.00 98.06 679 LEU A C 1
ATOM 5179 O O . LEU A 1 679 ? 12.234 7.699 7.153 1.00 98.06 679 LEU A O 1
ATOM 5183 N N . ILE A 1 680 ? 14.404 7.747 7.740 1.00 98.06 680 ILE A N 1
ATOM 5184 C CA . ILE A 1 680 ? 14.215 7.187 9.093 1.00 98.06 680 ILE A CA 1
ATOM 5185 C C . ILE A 1 680 ? 13.419 8.143 9.990 1.00 98.06 680 ILE A C 1
ATOM 5187 O O . ILE A 1 680 ? 12.687 7.701 10.871 1.00 98.06 680 ILE A O 1
ATOM 5191 N N . PHE A 1 681 ? 13.550 9.455 9.785 1.00 97.56 681 PHE A N 1
ATOM 5192 C CA . PHE A 1 681 ? 12.891 10.437 10.639 1.00 97.56 681 PHE A CA 1
ATOM 5193 C C . PHE A 1 681 ? 11.381 10.458 10.379 1.00 97.56 681 PHE A C 1
ATOM 5195 O O . PHE A 1 681 ? 10.932 10.825 9.292 1.00 97.56 681 PHE A O 1
ATOM 5202 N N . GLU A 1 682 ? 10.596 10.113 11.399 1.00 96.00 682 GLU A N 1
ATOM 5203 C CA . GLU A 1 682 ? 9.128 10.020 11.360 1.00 96.00 682 GLU A CA 1
ATOM 5204 C C . GLU A 1 682 ? 8.443 11.394 11.409 1.00 96.00 682 GLU A C 1
ATOM 5206 O O . GLU A 1 682 ? 7.617 11.694 12.266 1.00 96.00 682 GLU A O 1
ATOM 5211 N N . ASN A 1 683 ? 8.827 12.271 10.488 1.00 96.44 683 ASN A N 1
ATOM 5212 C CA . ASN A 1 683 ? 8.208 13.567 10.280 1.00 96.44 683 ASN A CA 1
ATOM 5213 C C . ASN A 1 683 ? 7.841 13.714 8.803 1.00 96.44 683 ASN A C 1
ATOM 5215 O O . ASN A 1 683 ? 8.697 13.520 7.938 1.00 96.44 683 ASN A O 1
ATOM 5219 N N . PHE A 1 684 ? 6.601 14.128 8.527 1.00 97.25 684 PHE A N 1
ATOM 5220 C CA . PHE A 1 684 ? 6.089 14.271 7.163 1.00 97.25 684 PHE A CA 1
ATOM 5221 C C . PHE A 1 684 ? 6.992 15.137 6.273 1.00 97.25 684 PHE A C 1
ATOM 5223 O O . PHE A 1 684 ? 7.321 14.735 5.159 1.00 97.25 684 PHE A O 1
ATOM 5230 N N . ALA A 1 685 ? 7.434 16.303 6.758 1.00 97.81 685 ALA A N 1
ATOM 5231 C CA . ALA A 1 685 ? 8.251 17.218 5.966 1.00 97.81 685 ALA A CA 1
ATOM 5232 C C . ALA A 1 685 ? 9.615 16.601 5.631 1.00 97.81 685 ALA A C 1
ATOM 5234 O O . ALA A 1 685 ? 10.047 16.650 4.478 1.00 97.81 685 ALA A O 1
ATOM 5235 N N . THR A 1 686 ? 10.267 15.969 6.612 1.00 97.81 686 THR A N 1
ATOM 5236 C CA . THR A 1 686 ? 11.543 15.275 6.394 1.00 97.81 686 THR A CA 1
ATOM 5237 C C . THR A 1 686 ? 11.379 14.108 5.424 1.00 97.81 686 THR A C 1
ATOM 5239 O O . THR A 1 686 ? 12.154 14.001 4.477 1.00 97.81 686 THR A O 1
ATOM 5242 N N . PHE A 1 687 ? 10.347 13.280 5.601 1.00 98.31 687 PHE A N 1
ATOM 5243 C CA . PHE A 1 687 ? 10.038 12.152 4.722 1.00 98.31 687 PHE A CA 1
ATOM 5244 C C . PHE A 1 687 ? 9.776 12.597 3.275 1.00 98.31 687 PHE A C 1
ATOM 5246 O O . PHE A 1 687 ? 10.321 12.023 2.327 1.00 98.31 687 PHE A O 1
ATOM 5253 N N . TYR A 1 688 ? 8.986 13.658 3.100 1.00 98.38 688 TYR A N 1
ATOM 5254 C CA . TYR A 1 688 ? 8.651 14.219 1.796 1.00 98.38 688 TYR A CA 1
ATOM 5255 C C . TYR A 1 688 ? 9.883 14.792 1.084 1.00 98.38 688 TYR A C 1
ATOM 5257 O O . TYR A 1 688 ? 10.169 14.418 -0.054 1.00 98.38 688 TYR A O 1
ATOM 5265 N N . ILE A 1 689 ? 10.669 15.633 1.769 1.00 98.25 689 ILE A N 1
ATOM 5266 C CA . ILE A 1 689 ? 11.900 16.223 1.218 1.00 98.25 689 ILE A CA 1
ATOM 5267 C C . ILE A 1 689 ? 12.929 15.133 0.896 1.00 98.25 689 ILE A C 1
ATOM 5269 O O . ILE A 1 689 ? 13.536 15.152 -0.177 1.00 98.25 689 ILE A O 1
ATOM 5273 N N . ALA A 1 690 ? 13.110 14.159 1.790 1.00 98.31 690 ALA A N 1
ATOM 5274 C CA . ALA A 1 690 ? 14.005 13.032 1.563 1.00 98.31 690 ALA A CA 1
ATOM 5275 C C . ALA A 1 690 ? 13.590 12.237 0.317 1.00 98.31 690 ALA A C 1
ATOM 5277 O O . ALA A 1 690 ? 14.439 11.944 -0.521 1.00 98.31 690 ALA A O 1
ATOM 5278 N N . SER A 1 691 ? 12.294 11.980 0.127 1.00 98.38 691 SER A N 1
ATOM 5279 C CA . SER A 1 691 ? 11.768 11.304 -1.068 1.00 98.38 691 SER A CA 1
ATOM 5280 C C . SER A 1 691 ? 11.999 12.118 -2.349 1.00 98.38 691 SER A C 1
ATOM 5282 O O . SER A 1 691 ? 12.450 11.565 -3.354 1.00 98.38 691 SER A O 1
ATOM 5284 N N . MET A 1 692 ? 11.777 13.440 -2.302 1.00 98.12 692 MET A N 1
ATOM 5285 C CA . MET A 1 692 ? 12.031 14.368 -3.417 1.00 98.12 692 MET A CA 1
ATOM 5286 C C . MET A 1 692 ? 13.499 14.414 -3.850 1.00 98.12 692 MET A C 1
ATOM 5288 O O . MET A 1 692 ? 13.766 14.682 -5.020 1.00 98.12 692 MET A O 1
ATOM 5292 N N . LEU A 1 693 ? 14.441 14.184 -2.929 1.00 97.75 693 LEU A N 1
ATOM 5293 C CA . LEU A 1 693 ? 15.876 14.103 -3.216 1.00 97.75 693 LEU A CA 1
ATOM 5294 C C . LEU A 1 693 ? 16.293 12.696 -3.644 1.00 97.75 693 LEU A C 1
ATOM 5296 O O . LEU A 1 693 ? 17.076 12.538 -4.578 1.00 97.75 693 LEU A O 1
ATOM 5300 N N . PHE A 1 694 ? 15.764 11.668 -2.986 1.00 98.25 694 PHE A N 1
ATOM 5301 C CA . PHE A 1 694 ? 16.122 10.280 -3.241 1.00 98.25 694 PHE A CA 1
ATOM 5302 C C . PHE A 1 694 ? 15.719 9.847 -4.652 1.00 98.25 694 PHE A C 1
ATOM 5304 O O . PHE A 1 694 ? 16.552 9.312 -5.390 1.00 98.25 694 PHE A O 1
ATOM 5311 N N . PHE A 1 695 ? 14.467 10.113 -5.046 1.00 97.62 695 PHE A N 1
ATOM 5312 C CA . PHE A 1 695 ? 13.925 9.699 -6.340 1.00 97.62 695 PHE A CA 1
ATOM 5313 C C . PHE A 1 695 ? 14.789 10.153 -7.530 1.00 97.62 695 PHE A C 1
ATOM 5315 O O . PHE A 1 695 ? 15.253 9.292 -8.277 1.00 97.62 695 PHE A O 1
ATOM 5322 N N . PRO A 1 696 ? 15.084 11.453 -7.734 1.00 96.00 696 PRO A N 1
ATOM 5323 C CA . PRO A 1 696 ? 15.834 11.907 -8.902 1.00 96.00 696 PRO A CA 1
ATOM 5324 C C . PRO A 1 696 ? 17.280 11.398 -8.907 1.00 96.00 696 PRO A C 1
ATOM 5326 O O . PRO A 1 696 ? 17.796 11.053 -9.971 1.00 96.00 696 PRO A O 1
ATOM 5329 N N . MET A 1 697 ? 17.925 11.286 -7.739 1.00 96.12 697 MET A N 1
ATOM 5330 C CA . MET A 1 697 ? 19.287 10.749 -7.633 1.00 96.12 697 MET A CA 1
ATOM 5331 C C . MET A 1 697 ? 19.340 9.273 -8.035 1.00 96.12 697 MET A C 1
ATOM 5333 O O . MET A 1 697 ? 20.235 8.858 -8.780 1.00 96.12 697 MET A O 1
ATOM 5337 N N . MET A 1 698 ? 18.345 8.492 -7.605 1.00 95.50 698 MET A N 1
ATOM 5338 C CA . MET A 1 698 ? 18.198 7.088 -7.984 1.00 95.50 698 MET A CA 1
ATOM 5339 C C . MET A 1 698 ? 17.624 6.892 -9.376 1.00 95.50 698 MET A C 1
ATOM 5341 O O . MET A 1 698 ? 17.862 5.845 -9.956 1.00 95.50 698 MET A O 1
ATOM 5345 N N . ALA A 1 699 ? 16.907 7.848 -9.953 1.00 92.81 699 ALA A N 1
ATOM 5346 C CA . ALA A 1 699 ? 16.409 7.752 -11.317 1.00 92.81 699 ALA A CA 1
ATOM 5347 C C . ALA A 1 699 ? 17.544 8.025 -12.312 1.00 92.81 699 ALA A C 1
ATOM 5349 O O . ALA A 1 699 ? 17.895 7.166 -13.124 1.00 92.81 699 ALA A O 1
ATOM 5350 N N . LEU A 1 700 ? 18.183 9.190 -12.216 1.00 88.94 700 LEU A N 1
ATOM 5351 C CA . LEU A 1 700 ? 19.116 9.680 -13.234 1.00 88.94 700 LEU A CA 1
ATOM 5352 C C . LEU A 1 700 ? 20.396 8.867 -13.345 1.00 88.94 700 LEU A C 1
ATOM 5354 O O . LEU A 1 700 ? 20.938 8.710 -14.441 1.00 88.94 700 LEU A O 1
ATOM 5358 N N . SER A 1 701 ? 20.830 8.245 -12.252 1.00 90.94 701 SER A N 1
ATOM 5359 C CA . SER A 1 701 ? 21.953 7.321 -12.308 1.00 90.94 701 SER A CA 1
ATOM 5360 C C . SER A 1 701 ? 21.692 6.143 -13.281 1.00 90.94 701 SER A C 1
ATOM 5362 O O . SER A 1 701 ? 22.632 5.447 -13.656 1.00 90.94 701 SER A O 1
ATOM 5364 N N . SER A 1 702 ? 20.449 5.868 -13.736 1.00 88.75 702 SER A N 1
ATOM 5365 C CA . SER A 1 702 ? 20.067 4.661 -14.513 1.00 88.75 702 SER A CA 1
ATOM 5366 C C . SER A 1 702 ? 20.516 4.815 -15.941 1.00 88.75 702 SER A C 1
ATOM 5368 O O . SER A 1 702 ? 21.123 3.899 -16.489 1.00 88.75 702 SER A O 1
ATOM 5370 N N . GLY A 1 703 ? 20.297 6.007 -16.497 1.00 84.38 703 GLY A N 1
ATOM 5371 C CA . GLY A 1 703 ? 20.833 6.375 -17.798 1.00 84.38 703 GLY A CA 1
ATOM 5372 C C . GLY A 1 703 ? 22.356 6.265 -17.820 1.00 84.38 703 GLY A C 1
ATOM 5373 O O . GLY A 1 703 ? 22.907 5.689 -18.754 1.00 84.38 703 GLY A O 1
ATOM 5374 N N . ILE A 1 704 ? 23.034 6.724 -16.760 1.00 86.44 704 ILE A N 1
ATOM 5375 C CA . ILE A 1 704 ? 24.503 6.689 -16.679 1.00 86.44 704 ILE A CA 1
ATOM 5376 C C . ILE A 1 704 ? 25.024 5.251 -16.554 1.00 86.44 704 ILE A C 1
ATOM 5378 O O . ILE A 1 704 ? 25.954 4.873 -17.264 1.00 86.44 704 ILE A O 1
ATOM 5382 N N . VAL A 1 705 ? 24.420 4.424 -15.693 1.00 91.12 705 VAL A N 1
ATOM 5383 C CA . VAL A 1 705 ? 24.794 3.005 -15.545 1.00 91.12 705 VAL A CA 1
ATOM 5384 C C . VAL A 1 705 ? 24.553 2.233 -16.844 1.00 91.12 705 VAL A C 1
ATOM 5386 O O . VAL A 1 705 ? 25.408 1.446 -17.241 1.00 91.12 705 VAL A O 1
ATOM 5389 N N . MET A 1 706 ? 23.439 2.487 -17.536 1.00 90.12 706 MET A N 1
ATOM 5390 C CA . MET A 1 706 ? 23.139 1.888 -18.841 1.00 90.12 706 MET A CA 1
ATOM 5391 C C . MET A 1 706 ? 24.157 2.318 -19.906 1.00 90.12 706 MET A C 1
ATOM 5393 O O . MET A 1 706 ? 24.666 1.472 -20.638 1.00 90.12 706 MET A O 1
ATOM 5397 N N . ALA A 1 707 ? 24.495 3.609 -19.979 1.00 85.62 707 ALA A N 1
ATOM 5398 C CA . ALA A 1 707 ? 25.507 4.113 -20.906 1.00 85.62 707 ALA A CA 1
ATOM 5399 C C . ALA A 1 707 ? 26.871 3.461 -20.641 1.00 85.62 707 ALA A C 1
ATOM 5401 O O . ALA A 1 707 ? 27.467 2.894 -21.553 1.00 85.62 707 ALA A O 1
ATOM 5402 N N . ARG A 1 708 ? 27.299 3.423 -19.372 1.00 89.44 708 ARG A N 1
ATOM 5403 C CA . ARG A 1 708 ? 28.535 2.747 -18.970 1.00 89.44 708 ARG A CA 1
ATOM 5404 C C . ARG A 1 708 ? 28.513 1.274 -19.359 1.00 89.44 708 ARG A C 1
ATOM 5406 O O . ARG A 1 708 ? 29.475 0.780 -19.928 1.00 89.44 708 ARG A O 1
ATOM 5413 N N . MET A 1 709 ? 27.420 0.563 -19.099 1.00 93.25 709 MET A N 1
ATOM 5414 C CA . MET A 1 709 ? 27.279 -0.836 -19.503 1.00 93.25 709 MET A CA 1
ATOM 5415 C C . MET A 1 709 ? 27.503 -1.009 -21.012 1.00 93.25 709 MET A C 1
ATOM 5417 O O . MET A 1 709 ? 28.232 -1.911 -21.418 1.00 93.25 709 MET A O 1
ATOM 5421 N N . GLN A 1 710 ? 26.939 -0.113 -21.832 1.00 89.31 710 GLN A N 1
ATOM 5422 C CA . GLN A 1 710 ? 27.052 -0.121 -23.295 1.00 89.31 710 GLN A CA 1
ATOM 5423 C C . GLN A 1 710 ? 28.465 0.170 -23.834 1.00 89.31 710 GLN A C 1
ATOM 5425 O O . GLN A 1 710 ? 28.739 -0.189 -24.987 1.00 89.31 710 GLN A O 1
ATOM 5430 N N . ASP A 1 711 ? 29.353 0.758 -23.029 1.00 89.19 711 ASP A N 1
ATOM 5431 C CA . ASP A 1 711 ? 30.771 0.964 -23.366 1.00 89.19 711 ASP A CA 1
ATOM 5432 C C . ASP A 1 711 ? 31.597 -0.328 -23.196 1.00 89.19 711 ASP A C 1
ATOM 5434 O O . ASP A 1 711 ? 32.583 -0.569 -23.901 1.00 89.19 711 ASP A O 1
ATOM 5438 N N . TYR A 1 712 ? 31.167 -1.221 -22.299 1.00 92.88 712 TYR A N 1
ATOM 5439 C CA . TYR A 1 712 ? 31.871 -2.468 -21.975 1.00 92.88 712 TYR A CA 1
ATOM 5440 C C . TYR A 1 712 ? 31.259 -3.724 -22.618 1.00 92.88 712 TYR A C 1
ATOM 5442 O O . TYR A 1 712 ? 31.748 -4.823 -22.371 1.00 92.88 712 TYR A O 1
ATOM 5450 N N . VAL A 1 713 ? 30.251 -3.588 -23.485 1.00 93.56 713 VAL A N 1
ATOM 5451 C CA . VAL A 1 713 ? 29.625 -4.729 -24.186 1.00 93.56 713 VAL A CA 1
ATOM 5452 C C . VAL A 1 713 ? 30.620 -5.521 -25.038 1.00 93.56 713 VAL A C 1
ATOM 5454 O O . VAL A 1 713 ? 31.570 -4.978 -25.615 1.00 93.56 713 VAL A O 1
ATOM 5457 N N . MET A 1 714 ? 30.388 -6.827 -25.115 1.00 93.69 714 MET A N 1
ATOM 5458 C CA . MET A 1 714 ? 31.200 -7.773 -25.877 1.00 93.69 714 MET A CA 1
ATOM 5459 C C . MET A 1 714 ? 30.886 -7.679 -27.384 1.00 93.69 714 MET A C 1
ATOM 5461 O O . MET A 1 714 ? 29.865 -7.098 -27.754 1.00 93.69 714 MET A O 1
ATOM 5465 N N . PRO A 1 715 ? 31.754 -8.213 -28.268 1.00 90.94 715 PRO A N 1
ATOM 5466 C CA . PRO A 1 715 ? 31.474 -8.273 -29.706 1.00 90.94 715 PRO A CA 1
ATOM 5467 C C . PRO A 1 715 ? 30.136 -8.938 -30.048 1.00 90.94 715 PRO A C 1
ATOM 5469 O O . PRO A 1 715 ? 29.682 -9.837 -29.331 1.00 90.94 715 PRO A O 1
ATOM 5472 N N . ASP A 1 716 ? 29.561 -8.521 -31.181 1.00 89.62 716 ASP A N 1
ATOM 5473 C CA . ASP A 1 716 ? 28.298 -9.036 -31.723 1.00 89.62 716 ASP A CA 1
ATOM 5474 C C . ASP A 1 716 ? 28.276 -10.577 -31.767 1.00 89.62 716 ASP A C 1
ATOM 5476 O O . ASP A 1 716 ? 29.256 -11.223 -32.149 1.00 89.62 716 ASP A O 1
ATOM 5480 N N . GLY A 1 717 ? 27.151 -11.176 -31.357 1.00 86.56 717 GLY A N 1
ATOM 5481 C CA . GLY A 1 717 ? 26.977 -12.632 -31.279 1.00 86.56 717 GLY A CA 1
ATOM 5482 C C . GLY A 1 717 ? 27.409 -13.257 -29.946 1.00 86.56 717 GLY A C 1
ATOM 5483 O O . GLY A 1 717 ? 27.163 -14.440 -29.713 1.00 86.56 717 GLY A O 1
ATOM 5484 N N . SER A 1 718 ? 28.024 -12.485 -29.045 1.00 91.19 718 SER A N 1
ATOM 5485 C CA . SER A 1 718 ? 28.201 -12.880 -27.643 1.00 91.19 718 SER A CA 1
ATOM 5486 C C . SER A 1 718 ? 26.880 -12.803 -26.865 1.00 91.19 718 SER A C 1
ATOM 5488 O O . SER A 1 718 ? 26.032 -11.965 -27.152 1.00 91.19 718 SER A O 1
ATOM 5490 N N . LEU A 1 719 ? 26.737 -13.599 -25.795 1.00 91.62 719 LEU A N 1
ATOM 5491 C CA . LEU A 1 719 ? 25.628 -13.460 -24.834 1.00 91.62 719 LEU A CA 1
ATOM 5492 C C . LEU A 1 719 ? 25.581 -12.076 -24.164 1.00 91.62 719 LEU A C 1
ATOM 5494 O O . LEU A 1 719 ? 24.526 -11.659 -23.701 1.00 91.62 719 LEU A O 1
ATOM 5498 N N . LEU A 1 720 ? 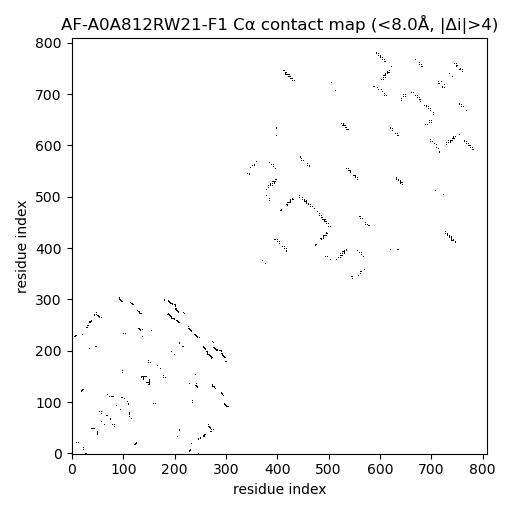26.719 -11.376 -24.110 1.00 93.88 720 LEU A N 1
ATOM 5499 C CA . LEU A 1 720 ? 26.841 -10.018 -23.573 1.00 93.88 720 LEU A CA 1
ATOM 5500 C C . LEU A 1 720 ? 27.133 -8.998 -24.681 1.00 93.88 720 LEU A C 1
ATOM 5502 O O . LEU A 1 720 ? 27.829 -8.003 -24.457 1.00 93.88 720 LEU A O 1
ATOM 5506 N N . ASP A 1 721 ? 26.639 -9.250 -25.895 1.00 92.12 721 ASP A N 1
ATOM 5507 C CA . ASP A 1 721 ? 26.660 -8.240 -26.949 1.00 92.12 721 ASP A CA 1
ATOM 5508 C C . ASP A 1 721 ? 25.730 -7.064 -26.620 1.00 92.12 721 ASP A C 1
ATOM 5510 O O . ASP A 1 721 ? 24.970 -7.080 -25.645 1.00 92.12 721 ASP A O 1
ATOM 5514 N N . ARG A 1 722 ? 25.806 -5.994 -27.415 1.00 88.25 722 ARG A N 1
ATOM 5515 C CA . ARG A 1 722 ? 25.066 -4.757 -27.138 1.00 88.25 722 ARG A CA 1
ATOM 5516 C C . ARG A 1 722 ? 23.554 -4.966 -27.054 1.00 88.25 722 ARG A C 1
ATOM 5518 O O . ARG A 1 722 ? 22.920 -4.416 -26.149 1.00 88.25 722 ARG A O 1
ATOM 5525 N N . ASN A 1 723 ? 22.986 -5.726 -27.985 1.00 87.62 723 ASN A N 1
ATOM 5526 C CA . ASN A 1 723 ? 21.541 -5.918 -28.083 1.00 87.62 723 ASN A CA 1
ATOM 5527 C C . ASN A 1 723 ? 21.038 -6.817 -26.952 1.00 87.62 723 ASN A C 1
ATOM 5529 O O . ASN A 1 723 ? 20.105 -6.445 -26.240 1.00 87.62 723 ASN A O 1
ATOM 5533 N N . THR A 1 724 ? 21.704 -7.953 -26.744 1.00 91.19 724 THR A N 1
ATOM 5534 C CA . THR A 1 724 ? 21.355 -8.924 -25.705 1.00 91.19 724 THR A CA 1
ATOM 5535 C C . THR A 1 724 ? 21.516 -8.310 -24.323 1.00 91.19 724 THR A C 1
ATOM 5537 O O . THR A 1 724 ? 20.617 -8.436 -23.503 1.00 91.19 724 THR A O 1
ATOM 5540 N N . THR A 1 725 ? 22.596 -7.563 -24.078 1.00 92.69 725 THR A N 1
ATOM 5541 C CA . THR A 1 725 ? 22.830 -6.896 -22.788 1.00 92.69 725 THR A CA 1
ATOM 5542 C C . THR A 1 725 ? 21.816 -5.789 -22.516 1.00 92.69 725 THR A C 1
ATOM 5544 O O . THR A 1 725 ? 21.305 -5.696 -21.403 1.00 92.69 725 THR A O 1
ATOM 5547 N N . THR A 1 726 ? 21.504 -4.946 -23.509 1.00 91.19 726 THR A N 1
ATOM 5548 C CA . THR A 1 726 ? 20.519 -3.862 -23.335 1.00 91.19 726 THR A CA 1
ATOM 5549 C C . THR A 1 726 ? 19.153 -4.445 -22.998 1.00 91.19 726 THR A C 1
ATOM 5551 O O . THR A 1 726 ? 18.521 -4.025 -22.032 1.00 91.19 726 THR A O 1
ATOM 5554 N N . LEU A 1 727 ? 18.720 -5.455 -23.749 1.00 91.00 727 LEU A N 1
ATOM 5555 C CA . LEU A 1 727 ? 17.457 -6.121 -23.488 1.00 91.00 727 LEU A CA 1
ATOM 5556 C C . LEU A 1 727 ? 17.466 -6.874 -22.153 1.00 91.00 727 LEU A C 1
ATOM 5558 O O . LEU A 1 727 ? 16.517 -6.730 -21.393 1.00 91.00 727 LEU A O 1
ATOM 5562 N N . LEU A 1 728 ? 18.507 -7.652 -21.851 1.00 93.88 728 LEU A N 1
ATOM 5563 C CA . LEU A 1 728 ? 18.625 -8.352 -20.571 1.00 93.88 728 LEU A CA 1
ATOM 5564 C C . LEU A 1 728 ? 18.542 -7.357 -19.411 1.00 93.88 728 LEU A C 1
ATOM 5566 O O . LEU A 1 728 ? 17.820 -7.600 -18.449 1.00 93.88 728 LEU A O 1
ATOM 5570 N N . GLY A 1 729 ? 19.203 -6.205 -19.540 1.00 93.88 729 GLY A N 1
ATOM 5571 C CA . GLY A 1 729 ? 19.103 -5.102 -18.593 1.00 93.88 729 GLY A CA 1
ATOM 5572 C C . GLY A 1 729 ? 17.676 -4.604 -18.414 1.00 93.88 729 GLY A C 1
ATOM 5573 O O . GLY A 1 729 ? 17.232 -4.484 -17.279 1.00 93.88 729 GLY A O 1
ATOM 5574 N N . LEU A 1 730 ? 16.937 -4.368 -19.500 1.00 93.50 730 LEU A N 1
ATOM 5575 C CA . LEU A 1 730 ? 15.538 -3.931 -19.431 1.00 93.50 730 LEU A CA 1
ATOM 5576 C C . LEU A 1 730 ? 14.615 -5.004 -18.832 1.00 93.50 730 LEU A C 1
ATOM 5578 O O . LEU A 1 730 ? 13.818 -4.697 -17.951 1.00 93.50 730 LEU A O 1
ATOM 5582 N N . VAL A 1 731 ? 14.761 -6.265 -19.247 1.00 96.25 731 VAL A N 1
ATOM 5583 C CA . VAL A 1 731 ? 13.985 -7.404 -18.728 1.00 96.25 731 VAL A CA 1
ATOM 5584 C C . VAL A 1 731 ? 14.219 -7.573 -17.233 1.00 96.25 731 VAL A C 1
ATOM 5586 O O . VAL A 1 731 ? 13.262 -7.673 -16.473 1.00 96.25 731 VAL A O 1
ATOM 5589 N N . MET A 1 732 ? 15.478 -7.577 -16.788 1.00 96.88 732 MET A N 1
ATOM 5590 C CA . MET A 1 732 ? 15.797 -7.703 -15.367 1.00 96.88 732 MET A CA 1
ATOM 5591 C C . MET A 1 732 ? 15.348 -6.466 -14.581 1.00 96.88 732 MET A C 1
ATOM 5593 O O . MET A 1 732 ? 14.817 -6.606 -13.481 1.00 96.88 732 MET A O 1
ATOM 5597 N N . ALA A 1 733 ? 15.518 -5.262 -15.133 1.00 96.12 733 ALA A N 1
ATOM 5598 C CA . ALA A 1 733 ? 15.074 -4.021 -14.506 1.00 96.12 733 ALA A CA 1
ATOM 5599 C C . ALA A 1 733 ? 13.560 -3.988 -14.277 1.00 96.12 733 ALA A C 1
ATOM 5601 O O . ALA A 1 733 ? 13.130 -3.601 -13.194 1.00 96.12 733 ALA A O 1
ATOM 5602 N N . ASP A 1 734 ? 12.761 -4.411 -15.255 1.00 97.31 734 ASP A N 1
ATOM 5603 C CA . ASP A 1 734 ? 11.304 -4.411 -15.136 1.00 97.31 734 ASP A CA 1
ATOM 5604 C C . ASP A 1 734 ? 10.790 -5.620 -14.341 1.00 97.31 734 ASP A C 1
ATOM 5606 O O . ASP A 1 734 ? 9.923 -5.446 -13.489 1.00 97.31 734 ASP A O 1
ATOM 5610 N N . PHE A 1 735 ? 11.341 -6.823 -14.540 1.00 97.94 735 PHE A N 1
ATOM 5611 C CA . PHE A 1 735 ? 10.895 -8.023 -13.823 1.00 97.94 735 PHE A CA 1
ATOM 5612 C C . PHE A 1 735 ? 11.346 -8.020 -12.361 1.00 97.94 735 PHE A C 1
ATOM 5614 O O . PHE A 1 735 ? 10.515 -8.049 -11.458 1.00 97.94 735 PHE A O 1
ATOM 5621 N N . LEU A 1 736 ? 12.664 -7.975 -12.125 1.00 97.81 736 LEU A N 1
ATOM 5622 C CA . LEU A 1 736 ? 13.250 -8.059 -10.784 1.00 97.81 736 LEU A CA 1
ATOM 5623 C C . LEU A 1 736 ? 13.203 -6.717 -10.058 1.00 97.81 736 LEU A C 1
ATOM 5625 O O . LEU A 1 736 ? 12.964 -6.683 -8.859 1.00 97.81 736 LEU A O 1
ATOM 5629 N N . GLY A 1 737 ? 13.434 -5.620 -10.778 1.00 97.44 737 GLY A N 1
ATOM 5630 C CA . GLY A 1 737 ? 13.397 -4.285 -10.195 1.00 97.44 737 GLY A CA 1
ATOM 5631 C C . GLY A 1 737 ? 11.965 -3.811 -9.979 1.00 97.44 737 GLY A C 1
ATOM 5632 O O . GLY A 1 737 ? 11.417 -3.903 -8.884 1.00 97.44 737 GLY A O 1
ATOM 5633 N N . ARG A 1 738 ? 11.331 -3.304 -11.035 1.00 97.75 738 ARG A N 1
ATOM 5634 C CA . ARG A 1 738 ? 10.025 -2.643 -10.920 1.00 97.75 738 ARG A CA 1
ATOM 5635 C C . ARG A 1 738 ? 8.877 -3.591 -10.575 1.00 97.75 738 ARG A C 1
ATOM 5637 O O . ARG A 1 738 ? 7.901 -3.149 -9.982 1.00 97.75 738 ARG A O 1
ATOM 5644 N N . GLY A 1 739 ? 8.994 -4.873 -10.914 1.00 98.12 739 GLY A N 1
ATOM 5645 C CA . GLY A 1 739 ? 8.019 -5.901 -10.564 1.00 98.12 739 GLY A CA 1
ATOM 5646 C C . GLY A 1 739 ? 8.000 -6.212 -9.068 1.00 98.12 739 GLY A C 1
ATOM 5647 O O . GLY A 1 739 ? 6.933 -6.209 -8.460 1.00 98.12 739 GLY A O 1
ATOM 5648 N N . PHE A 1 740 ? 9.164 -6.430 -8.446 1.00 98.44 740 PHE A N 1
ATOM 5649 C CA . PHE A 1 740 ? 9.238 -6.738 -7.009 1.00 98.44 740 PHE A CA 1
ATOM 5650 C C . PHE A 1 740 ? 9.329 -5.504 -6.108 1.00 98.44 740 PHE A C 1
ATOM 5652 O O . PHE A 1 740 ? 9.073 -5.623 -4.912 1.00 98.44 740 PHE A O 1
ATOM 5659 N N . GLY A 1 741 ? 9.641 -4.320 -6.641 1.00 98.31 741 GLY A N 1
ATOM 5660 C CA . GLY A 1 741 ? 9.737 -3.081 -5.857 1.00 98.31 741 GLY A CA 1
ATOM 5661 C C . GLY A 1 741 ? 8.477 -2.790 -5.032 1.00 98.31 741 GLY A C 1
ATOM 5662 O O . GLY A 1 741 ? 8.591 -2.633 -3.814 1.00 98.31 741 GLY A O 1
ATOM 5663 N N . PRO A 1 742 ? 7.274 -2.812 -5.638 1.00 98.62 742 PRO A N 1
ATOM 5664 C CA . PRO A 1 742 ? 6.004 -2.680 -4.928 1.00 98.62 742 PRO A CA 1
ATOM 5665 C C . PRO A 1 742 ? 5.817 -3.697 -3.799 1.00 98.62 742 PRO A C 1
ATOM 5667 O O . PRO A 1 742 ? 5.392 -3.332 -2.707 1.00 98.62 742 PRO A O 1
ATOM 5670 N N . ILE A 1 743 ? 6.166 -4.965 -4.038 1.00 98.44 743 ILE A N 1
ATOM 5671 C CA . ILE A 1 743 ? 6.059 -6.042 -3.042 1.00 98.44 743 ILE A CA 1
ATOM 5672 C C . ILE A 1 743 ? 7.005 -5.757 -1.875 1.00 98.44 743 ILE A C 1
ATOM 5674 O O . ILE A 1 743 ? 6.606 -5.840 -0.715 1.00 98.44 743 ILE A O 1
ATOM 5678 N N . SER A 1 744 ? 8.243 -5.359 -2.174 1.00 98.44 744 SER A N 1
ATOM 5679 C CA . SER A 1 744 ? 9.222 -5.048 -1.140 1.00 98.44 744 SER A CA 1
ATOM 5680 C C . SER A 1 744 ? 8.867 -3.803 -0.332 1.00 98.44 744 SER A C 1
ATOM 5682 O O . SER A 1 744 ? 9.191 -3.762 0.851 1.00 98.44 744 SER A O 1
ATOM 5684 N N . ALA A 1 745 ? 8.212 -2.800 -0.930 1.00 98.38 745 ALA A N 1
ATOM 5685 C CA . ALA A 1 745 ? 7.706 -1.645 -0.188 1.00 98.38 745 ALA A CA 1
ATOM 5686 C C . ALA A 1 745 ? 6.681 -2.079 0.864 1.00 98.38 745 ALA A C 1
ATOM 5688 O O . ALA A 1 745 ? 6.856 -1.789 2.044 1.00 98.38 745 ALA A O 1
ATOM 5689 N N . ARG A 1 746 ? 5.677 -2.856 0.436 1.00 97.69 746 ARG A N 1
ATOM 5690 C CA . ARG A 1 746 ? 4.610 -3.380 1.301 1.00 97.69 746 ARG A CA 1
ATOM 5691 C C . ARG A 1 746 ? 5.171 -4.260 2.413 1.00 97.69 746 ARG A C 1
ATOM 5693 O O . ARG A 1 746 ? 4.751 -4.152 3.556 1.00 97.69 746 ARG A O 1
ATOM 5700 N N . TYR A 1 747 ? 6.154 -5.099 2.088 1.00 97.88 747 TYR A N 1
ATOM 5701 C CA . TYR A 1 747 ? 6.837 -5.936 3.070 1.00 97.88 747 TYR A CA 1
ATOM 5702 C C . TYR A 1 747 ? 7.615 -5.107 4.101 1.00 97.88 747 TYR A C 1
ATOM 5704 O O . TYR A 1 747 ? 7.489 -5.340 5.299 1.00 97.88 747 TYR A O 1
ATOM 5712 N N . GLY A 1 748 ? 8.386 -4.112 3.650 1.00 97.75 748 GLY A N 1
ATOM 5713 C CA . GLY A 1 748 ? 9.130 -3.220 4.541 1.00 97.75 748 GLY A CA 1
ATOM 5714 C C . GLY A 1 748 ? 8.212 -2.434 5.480 1.00 97.75 748 GLY A C 1
ATOM 5715 O O . GLY A 1 748 ? 8.511 -2.327 6.666 1.00 97.75 748 GLY A O 1
ATOM 5716 N N . ILE A 1 749 ? 7.076 -1.949 4.971 1.00 97.94 749 ILE A N 1
ATOM 5717 C CA . ILE A 1 749 ? 6.071 -1.228 5.764 1.00 97.94 749 ILE A CA 1
ATOM 5718 C C . ILE A 1 749 ? 5.381 -2.160 6.763 1.00 97.94 749 ILE A C 1
ATOM 5720 O O . ILE A 1 749 ? 5.222 -1.793 7.921 1.00 97.94 749 ILE A O 1
ATOM 5724 N N . ALA A 1 750 ? 5.053 -3.390 6.372 1.00 94.88 750 ALA A N 1
ATOM 5725 C CA . ALA A 1 750 ? 4.467 -4.362 7.293 1.00 94.88 750 ALA A CA 1
ATOM 5726 C C . ALA A 1 750 ? 5.407 -4.741 8.455 1.00 94.88 750 ALA A C 1
ATOM 5728 O O . ALA A 1 750 ? 4.933 -5.047 9.544 1.00 94.88 750 ALA A O 1
ATOM 5729 N N . LEU A 1 751 ? 6.729 -4.728 8.244 1.00 95.88 751 LEU A N 1
ATOM 5730 C CA . LEU A 1 751 ? 7.705 -5.096 9.278 1.00 95.88 751 LEU A CA 1
ATOM 5731 C C . LEU A 1 751 ? 8.006 -3.991 10.296 1.00 95.88 751 LEU A C 1
ATOM 5733 O O . LEU A 1 751 ? 8.405 -4.297 11.417 1.00 95.88 751 LEU A O 1
ATOM 5737 N N . GLY A 1 752 ? 7.903 -2.723 9.909 1.00 93.44 752 GLY A N 1
ATOM 5738 C CA . GLY A 1 752 ? 8.343 -1.622 10.771 1.00 93.44 752 GLY A CA 1
ATOM 5739 C C . GLY A 1 752 ? 7.854 -0.257 10.318 1.00 93.44 752 GLY A C 1
ATOM 5740 O O . GLY A 1 752 ? 8.572 0.729 10.481 1.00 93.44 752 GLY A O 1
ATOM 5741 N N . GLU A 1 753 ? 6.690 -0.209 9.673 1.00 95.81 753 GLU A N 1
ATOM 5742 C CA . GLU A 1 753 ? 6.094 0.988 9.085 1.00 95.81 753 GLU A CA 1
ATOM 5743 C C . GLU A 1 753 ? 7.110 1.781 8.235 1.00 95.81 753 GLU A C 1
ATOM 5745 O O . GLU A 1 753 ? 7.814 1.246 7.373 1.00 95.81 753 GLU A O 1
ATOM 5750 N N . GLN A 1 754 ? 7.239 3.082 8.500 1.00 97.75 754 GLN A N 1
ATOM 5751 C CA . GLN A 1 754 ? 8.209 3.945 7.846 1.00 97.75 754 GLN A CA 1
ATOM 5752 C C . GLN A 1 754 ? 9.659 3.520 8.106 1.00 97.75 754 GLN A C 1
ATOM 5754 O O . GLN A 1 754 ? 10.484 3.657 7.205 1.00 97.75 754 GLN A O 1
ATOM 5759 N N . GLN A 1 755 ? 9.997 3.004 9.291 1.00 97.88 755 GLN A N 1
ATOM 5760 C CA . GLN A 1 755 ? 11.375 2.605 9.591 1.00 97.88 755 GLN A CA 1
ATOM 5761 C C . GLN A 1 755 ? 11.785 1.389 8.759 1.00 97.88 755 GLN A C 1
ATOM 5763 O O . GLN A 1 755 ? 12.846 1.397 8.135 1.00 97.88 755 GLN A O 1
ATOM 5768 N N . GLY A 1 756 ? 10.925 0.369 8.682 1.00 97.81 756 GLY A N 1
ATOM 5769 C CA . GLY A 1 756 ? 11.170 -0.812 7.852 1.00 97.81 756 GLY A CA 1
ATOM 5770 C C . GLY A 1 756 ? 11.289 -0.458 6.364 1.00 97.81 756 GLY A C 1
ATOM 5771 O O . GLY A 1 756 ? 12.187 -0.940 5.661 1.00 97.81 756 GLY A O 1
ATOM 5772 N N . PHE A 1 757 ? 10.462 0.479 5.893 1.00 98.50 757 PHE A N 1
ATOM 5773 C CA . PHE A 1 757 ? 10.581 1.058 4.556 1.00 98.50 757 PHE A CA 1
ATOM 5774 C C . PHE A 1 757 ? 11.903 1.812 4.335 1.00 98.50 757 PHE A C 1
ATOM 5776 O O . PHE A 1 757 ? 12.605 1.560 3.351 1.00 98.50 757 PHE A O 1
ATOM 5783 N N . ALA A 1 758 ? 12.282 2.700 5.256 1.00 98.50 758 ALA A N 1
ATOM 5784 C CA . ALA A 1 758 ? 13.514 3.479 5.180 1.00 98.50 758 ALA A CA 1
ATOM 5785 C C . ALA A 1 758 ? 14.753 2.572 5.152 1.00 98.50 758 ALA A C 1
ATOM 5787 O O . ALA A 1 758 ? 15.625 2.740 4.299 1.00 98.50 758 ALA A O 1
ATOM 5788 N N . MET A 1 759 ? 14.799 1.550 6.011 1.00 98.44 759 MET A N 1
ATOM 5789 C CA . MET A 1 759 ? 15.888 0.567 6.044 1.00 98.44 759 MET A CA 1
ATOM 5790 C C . MET A 1 759 ? 16.017 -0.205 4.729 1.00 98.44 759 MET A C 1
ATOM 5792 O O . MET A 1 759 ? 17.132 -0.464 4.265 1.00 98.44 759 MET A O 1
ATOM 5796 N N . THR A 1 760 ? 14.891 -0.517 4.086 1.00 97.94 760 THR A N 1
ATOM 5797 C CA . THR A 1 760 ? 14.872 -1.146 2.760 1.00 97.94 760 THR A CA 1
ATOM 5798 C C . THR A 1 760 ? 15.517 -0.229 1.709 1.00 97.94 760 THR A C 1
ATOM 5800 O O . THR A 1 760 ? 16.416 -0.658 0.981 1.00 97.94 760 THR A O 1
ATOM 5803 N N . GLN A 1 761 ? 15.156 1.060 1.682 1.00 98.50 761 GLN A N 1
ATOM 5804 C CA . GLN A 1 761 ? 15.730 2.041 0.748 1.00 98.50 761 GLN A CA 1
ATOM 5805 C C . GLN A 1 761 ? 17.223 2.309 0.992 1.00 98.50 761 GLN A C 1
ATOM 5807 O O . GLN A 1 761 ? 18.007 2.357 0.041 1.00 98.50 761 GLN A O 1
ATOM 5812 N N . ILE A 1 762 ? 17.644 2.421 2.257 1.00 98.56 762 ILE A N 1
ATOM 5813 C CA . ILE A 1 762 ? 19.057 2.571 2.644 1.00 98.56 762 ILE A CA 1
ATOM 5814 C C . ILE A 1 762 ? 19.869 1.371 2.166 1.00 98.56 762 ILE A C 1
ATOM 5816 O O . ILE A 1 762 ? 20.939 1.545 1.583 1.00 98.56 762 ILE A O 1
ATOM 5820 N N . THR A 1 763 ? 19.347 0.159 2.360 1.00 98.31 763 THR A N 1
ATOM 5821 C CA . THR A 1 763 ? 20.010 -1.076 1.926 1.00 98.31 763 THR A CA 1
ATOM 5822 C C . THR A 1 763 ? 20.227 -1.072 0.414 1.00 98.31 763 THR A C 1
ATOM 5824 O O . THR A 1 763 ? 21.334 -1.343 -0.055 1.00 98.31 763 THR A O 1
ATOM 5827 N N . TYR A 1 764 ? 19.213 -0.692 -0.367 1.00 98.19 764 TYR A N 1
ATOM 5828 C CA . TYR A 1 764 ? 19.340 -0.608 -1.822 1.00 98.19 764 TYR A CA 1
ATOM 5829 C C . TYR A 1 764 ? 20.343 0.452 -2.282 1.00 98.19 764 TYR A C 1
ATOM 5831 O O . TYR A 1 764 ? 21.142 0.195 -3.189 1.00 98.19 764 TYR A O 1
ATOM 5839 N N . ALA A 1 765 ? 20.347 1.629 -1.656 1.00 98.12 765 ALA A N 1
ATOM 5840 C CA . ALA A 1 765 ? 21.305 2.681 -1.975 1.00 98.12 765 ALA A CA 1
ATOM 5841 C C . ALA A 1 765 ? 22.743 2.267 -1.606 1.00 98.12 765 ALA A C 1
ATOM 5843 O O . ALA A 1 765 ? 23.657 2.409 -2.420 1.00 98.12 765 ALA A O 1
ATOM 5844 N N . ALA A 1 766 ? 22.945 1.675 -0.425 1.00 98.31 766 ALA A N 1
ATOM 5845 C CA . ALA A 1 766 ? 24.253 1.227 0.050 1.00 98.31 766 ALA A CA 1
ATOM 5846 C C . ALA A 1 766 ? 24.842 0.128 -0.846 1.00 98.31 766 ALA A C 1
ATOM 5848 O O . ALA A 1 766 ? 25.988 0.231 -1.288 1.00 98.31 766 ALA A O 1
ATOM 5849 N N . VAL A 1 767 ? 24.049 -0.892 -1.190 1.00 98.06 767 VAL A N 1
ATOM 5850 C CA . VAL A 1 767 ? 24.498 -1.956 -2.100 1.00 98.06 767 VAL A CA 1
ATOM 5851 C C . VAL A 1 767 ? 24.775 -1.394 -3.502 1.00 98.06 767 VAL A C 1
ATOM 5853 O O . VAL A 1 767 ? 25.758 -1.789 -4.127 1.00 98.06 767 VAL A O 1
ATOM 5856 N N . SER A 1 768 ? 24.000 -0.411 -3.979 1.00 97.44 768 SER A N 1
ATOM 5857 C CA . SER A 1 768 ? 24.275 0.269 -5.257 1.00 97.44 768 SER A CA 1
ATOM 5858 C C . SER A 1 768 ? 25.624 1.000 -5.253 1.00 97.44 768 SER A C 1
ATOM 5860 O O . SER A 1 768 ? 26.366 0.912 -6.232 1.00 97.44 768 SER A O 1
ATOM 5862 N N . VAL A 1 769 ? 25.979 1.676 -4.153 1.00 97.81 769 VAL A N 1
ATOM 5863 C CA . VAL A 1 769 ? 27.297 2.316 -3.975 1.00 97.81 769 VAL A CA 1
ATOM 5864 C C . VAL A 1 769 ? 28.416 1.274 -4.024 1.00 97.81 769 VAL A C 1
ATOM 5866 O O . VAL A 1 769 ? 29.397 1.463 -4.743 1.00 97.81 769 VAL A O 1
ATOM 5869 N N . VAL A 1 770 ? 28.265 0.150 -3.317 1.00 98.00 770 VAL A N 1
ATOM 5870 C CA . VAL A 1 770 ? 29.266 -0.931 -3.315 1.00 98.00 770 VAL A CA 1
ATOM 5871 C C . VAL A 1 770 ? 29.459 -1.503 -4.720 1.00 98.00 770 VAL A C 1
ATOM 5873 O O . VAL A 1 770 ? 30.590 -1.579 -5.201 1.00 98.00 770 VAL A O 1
ATOM 5876 N N . LEU A 1 771 ? 28.371 -1.848 -5.415 1.00 97.50 771 LEU A N 1
ATOM 5877 C CA . LEU A 1 771 ? 28.430 -2.373 -6.782 1.00 97.50 771 LEU A CA 1
ATOM 5878 C C . LEU A 1 771 ? 29.106 -1.392 -7.748 1.00 97.50 771 LEU A C 1
ATOM 5880 O O . LEU A 1 771 ? 29.883 -1.813 -8.606 1.00 97.50 771 LEU A O 1
ATOM 5884 N N . PHE A 1 772 ? 28.859 -0.090 -7.587 1.00 96.44 772 PHE A N 1
ATOM 5885 C CA . PHE A 1 772 ? 29.514 0.941 -8.385 1.00 96.44 772 PHE A CA 1
ATOM 5886 C C . PHE A 1 772 ? 31.027 0.980 -8.144 1.00 96.44 772 PHE A C 1
ATOM 5888 O O . PHE A 1 772 ? 31.798 0.971 -9.104 1.00 96.44 772 PHE A O 1
ATOM 5895 N N . MET A 1 773 ? 31.471 0.946 -6.885 1.00 97.06 773 MET A N 1
ATOM 5896 C CA . MET A 1 773 ? 32.901 0.943 -6.547 1.00 97.06 773 MET A CA 1
ATOM 5897 C C . MET A 1 773 ? 33.619 -0.296 -7.103 1.00 97.06 773 MET A C 1
ATOM 5899 O O . MET A 1 773 ? 34.724 -0.188 -7.640 1.00 97.06 773 MET A O 1
ATOM 5903 N N . VAL A 1 774 ? 32.977 -1.466 -7.040 1.00 97.38 774 VAL A N 1
ATOM 5904 C CA . VAL A 1 774 ? 33.512 -2.704 -7.632 1.00 97.38 774 VAL A CA 1
ATOM 5905 C C . VAL A 1 774 ? 33.547 -2.609 -9.163 1.00 97.38 774 VAL A C 1
ATOM 5907 O O . VAL A 1 774 ? 34.533 -3.015 -9.783 1.00 97.38 774 VAL A O 1
ATOM 5910 N N . SER A 1 775 ? 32.515 -2.027 -9.784 1.00 96.38 775 SER A N 1
ATOM 5911 C CA . SER A 1 775 ? 32.462 -1.789 -11.234 1.00 96.38 775 SER A CA 1
ATOM 5912 C C . SER A 1 775 ? 33.593 -0.865 -11.695 1.00 96.38 775 SER A C 1
ATOM 5914 O O . SER A 1 775 ? 34.247 -1.156 -12.693 1.00 96.38 775 SER A O 1
ATOM 5916 N N . GLU A 1 776 ? 33.904 0.193 -10.942 1.00 95.25 776 GLU A N 1
ATOM 5917 C CA . GLU A 1 776 ? 35.043 1.081 -11.212 1.00 95.25 776 GLU A CA 1
ATOM 5918 C C . GLU A 1 776 ? 36.388 0.343 -11.164 1.00 95.25 776 GLU A C 1
ATOM 5920 O O . GLU A 1 776 ? 37.213 0.497 -12.068 1.00 95.25 776 GLU A O 1
ATOM 5925 N N . ALA A 1 777 ? 36.601 -0.505 -10.155 1.00 96.00 777 ALA A N 1
ATOM 5926 C CA . ALA A 1 777 ? 37.819 -1.308 -10.055 1.00 96.00 777 ALA A CA 1
ATOM 5927 C C . ALA A 1 777 ? 37.964 -2.286 -11.239 1.00 96.00 777 ALA A C 1
ATOM 5929 O O . ALA A 1 777 ? 39.050 -2.424 -11.808 1.00 96.00 777 ALA A O 1
ATOM 5930 N N . ALA A 1 778 ? 36.869 -2.930 -11.653 1.00 95.62 778 ALA A N 1
ATOM 5931 C CA . ALA A 1 778 ? 36.849 -3.812 -12.820 1.00 95.62 778 ALA A CA 1
ATOM 5932 C C . ALA A 1 778 ? 37.096 -3.045 -14.132 1.00 95.62 778 ALA A C 1
ATOM 5934 O O . ALA A 1 778 ? 37.859 -3.502 -14.985 1.00 95.62 778 ALA A O 1
ATOM 5935 N N . SER A 1 779 ? 36.511 -1.852 -14.272 1.00 94.81 779 SER A N 1
ATOM 5936 C CA . SER A 1 779 ? 36.725 -0.962 -15.415 1.00 94.81 779 SER A CA 1
ATOM 5937 C C . SER A 1 779 ? 38.187 -0.545 -15.562 1.00 94.81 779 SER A C 1
ATOM 5939 O O . SER A 1 779 ? 38.694 -0.542 -16.681 1.00 94.81 779 SER A O 1
ATOM 5941 N N . TYR A 1 780 ? 38.878 -0.242 -14.458 1.00 94.88 780 TYR A N 1
ATOM 5942 C CA . TYR A 1 780 ? 40.301 0.107 -14.484 1.00 94.88 780 TYR A CA 1
ATOM 5943 C C . TYR A 1 780 ? 41.163 -1.049 -15.014 1.00 94.88 780 TYR A C 1
ATOM 5945 O O . TYR A 1 780 ? 41.972 -0.853 -15.920 1.00 94.88 780 TYR A O 1
ATOM 5953 N N . ARG A 1 781 ? 40.913 -2.279 -14.542 1.00 94.69 781 ARG A N 1
ATOM 5954 C CA . ARG A 1 781 ? 41.600 -3.487 -15.039 1.00 94.69 781 ARG A CA 1
ATOM 5955 C C . ARG A 1 781 ? 41.334 -3.746 -16.522 1.00 94.69 781 ARG A C 1
ATOM 5957 O O . ARG A 1 781 ? 42.238 -4.136 -17.252 1.00 94.69 781 ARG A O 1
ATOM 5964 N N . ALA A 1 782 ? 40.101 -3.516 -16.978 1.00 92.75 782 ALA A N 1
ATOM 5965 C CA . ALA A 1 782 ? 39.740 -3.674 -18.385 1.00 92.75 782 ALA A CA 1
ATOM 5966 C C . ALA A 1 782 ? 40.486 -2.689 -19.302 1.00 92.75 782 ALA A C 1
ATOM 5968 O O . ALA A 1 782 ? 40.787 -3.038 -20.440 1.00 92.75 782 ALA A O 1
ATOM 5969 N N . ILE A 1 783 ? 40.780 -1.477 -18.813 1.00 92.88 783 ILE A N 1
ATO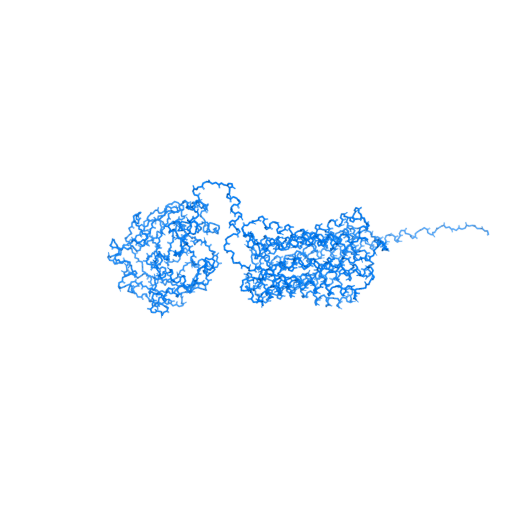M 5970 C CA . ILE A 1 783 ? 41.559 -0.474 -19.550 1.00 92.88 783 ILE A CA 1
ATOM 5971 C C . ILE A 1 783 ? 43.041 -0.866 -19.582 1.00 92.88 783 ILE A C 1
ATOM 5973 O O . ILE A 1 783 ? 43.630 -0.856 -20.657 1.00 92.88 783 ILE A O 1
ATOM 5977 N N . GLN A 1 784 ? 43.62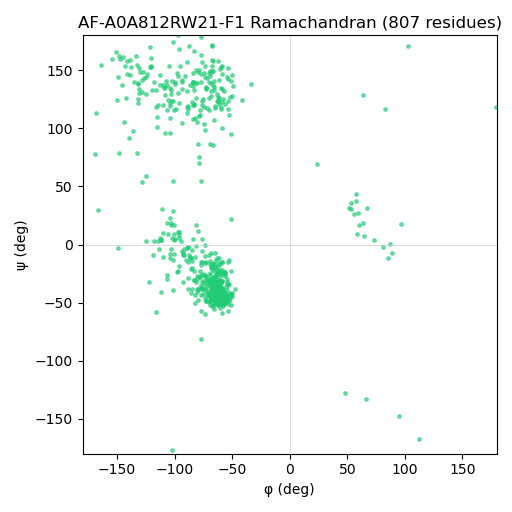3 -1.272 -18.447 1.00 93.06 784 GLN A N 1
ATOM 5978 C CA . GLN A 1 784 ? 45.036 -1.675 -18.377 1.00 93.06 784 GLN A CA 1
ATOM 5979 C C . GLN A 1 784 ? 45.366 -2.836 -19.323 1.00 93.06 784 GLN A C 1
ATOM 5981 O O . GLN A 1 784 ? 46.310 -2.735 -20.102 1.00 93.06 784 GLN A O 1
ATOM 5986 N N . GLY A 1 785 ? 44.534 -3.884 -19.344 1.00 89.25 785 GLY A N 1
ATOM 5987 C CA . GLY A 1 785 ? 44.762 -5.032 -20.229 1.00 89.25 785 GLY A CA 1
ATOM 5988 C C . GLY A 1 785 ? 44.662 -4.702 -21.725 1.00 89.25 785 GLY A C 1
ATOM 5989 O O . GLY A 1 785 ? 45.181 -5.446 -22.552 1.00 89.25 785 GLY A O 1
ATOM 5990 N N . LYS A 1 786 ? 44.011 -3.588 -22.095 1.00 88.06 786 LYS A N 1
ATOM 5991 C CA . LYS A 1 786 ? 43.989 -3.112 -23.485 1.00 88.06 786 LYS A CA 1
ATOM 5992 C C . LYS A 1 786 ? 45.323 -2.463 -23.865 1.00 88.06 786 LYS A C 1
ATOM 5994 O O . LYS A 1 786 ? 45.832 -2.738 -24.945 1.00 88.06 786 LYS A O 1
ATOM 5999 N N . THR A 1 787 ? 45.886 -1.647 -22.974 1.00 89.31 787 THR A N 1
ATOM 6000 C CA . THR A 1 787 ? 47.174 -0.975 -23.193 1.00 89.31 787 THR A CA 1
ATOM 6001 C C . THR A 1 787 ? 48.325 -1.978 -23.300 1.00 89.31 787 THR A C 1
ATOM 6003 O O . THR A 1 787 ? 49.169 -1.836 -24.178 1.00 89.31 787 THR A O 1
ATOM 6006 N N . GLU A 1 788 ? 48.337 -3.018 -22.460 1.00 88.19 788 GLU A N 1
ATOM 6007 C CA . GLU A 1 788 ? 49.357 -4.080 -22.510 1.00 88.19 788 GLU A CA 1
ATOM 6008 C C . GLU A 1 788 ? 49.303 -4.845 -23.843 1.00 88.19 788 GLU A C 1
ATOM 6010 O O . GLU A 1 788 ? 50.309 -4.939 -24.539 1.00 88.19 788 GLU A O 1
ATOM 6015 N N . SER A 1 789 ? 48.110 -5.270 -24.282 1.00 83.25 789 SER A N 1
ATOM 6016 C CA . SER A 1 789 ? 47.950 -5.974 -25.564 1.00 83.25 789 SER A CA 1
ATOM 6017 C C . SER A 1 789 ? 48.340 -5.120 -26.778 1.00 83.25 789 SER A C 1
ATOM 6019 O O . SER A 1 789 ? 48.891 -5.660 -27.735 1.00 83.25 789 SER A O 1
ATOM 6021 N N . GLU A 1 790 ? 48.055 -3.813 -26.781 1.00 86.81 790 GLU A N 1
ATOM 6022 C CA . GLU A 1 790 ? 48.470 -2.916 -27.874 1.00 86.81 790 GLU A CA 1
ATOM 6023 C C . GLU A 1 790 ? 49.996 -2.709 -27.894 1.00 86.81 790 GLU A C 1
ATOM 6025 O O . GLU A 1 790 ? 50.581 -2.629 -28.975 1.00 86.81 790 GLU A O 1
ATOM 6030 N N . THR A 1 791 ? 50.646 -2.704 -26.723 1.00 85.62 791 THR A N 1
ATOM 6031 C CA . THR A 1 791 ? 52.108 -2.565 -26.603 1.00 85.62 791 THR A CA 1
ATOM 6032 C C . THR A 1 791 ? 52.820 -3.814 -27.137 1.00 85.62 791 THR A C 1
ATOM 6034 O O . THR A 1 791 ? 53.659 -3.689 -28.031 1.00 85.62 791 THR A O 1
ATOM 6037 N N . ASP A 1 792 ? 52.394 -5.014 -26.725 1.00 81.19 792 ASP A N 1
ATOM 6038 C CA . ASP A 1 792 ? 52.991 -6.290 -27.162 1.00 81.19 792 ASP A CA 1
ATOM 6039 C C . ASP A 1 792 ? 52.850 -6.527 -28.678 1.00 81.19 792 ASP A C 1
ATOM 6041 O O . ASP A 1 792 ? 53.744 -7.064 -29.334 1.00 81.19 792 ASP A O 1
ATOM 6045 N N . THR A 1 793 ? 51.730 -6.094 -29.272 1.00 77.31 793 THR A N 1
ATOM 6046 C CA . THR A 1 793 ? 51.510 -6.249 -30.722 1.00 77.31 793 THR A CA 1
ATOM 6047 C C . THR A 1 793 ? 52.375 -5.279 -31.537 1.00 77.31 793 THR A C 1
ATOM 6049 O O . THR A 1 793 ? 52.733 -5.582 -32.675 1.00 77.31 793 THR A O 1
ATOM 6052 N N . SER A 1 794 ? 52.729 -4.120 -30.969 1.00 75.56 794 SER A N 1
ATOM 6053 C CA . SER A 1 794 ? 53.579 -3.132 -31.641 1.00 75.56 794 SER A CA 1
ATOM 6054 C C . SER A 1 794 ? 55.054 -3.551 -31.673 1.00 75.56 794 SER A C 1
ATOM 6056 O O . SER A 1 794 ? 55.690 -3.410 -32.718 1.00 75.56 794 SER A O 1
ATOM 6058 N N . GLU A 1 795 ? 55.573 -4.168 -30.603 1.00 73.50 795 GLU A N 1
ATOM 6059 C CA . GLU A 1 795 ? 56.970 -4.630 -30.536 1.00 73.50 795 GLU A CA 1
ATOM 6060 C C . GLU A 1 795 ? 57.240 -5.857 -31.426 1.00 73.50 795 GLU A C 1
ATOM 6062 O O . GLU A 1 795 ? 58.310 -5.968 -32.019 1.00 73.50 795 GLU A O 1
ATOM 6067 N N . SER A 1 796 ? 56.252 -6.736 -31.634 1.00 61.12 796 SER A N 1
ATOM 6068 C CA . SER A 1 796 ? 56.399 -7.929 -32.489 1.00 61.12 796 SER A CA 1
ATOM 6069 C C . SER A 1 796 ? 56.427 -7.641 -34.002 1.00 61.12 796 SER A C 1
ATOM 6071 O O . SER A 1 796 ? 56.703 -8.554 -34.780 1.00 61.12 796 SER A O 1
ATOM 6073 N N . SER A 1 797 ? 56.122 -6.419 -34.448 1.00 61.00 797 SER A N 1
ATOM 6074 C CA . SER A 1 797 ? 56.066 -6.067 -35.882 1.00 61.00 797 SER A CA 1
ATOM 6075 C C . SER A 1 797 ? 57.309 -5.323 -36.401 1.00 61.00 797 SER A C 1
ATOM 6077 O O . SER A 1 797 ? 57.339 -4.918 -37.562 1.00 61.00 797 SER A O 1
ATOM 6079 N N . GLY A 1 798 ? 58.333 -5.149 -35.555 1.00 58.78 798 GLY A N 1
ATOM 6080 C CA . GLY A 1 798 ? 59.486 -4.280 -35.817 1.00 58.78 798 GLY A CA 1
ATOM 6081 C C . GLY A 1 798 ? 60.731 -4.896 -36.473 1.00 58.78 798 GLY A C 1
ATOM 6082 O O . GLY A 1 798 ? 61.597 -4.118 -36.859 1.00 58.78 798 GLY A O 1
ATOM 6083 N N . ASP A 1 799 ? 60.849 -6.222 -36.640 1.00 57.59 799 ASP A N 1
ATOM 6084 C CA . ASP A 1 799 ? 62.157 -6.850 -36.955 1.00 57.59 799 ASP A CA 1
ATOM 6085 C C . ASP A 1 799 ? 62.317 -7.529 -38.336 1.00 57.59 799 ASP A C 1
ATOM 6087 O O . ASP A 1 799 ? 63.406 -8.005 -38.655 1.00 57.59 799 ASP A O 1
ATOM 6091 N N . ASP A 1 800 ? 61.320 -7.496 -39.230 1.00 58.03 800 ASP A N 1
ATOM 6092 C CA . ASP A 1 800 ? 61.414 -8.181 -40.542 1.00 58.03 800 ASP A CA 1
ATOM 6093 C C . ASP A 1 800 ? 61.831 -7.297 -41.743 1.00 58.03 800 ASP A C 1
ATOM 6095 O O . ASP A 1 800 ? 61.802 -7.743 -42.891 1.00 58.03 800 ASP A O 1
ATOM 6099 N N . SER A 1 801 ? 62.295 -6.056 -41.538 1.00 56.09 801 SER A N 1
ATOM 6100 C CA . SER A 1 801 ? 62.742 -5.177 -42.642 1.00 56.09 801 SER A CA 1
ATOM 6101 C C . SER A 1 801 ? 64.264 -5.069 -42.833 1.00 56.09 801 SER A C 1
ATOM 6103 O O . SER A 1 801 ? 64.744 -4.058 -43.345 1.00 56.09 801 SER A O 1
ATOM 6105 N N . SER A 1 802 ? 65.047 -6.096 -42.476 1.00 55.28 802 SER A N 1
ATOM 6106 C CA . SER A 1 802 ? 66.507 -6.096 -42.688 1.00 55.28 802 SER A CA 1
ATOM 6107 C C . SER A 1 802 ? 67.076 -7.332 -43.410 1.00 55.28 802 SER A C 1
ATOM 6109 O O . SER A 1 802 ? 68.037 -7.926 -42.947 1.00 55.28 802 SER A O 1
ATOM 6111 N N . SER A 1 803 ? 66.569 -7.708 -44.596 1.00 53.38 803 SER A N 1
ATOM 6112 C CA . SER A 1 803 ? 67.415 -8.392 -45.610 1.00 53.38 803 SER A CA 1
ATOM 6113 C C . SER A 1 803 ? 66.787 -8.531 -47.009 1.00 53.38 803 SER A C 1
ATOM 6115 O O . SER A 1 803 ? 66.433 -9.623 -47.430 1.00 53.38 803 SER A O 1
ATOM 6117 N N . VAL A 1 804 ? 66.764 -7.467 -47.820 1.00 52.66 804 VAL A N 1
ATOM 6118 C CA . VAL A 1 804 ? 66.906 -7.640 -49.284 1.00 52.66 804 VAL A CA 1
ATOM 6119 C C . VAL A 1 804 ? 67.793 -6.531 -49.844 1.00 52.66 804 VAL A C 1
ATOM 6121 O O . VAL A 1 804 ? 67.334 -5.454 -50.216 1.00 52.66 804 VAL A O 1
ATOM 6124 N N . ALA A 1 805 ? 69.093 -6.818 -49.906 1.00 56.94 805 ALA A N 1
ATOM 6125 C CA . ALA A 1 805 ? 70.055 -6.098 -50.727 1.00 56.94 805 ALA A CA 1
ATOM 6126 C C . ALA A 1 805 ? 70.503 -6.972 -51.915 1.00 56.94 805 ALA A C 1
ATOM 6128 O O . ALA A 1 805 ? 70.907 -8.121 -51.745 1.00 56.94 805 ALA A O 1
ATOM 6129 N N . SER A 1 806 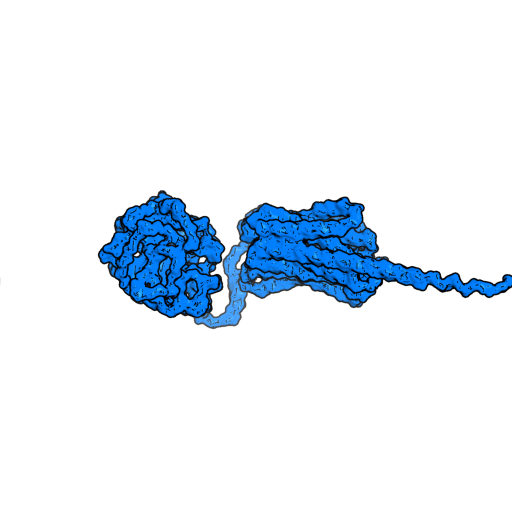? 70.544 -6.338 -53.092 1.00 54.72 806 SER A N 1
ATOM 6130 C CA . SER A 1 806 ? 71.305 -6.676 -54.311 1.00 54.72 806 SER A CA 1
ATOM 6131 C C . SER A 1 806 ? 70.747 -7.722 -55.300 1.00 54.72 806 SER A C 1
ATOM 6133 O O . SER A 1 806 ? 70.701 -8.916 -55.020 1.00 54.72 806 SER A O 1
ATOM 6135 N N . LYS A 1 807 ? 70.458 -7.278 -56.538 1.00 48.56 807 LYS A N 1
ATOM 6136 C CA . LYS A 1 807 ? 71.341 -7.455 -57.720 1.00 48.56 807 LYS A CA 1
ATOM 6137 C C . LYS A 1 807 ? 70.741 -6.855 -59.013 1.00 48.56 807 LYS A C 1
ATOM 6139 O O . LYS A 1 807 ? 69.718 -7.330 -59.475 1.00 48.56 807 LYS A O 1
ATOM 6144 N N . GLY A 1 808 ? 71.463 -5.873 -59.574 1.00 56.25 808 GLY A N 1
ATOM 6145 C CA . GLY A 1 808 ? 71.885 -5.739 -60.986 1.00 56.25 808 GLY A CA 1
ATOM 6146 C C . GLY A 1 808 ? 70.864 -5.574 -62.122 1.00 56.25 808 GLY A C 1
ATOM 6147 O O . GLY A 1 808 ? 70.022 -6.441 -62.323 1.00 56.25 808 GLY A O 1
ATOM 6148 N N . GLY A 1 809 ? 71.082 -4.548 -62.959 1.00 41.44 809 GLY A N 1
ATOM 6149 C CA . GLY A 1 809 ? 70.541 -4.436 -64.320 1.00 41.44 809 GLY A CA 1
ATOM 6150 C C . GLY A 1 809 ? 70.204 -3.016 -64.720 1.00 41.44 809 GLY A C 1
ATOM 6151 O O . GLY A 1 809 ? 68.991 -2.733 -64.748 1.00 41.44 809 GLY A O 1
#